Protein 3KD4 (pdb70)

Solvent-accessible surface area: 44728 Å² total

Radius of gyration: 36.83 Å; Cα contacts (8 Å, |Δi|>4): 2291; chains: 2; bounding box: 53×108×72 Å

Organism: Parabacteroides distasonis (strain ATCC 8503 / DSM 20701 / CIP 104284 / JCM 5825 / NCTC 11152) (NCBI:txid435591)

B-factor: mean 25.49, std 9.38, range [11.35, 75.58]

Structure (mmCIF, N/CA/C/O backbone):
data_3KD4
#
_entry.id   3KD4
#
_cell.length_a   153.167
_cell.length_b   159.397
_cell.length_c   78.230
_cell.angle_alpha   90.000
_cell.angle_beta   91.640
_cell.angle_gamma   90.000
#
_symmetry.space_group_name_H-M   'C 1 2 1'
#
loop_
_entity.id
_entity.type
_entity.pdbx_description
1 polymer 'Putative protease'
2 non-polymer 'PHOSPHATE ION'
3 non-polymer GLYCEROL
4 water water
#
loop_
_atom_site.group_PDB
_atom_site.id
_atom_site.type_symbol
_atom_site.label_atom_id
_atom_site.label_alt_id
_atom_site.label_comp_id
_atom_site.label_asym_id
_atom_site.label_entity_id
_atom_site.label_seq_id
_atom_site.pdbx_PDB_ins_code
_atom_site.Cartn_x
_atom_site.Cartn_y
_atom_site.Cartn_z
_atom_site.occupancy
_atom_site.B_iso_or_equiv
_atom_site.auth_seq_id
_atom_site.auth_comp_id
_atom_site.auth_asym_id
_atom_site.auth_atom_id
_atom_site.pdbx_PDB_model_num
ATOM 1 N N . ALA A 1 2 ? 35.062 8.411 8.972 1.00 49.08 23 ALA A N 1
ATOM 2 C CA . ALA A 1 2 ? 35.888 7.958 10.148 1.00 48.70 23 ALA A CA 1
ATOM 3 C C . ALA A 1 2 ? 37.375 8.383 10.024 1.00 48.45 23 ALA A C 1
ATOM 4 O O . ALA A 1 2 ? 37.688 9.453 9.428 1.00 47.34 23 ALA A O 1
ATOM 6 N N . ALA A 1 3 ? 38.277 7.537 10.569 1.00 47.67 24 ALA A N 1
ATOM 7 C CA . ALA A 1 3 ? 39.712 7.874 10.695 1.00 46.61 24 ALA A CA 1
ATOM 8 C C . ALA A 1 3 ? 40.475 7.811 9.356 1.00 44.66 24 ALA A C 1
ATOM 9 O O . ALA A 1 3 ? 40.811 8.839 8.782 1.00 46.07 24 ALA A O 1
ATOM 11 N N . SER A 1 4 ? 40.739 6.623 8.823 1.00 42.62 25 SER A N 1
ATOM 12 C CA . SER A 1 4 ? 41.404 6.530 7.497 1.00 39.32 25 SER A CA 1
ATOM 13 C C . SER A 1 4 ? 40.342 6.537 6.388 1.00 35.47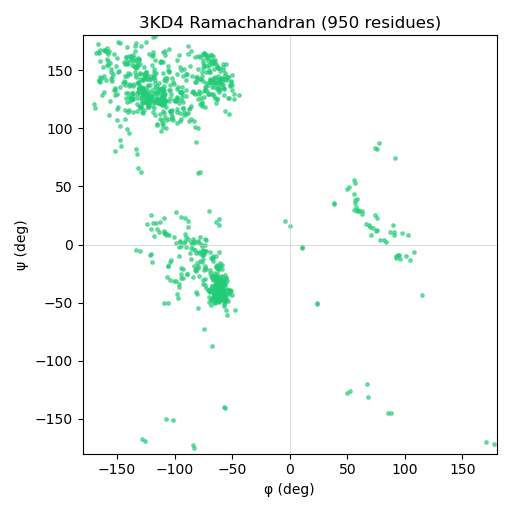 25 SER A C 1
ATOM 14 O O . SER A 1 4 ? 40.623 6.195 5.249 1.00 36.49 25 SER A O 1
ATOM 17 N N . GLU A 1 5 ? 39.120 6.925 6.730 1.00 30.34 26 GLU A N 1
ATOM 18 C CA . GLU A 1 5 ? 38.060 7.110 5.751 1.00 27.90 26 GLU A CA 1
ATOM 19 C C . GLU A 1 5 ? 38.104 8.510 5.090 1.00 23.93 26 GLU A C 1
ATOM 20 O O . GLU A 1 5 ? 37.617 8.697 3.972 1.00 20.07 26 GLU A O 1
ATOM 26 N N . ALA A 1 6 ? 38.628 9.477 5.845 1.00 20.43 27 ALA A N 1
ATOM 27 C CA . ALA A 1 6 ? 38.691 10.876 5.419 1.00 19.57 27 ALA A CA 1
ATOM 28 C C . ALA A 1 6 ? 39.776 11.558 6.191 1.00 18.41 27 ALA A C 1
ATOM 29 O O . ALA A 1 6 ? 40.134 11.092 7.281 1.00 17.04 27 ALA A O 1
ATOM 31 N N . GLU A 1 7 ? 40.286 12.662 5.635 1.00 17.75 28 GLU A N 1
ATOM 32 C CA . GLU A 1 7 ? 41.267 13.490 6.293 1.00 18.40 28 GLU A CA 1
ATOM 33 C C . GLU A 1 7 ? 41.071 14.943 5.899 1.00 17.39 28 GLU A C 1
ATOM 34 O O . GLU A 1 7 ? 40.884 15.249 4.708 1.00 17.33 28 GLU A O 1
ATOM 40 N N . TYR A 1 8 ? 41.131 15.835 6.870 1.00 16.87 29 TYR A N 1
ATOM 41 C CA . TYR A 1 8 ? 41.176 17.268 6.579 1.00 17.82 29 TYR A CA 1
ATOM 42 C C . TYR A 1 8 ? 42.621 17.637 6.335 1.00 18.05 29 TYR A C 1
ATOM 43 O O . TYR A 1 8 ? 43.423 17.694 7.272 1.00 18.94 29 TYR A O 1
ATOM 52 N N . GLY A 1 9 ? 42.956 17.905 5.083 1.00 18.35 30 GLY A N 1
ATOM 53 C CA . GLY A 1 9 ? 44.303 18.337 4.730 1.00 19.20 30 GLY A CA 1
ATOM 54 C C . GLY A 1 9 ? 44.584 19.697 5.350 1.00 20.74 30 GLY A C 1
ATOM 55 O O . GLY A 1 9 ? 45.656 19.937 5.915 1.00 21.33 30 GLY A O 1
ATOM 56 N N . LYS A 1 10 ? 43.598 20.582 5.289 1.00 22.18 31 LYS A N 1
ATOM 57 C CA . LYS A 1 10 ? 43.740 21.904 5.887 1.00 23.62 31 LYS A CA 1
ATOM 58 C C . LYS A 1 10 ? 42.446 22.389 6.490 1.00 23.34 31 LYS A C 1
ATOM 59 O O . LYS A 1 10 ? 41.347 22.160 5.929 1.00 24.66 31 LYS A O 1
ATOM 65 N N . VAL A 1 11 ? 42.583 23.037 7.640 1.00 21.48 32 VAL A N 1
ATOM 66 C CA . VAL A 1 11 ? 41.540 23.825 8.251 1.00 20.48 32 VAL A CA 1
ATOM 67 C C . VAL A 1 11 ? 42.150 25.210 8.583 1.00 20.16 32 VAL A C 1
ATOM 68 O O . VAL A 1 11 ? 43.305 25.318 9.102 1.00 19.18 32 VAL A O 1
ATOM 72 N N . SER A 1 12 ? 41.407 26.264 8.278 1.00 18.60 33 SER A N 1
ATOM 73 C CA . SER A 1 12 ? 41.815 27.608 8.702 1.00 18.77 33 SER A CA 1
ATOM 74 C C . SER A 1 12 ? 40.594 28.340 9.203 1.00 18.64 33 SER A C 1
ATOM 75 O O . SER A 1 12 ? 39.567 28.363 8.519 1.00 19.15 33 SER A O 1
ATOM 78 N N . LYS A 1 13 ? 40.663 28.863 10.433 1.00 17.04 34 LYS A N 1
ATOM 79 C CA . LYS A 1 13 ? 39.553 29.642 10.993 1.00 17.59 34 LYS A CA 1
ATOM 80 C C . LYS A 1 13 ? 40.111 30.963 11.468 1.00 16.67 34 LYS A C 1
ATOM 81 O O . LYS A 1 13 ? 41.189 30.996 12.102 1.00 18.00 34 LYS A O 1
ATOM 87 N N . ALA A 1 14 ? 39.414 32.051 11.147 1.00 15.68 35 ALA A N 1
ATOM 88 C CA . ALA A 1 14 ? 39.887 33.379 11.493 1.00 15.07 35 ALA A CA 1
ATOM 89 C C . ALA A 1 14 ? 38.727 34.185 12.040 1.00 15.29 35 ALA A C 1
ATOM 90 O O . ALA A 1 14 ? 37.671 34.261 11.389 1.00 14.27 35 ALA A O 1
ATOM 92 N N . TRP A 1 15 ? 38.911 34.786 13.224 1.00 14.43 36 TRP A N 1
ATOM 93 C CA . TRP A 1 15 ? 37.900 35.645 13.803 1.00 14.55 36 TRP A CA 1
ATOM 94 C C . TRP A 1 15 ? 38.470 37.059 13.832 1.00 14.59 36 TRP A C 1
ATOM 95 O O . TRP A 1 15 ? 39.656 37.255 14.136 1.00 15.87 36 TRP A O 1
ATOM 106 N N . THR A 1 16 ? 37.636 38.022 13.499 1.00 14.54 37 THR A N 1
ATOM 107 C CA . THR A 1 16 ? 37.982 39.412 13.519 1.00 15.11 37 THR A CA 1
ATOM 108 C C . THR A 1 16 ? 36.906 40.211 14.244 1.00 15.22 37 THR A C 1
ATOM 109 O O . THR A 1 16 ? 35.717 40.096 13.934 1.00 15.85 37 THR A O 1
ATOM 113 N N . LEU A 1 17 ? 37.336 41.063 15.164 1.00 15.11 38 LEU A N 1
ATOM 114 C CA . LEU A 1 17 ? 36.457 42.069 15.772 1.00 15.03 38 LEU A CA 1
ATOM 115 C C . LEU A 1 17 ? 36.873 43.432 15.232 1.00 15.87 38 LEU A C 1
ATOM 116 O O . LEU A 1 17 ? 38.024 43.773 15.324 1.00 16.01 38 LEU A O 1
ATOM 121 N N . HIS A 1 18 ? 35.922 44.209 14.732 1.00 17.07 39 HIS A N 1
ATOM 122 C CA . HIS A 1 18 ? 36.182 45.559 14.240 1.00 18.48 39 HIS A CA 1
ATOM 123 C C . HIS A 1 18 ? 35.824 46.580 15.322 1.00 18.96 39 HIS A C 1
ATOM 124 O O . HIS A 1 18 ? 35.041 46.274 16.216 1.00 17.62 39 HIS A O 1
ATOM 131 N N . ALA A 1 19 ? 36.393 47.787 15.206 1.00 19.78 40 ALA A N 1
ATOM 132 C CA . ALA A 1 19 ? 36.165 48.868 16.180 1.00 20.81 40 ALA A CA 1
ATOM 133 C C . ALA A 1 19 ? 34.701 49.178 16.386 1.00 21.26 40 ALA A C 1
ATOM 134 O O . ALA A 1 19 ? 34.316 49.530 17.476 1.00 21.69 40 ALA A O 1
ATOM 136 N N . ASP A 1 20 ? 33.857 49.006 15.370 1.00 21.90 41 ASP A N 1
ATOM 137 C CA . ASP A 1 20 ? 32.426 49.305 15.560 1.00 21.27 41 ASP A CA 1
ATOM 138 C C . ASP A 1 20 ? 31.634 48.185 16.200 1.00 21.17 41 ASP A C 1
ATOM 139 O O . ASP A 1 20 ? 30.413 48.321 16.419 1.00 21.22 41 ASP A O 1
ATOM 144 N N . GLY A 1 21 ? 32.293 47.075 16.538 1.00 19.67 42 GLY A N 1
ATOM 145 C CA . GLY A 1 21 ? 31.585 45.975 17.151 1.00 18.43 42 GLY A CA 1
ATOM 146 C C . GLY A 1 21 ? 31.096 44.915 16.168 1.00 17.79 42 GLY A C 1
ATOM 147 O O . GLY A 1 21 ? 30.661 43.855 16.586 1.00 17.97 42 GLY A O 1
ATOM 148 N N . SER A 1 22 ? 31.199 45.177 14.879 1.00 17.07 43 SER A N 1
ATOM 149 C CA . SER A 1 22 ? 30.986 44.157 13.877 1.00 16.84 43 SER A CA 1
ATOM 150 C C . SER A 1 22 ? 32.099 43.067 13.951 1.00 16.66 43 SER A C 1
ATOM 151 O O . SER A 1 22 ? 33.191 43.286 14.500 1.00 15.84 43 SER A O 1
ATOM 154 N N . GLN A 1 23 ? 31.778 41.892 13.434 1.00 15.99 44 GLN A N 1
ATOM 155 C CA . GLN A 1 23 ? 32.682 40.742 13.454 1.00 15.61 44 GLN A CA 1
ATOM 156 C C . GLN A 1 23 ? 32.686 40.040 12.125 1.00 15.42 44 GLN A C 1
ATOM 157 O O . GLN A 1 23 ? 31.763 40.172 11.301 1.00 15.57 44 GLN A O 1
ATOM 163 N N . GLU A 1 24 ? 33.764 39.298 11.892 1.00 15.66 45 GLU A N 1
ATOM 164 C CA . GLU A 1 24 ? 33.790 38.351 10.811 1.00 15.16 45 GLU A CA 1
ATOM 165 C C . GLU A 1 24 ? 34.315 37.062 11.368 1.00 15.51 45 GLU A C 1
ATOM 166 O O . GLU A 1 24 ? 35.264 37.048 12.202 1.00 16.07 45 GLU A O 1
ATOM 172 N N . TYR A 1 25 ? 33.693 35.973 10.942 1.00 15.18 46 TYR A N 1
ATOM 173 C CA . TYR A 1 25 ? 34.235 34.632 11.115 1.00 15.21 46 TYR A CA 1
ATOM 174 C C . TYR A 1 25 ? 34.440 34.001 9.721 1.00 15.66 46 TYR A C 1
ATOM 175 O O . TYR A 1 25 ? 33.519 33.956 8.907 1.00 15.83 46 TYR A O 1
ATOM 184 N N . ARG A 1 26 ? 35.648 33.584 9.420 1.00 15.13 47 ARG A N 1
ATOM 185 C CA . ARG A 1 26 ? 35.963 32.997 8.122 1.00 16.05 47 ARG A CA 1
ATOM 186 C C . ARG A 1 26 ? 36.513 31.598 8.333 1.00 15.67 47 ARG A C 1
ATOM 187 O O . ARG A 1 26 ? 37.420 31.392 9.156 1.00 14.57 47 ARG A O 1
ATOM 195 N N . SER A 1 27 ? 35.915 30.639 7.636 1.00 14.54 48 SER A N 1
ATOM 196 C CA . SER A 1 27 ? 36.254 29.224 7.812 1.00 15.11 48 SER A CA 1
ATOM 197 C C . SER A 1 27 ? 36.580 28.633 6.479 1.00 15.52 48 SER A C 1
ATOM 198 O O . SER A 1 27 ? 35.745 28.722 5.583 1.00 14.88 48 SER A O 1
ATOM 201 N N . SER A 1 28 ? 37.795 28.085 6.319 1.00 15.65 49 SER A N 1
ATOM 202 C CA . SER A 1 28 ? 38.093 27.304 5.097 1.00 17.59 49 SER A CA 1
ATOM 203 C C . SER A 1 28 ? 38.577 25.945 5.451 1.00 16.30 49 SER A C 1
ATOM 204 O O . SER A 1 28 ? 39.190 25.718 6.528 1.00 17.81 49 SER A O 1
ATOM 220 N N . GLU A 1 30 ? 39.764 21.898 3.563 1.00 14.97 51 GLU A N 1
ATOM 221 C CA . GLU A 1 30 ? 40.051 20.926 2.542 1.00 15.53 51 GLU A CA 1
ATOM 222 C C . GLU A 1 30 ? 39.823 19.574 3.216 1.00 15.54 51 GLU A C 1
ATOM 223 O O . GLU A 1 30 ? 40.472 19.248 4.251 1.00 16.42 51 GLU A O 1
ATOM 229 N N . LEU A 1 31 ? 38.937 18.782 2.623 1.00 14.58 52 LEU A N 1
ATOM 230 C CA . LEU A 1 31 ? 38.556 17.493 3.178 1.00 14.07 52 LEU A CA 1
ATOM 231 C C . LEU A 1 31 ? 38.594 16.440 2.099 1.00 14.09 52 LEU A C 1
ATOM 232 O O . LEU A 1 31 ? 37.809 16.479 1.143 1.00 14.23 52 LEU A O 1
ATOM 237 N N . THR A 1 32 ? 39.495 15.479 2.248 1.00 13.43 53 THR A N 1
ATOM 238 C CA . THR A 1 32 ? 39.569 14.368 1.322 1.00 13.91 53 THR A CA 1
ATOM 239 C C . THR A 1 32 ? 38.790 13.152 1.838 1.00 15.07 53 THR A C 1
ATOM 240 O O . THR A 1 32 ? 38.933 12.780 2.994 1.00 15.94 53 THR A O 1
ATOM 244 N N . LEU A 1 33 ? 37.956 12.580 0.970 1.00 15.93 54 LEU A N 1
ATOM 245 C CA . LEU A 1 33 ? 37.123 11.415 1.260 1.00 16.65 54 LEU A CA 1
ATOM 246 C C . LEU A 1 33 ? 37.678 10.215 0.517 1.00 16.93 54 LEU A C 1
ATOM 247 O O . LEU A 1 33 ? 37.853 10.263 -0.683 1.00 17.19 54 LEU A O 1
ATOM 252 N N . PHE A 1 34 ? 37.992 9.136 1.218 1.00 17.46 55 PHE A N 1
ATOM 253 C CA . PHE A 1 34 ? 38.671 8.013 0.580 1.00 18.31 55 PHE A CA 1
ATOM 254 C C . PHE A 1 34 ? 37.766 6.830 0.278 1.00 18.57 55 PHE A C 1
ATOM 255 O O . PHE A 1 34 ? 38.176 5.957 -0.449 1.00 19.39 55 PHE A O 1
ATOM 263 N N . THR A 1 35 ? 36.565 6.793 0.842 1.00 18.41 56 THR A N 1
ATOM 264 C CA . THR A 1 35 ? 35.660 5.667 0.670 1.00 19.10 56 THR A CA 1
ATOM 265 C C . THR A 1 35 ? 34.254 6.153 0.278 1.00 19.66 56 THR A C 1
ATOM 266 O O . THR A 1 35 ? 33.858 7.299 0.572 1.00 19.52 56 THR A O 1
ATOM 270 N N . HIS A 1 36 ? 33.476 5.266 -0.312 1.00 18.93 57 HIS A N 1
ATOM 271 C CA . HIS A 1 36 ? 32.038 5.516 -0.435 1.00 20.66 57 HIS A CA 1
ATOM 272 C C . HIS A 1 36 ? 31.310 5.715 0.871 1.00 20.84 57 HIS A C 1
ATOM 273 O O . HIS A 1 36 ? 30.365 6.485 0.904 1.00 22.39 57 HIS A O 1
ATOM 280 N N . THR A 1 37 ? 31.749 5.046 1.930 1.00 21.43 58 THR A N 1
ATOM 281 C CA . THR A 1 37 ? 31.181 5.208 3.294 1.00 22.46 58 THR A CA 1
ATOM 282 C C . THR A 1 37 ? 31.289 6.684 3.697 1.00 21.90 58 THR A C 1
ATOM 283 O O . THR A 1 37 ? 30.307 7.284 4.160 1.00 22.26 58 THR A O 1
ATOM 287 N N . ALA A 1 38 ? 32.480 7.246 3.514 1.00 21.06 59 ALA A N 1
ATOM 288 C CA . ALA A 1 38 ? 32.709 8.673 3.769 1.00 20.54 59 ALA A CA 1
ATOM 289 C C . ALA A 1 38 ? 31.814 9.555 2.851 1.00 19.99 59 ALA A C 1
ATOM 290 O O . ALA A 1 38 ? 31.077 10.405 3.344 1.00 19.66 59 ALA A O 1
ATOM 300 N N . ASN A 1 40 ? 29.056 8.990 1.267 1.00 20.73 61 ASN A N 1
ATOM 301 C CA . ASN A 1 40 ? 27.596 8.806 1.401 1.00 20.12 61 ASN A CA 1
ATOM 302 C C . ASN A 1 40 ? 27.130 9.184 2.801 1.00 20.58 61 ASN A C 1
ATOM 303 O O . ASN A 1 40 ? 25.954 9.148 3.085 1.00 20.60 61 ASN A O 1
ATOM 308 N N . SER A 1 41 ? 28.062 9.560 3.680 1.00 20.82 62 SER A N 1
ATOM 309 C CA . SER A 1 41 ? 27.718 10.033 5.015 1.00 20.98 62 SER A CA 1
ATOM 310 C C . SER A 1 41 ? 27.377 11.550 4.954 1.00 20.51 62 SER A C 1
ATOM 311 O O . SER A 1 41 ? 27.349 12.139 3.885 1.00 19.05 62 SER A O 1
ATOM 314 N N . THR A 1 42 ? 27.192 12.181 6.099 1.00 20.35 63 THR A N 1
ATOM 315 C CA . THR A 1 42 ? 26.964 13.615 6.117 1.00 20.64 63 THR A CA 1
ATOM 316 C C . THR A 1 42 ? 28.225 14.400 5.708 1.00 20.31 63 THR A C 1
ATOM 317 O O . THR A 1 42 ? 28.149 15.608 5.523 1.00 19.44 63 THR A O 1
ATOM 321 N N . TYR A 1 43 ? 29.373 13.727 5.518 1.00 20.18 64 TYR A N 1
ATOM 322 C CA . TYR A 1 43 ? 30.528 14.395 4.856 1.00 20.81 64 TYR A CA 1
ATOM 323 C C . TYR A 1 43 ? 30.197 14.848 3.429 1.00 20.59 64 TYR A C 1
ATOM 324 O O . TYR A 1 43 ? 30.856 15.713 2.872 1.00 19.60 64 TYR A O 1
ATOM 333 N N . GLY A 1 44 ? 29.127 14.295 2.861 1.00 20.74 65 GLY A N 1
ATOM 334 C CA . GLY A 1 44 ? 28.635 14.750 1.564 1.00 20.60 65 GLY A CA 1
ATOM 335 C C . GLY A 1 44 ? 28.066 16.170 1.572 1.00 20.47 65 GLY A C 1
ATOM 336 O O . GLY A 1 44 ? 27.779 16.720 0.503 1.00 19.51 65 GLY A O 1
ATOM 337 N N . GLU A 1 45 ? 27.855 16.726 2.769 1.00 20.25 66 GLU A N 1
ATOM 338 C CA . GLU A 1 45 ? 27.324 18.078 2.922 1.00 20.86 66 GLU A CA 1
ATOM 339 C C . GLU A 1 45 ? 28.097 18.888 3.932 1.00 19.42 66 GLU A C 1
ATOM 340 O O . GLU A 1 45 ? 28.757 18.348 4.781 1.00 17.99 66 GLU A O 1
ATOM 346 N N . SER A 1 46 ? 27.972 20.203 3.814 1.00 18.66 67 SER A N 1
ATOM 347 C CA . SER A 1 46 ? 28.369 21.117 4.848 1.00 17.94 67 SER A CA 1
ATOM 348 C C . SER A 1 46 ? 27.121 21.864 5.350 1.00 17.66 67 SER A C 1
ATOM 349 O O . SER A 1 46 ? 26.171 22.123 4.576 1.00 17.24 67 SER A O 1
ATOM 352 N N . PHE A 1 47 ? 27.128 22.209 6.634 1.00 18.11 68 PHE A N 1
ATOM 353 C CA . PHE A 1 47 ? 25.987 22.857 7.300 1.00 19.41 68 PHE A CA 1
ATOM 354 C C . PHE A 1 47 ? 26.449 24.118 7.957 1.00 19.39 68 PHE A C 1
ATOM 355 O O . PHE A 1 47 ? 27.349 24.069 8.764 1.00 19.89 68 PHE A O 1
ATOM 363 N N . ILE A 1 48 ? 25.857 25.252 7.599 1.00 19.56 69 ILE A N 1
ATOM 364 C CA . ILE A 1 48 ? 26.292 26.542 8.158 1.00 19.04 69 ILE A CA 1
ATOM 365 C C . ILE A 1 48 ? 25.118 27.307 8.746 1.00 18.45 69 ILE A C 1
ATOM 366 O O . ILE A 1 48 ? 24.263 27.758 8.013 1.00 16.76 69 ILE A O 1
ATOM 371 N N . VAL A 1 49 ? 25.121 27.478 10.061 1.00 19.22 70 VAL A N 1
ATOM 372 C CA . VAL A 1 49 ? 24.005 28.110 10.761 1.00 19.26 70 VAL A CA 1
ATOM 373 C C . VAL A 1 49 ? 24.270 29.597 11.011 1.00 19.57 70 VAL A C 1
ATOM 374 O O . VAL A 1 49 ? 25.363 29.969 11.392 1.00 19.27 70 VAL A O 1
ATOM 378 N N . TYR A 1 50 ? 23.288 30.465 10.779 1.00 19.42 71 TYR A N 1
ATOM 379 C CA . TYR A 1 50 ? 23.468 31.873 11.087 1.00 18.77 71 TYR A CA 1
ATOM 380 C C . TYR A 1 50 ? 22.150 32.564 11.296 1.00 19.58 71 TYR A C 1
ATOM 381 O O . TYR A 1 50 ? 21.080 32.024 10.971 1.00 18.01 71 TYR A O 1
ATOM 390 N N . ASN A 1 51 ? 22.235 33.777 11.849 1.00 19.51 72 ASN A N 1
ATOM 391 C CA . ASN A 1 51 ? 21.042 34.566 12.125 1.00 18.65 72 ASN A CA 1
ATOM 392 C C . ASN A 1 51 ? 20.975 35.764 11.188 1.00 18.48 72 ASN A C 1
ATOM 393 O O . ASN A 1 51 ? 21.678 36.759 11.393 1.00 17.96 72 ASN A O 1
ATOM 398 N N . PRO A 1 52 ? 20.117 35.702 10.173 1.00 19.67 73 PRO A N 1
ATOM 399 C CA . PRO A 1 52 ? 20.088 36.749 9.181 1.00 20.58 73 PRO A CA 1
ATOM 400 C C . PRO A 1 52 ? 19.584 38.094 9.669 1.00 21.46 73 PRO A C 1
ATOM 401 O O . PRO A 1 52 ? 19.743 39.065 8.954 1.00 22.04 73 PRO A O 1
ATOM 405 N N . ASP A 1 53 ? 19.003 38.183 10.854 1.00 21.47 74 ASP A N 1
ATOM 406 C CA . ASP A 1 53 ? 18.692 39.508 11.384 1.00 22.52 74 ASP A CA 1
ATOM 407 C C . ASP A 1 53 ? 19.965 40.347 11.612 1.00 22.48 74 ASP A C 1
ATOM 408 O O . ASP A 1 53 ? 19.897 41.563 11.571 1.00 23.03 74 ASP A O 1
ATOM 413 N N . PHE A 1 54 ? 21.105 39.706 11.869 1.00 21.91 75 PHE A N 1
ATOM 414 C CA . PHE A 1 54 ? 22.353 40.440 12.082 1.00 21.51 75 PHE A CA 1
ATOM 415 C C . PHE A 1 54 ? 23.537 39.889 11.326 1.00 21.35 75 PHE A C 1
ATOM 416 O O . PHE A 1 54 ? 24.638 40.487 11.372 1.00 21.53 75 PHE A O 1
ATOM 424 N N . GLN A 1 55 ? 23.360 38.760 10.635 1.00 19.75 76 GLN A N 1
ATOM 425 C CA . GLN A 1 55 ? 24.497 38.131 9.981 1.00 18.64 76 GLN A CA 1
ATOM 426 C C . GLN A 1 55 ? 24.263 37.904 8.512 1.00 18.54 76 GLN A C 1
ATOM 427 O O . GLN A 1 55 ? 23.139 37.621 8.080 1.00 18.39 76 GLN A O 1
ATOM 433 N N . THR A 1 56 ? 25.335 37.967 7.743 1.00 18.24 77 THR A N 1
ATOM 434 C CA A THR A 1 56 ? 25.240 37.497 6.365 0.50 18.14 77 THR A CA 1
ATOM 435 C CA B THR A 1 56 ? 25.330 37.621 6.322 0.50 17.62 77 THR A CA 1
ATOM 436 C C . THR A 1 56 ? 26.317 36.464 6.082 1.00 18.01 77 THR A C 1
ATOM 437 O O . THR A 1 56 ? 27.435 36.498 6.629 1.00 17.31 77 THR A O 1
ATOM 444 N N . LEU A 1 57 ? 25.933 35.502 5.261 1.00 17.27 78 LEU A N 1
ATOM 445 C CA . LEU A 1 57 ? 26.794 34.406 4.848 1.00 18.15 78 LEU A CA 1
ATOM 446 C C . LEU A 1 57 ? 27.369 34.723 3.499 1.00 18.57 78 LEU A C 1
ATOM 447 O O . LEU A 1 57 ? 26.641 35.039 2.581 1.00 19.81 78 LEU A O 1
ATOM 452 N N . LYS A 1 58 ? 28.677 34.658 3.373 1.00 18.43 79 LYS A N 1
ATOM 453 C CA . LYS A 1 58 ? 29.314 34.871 2.094 1.00 19.39 79 LYS A CA 1
ATOM 454 C C . LYS A 1 58 ? 30.148 33.657 1.742 1.00 18.50 79 LYS A C 1
ATOM 455 O O . LYS A 1 58 ? 31.083 33.293 2.470 1.00 18.49 79 LYS A O 1
ATOM 461 N N . ILE A 1 59 ? 29.857 33.036 0.613 1.00 17.97 80 ILE A N 1
ATOM 462 C CA . ILE A 1 59 ? 30.610 31.849 0.212 1.00 18.14 80 ILE A CA 1
ATOM 463 C C . ILE A 1 59 ? 31.730 32.335 -0.666 1.00 18.38 80 ILE A C 1
ATOM 464 O O . ILE A 1 59 ? 31.473 32.900 -1.704 1.00 19.88 80 ILE A O 1
ATOM 469 N N . HIS A 1 60 ? 32.972 32.144 -0.271 1.00 17.18 81 HIS A N 1
ATOM 470 C CA . HIS A 1 60 ? 34.079 32.602 -1.068 1.00 16.97 81 HIS A CA 1
ATOM 471 C C . HIS A 1 60 ? 34.387 31.628 -2.179 1.00 16.88 81 HIS A C 1
ATOM 472 O O . HIS A 1 60 ? 34.726 32.039 -3.277 1.00 16.51 81 HIS A O 1
ATOM 479 N N . SER A 1 61 ? 34.338 30.340 -1.869 1.00 14.59 82 SER A N 1
ATOM 480 C CA . SER A 1 61 ? 34.502 29.343 -2.850 1.00 14.84 82 SER A CA 1
ATOM 481 C C . SER A 1 61 ? 33.955 28.004 -2.313 1.00 14.22 82 SER A C 1
ATOM 482 O O . SER A 1 61 ? 33.897 27.758 -1.101 1.00 13.94 82 SER A O 1
ATOM 485 N N . SER A 1 62 ? 33.533 27.181 -3.255 1.00 14.56 83 SER A N 1
ATOM 486 C CA . SER A 1 62 ? 32.994 25.854 -2.991 1.00 14.68 83 SER A CA 1
ATOM 487 C C . SER A 1 62 ? 33.161 25.007 -4.261 1.00 15.18 83 SER A C 1
ATOM 488 O O . SER A 1 62 ? 32.535 25.274 -5.319 1.00 15.16 83 SER A O 1
ATOM 491 N N . TYR A 1 63 ? 34.036 24.019 -4.153 1.00 14.68 84 TYR A N 1
ATOM 492 C CA . TYR A 1 63 ? 34.314 23.092 -5.241 1.00 15.57 84 TYR A CA 1
ATOM 493 C C . TYR A 1 63 ? 34.906 21.790 -4.734 1.00 15.32 84 TYR A C 1
ATOM 494 O O . TYR A 1 63 ? 35.377 21.696 -3.599 1.00 15.01 84 TYR A O 1
ATOM 503 N N . THR A 1 64 ? 34.878 20.793 -5.602 1.00 15.28 85 THR A N 1
ATOM 504 C CA . THR A 1 64 ? 35.524 19.514 -5.348 1.00 15.73 85 THR A CA 1
ATOM 505 C C . THR A 1 64 ? 36.661 19.326 -6.325 1.00 16.77 85 THR A C 1
ATOM 506 O O . THR A 1 64 ? 36.487 19.546 -7.542 1.00 16.60 85 THR A O 1
ATOM 510 N N . ARG A 1 65 ? 37.820 18.952 -5.798 1.00 17.07 86 ARG A N 1
ATOM 511 C CA . ARG A 1 65 ? 38.966 18.623 -6.635 1.00 18.55 86 ARG A CA 1
ATOM 512 C C . ARG A 1 65 ? 39.144 17.128 -6.690 1.00 18.47 86 ARG A C 1
ATOM 513 O O . ARG A 1 65 ? 39.422 16.486 -5.670 1.00 17.04 86 ARG A O 1
ATOM 521 N N . GLN A 1 66 ? 38.966 16.561 -7.880 1.00 19.36 87 GLN A N 1
ATOM 522 C CA . GLN A 1 66 ? 39.150 15.104 -8.069 1.00 20.49 87 GLN A CA 1
ATOM 523 C C . GLN A 1 66 ? 40.620 14.787 -8.179 1.00 21.83 87 GLN A C 1
ATOM 524 O O . GLN A 1 66 ? 41.423 15.673 -8.447 1.00 21.95 87 GLN A O 1
ATOM 530 N N . LYS A 1 67 ? 40.973 13.524 -7.989 1.00 23.91 88 LYS A N 1
ATOM 531 C CA . LYS A 1 67 ? 42.383 13.123 -7.914 1.00 25.97 88 LYS A CA 1
ATOM 532 C C . LYS A 1 67 ? 43.146 13.481 -9.145 1.00 25.96 88 LYS A C 1
ATOM 533 O O . LYS A 1 67 ? 44.317 13.828 -9.052 1.00 27.68 88 LYS A O 1
ATOM 539 N N . ASP A 1 68 ? 42.508 13.406 -10.301 1.00 25.96 89 ASP A N 1
ATOM 540 C CA . ASP A 1 68 ? 43.185 13.767 -11.547 1.00 25.50 89 ASP A CA 1
ATOM 541 C C . ASP A 1 68 ? 43.299 15.268 -11.801 1.00 25.37 89 ASP A C 1
ATOM 542 O O . ASP A 1 68 ? 43.732 15.667 -12.880 1.00 26.44 89 ASP A O 1
ATOM 547 N N . GLY A 1 69 ? 42.905 16.111 -10.853 1.00 24.22 90 GLY A N 1
ATOM 548 C CA . GLY A 1 69 ? 42.945 17.544 -11.076 1.00 22.89 90 GLY A CA 1
ATOM 549 C C . GLY A 1 69 ? 41.644 18.184 -11.560 1.00 22.06 90 GLY A C 1
ATOM 550 O O . GLY A 1 69 ? 41.538 19.393 -11.571 1.00 22.77 90 GLY A O 1
ATOM 551 N N . THR A 1 70 ? 40.632 17.409 -11.924 1.00 20.89 91 THR A N 1
ATOM 552 C CA . THR A 1 70 ? 39.347 18.004 -12.362 1.00 19.97 91 THR A CA 1
ATOM 553 C C . THR A 1 70 ? 38.729 18.793 -11.231 1.00 19.15 91 THR A C 1
ATOM 554 O O . THR A 1 70 ? 38.708 18.337 -10.093 1.00 18.19 91 THR A O 1
ATOM 558 N N . ILE A 1 71 ? 38.257 19.985 -11.537 1.00 18.24 92 ILE A N 1
ATOM 559 C CA . ILE A 1 71 ? 37.615 20.850 -10.540 1.00 18.13 92 ILE A CA 1
ATOM 560 C C . ILE A 1 71 ? 36.124 20.892 -10.851 1.00 18.00 92 ILE A C 1
ATOM 561 O O . ILE A 1 71 ? 35.711 21.242 -11.977 1.00 19.42 92 ILE A O 1
ATOM 566 N N . VAL A 1 72 ? 35.309 20.531 -9.863 1.00 16.66 93 VAL A N 1
ATOM 567 C CA . VAL A 1 72 ? 33.860 20.539 -9.994 1.00 15.53 93 VAL A CA 1
ATOM 568 C C . VAL A 1 72 ? 33.300 21.578 -9.028 1.00 15.98 93 VAL A C 1
ATOM 569 O O . VAL A 1 72 ? 33.234 21.370 -7.796 1.00 15.36 93 VAL A O 1
ATOM 573 N N . LYS A 1 73 ? 32.912 22.718 -9.598 1.00 16.24 94 LYS A N 1
ATOM 574 C CA . LYS A 1 73 ? 32.393 23.842 -8.842 1.00 16.24 94 LYS A CA 1
ATOM 575 C C . LYS A 1 73 ? 30.972 23.513 -8.365 1.00 16.00 94 LYS A C 1
ATOM 576 O O . LYS A 1 73 ? 30.185 23.032 -9.111 1.00 15.97 94 LYS A O 1
ATOM 582 N N . THR A 1 74 ? 30.651 23.801 -7.121 1.00 16.56 95 THR A N 1
ATOM 583 C CA . THR A 1 74 ? 29.339 23.560 -6.601 1.00 17.07 95 THR A CA 1
ATOM 584 C C . THR A 1 74 ? 28.312 24.423 -7.336 1.00 18.31 95 THR A C 1
ATOM 585 O O . THR A 1 74 ? 28.454 25.658 -7.354 1.00 18.86 95 THR A O 1
ATOM 589 N N . PRO A 1 75 ? 27.297 23.791 -7.974 1.00 18.97 96 PRO A N 1
ATOM 590 C CA . PRO A 1 75 ? 26.316 24.585 -8.712 1.00 19.58 96 PRO A CA 1
ATOM 591 C C . PRO A 1 75 ? 25.365 25.257 -7.748 1.00 20.19 96 PRO A C 1
ATOM 592 O O . PRO A 1 75 ? 25.259 24.836 -6.585 1.00 19.42 96 PRO A O 1
ATOM 596 N N . ASP A 1 76 ? 24.721 26.325 -8.214 1.00 20.29 97 ASP A N 1
ATOM 597 C CA . ASP A 1 76 ? 23.773 27.080 -7.387 1.00 21.14 97 ASP A CA 1
ATOM 598 C C . ASP A 1 76 ? 22.698 26.204 -6.756 1.00 20.43 97 ASP A C 1
ATOM 599 O O . ASP A 1 76 ? 22.358 26.380 -5.595 1.00 19.78 97 ASP A O 1
ATOM 604 N N . ASN A 1 77 ? 22.180 25.243 -7.507 1.00 20.55 98 ASN A N 1
ATOM 605 C CA . ASN A 1 77 ? 21.099 24.402 -6.992 1.00 21.62 98 ASN A CA 1
ATOM 606 C C . ASN A 1 77 ? 21.549 23.365 -5.947 1.00 21.03 98 ASN A C 1
ATOM 607 O O . ASN A 1 77 ? 20.732 22.654 -5.418 1.00 21.21 98 ASN A O 1
ATOM 612 N N . ALA A 1 78 ? 22.847 23.329 -5.628 1.00 20.70 99 ALA A N 1
ATOM 613 C CA . ALA A 1 78 ? 23.373 22.489 -4.555 1.00 19.96 99 ALA A CA 1
ATOM 614 C C . ALA A 1 78 ? 23.492 23.279 -3.232 1.00 19.99 99 ALA A C 1
ATOM 615 O O . ALA A 1 78 ? 23.954 22.736 -2.239 1.00 19.17 99 ALA A O 1
ATOM 617 N N . PHE A 1 79 ? 23.074 24.551 -3.224 1.00 19.44 100 PHE A N 1
ATOM 618 C CA . PHE A 1 79 ? 22.987 25.337 -1.989 1.00 20.34 100 PHE A CA 1
ATOM 619 C C . PHE A 1 79 ? 21.529 25.434 -1.548 1.00 20.91 100 PHE A C 1
ATOM 620 O O . PHE A 1 79 ? 20.718 26.046 -2.261 1.00 21.45 100 PHE A O 1
ATOM 628 N N . VAL A 1 80 ? 21.170 24.816 -0.419 1.00 20.42 101 VAL A N 1
ATOM 629 C CA . VAL A 1 80 ? 19.790 24.820 0.017 1.00 21.40 101 VAL A CA 1
ATOM 630 C C . VAL A 1 80 ? 19.704 25.390 1.409 1.00 22.52 101 VAL A C 1
ATOM 631 O O . VAL A 1 80 ? 20.351 24.894 2.312 1.00 22.35 101 VAL A O 1
ATOM 635 N N . GLU A 1 81 ? 18.864 26.410 1.587 1.00 23.32 102 GLU A N 1
ATOM 636 C CA . GLU A 1 81 ? 18.680 27.030 2.890 1.00 24.60 102 GLU A CA 1
ATOM 637 C C . GLU A 1 81 ? 17.451 26.484 3.576 1.00 23.99 102 GLU A C 1
ATOM 638 O O . GLU A 1 81 ? 16.422 26.311 2.942 1.00 24.98 102 GLU A O 1
ATOM 644 N N . VAL A 1 82 ? 17.581 26.139 4.853 1.00 24.15 103 VAL A N 1
ATOM 645 C CA . VAL A 1 82 ? 16.528 25.487 5.635 1.00 23.92 103 VAL A CA 1
ATOM 646 C C . VAL A 1 82 ? 16.533 26.065 7.036 1.00 24.85 103 VAL A C 1
ATOM 647 O O . VAL A 1 82 ? 17.469 26.794 7.388 1.00 24.97 103 VAL A O 1
ATOM 651 N N . LEU A 1 83 ? 15.505 25.744 7.835 1.00 25.32 104 LEU A N 1
ATOM 652 C CA . LEU A 1 83 ? 15.480 26.085 9.261 1.00 25.09 104 LEU A CA 1
ATOM 653 C C . LEU A 1 83 ? 16.331 25.090 10.021 1.00 25.91 104 LEU A C 1
ATOM 654 O O . LEU A 1 83 ? 16.195 23.917 9.804 1.00 26.86 104 LEU A O 1
ATOM 659 N N . PRO A 1 84 ? 17.227 25.548 10.917 1.00 25.51 105 PRO A N 1
ATOM 660 C CA . PRO A 1 84 ? 17.948 24.586 11.729 1.00 25.54 105 PRO A CA 1
ATOM 661 C C . PRO A 1 84 ? 16.971 23.749 12.562 1.00 26.38 105 PRO A C 1
ATOM 662 O O . PRO A 1 84 ? 15.960 24.279 13.032 1.00 24.75 105 PRO A O 1
ATOM 666 N N . ARG A 1 85 ? 17.278 22.466 12.740 1.00 26.94 106 ARG A N 1
ATOM 667 C CA . ARG A 1 85 ? 16.392 21.535 13.460 1.00 27.56 106 ARG A CA 1
ATOM 668 C C . ARG A 1 85 ? 16.148 22.016 14.890 1.00 27.39 106 ARG A C 1
ATOM 669 O O . ARG A 1 85 ? 15.031 21.906 15.384 1.00 28.34 106 ARG A O 1
ATOM 671 N N . PHE A 1 86 ? 17.154 22.604 15.525 1.00 26.97 107 PHE A N 1
ATOM 672 C CA . PHE A 1 86 ? 17.000 23.098 16.890 1.00 27.13 107 PHE A CA 1
ATOM 673 C C . PHE A 1 86 ? 15.933 24.195 17.055 1.00 27.27 107 PHE A C 1
ATOM 674 O O . PHE A 1 86 ? 15.464 24.442 18.177 1.00 26.79 107 PHE A O 1
ATOM 682 N N . ALA A 1 87 ? 15.568 24.850 15.951 1.00 27.03 108 ALA A N 1
ATOM 683 C CA . ALA A 1 87 ? 14.611 25.953 15.982 1.00 27.47 108 ALA A CA 1
ATOM 684 C C . ALA A 1 87 ? 13.189 25.538 15.598 1.00 27.94 108 ALA A C 1
ATOM 685 O O . ALA A 1 87 ? 12.280 26.380 15.579 1.00 27.36 108 ALA A O 1
ATOM 687 N N . ALA A 1 88 ? 12.992 24.254 15.312 1.00 29.09 109 ALA A N 1
ATOM 688 C CA . ALA A 1 88 ? 11.693 23.758 14.823 1.00 29.87 109 ALA A CA 1
ATOM 689 C C . ALA A 1 88 ? 10.586 24.021 15.860 1.00 30.82 109 ALA A C 1
ATOM 690 O O . ALA A 1 88 ? 10.823 23.949 17.064 1.00 30.29 109 ALA A O 1
ATOM 692 N N . ASP A 1 89 ? 9.403 24.362 15.360 1.00 32.35 110 ASP A N 1
ATOM 693 C CA . ASP A 1 89 ? 8.213 24.665 16.192 1.00 34.33 110 ASP A CA 1
ATOM 694 C C . ASP A 1 89 ? 8.415 25.805 17.175 1.00 33.83 110 ASP A C 1
ATOM 695 O O . ASP A 1 89 ? 7.776 25.804 18.217 1.00 35.12 110 ASP A O 1
ATOM 700 N N . ALA A 1 90 ? 9.288 26.771 16.858 1.00 33.24 111 ALA A N 1
ATOM 701 C CA . ALA A 1 90 ? 9.672 27.855 17.795 1.00 31.70 111 ALA A CA 1
ATOM 702 C C . ALA A 1 90 ? 9.627 29.189 17.047 1.00 30.69 111 ALA A C 1
ATOM 703 O O . ALA A 1 90 ? 10.664 29.695 16.578 1.00 30.35 111 ALA A O 1
ATOM 705 N N . PRO A 1 91 ? 8.410 29.759 16.946 1.00 29.22 112 PRO A N 1
ATOM 706 C CA . PRO A 1 91 ? 8.074 30.876 16.090 1.00 27.88 112 PRO A CA 1
ATOM 707 C C . PRO A 1 91 ? 8.950 32.062 16.230 1.00 26.19 112 PRO A C 1
ATOM 708 O O . PRO A 1 91 ? 9.257 32.707 15.228 1.00 25.00 112 PRO A O 1
ATOM 712 N N . ALA A 1 92 ? 9.344 32.370 17.459 1.00 24.76 113 ALA A N 1
ATOM 713 C CA . ALA A 1 92 ? 10.204 33.517 17.700 1.00 24.62 113 ALA A CA 1
ATOM 714 C C . ALA A 1 92 ? 11.563 33.397 17.003 1.00 24.52 113 ALA A C 1
ATOM 715 O O . ALA A 1 92 ? 12.223 34.416 16.793 1.00 24.67 113 ALA A O 1
ATOM 717 N N . TYR A 1 93 ? 11.974 32.171 16.663 1.00 24.16 114 TYR A N 1
ATOM 718 C CA . TYR A 1 93 ? 13.280 31.911 16.033 1.00 24.34 114 TYR A CA 1
ATOM 719 C C . TYR A 1 93 ? 13.193 31.420 14.614 1.00 24.27 114 TYR A C 1
ATOM 720 O O . TYR A 1 93 ? 14.146 30.843 14.075 1.00 23.95 114 TYR A O 1
ATOM 729 N N . ASN A 1 94 ? 12.050 31.655 13.990 1.00 23.97 115 ASN A N 1
ATOM 730 C CA . ASN A 1 94 ? 11.816 31.111 12.671 1.00 23.85 115 ASN A CA 1
ATOM 731 C C . ASN A 1 94 ? 12.580 31.861 11.583 1.00 23.12 115 ASN A C 1
ATOM 732 O O . ASN A 1 94 ? 12.536 31.447 10.446 1.00 21.91 115 ASN A O 1
ATOM 737 N N . GLN A 1 95 ? 13.282 32.947 11.921 1.00 22.29 116 GLN A N 1
ATOM 738 C CA . GLN A 1 95 ? 14.165 33.596 10.944 1.00 22.33 116 GLN A CA 1
ATOM 739 C C . GLN A 1 95 ? 15.541 32.883 10.806 1.00 22.27 116 GLN A C 1
ATOM 740 O O . GLN A 1 95 ? 16.249 33.101 9.825 1.00 20.56 116 GLN A O 1
ATOM 746 N N . LEU A 1 96 ? 15.904 32.022 11.765 1.00 22.53 117 LEU A N 1
ATOM 747 C CA . LEU A 1 96 ? 17.227 31.405 11.761 1.00 22.15 117 LEU A CA 1
ATOM 748 C C . LEU A 1 96 ? 17.427 30.559 10.523 1.00 22.09 117 LEU A C 1
ATOM 749 O O . LEU A 1 96 ? 16.466 30.006 10.011 1.00 21.58 117 LEU A O 1
ATOM 754 N N . LYS A 1 97 ? 18.660 30.542 10.008 1.00 21.69 118 LYS A N 1
ATOM 755 C CA . LYS A 1 97 ? 19.005 29.821 8.784 1.00 22.09 118 LYS A CA 1
ATOM 756 C C . LYS A 1 97 ? 20.137 28.850 8.934 1.00 21.95 118 LYS A C 1
ATOM 757 O O . LYS A 1 97 ? 21.107 29.075 9.696 1.00 22.50 118 LYS A O 1
ATOM 763 N N . GLU A 1 98 ? 20.008 27.757 8.187 1.00 21.85 119 GLU A N 1
ATOM 764 C CA . GLU A 1 98 ? 21.073 26.790 8.006 1.00 21.65 119 GLU A CA 1
ATOM 765 C C . GLU A 1 98 ? 21.237 26.570 6.522 1.00 21.51 119 GLU A C 1
ATOM 766 O O . GLU A 1 98 ? 20.317 26.080 5.869 1.00 21.31 119 GLU A O 1
ATOM 780 N N . VAL A 1 100 ? 22.765 24.457 3.674 1.00 18.18 121 VAL A N 1
ATOM 781 C CA . VAL A 1 100 ? 23.282 23.111 3.408 1.00 18.00 121 VAL A CA 1
ATOM 782 C C . VAL A 1 100 ? 23.960 23.165 2.041 1.00 18.06 121 VAL A C 1
ATOM 783 O O . VAL A 1 100 ? 23.337 23.505 1.029 1.00 18.85 121 VAL A O 1
ATOM 787 N N . VAL A 1 101 ? 25.261 22.905 2.024 1.00 17.21 122 VAL A N 1
ATOM 788 C CA . VAL A 1 101 ? 26.043 22.834 0.797 1.00 16.50 122 VAL A CA 1
ATOM 789 C C . VAL A 1 101 ? 26.170 21.350 0.431 1.00 17.05 122 VAL A C 1
ATOM 790 O O . VAL A 1 101 ? 26.772 20.586 1.183 1.00 17.53 122 VAL A O 1
ATOM 794 N N . VAL A 1 102 ? 25.618 20.948 -0.706 1.00 17.09 123 VAL A N 1
ATOM 795 C CA . VAL A 1 102 ? 25.727 19.549 -1.154 1.00 17.94 123 VAL A CA 1
ATOM 796 C C . VAL A 1 102 ? 26.954 19.450 -2.044 1.00 18.24 123 VAL A C 1
ATOM 797 O O . VAL A 1 102 ? 27.026 20.081 -3.095 1.00 18.87 123 VAL A O 1
ATOM 801 N N . HIS A 1 103 ? 27.946 18.704 -1.589 1.00 17.69 124 HIS A N 1
ATOM 802 C CA . HIS A 1 103 ? 29.197 18.615 -2.313 1.00 18.25 124 HIS A CA 1
ATOM 803 C C . HIS A 1 103 ? 29.038 17.717 -3.512 1.00 19.32 124 HIS A C 1
ATOM 804 O O . HIS A 1 103 ? 28.637 16.546 -3.376 1.00 20.24 124 HIS A O 1
ATOM 811 N N . THR A 1 104 ? 29.325 18.252 -4.688 1.00 19.28 125 THR A N 1
ATOM 812 C CA . THR A 1 104 ? 29.116 17.520 -5.912 1.00 19.53 125 THR A CA 1
ATOM 813 C C . THR A 1 104 ? 30.469 17.122 -6.470 1.00 19.45 125 THR A C 1
ATOM 814 O O . THR A 1 104 ? 31.529 17.586 -6.020 1.00 20.33 125 THR A O 1
ATOM 818 N N . GLY A 1 105 ? 30.421 16.215 -7.431 1.00 18.74 126 GLY A N 1
ATOM 819 C CA . GLY A 1 105 ? 31.609 15.676 -8.058 1.00 18.63 126 GLY A CA 1
ATOM 820 C C . GLY A 1 105 ? 32.463 14.786 -7.181 1.00 18.51 126 GLY A C 1
ATOM 821 O O . GLY A 1 105 ? 33.639 14.564 -7.490 1.00 18.06 126 GLY A O 1
ATOM 822 N N . LEU A 1 106 ? 31.908 14.307 -6.068 1.00 18.59 127 LEU A N 1
ATOM 823 C CA . LEU A 1 106 ? 32.668 13.429 -5.195 1.00 19.15 127 LEU A CA 1
ATOM 824 C C . LEU A 1 106 ? 33.005 12.105 -5.921 1.00 19.75 127 LEU A C 1
ATOM 825 O O . LEU A 1 106 ? 32.192 11.565 -6.662 1.00 19.84 127 LEU A O 1
ATOM 830 N N . GLU A 1 107 ? 34.235 11.650 -5.712 1.00 19.87 128 GLU A N 1
ATOM 831 C CA . GLU A 1 107 ? 34.748 10.361 -6.197 1.00 20.26 128 GLU A CA 1
ATOM 832 C C . GLU A 1 107 ? 35.769 9.945 -5.178 1.00 18.61 128 GLU A C 1
ATOM 833 O O . GLU A 1 107 ? 36.318 10.792 -4.480 1.00 17.86 128 GLU A O 1
ATOM 839 N N . LEU A 1 108 ? 36.095 8.669 -5.144 1.00 18.02 129 LEU A N 1
ATOM 840 C CA . LEU A 1 108 ? 37.141 8.187 -4.234 1.00 17.99 129 LEU A CA 1
ATOM 841 C C . LEU A 1 108 ? 38.408 9.066 -4.345 1.00 17.52 129 LEU A C 1
ATOM 842 O O . LEU A 1 108 ? 38.913 9.317 -5.442 1.00 18.03 129 LEU A O 1
ATOM 847 N N . GLY A 1 109 ? 38.868 9.592 -3.220 1.00 17.10 130 GLY A N 1
ATOM 848 C CA . GLY A 1 109 ? 40.099 10.371 -3.172 1.00 16.50 130 GLY A CA 1
ATOM 849 C C . GLY A 1 109 ? 39.962 11.826 -3.544 1.00 16.39 130 GLY A C 1
ATOM 850 O O . GLY A 1 109 ? 40.971 12.552 -3.626 1.00 17.25 130 GLY A O 1
ATOM 851 N N . ALA A 1 110 ? 38.738 12.249 -3.834 1.00 15.98 131 ALA A N 1
ATOM 852 C CA . ALA A 1 110 ? 38.428 13.655 -4.106 1.00 15.64 131 ALA A CA 1
ATOM 853 C C . ALA A 1 110 ? 38.497 14.502 -2.851 1.00 15.46 131 ALA A C 1
ATOM 854 O O . ALA A 1 110 ? 38.332 13.988 -1.725 1.00 16.02 131 ALA A O 1
ATOM 856 N N . THR A 1 111 ? 38.773 15.794 -3.042 1.00 15.25 132 THR A N 1
ATOM 857 C CA . THR A 1 111 ? 38.927 16.747 -1.952 1.00 14.32 132 THR A CA 1
ATOM 858 C C . THR A 1 111 ? 37.946 17.879 -2.066 1.00 14.50 132 THR A C 1
ATOM 859 O O . THR A 1 111 ? 37.873 18.561 -3.090 1.00 14.31 132 THR A O 1
ATOM 863 N N . ILE A 1 112 ? 37.170 18.052 -1.015 1.00 13.96 133 ILE A N 1
ATOM 864 C CA . ILE A 1 112 ? 36.200 19.139 -0.906 1.00 14.27 133 ILE A CA 1
ATOM 865 C C . ILE A 1 112 ? 36.899 20.388 -0.442 1.00 13.89 133 ILE A C 1
ATOM 866 O O . ILE A 1 112 ? 37.574 20.356 0.587 1.00 15.46 133 ILE A O 1
ATOM 871 N N . TYR A 1 113 ? 36.676 21.494 -1.150 1.00 13.44 134 TYR A N 1
ATOM 872 C CA . TYR A 1 113 ? 37.169 22.821 -0.742 1.00 13.92 134 TYR A CA 1
ATOM 873 C C . TYR A 1 113 ? 35.983 23.710 -0.437 1.00 13.35 134 TYR A C 1
ATOM 874 O O . TYR A 1 113 ? 35.092 23.889 -1.277 1.00 12.77 134 TYR A O 1
ATOM 883 N N . LEU A 1 114 ? 35.960 24.280 0.750 1.00 12.40 135 LEU A N 1
ATOM 884 C CA . LEU A 1 114 ? 34.915 25.234 1.118 1.00 13.26 135 LEU A CA 1
ATOM 885 C C . LEU A 1 114 ? 35.516 26.345 1.963 1.00 13.24 135 LEU A C 1
ATOM 886 O O . LEU A 1 114 ? 36.134 26.090 3.000 1.00 13.23 135 LEU A O 1
ATOM 891 N N . ASP A 1 115 ? 35.213 27.570 1.587 1.00 14.10 136 ASP A N 1
ATOM 892 C CA . ASP A 1 115 ? 35.748 28.772 2.220 1.00 13.41 136 ASP A CA 1
ATOM 893 C C . ASP A 1 115 ? 34.597 29.756 2.300 1.00 14.47 136 ASP A C 1
ATOM 894 O O . ASP A 1 115 ? 34.016 30.118 1.262 1.00 15.09 136 ASP A O 1
ATOM 899 N N . TYR A 1 116 ? 34.185 30.103 3.520 1.00 13.45 137 TYR A N 1
ATOM 900 C CA . TYR A 1 116 ? 33.080 31.037 3.713 1.00 14.30 137 TYR A CA 1
ATOM 901 C C . TYR A 1 116 ? 33.316 31.958 4.885 1.00 13.77 137 TYR A C 1
ATOM 902 O O . TYR A 1 116 ? 34.117 31.642 5.794 1.00 13.12 137 TYR A O 1
ATOM 911 N N . SER A 1 117 ? 32.570 33.059 4.894 1.00 13.79 138 SER A N 1
ATOM 912 C CA . SER A 1 117 ? 32.527 33.960 6.034 1.00 14.67 138 SER A CA 1
ATOM 913 C C . SER A 1 117 ? 31.115 34.175 6.514 1.00 15.84 138 SER A C 1
ATOM 914 O O . SER A 1 117 ? 30.157 34.217 5.716 1.00 16.24 138 SER A O 1
ATOM 917 N N . ILE A 1 118 ? 31.009 34.394 7.811 1.00 15.76 139 ILE A N 1
ATOM 918 C CA . ILE A 1 118 ? 29.816 34.922 8.438 1.00 16.36 139 ILE A CA 1
ATOM 919 C C . ILE A 1 118 ? 30.195 36.327 8.939 1.00 16.65 139 ILE A C 1
ATOM 920 O O . ILE A 1 118 ? 31.130 36.484 9.728 1.00 16.32 139 ILE A O 1
ATOM 925 N N . ILE A 1 119 ? 29.481 37.336 8.447 1.00 16.79 140 ILE A N 1
ATOM 926 C CA . ILE A 1 119 ? 29.736 38.722 8.783 1.00 16.93 140 ILE A CA 1
ATOM 927 C C . ILE A 1 119 ? 28.613 39.197 9.693 1.00 16.62 140 ILE A C 1
ATOM 928 O O . ILE A 1 119 ? 27.444 39.123 9.329 1.00 16.60 140 ILE A O 1
ATOM 933 N N . THR A 1 120 ? 28.984 39.678 10.867 1.00 16.15 141 THR A N 1
ATOM 934 C CA . THR A 1 120 ? 28.007 40.100 11.894 1.00 17.04 141 THR A CA 1
ATOM 935 C C . THR A 1 120 ? 28.060 41.609 12.025 1.00 17.80 141 THR A C 1
ATOM 936 O O . THR A 1 120 ? 29.127 42.195 12.245 1.00 18.04 141 THR A O 1
ATOM 940 N N . LYS A 1 121 ? 26.910 42.236 11.885 1.00 18.64 142 LYS A N 1
ATOM 941 C CA . LYS A 1 121 ? 26.810 43.684 12.002 1.00 20.51 142 LYS A CA 1
ATOM 942 C C . LYS A 1 121 ? 26.953 44.167 13.452 1.00 20.14 142 LYS A C 1
ATOM 943 O O . LYS A 1 121 ? 26.820 43.381 14.376 1.00 19.22 142 LYS A O 1
ATOM 949 N N . PRO A 1 122 ? 27.244 45.468 13.645 1.00 20.84 143 PRO A N 1
ATOM 950 C CA . PRO A 1 122 ? 27.373 45.967 15.004 1.00 21.88 143 PRO A CA 1
ATOM 951 C C . PRO A 1 122 ? 26.109 45.743 15.796 1.00 21.80 143 PRO A C 1
ATOM 952 O O . PRO A 1 122 ? 25.056 45.668 15.227 1.00 23.39 143 PRO A O 1
ATOM 956 N N . GLY A 1 123 ? 26.219 45.611 17.096 1.00 22.48 144 GLY A N 1
ATOM 957 C CA . GLY A 1 123 ? 25.060 45.570 17.964 1.00 23.10 144 GLY A CA 1
ATOM 958 C C . GLY A 1 123 ? 24.466 44.198 18.244 1.00 23.80 144 GLY A C 1
ATOM 959 O O . GLY A 1 123 ? 23.356 44.106 18.767 1.00 27.00 144 GLY A O 1
ATOM 960 N N . TYR A 1 124 ? 25.118 43.129 17.833 1.00 22.59 145 TYR A N 1
ATOM 961 C CA . TYR A 1 124 ? 24.574 41.789 18.021 1.00 21.63 145 TYR A CA 1
ATOM 962 C C . TYR A 1 124 ? 25.407 41.074 19.087 1.00 21.04 145 TYR A C 1
ATOM 963 O O . TYR A 1 124 ? 24.868 40.529 20.021 1.00 22.32 145 TYR A O 1
ATOM 972 N N . TYR A 1 125 ? 26.722 41.066 18.956 1.00 20.74 146 TYR A N 1
ATOM 973 C CA . TYR A 1 125 ? 27.547 40.415 19.974 1.00 20.13 146 TYR A CA 1
ATOM 974 C C . TYR A 1 125 ? 28.184 41.463 20.871 1.00 21.07 146 TYR A C 1
ATOM 975 O O . TYR A 1 125 ? 28.808 42.373 20.364 1.00 21.15 146 TYR A O 1
ATOM 984 N N . PRO A 1 126 ? 28.064 41.319 22.201 1.00 21.14 147 PRO A N 1
ATOM 985 C CA . PRO A 1 126 ? 28.737 42.250 23.107 1.00 21.45 147 PRO A CA 1
ATOM 986 C C . PRO A 1 126 ? 30.255 42.220 23.017 1.00 20.07 147 PRO A C 1
ATOM 987 O O . PRO A 1 126 ? 30.893 43.216 23.324 1.00 20.41 147 PRO A O 1
ATOM 991 N N . ALA A 1 127 ? 30.822 41.106 22.564 1.00 17.79 148 ALA A N 1
ATOM 992 C CA . ALA A 1 127 ? 32.273 40.929 22.570 1.00 16.95 148 ALA A CA 1
ATOM 993 C C . ALA A 1 127 ? 32.655 39.825 21.590 1.00 16.30 148 ALA A C 1
ATOM 994 O O . ALA A 1 127 ? 31.797 39.109 21.116 1.00 15.53 148 ALA A O 1
ATOM 996 N N . LEU A 1 128 ? 33.943 39.701 21.267 1.00 16.72 149 LEU A N 1
ATOM 997 C CA . LEU A 1 128 ? 34.439 38.519 20.582 1.00 16.54 149 LEU A CA 1
ATOM 998 C C . LEU A 1 128 ? 34.547 37.421 21.649 1.00 16.67 149 LEU A C 1
ATOM 999 O O . LEU A 1 128 ? 35.182 37.608 22.683 1.00 17.45 149 LEU A O 1
ATOM 1004 N N . ASP A 1 129 ? 33.930 36.268 21.397 1.00 16.95 150 ASP A N 1
ATOM 1005 C CA . ASP A 1 129 ? 33.715 35.257 22.411 1.00 17.63 150 ASP A CA 1
ATOM 1006 C C . ASP A 1 129 ? 33.775 33.863 21.717 1.00 17.01 150 ASP A C 1
ATOM 1007 O O . ASP A 1 129 ? 32.838 33.487 21.040 1.00 16.72 150 ASP A O 1
ATOM 1012 N N . ILE A 1 130 ? 34.895 33.177 21.874 1.00 16.69 151 ILE A N 1
ATOM 1013 C CA . ILE A 1 130 ? 35.239 31.995 21.079 1.00 17.37 151 ILE A CA 1
ATOM 1014 C C . ILE A 1 130 ? 35.436 30.808 22.014 1.00 17.14 151 ILE A C 1
ATOM 1015 O O . ILE A 1 130 ? 36.029 30.951 23.077 1.00 15.76 151 ILE A O 1
ATOM 1020 N N . ASN A 1 131 ? 34.894 29.658 21.609 1.00 17.66 152 ASN A N 1
ATOM 1021 C CA . ASN A 1 131 ? 35.161 28.376 22.208 1.00 18.16 152 ASN A CA 1
ATOM 1022 C C . ASN A 1 131 ? 35.108 27.332 21.093 1.00 18.85 152 ASN A C 1
ATOM 1023 O O . ASN A 1 131 ? 34.067 26.712 20.860 1.00 20.96 152 ASN A O 1
ATOM 1028 N N . GLU A 1 132 ? 36.209 27.138 20.388 1.00 17.49 153 GLU A N 1
ATOM 1029 C CA . GLU A 1 132 ? 36.158 26.373 19.161 1.00 17.58 153 GLU A CA 1
ATOM 1030 C C . GLU A 1 132 ? 36.887 25.055 19.301 1.00 17.24 153 GLU A C 1
ATOM 1031 O O . GLU A 1 132 ? 38.062 25.017 19.626 1.00 15.76 153 GLU A O 1
ATOM 1037 N N . ARG A 1 133 ? 36.170 23.978 19.048 1.00 17.91 154 ARG A N 1
ATOM 1038 C CA . ARG A 1 133 ? 36.784 22.655 18.961 1.00 18.62 154 ARG A CA 1
ATOM 1039 C C . ARG A 1 133 ? 37.624 22.553 17.695 1.00 17.68 154 ARG A C 1
ATOM 1040 O O . ARG A 1 133 ? 37.103 22.839 16.624 1.00 17.58 154 ARG A O 1
ATOM 1048 N N . LEU A 1 134 ? 38.875 22.112 17.802 1.00 17.07 155 LEU A N 1
ATOM 1049 C CA . LEU A 1 134 ? 39.769 21.987 16.656 1.00 18.18 155 LEU A CA 1
ATOM 1050 C C . LEU A 1 134 ? 40.002 20.523 16.206 1.00 18.65 155 LEU A C 1
ATOM 1051 O O . LEU A 1 134 ? 40.385 20.264 15.056 1.00 17.92 155 LEU A O 1
ATOM 1056 N N . GLN A 1 135 ? 39.710 19.570 17.090 1.00 18.50 156 GLN A N 1
ATOM 1057 C CA . GLN A 1 135 ? 39.744 18.165 16.739 1.00 19.27 156 GLN A CA 1
ATOM 1058 C C . GLN A 1 135 ? 38.480 17.772 16.041 1.00 20.11 156 GLN A C 1
ATOM 1059 O O . GLN A 1 135 ? 37.394 18.199 16.436 1.00 21.48 156 GLN A O 1
ATOM 1065 N N . GLU A 1 136 ? 38.606 16.938 15.008 1.00 20.59 157 GLU A N 1
ATOM 1066 C CA . GLU A 1 136 ? 37.447 16.405 14.286 1.00 20.17 157 GLU A CA 1
ATOM 1067 C C . GLU A 1 136 ? 37.392 14.872 14.377 1.00 19.60 157 GLU A C 1
ATOM 1068 O O . GLU A 1 136 ? 38.254 14.236 14.974 1.00 17.98 157 GLU A O 1
ATOM 1074 N N . THR A 1 137 ? 36.362 14.285 13.782 1.00 19.62 158 THR A N 1
ATOM 1075 C CA . THR A 1 137 ? 36.206 12.830 13.756 1.00 20.36 158 THR A CA 1
ATOM 1076 C C . THR A 1 137 ? 37.154 12.196 12.734 1.00 20.12 158 THR A C 1
ATOM 1077 O O . THR A 1 137 ? 37.363 10.999 12.731 1.00 19.56 158 THR A O 1
ATOM 1081 N N . SER A 1 138 ? 37.707 13.013 11.848 1.00 19.70 159 SER A N 1
ATOM 1082 C CA . SER A 1 138 ? 38.825 12.617 10.998 1.00 19.12 159 SER A CA 1
ATOM 1083 C C . SER A 1 138 ? 40.076 13.406 11.411 1.00 18.17 159 SER A C 1
ATOM 1084 O O . SER A 1 138 ? 39.966 14.523 11.972 1.00 17.50 159 SER A O 1
ATOM 1087 N N . PRO A 1 139 ? 41.256 12.880 11.094 1.00 17.08 160 PRO A N 1
ATOM 1088 C CA . PRO A 1 139 ? 42.483 13.649 11.339 1.00 17.10 160 PRO A CA 1
ATOM 1089 C C . PRO A 1 139 ? 42.542 14.991 10.583 1.00 17.14 160 PRO A C 1
ATOM 1090 O O . PRO A 1 139 ? 41.984 15.135 9.470 1.00 17.51 160 PRO A O 1
ATOM 1094 N N . VAL A 1 140 ? 43.227 15.946 11.198 1.00 17.27 161 VAL A N 1
ATOM 1095 C CA . VAL A 1 140 ? 43.458 17.274 10.621 1.00 16.70 161 VAL A CA 1
ATOM 1096 C C . VAL A 1 140 ? 44.968 17.432 10.475 1.00 17.23 161 VAL A C 1
ATOM 1097 O O . VAL A 1 140 ? 45.703 17.473 11.477 1.00 17.82 161 VAL A O 1
ATOM 1101 N N . LYS A 1 141 ? 45.428 17.506 9.235 1.00 17.16 162 LYS A N 1
ATOM 1102 C CA A LYS A 1 141 ? 46.858 17.578 8.948 0.50 18.20 162 LYS A CA 1
ATOM 1103 C CA B LYS A 1 141 ? 46.863 17.566 8.969 0.50 18.06 162 LYS A CA 1
ATOM 1104 C C . LYS A 1 141 ? 47.436 18.914 9.379 1.00 17.67 162 LYS A C 1
ATOM 1105 O O . LYS A 1 141 ? 48.535 18.971 9.905 1.00 17.42 162 LYS A O 1
ATOM 1116 N N . GLU A 1 142 ? 46.682 19.985 9.149 1.00 18.33 163 GLU A N 1
ATOM 1117 C CA . GLU A 1 142 ? 47.083 21.340 9.520 1.00 18.47 163 GLU A CA 1
ATOM 1118 C C . GLU A 1 142 ? 45.870 22.194 9.828 1.00 18.10 163 GLU A C 1
ATOM 1119 O O . GLU A 1 142 ? 44.950 22.322 8.999 1.00 16.92 163 GLU A O 1
ATOM 1125 N N . CYS A 1 143 ? 45.937 22.849 10.980 1.00 16.62 164 CYS A N 1
ATOM 1126 C CA . CYS A 1 143 ? 44.884 23.681 11.475 1.00 17.59 164 CYS A CA 1
ATOM 1127 C C . CYS A 1 143 ? 45.507 25.033 11.877 1.00 17.32 164 CYS A C 1
ATOM 1128 O O . CYS A 1 143 ? 46.379 25.075 12.758 1.00 18.37 164 CYS A O 1
ATOM 1131 N N . LYS A 1 144 ? 45.080 26.096 11.196 1.00 16.58 165 LYS A N 1
ATOM 1132 C CA . LYS A 1 144 ? 45.501 27.474 11.485 1.00 17.40 165 LYS A CA 1
ATOM 1133 C C . LYS A 1 144 ? 44.345 28.239 12.037 1.00 16.55 165 LYS A C 1
ATOM 1134 O O . LYS A 1 144 ? 43.240 28.167 11.488 1.00 18.03 165 LYS A O 1
ATOM 1140 N N . VAL A 1 145 ? 44.562 28.890 13.170 1.00 15.61 166 VAL A N 1
ATOM 1141 C CA . VAL A 1 145 ? 43.520 29.702 13.812 1.00 15.46 166 VAL A CA 1
ATOM 1142 C C . VAL A 1 145 ? 44.102 31.051 14.127 1.00 15.08 166 VAL A C 1
ATOM 1143 O O . VAL A 1 145 ? 45.301 31.173 14.501 1.00 16.02 166 VAL A O 1
ATOM 1147 N N . SER A 1 146 ? 43.265 32.073 13.956 1.00 14.13 167 SER A N 1
ATOM 1148 C CA . SER A 1 146 ? 43.705 33.454 14.018 1.00 14.75 167 SER A CA 1
ATOM 1149 C C . SER A 1 146 ? 42.640 34.307 14.672 1.00 14.35 167 SER A C 1
ATOM 1150 O O . SER A 1 146 ? 41.455 34.142 14.381 1.00 13.83 167 SER A O 1
ATOM 1153 N N . ILE A 1 147 ? 43.041 35.213 15.553 1.00 14.34 168 ILE A N 1
ATOM 1154 C CA . ILE A 1 147 ? 42.089 36.177 16.165 1.00 14.29 168 ILE A CA 1
ATOM 1155 C C . ILE A 1 147 ? 42.634 37.579 15.959 1.00 14.21 168 ILE A C 1
ATOM 1156 O O . ILE A 1 147 ? 43.811 37.789 16.205 1.00 15.13 168 ILE A O 1
ATOM 1161 N N . SER A 1 148 ? 41.824 38.504 15.440 1.00 14.33 169 SER A N 1
ATOM 1162 C CA . SER A 1 148 ? 42.244 39.899 15.233 1.00 14.60 169 SER A CA 1
ATOM 1163 C C . SER A 1 148 ? 41.264 40.803 15.903 1.00 14.13 169 SER A C 1
ATOM 1164 O O . SER A 1 148 ? 40.060 40.631 15.713 1.00 15.55 169 SER A O 1
ATOM 1167 N N . VAL A 1 149 ? 41.780 41.752 16.679 1.00 13.85 170 VAL A N 1
ATOM 1168 C CA . VAL A 1 149 ? 40.973 42.744 17.392 1.00 13.21 170 VAL A CA 1
ATOM 1169 C C . VAL A 1 149 ? 41.701 44.102 17.294 1.00 14.30 170 VAL A C 1
ATOM 1170 O O . VAL A 1 149 ? 42.909 44.151 16.998 1.00 13.11 170 VAL A O 1
ATOM 1174 N N . PRO A 1 150 ? 40.978 45.199 17.546 1.00 14.89 171 PRO A N 1
ATOM 1175 C CA . PRO A 1 150 ? 41.624 46.511 17.536 1.00 16.56 171 PRO A CA 1
ATOM 1176 C C . PRO A 1 150 ? 42.651 46.647 18.655 1.00 17.11 171 PRO A C 1
ATOM 1177 O O . PRO A 1 150 ? 42.438 46.158 19.739 1.00 16.11 171 PRO A O 1
ATOM 1181 N N . GLU A 1 151 ? 43.778 47.277 18.349 1.00 19.34 172 GLU A N 1
ATOM 1182 C CA . GLU A 1 151 ? 44.726 47.612 19.391 1.00 22.03 172 GLU A CA 1
ATOM 1183 C C . GLU A 1 151 ? 43.990 48.344 20.480 1.00 21.88 172 GLU A C 1
ATOM 1184 O O . GLU A 1 151 ? 43.124 49.183 20.217 1.00 21.06 172 GLU A O 1
ATOM 1190 N N . GLY A 1 152 ? 44.297 47.967 21.696 1.00 22.68 173 GLY A N 1
ATOM 1191 C CA . GLY A 1 152 ? 43.651 48.572 22.838 1.00 23.48 173 GLY A CA 1
ATOM 1192 C C . GLY A 1 152 ? 42.457 47.808 23.367 1.00 23.38 173 GLY A C 1
ATOM 1193 O O . GLY A 1 152 ? 41.956 48.146 24.462 1.00 24.72 173 GLY A O 1
ATOM 1194 N N . THR A 1 153 ? 41.971 46.823 22.609 1.00 21.17 174 THR A N 1
ATOM 1195 C CA . THR A 1 153 ? 40.897 45.958 23.049 1.00 21.02 174 THR A CA 1
ATOM 1196 C C . THR A 1 153 ? 41.520 44.848 23.917 1.00 20.48 174 THR A C 1
ATOM 1197 O O . THR A 1 153 ? 42.525 44.235 23.532 1.00 20.83 174 THR A O 1
ATOM 1201 N N . PRO A 1 154 ? 40.959 44.605 25.103 1.00 19.21 175 PRO A N 1
ATOM 1202 C CA . PRO A 1 154 ? 41.518 43.489 25.881 1.00 19.81 175 PRO A CA 1
ATOM 1203 C C . PRO A 1 154 ? 41.265 42.157 25.182 1.00 18.82 175 PRO A C 1
ATOM 1204 O O . PRO A 1 154 ? 40.234 41.981 24.584 1.00 19.55 175 PRO A O 1
ATOM 1208 N N . LEU A 1 155 ? 42.215 41.238 25.247 1.00 18.68 176 LEU A N 1
ATOM 1209 C CA . LEU A 1 155 ? 42.049 39.943 24.653 1.00 18.18 176 LEU A CA 1
ATOM 1210 C C . LEU A 1 155 ? 42.677 38.905 25.586 1.00 18.72 176 LEU A C 1
ATOM 1211 O O . LEU A 1 155 ? 43.824 39.027 25.986 1.00 18.87 176 LEU A O 1
ATOM 1216 N N . ALA A 1 156 ? 41.884 37.938 26.007 1.00 18.18 177 ALA A N 1
ATOM 1217 C CA . ALA A 1 156 ? 42.440 36.766 26.684 1.00 18.74 177 ALA A CA 1
ATOM 1218 C C . ALA A 1 156 ? 42.198 35.600 25.739 1.00 19.16 177 ALA A C 1
ATOM 1219 O O . ALA A 1 156 ? 41.124 35.477 25.155 1.00 17.93 177 ALA A O 1
ATOM 1221 N N . CYS A 1 157 ? 43.231 34.792 25.535 1.00 20.97 178 CYS A N 1
ATOM 1222 C CA A CYS A 1 157 ? 43.094 33.645 24.659 0.70 21.35 178 CYS A CA 1
ATOM 1223 C CA B CYS A 1 157 ? 43.203 33.664 24.595 0.30 21.78 178 CYS A CA 1
ATOM 1224 C C . CYS A 1 157 ? 43.994 32.517 25.116 1.00 22.76 178 CYS A C 1
ATOM 1225 O O . CYS A 1 157 ? 45.071 32.727 25.722 1.00 22.91 178 CYS A O 1
ATOM 1230 N N . GLY A 1 158 ? 43.530 31.314 24.832 1.00 23.84 179 GLY A N 1
ATOM 1231 C CA . GLY A 1 158 ? 44.281 30.137 25.159 1.00 24.29 179 GLY A CA 1
ATOM 1232 C C . GLY A 1 158 ? 43.905 28.996 24.244 1.00 23.88 179 GLY A C 1
ATOM 1233 O O . GLY A 1 158 ? 42.743 28.829 23.887 1.00 21.94 179 GLY A O 1
ATOM 1234 N N . LEU A 1 159 ? 44.913 28.206 23.914 1.00 23.43 180 LEU A N 1
ATOM 1235 C CA . LEU A 1 159 ? 44.713 26.976 23.195 1.00 24.15 180 LEU A CA 1
ATOM 1236 C C . LEU A 1 159 ? 44.816 25.859 24.231 1.00 24.13 180 LEU A C 1
ATOM 1237 O O . LEU A 1 159 ? 45.870 25.624 24.783 1.00 26.07 180 LEU A O 1
ATOM 1242 N N . TYR A 1 160 ? 43.711 25.209 24.533 1.00 23.40 181 TYR A N 1
ATOM 1243 C CA . TYR A 1 160 ? 43.672 24.089 25.466 1.00 23.33 181 TYR A CA 1
ATOM 1244 C C . TYR A 1 160 ? 43.825 22.786 24.724 1.00 23.44 181 TYR A C 1
ATOM 1245 O O . TYR A 1 160 ? 43.292 22.625 23.617 1.00 22.14 181 TYR A O 1
ATOM 1254 N N . GLY A 1 161 ? 44.503 21.837 25.371 1.00 22.88 182 GLY A N 1
ATOM 1255 C CA . GLY A 1 161 ? 44.738 20.523 24.801 1.00 22.72 182 GLY A CA 1
ATOM 1256 C C . GLY A 1 161 ? 45.798 20.465 23.725 1.00 21.74 182 GLY A C 1
ATOM 1257 O O . GLY A 1 161 ? 45.834 19.539 22.941 1.00 21.60 182 GLY A O 1
ATOM 1258 N N . SER A 1 162 ? 46.706 21.421 23.718 1.00 21.95 183 SER A N 1
ATOM 1259 C CA . SER A 1 162 ? 47.783 21.436 22.740 1.00 22.12 183 SER A CA 1
ATOM 1260 C C . SER A 1 162 ? 48.878 22.306 23.310 1.00 22.88 183 SER A C 1
ATOM 1261 O O . SER A 1 162 ? 48.581 23.311 23.896 1.00 23.55 183 SER A O 1
ATOM 1264 N N . PRO A 1 163 ? 50.138 21.937 23.119 1.00 23.39 184 PRO A N 1
ATOM 1265 C CA . PRO A 1 163 ? 51.229 22.790 23.595 1.00 23.72 184 PRO A CA 1
ATOM 1266 C C . PRO A 1 163 ? 51.651 23.895 22.629 1.00 23.67 184 PRO A C 1
ATOM 1267 O O . PRO A 1 163 ? 52.563 24.645 22.933 1.00 24.53 184 PRO A O 1
ATOM 1271 N N . VAL A 1 164 ? 50.990 24.030 21.482 1.00 23.35 185 VAL A N 1
ATOM 1272 C CA . VAL A 1 164 ? 51.403 24.986 20.474 1.00 23.09 185 VAL A CA 1
ATOM 1273 C C . VAL A 1 164 ? 51.297 26.404 21.018 1.00 23.27 185 VAL A C 1
ATOM 1274 O O . VAL A 1 164 ? 50.332 26.759 21.671 1.00 22.55 185 VAL A O 1
ATOM 1278 N N . LYS A 1 165 ? 52.337 27.189 20.781 1.00 24.42 186 LYS A N 1
ATOM 1279 C CA . LYS A 1 165 ? 52.428 28.562 21.298 1.00 25.21 186 LYS A CA 1
ATOM 1280 C C . LYS A 1 165 ? 51.839 29.597 20.331 1.00 24.19 186 LYS A C 1
ATOM 1281 O O . LYS A 1 165 ? 51.985 29.461 19.125 1.00 24.16 186 LYS A O 1
ATOM 1287 N N . ALA A 1 166 ? 51.157 30.599 20.886 1.00 23.86 187 ALA A N 1
ATOM 1288 C CA . ALA A 1 166 ? 50.631 31.742 20.158 1.00 23.90 187 ALA A CA 1
ATOM 1289 C C . ALA A 1 166 ? 51.744 32.512 19.464 1.00 24.76 187 ALA A C 1
ATOM 1290 O O . ALA A 1 166 ? 52.779 32.721 20.051 1.00 26.00 187 ALA A O 1
ATOM 1292 N N . VAL A 1 167 ? 51.531 32.955 18.233 1.00 24.91 188 VAL A N 1
ATOM 1293 C CA . VAL A 1 167 ? 52.400 33.927 17.590 1.00 25.31 188 VAL A CA 1
ATOM 1294 C C . VAL A 1 167 ? 51.620 35.255 17.498 1.00 26.08 188 VAL A C 1
ATOM 1295 O O . VAL A 1 167 ? 50.499 35.292 17.000 1.00 24.59 188 VAL A O 1
ATOM 1299 N N . GLU A 1 168 ? 52.196 36.331 18.021 1.00 26.77 189 GLU A N 1
ATOM 1300 C CA . GLU A 1 168 ? 51.504 37.619 18.102 1.00 27.59 189 GLU A CA 1
ATOM 1301 C C . GLU A 1 168 ? 52.007 38.495 16.991 1.00 27.19 189 GLU A C 1
ATOM 1302 O O . GLU A 1 168 ? 53.174 38.490 16.722 1.00 26.93 189 GLU A O 1
ATOM 1308 N N . GLU A 1 169 ? 51.127 39.254 16.350 1.00 26.11 190 GLU A N 1
ATOM 1309 C CA . GLU A 1 169 ? 51.509 40.054 15.219 1.00 26.59 190 GLU A CA 1
ATOM 1310 C C . GLU A 1 169 ? 50.602 41.280 15.218 1.00 26.19 190 GLU A C 1
ATOM 1311 O O . GLU A 1 169 ? 49.379 41.146 15.158 1.00 28.62 190 GLU A O 1
ATOM 1317 N N . SER A 1 170 ? 51.167 42.462 15.353 1.00 24.28 191 SER A N 1
ATOM 1318 C CA . SER A 1 170 ? 50.379 43.646 15.192 1.00 24.06 191 SER A CA 1
ATOM 1319 C C . SER A 1 170 ? 50.663 44.320 13.867 1.00 22.47 191 SER A C 1
ATOM 1320 O O . SER A 1 170 ? 51.787 44.253 13.318 1.00 22.13 191 SER A O 1
ATOM 1323 N N . HIS A 1 171 ? 49.626 44.962 13.348 1.00 20.51 192 HIS A N 1
ATOM 1324 C CA . HIS A 1 171 ? 49.713 45.668 12.076 1.00 18.81 192 HIS A CA 1
ATOM 1325 C C . HIS A 1 171 ? 48.500 46.569 11.944 1.00 17.96 192 HIS A C 1
ATOM 1326 O O . HIS A 1 171 ? 47.402 46.197 12.346 1.00 15.32 192 HIS A O 1
ATOM 1333 N N . ASP A 1 172 ? 48.718 47.765 11.411 1.00 16.89 193 ASP A N 1
ATOM 1334 C CA . ASP A 1 172 ? 47.632 48.628 10.964 1.00 17.46 193 ASP A CA 1
ATOM 1335 C C . ASP A 1 172 ? 46.605 48.942 12.057 1.00 16.58 193 ASP A C 1
ATOM 1336 O O . ASP A 1 172 ? 45.431 49.082 11.761 1.00 16.35 193 ASP A O 1
ATOM 1341 N N . GLY A 1 173 ? 47.063 49.084 13.297 1.00 15.99 194 GLY A N 1
ATOM 1342 C CA . GLY A 1 173 ? 46.188 49.346 14.459 1.00 15.59 194 GLY A CA 1
ATOM 1343 C C . GLY A 1 173 ? 45.414 48.110 14.934 1.00 15.97 194 GLY A C 1
ATOM 1344 O O . GLY A 1 173 ? 44.469 48.225 15.696 1.00 16.12 194 GLY A O 1
ATOM 1345 N N . ILE A 1 174 ? 45.790 46.928 14.439 1.00 16.33 195 ILE A N 1
ATOM 1346 C CA . ILE A 1 174 ? 45.128 45.668 14.768 1.00 15.80 195 ILE A CA 1
ATOM 1347 C C . ILE A 1 174 ? 46.117 44.759 15.487 1.00 16.04 195 ILE A C 1
ATOM 1348 O O . ILE A 1 174 ? 47.291 44.661 15.139 1.00 16.77 195 ILE A O 1
ATOM 1353 N N . LYS A 1 175 ? 45.612 44.083 16.501 1.00 16.33 196 LYS A N 1
ATOM 1354 C CA . LYS A 1 175 ? 46.372 43.132 17.261 1.00 17.90 196 LYS A CA 1
ATOM 1355 C C . LYS A 1 175 ? 45.885 41.734 16.802 1.00 17.81 196 LYS A C 1
ATOM 1356 O O . LYS A 1 175 ? 44.682 41.448 16.819 1.00 16.78 196 LYS A O 1
ATOM 1362 N N . GLU A 1 176 ? 46.814 40.904 16.344 1.00 18.44 197 GLU A N 1
ATOM 1363 C CA A GLU A 1 176 ? 46.481 39.582 15.855 0.50 19.02 197 GLU A CA 1
ATOM 1364 C CA B GLU A 1 176 ? 46.504 39.575 15.810 0.50 18.25 197 GLU A CA 1
ATOM 1365 C C . GLU A 1 176 ? 47.293 38.510 16.567 1.00 19.06 197 GLU A C 1
ATOM 1366 O O . GLU A 1 176 ? 48.473 38.703 16.869 1.00 18.79 197 GLU A O 1
ATOM 1377 N N . VAL A 1 177 ? 46.650 37.376 16.852 1.00 18.28 198 VAL A N 1
ATOM 1378 C CA . VAL A 1 177 ? 47.344 36.251 17.410 1.00 19.07 198 VAL A CA 1
ATOM 1379 C C . VAL A 1 177 ? 46.938 35.020 16.601 1.00 18.45 198 VAL A C 1
ATOM 1380 O O . VAL A 1 177 ? 45.766 34.878 16.204 1.00 17.15 198 VAL A O 1
ATOM 1384 N N . HIS A 1 178 ? 47.905 34.166 16.324 1.00 16.64 199 HIS A N 1
ATOM 1385 C CA . HIS A 1 178 ? 47.631 32.984 15.561 1.00 17.34 199 HIS A CA 1
ATOM 1386 C C . HIS A 1 178 ? 48.373 31.779 16.081 1.00 16.49 199 HIS A C 1
ATOM 1387 O O . HIS A 1 178 ? 49.402 31.918 16.751 1.00 15.52 199 HIS A O 1
ATOM 1394 N N . TRP A 1 179 ? 47.820 30.602 15.782 1.00 16.35 200 TRP A N 1
ATOM 1395 C CA . TRP A 1 179 ? 48.456 29.351 16.123 1.00 17.17 200 TRP A CA 1
ATOM 1396 C C . TRP A 1 179 ? 48.402 28.412 14.906 1.00 17.44 200 TRP A C 1
ATOM 1397 O O . TRP A 1 179 ? 47.441 28.469 14.134 1.00 16.14 200 TRP A O 1
ATOM 1408 N N . THR A 1 180 ? 49.377 27.491 14.809 1.00 16.58 201 THR A N 1
ATOM 1409 C CA . THR A 1 180 ? 49.362 26.458 13.787 1.00 16.98 201 THR A CA 1
ATOM 1410 C C . THR A 1 180 ? 49.513 25.090 14.430 1.00 17.13 201 THR A C 1
ATOM 1411 O O . THR A 1 180 ? 50.492 24.820 15.125 1.00 16.58 201 THR A O 1
ATOM 1415 N N . LEU A 1 181 ? 48.487 24.247 14.309 1.00 17.64 202 LEU A N 1
ATOM 1416 C CA . LEU A 1 181 ? 48.561 22.893 14.868 1.00 17.79 202 LEU A CA 1
ATOM 1417 C C . LEU A 1 181 ? 48.728 21.927 13.695 1.00 18.53 202 LEU A C 1
ATOM 1418 O O . LEU A 1 181 ? 48.197 22.166 12.604 1.00 17.78 202 LEU A O 1
ATOM 1423 N N . ARG A 1 182 ? 49.516 20.870 13.886 1.00 19.13 203 ARG A N 1
ATOM 1424 C CA . ARG A 1 182 ? 49.739 19.886 12.853 1.00 19.53 203 ARG A CA 1
ATOM 1425 C C . ARG A 1 182 ? 49.444 18.503 13.349 1.00 19.27 203 ARG A C 1
ATOM 1426 O O . ARG A 1 182 ? 49.678 18.174 14.506 1.00 18.40 203 ARG A O 1
ATOM 1434 N N . ASN A 1 183 ? 48.885 17.706 12.459 1.00 18.69 204 ASN A N 1
ATOM 1435 C CA . ASN A 1 183 ? 48.604 16.294 12.713 1.00 19.12 204 ASN A CA 1
ATOM 1436 C C . ASN A 1 183 ? 47.753 16.081 13.942 1.00 18.40 204 ASN A C 1
ATOM 1437 O O . ASN A 1 183 ? 48.124 15.353 14.825 1.00 19.09 204 ASN A O 1
ATOM 1442 N N . ILE A 1 184 ? 46.591 16.712 13.990 1.00 17.96 205 ILE A N 1
ATOM 1443 C CA . ILE A 1 184 ? 45.652 16.480 15.074 1.00 17.80 205 ILE A CA 1
ATOM 1444 C C . ILE A 1 184 ? 44.990 15.112 14.799 1.00 18.33 205 ILE A C 1
ATOM 1445 O O . ILE A 1 184 ? 44.353 14.918 13.755 1.00 17.53 205 ILE A O 1
ATOM 1450 N N . PRO A 1 185 ? 45.128 14.166 15.740 1.00 19.43 206 PRO A N 1
ATOM 1451 C CA . PRO A 1 185 ? 44.512 12.870 15.526 1.00 18.91 206 PRO A CA 1
ATOM 1452 C C . PRO A 1 185 ? 42.989 12.994 15.446 1.00 18.44 206 PRO A C 1
ATOM 1453 O O . PRO A 1 185 ? 42.432 13.964 15.929 1.00 19.43 206 PRO A O 1
ATOM 1457 N N . ALA A 1 186 ? 42.344 12.075 14.751 1.00 18.74 207 ALA A N 1
ATOM 1458 C CA . ALA A 1 186 ? 40.890 11.933 14.802 1.00 19.60 207 ALA A CA 1
ATOM 1459 C C . ALA A 1 186 ? 40.476 11.730 16.271 1.00 20.48 207 ALA A C 1
ATOM 1460 O O . ALA A 1 186 ? 41.201 11.101 17.021 1.00 18.04 207 ALA A O 1
ATOM 1462 N N . SER A 1 187 ? 39.299 12.204 16.668 1.00 21.22 208 SER A N 1
ATOM 1463 C CA . SER A 1 187 ? 38.817 11.842 17.978 1.00 22.72 208 SER A CA 1
ATOM 1464 C C . SER A 1 187 ? 38.529 10.333 18.016 1.00 23.37 208 SER A C 1
ATOM 1465 O O . SER A 1 187 ? 38.327 9.702 16.990 1.00 22.80 208 SER A O 1
ATOM 1468 N N . SER A 1 188 ? 38.563 9.756 19.207 1.00 24.96 209 SER A N 1
ATOM 1469 C CA . SER A 1 188 ? 38.308 8.325 19.383 1.00 25.63 209 SER A CA 1
ATOM 1470 C C . SER A 1 188 ? 36.835 8.079 19.281 1.00 25.97 209 SER A C 1
ATOM 1471 O O . SER A 1 188 ? 36.018 8.896 19.711 1.00 26.31 209 SER A O 1
ATOM 1474 N N . ARG A 1 189 ? 36.484 6.932 18.713 1.00 26.96 210 ARG A N 1
ATOM 1475 C CA . ARG A 1 189 ? 35.085 6.527 18.618 1.00 27.20 210 ARG A CA 1
ATOM 1476 C C . ARG A 1 189 ? 34.639 5.846 19.942 1.00 26.71 210 ARG A C 1
ATOM 1477 O O . ARG A 1 189 ? 33.499 5.494 20.065 1.00 26.74 210 ARG A O 1
ATOM 1481 N N . GLU A 1 190 ? 35.532 5.646 20.912 1.00 26.34 211 GLU A N 1
ATOM 1482 C CA . GLU A 1 190 ? 35.133 5.033 22.188 1.00 25.93 211 GLU A CA 1
ATOM 1483 C C . GLU A 1 190 ? 33.941 5.697 22.832 1.00 25.05 211 GLU A C 1
ATOM 1484 O O . GLU A 1 190 ? 33.862 6.920 22.907 1.00 26.05 211 GLU A O 1
ATOM 1490 N N . ALA A 1 191 ? 33.029 4.889 23.350 1.00 23.78 212 ALA A N 1
ATOM 1491 C CA . ALA A 1 191 ? 31.901 5.421 24.106 1.00 22.96 212 ALA A CA 1
ATOM 1492 C C . ALA A 1 191 ? 32.379 5.835 25.491 1.00 21.44 212 ALA A C 1
ATOM 1493 O O . ALA A 1 191 ? 33.447 5.432 25.926 1.00 21.65 212 ALA A O 1
ATOM 1495 N N . PHE A 1 192 ? 31.587 6.644 26.181 1.00 21.04 213 PHE A N 1
ATOM 1496 C CA . PHE A 1 192 ? 31.826 6.981 27.596 1.00 21.15 213 PHE A CA 1
ATOM 1497 C C . PHE A 1 192 ? 33.167 7.654 27.897 1.00 21.28 213 PHE A C 1
ATOM 1498 O O . PHE A 1 192 ? 33.708 7.542 28.997 1.00 20.51 213 PHE A O 1
ATOM 1506 N N . GLN A 1 193 ? 33.677 8.398 26.922 1.00 21.50 214 GLN A N 1
ATOM 1507 C CA . GLN A 1 193 ? 34.782 9.295 27.174 1.00 21.98 214 GLN A CA 1
ATOM 1508 C C . GLN A 1 193 ? 34.265 10.478 28.010 1.00 21.27 214 GLN A C 1
ATOM 1509 O O . GLN A 1 193 ? 33.062 10.749 28.030 1.00 19.94 214 GLN A O 1
ATOM 1515 N N . PRO A 1 194 ? 35.170 11.187 28.672 1.00 21.23 215 PRO A N 1
ATOM 1516 C CA . PRO A 1 194 ? 34.734 12.318 29.464 1.00 22.79 215 PRO A CA 1
ATOM 1517 C C . PRO 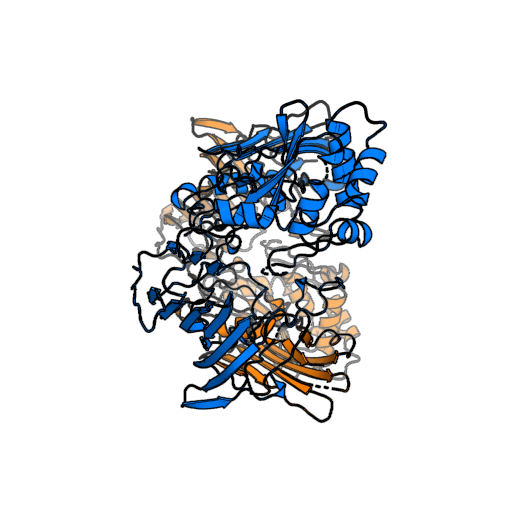A 1 194 ? 33.989 13.351 28.626 1.00 24.23 215 PRO A C 1
ATOM 1518 O O . PRO A 1 194 ? 34.324 13.584 27.460 1.00 24.40 215 PRO A O 1
ATOM 1522 N N . LYS A 1 195 ? 32.956 13.923 29.219 1.00 25.00 216 LYS A N 1
ATOM 1523 C CA . LYS A 1 195 ? 32.192 14.954 28.574 1.00 26.52 216 LYS A CA 1
ATOM 1524 C C . LYS A 1 195 ? 33.112 16.069 28.071 1.00 27.77 216 LYS A C 1
ATOM 1525 O O . LYS A 1 195 ? 32.951 16.556 26.947 1.00 27.50 216 LYS A O 1
ATOM 1531 N N . ASN A 1 196 ? 34.084 16.447 28.879 1.00 29.01 217 ASN A N 1
ATOM 1532 C CA . ASN A 1 196 ? 35.100 17.399 28.439 1.00 31.41 217 ASN A CA 1
ATOM 1533 C C . ASN A 1 196 ? 36.467 16.722 28.332 1.00 32.85 217 ASN A C 1
ATOM 1534 O O . ASN A 1 196 ? 37.079 16.336 29.332 1.00 31.81 217 ASN A O 1
ATOM 1539 N N . ARG A 1 197 ? 36.914 16.516 27.101 1.00 34.88 218 ARG A N 1
ATOM 1540 C CA . ARG A 1 197 ? 38.176 15.819 26.866 1.00 37.27 218 ARG A CA 1
ATOM 1541 C C . ARG A 1 197 ? 39.320 16.831 26.912 1.00 38.33 218 ARG A C 1
ATOM 1542 O O . ARG A 1 197 ? 39.374 17.732 26.082 1.00 39.38 218 ARG A O 1
ATOM 1550 N N . GLU A 1 198 ? 40.241 16.670 27.857 1.00 39.27 219 GLU A N 1
ATOM 1551 C CA . GLU A 1 198 ? 41.235 17.726 28.137 1.00 40.16 219 GLU A CA 1
ATOM 1552 C C . GLU A 1 198 ? 42.316 17.779 27.065 1.00 40.03 219 GLU A C 1
ATOM 1553 O O . GLU A 1 198 ? 42.827 18.876 26.779 1.00 41.40 219 GLU A O 1
ATOM 1555 N N . ALA A 1 199 ? 42.627 16.623 26.455 1.00 38.77 220 ALA A N 1
ATOM 1556 C CA . ALA A 1 199 ? 43.606 16.542 25.377 1.00 37.41 220 ALA A CA 1
ATOM 1557 C C . ALA A 1 199 ? 42.996 16.772 24.004 1.00 35.49 220 ALA A C 1
ATOM 1558 O O . ALA A 1 199 ? 43.575 16.379 23.009 1.00 37.84 220 ALA A O 1
ATOM 1560 N N . SER A 1 200 ? 41.835 17.398 23.920 1.00 32.35 221 SER A N 1
ATOM 1561 C CA . SER A 1 200 ? 41.213 17.638 22.637 1.00 29.56 221 SER A CA 1
ATOM 1562 C C . SER A 1 200 ? 41.301 19.142 22.335 1.00 27.39 221 SER A C 1
ATOM 1563 O O . SER A 1 200 ? 40.667 19.946 23.012 1.00 25.83 221 SER A O 1
ATOM 1566 N N . PRO A 1 201 ? 42.085 19.526 21.315 1.00 25.47 222 PRO A N 1
ATOM 1567 C CA . PRO A 1 201 ? 42.441 20.955 21.203 1.00 23.88 222 PRO A CA 1
ATOM 1568 C C . PRO A 1 201 ? 41.233 21.860 21.018 1.00 22.17 222 PRO A C 1
ATOM 1569 O O . PRO A 1 201 ? 40.347 21.563 20.214 1.00 21.26 222 PRO A O 1
ATOM 1573 N N . HIS A 1 202 ? 41.171 22.919 21.819 1.00 20.79 223 HIS A N 1
ATOM 1574 C CA . HIS A 1 202 ? 40.115 23.891 21.758 1.00 21.57 223 HIS A CA 1
ATOM 1575 C C . HIS A 1 202 ? 40.741 25.272 21.898 1.00 20.69 223 HIS A C 1
ATOM 1576 O O . HIS A 1 202 ? 41.586 25.487 22.788 1.00 20.57 223 HIS A O 1
ATOM 1583 N N . LEU A 1 203 ? 40.269 26.216 21.088 1.00 19.00 224 LEU A N 1
ATOM 1584 C CA . LEU A 1 203 ? 40.669 27.619 21.221 1.00 18.32 224 LEU A CA 1
ATOM 1585 C C . LEU A 1 203 ? 39.563 28.321 22.006 1.00 17.33 224 LEU A C 1
ATOM 1586 O O . LEU A 1 203 ? 38.381 28.269 21.615 1.00 17.39 224 LEU A O 1
ATOM 1591 N N . VAL A 1 204 ? 39.939 28.974 23.103 1.00 16.93 225 VAL A N 1
ATOM 1592 C CA . VAL A 1 204 ? 39.012 29.749 23.930 1.00 17.21 225 VAL A CA 1
ATOM 1593 C C . VAL A 1 204 ? 39.574 31.150 24.056 1.00 17.68 225 VAL A C 1
ATOM 1594 O O . VAL A 1 204 ? 40.758 31.334 24.344 1.00 18.25 225 VAL A O 1
ATOM 1598 N N . ALA A 1 205 ? 38.718 32.136 23.811 1.00 16.43 226 ALA A N 1
ATOM 1599 C CA . ALA A 1 205 ? 39.156 33.524 23.772 1.00 15.76 226 ALA A CA 1
ATOM 1600 C C . ALA A 1 205 ? 37.989 34.452 23.990 1.00 15.67 226 ALA A C 1
ATOM 1601 O O . ALA A 1 205 ? 36.814 34.133 23.663 1.00 15.21 226 ALA A O 1
ATOM 1603 N N . SER A 1 206 ? 38.319 35.636 24.502 1.00 15.44 227 SER A N 1
ATOM 1604 C CA . SER A 1 206 ? 37.324 36.628 24.867 1.00 14.72 227 SER A CA 1
ATOM 1605 C C . SER A 1 206 ? 37.893 38.027 24.840 1.00 14.03 227 SER A C 1
ATOM 1606 O O . SER A 1 206 ? 39.031 38.238 25.263 1.00 14.98 227 SER A O 1
ATOM 1609 N N . THR A 1 207 ? 37.076 38.984 24.394 1.00 14.01 228 THR A N 1
ATOM 1610 C CA . THR A 1 207 ? 37.394 40.392 24.517 1.00 13.44 228 THR A CA 1
ATOM 1611 C C . THR A 1 207 ? 36.592 41.087 25.603 1.00 14.99 228 THR A C 1
ATOM 1612 O O . THR A 1 207 ? 36.672 42.308 25.728 1.00 14.64 228 THR A O 1
ATOM 1616 N N . TYR A 1 208 ? 35.831 40.345 26.419 1.00 14.88 229 TYR A N 1
ATOM 1617 C CA . TYR A 1 208 ? 35.290 40.974 27.613 1.00 14.73 229 TYR A CA 1
ATOM 1618 C C . TYR A 1 208 ? 36.482 41.355 28.547 1.00 15.89 229 TYR A C 1
ATOM 1619 O O . TYR A 1 208 ? 37.543 40.779 28.459 1.00 15.36 229 TYR A O 1
ATOM 1628 N N . PRO A 1 209 ? 36.285 42.298 29.470 1.00 15.33 230 PRO A N 1
ATOM 1629 C CA . PRO A 1 209 ? 37.361 42.710 30.352 1.00 16.48 230 PRO A CA 1
ATOM 1630 C C . PRO A 1 209 ? 37.841 41.578 31.258 1.00 16.32 230 PRO A C 1
ATOM 1631 O O . PRO A 1 209 ? 39.014 41.566 31.673 1.00 17.39 230 PRO A O 1
ATOM 1635 N N . SER A 1 210 ? 36.924 40.675 31.573 1.00 15.59 231 SER A N 1
ATOM 1636 C CA . SER A 1 210 ? 37.186 39.509 32.410 1.00 14.60 231 SER A CA 1
ATOM 1637 C C . SER A 1 210 ? 36.019 38.541 32.294 1.00 14.19 231 SER A C 1
ATOM 1638 O O . SER A 1 210 ? 34.921 38.910 31.865 1.00 13.78 231 SER A O 1
ATOM 1641 N N . GLY A 1 211 ? 36.229 37.316 32.753 1.00 15.55 232 GLY A N 1
ATOM 1642 C CA . GLY A 1 211 ? 35.146 36.305 32.826 1.00 15.85 232 GLY A CA 1
ATOM 1643 C C . GLY A 1 211 ? 33.996 36.794 33.673 1.00 16.43 232 GLY A C 1
ATOM 1644 O O . GLY A 1 211 ? 32.840 36.645 33.333 1.00 16.34 232 GLY A O 1
ATOM 1645 N N . LYS A 1 212 ? 34.334 37.414 34.788 1.00 17.46 233 LYS A N 1
ATOM 1646 C CA . LYS A 1 212 ? 33.336 37.990 35.678 1.00 17.30 233 LYS A CA 1
ATOM 1647 C C . LYS A 1 212 ? 32.513 39.071 34.975 1.00 16.69 233 LYS A C 1
ATOM 1648 O O . LYS A 1 212 ? 31.288 39.137 35.160 1.00 16.93 233 LYS A O 1
ATOM 1654 N N . ALA A 1 213 ? 33.183 39.952 34.231 1.00 16.68 234 ALA A N 1
ATOM 1655 C CA . ALA A 1 213 ? 32.510 41.000 33.460 1.00 16.27 234 ALA A CA 1
ATOM 1656 C C . ALA A 1 213 ? 31.580 40.409 32.377 1.00 15.48 234 ALA A C 1
ATOM 1657 O O . ALA A 1 213 ? 30.492 40.923 32.156 1.00 15.08 234 ALA A O 1
ATOM 1659 N N . ALA A 1 214 ? 32.005 39.333 31.736 1.00 14.86 235 ALA A N 1
ATOM 1660 C CA . ALA A 1 214 ? 31.166 38.616 30.787 1.00 15.14 235 ALA A CA 1
ATOM 1661 C C . ALA A 1 214 ? 29.850 38.175 31.457 1.00 15.59 235 ALA A C 1
ATOM 1662 O O . ALA A 1 214 ? 28.739 38.409 30.943 1.00 15.26 235 ALA A O 1
ATOM 1664 N N . LEU A 1 215 ? 29.972 37.546 32.619 1.00 16.52 236 LEU A N 1
ATOM 1665 C CA . LEU A 1 215 ? 28.801 37.090 33.390 1.00 16.48 236 LEU A CA 1
ATOM 1666 C C . LEU A 1 215 ? 27.927 38.256 33.870 1.00 16.79 236 LEU A C 1
ATOM 1667 O O . LEU A 1 215 ? 26.695 38.182 33.803 1.00 16.47 236 LEU A O 1
ATOM 1672 N N . ALA A 1 216 ? 28.559 39.348 34.283 1.00 16.60 237 ALA A N 1
ATOM 1673 C CA . ALA A 1 216 ? 27.819 40.560 34.751 1.00 17.31 237 ALA A CA 1
ATOM 1674 C C . ALA A 1 216 ? 27.084 41.190 33.584 1.00 18.25 237 ALA A C 1
ATOM 1675 O O . ALA A 1 216 ? 25.943 41.636 33.720 1.00 18.83 237 ALA A O 1
ATOM 1677 N N . THR A 1 217 ? 27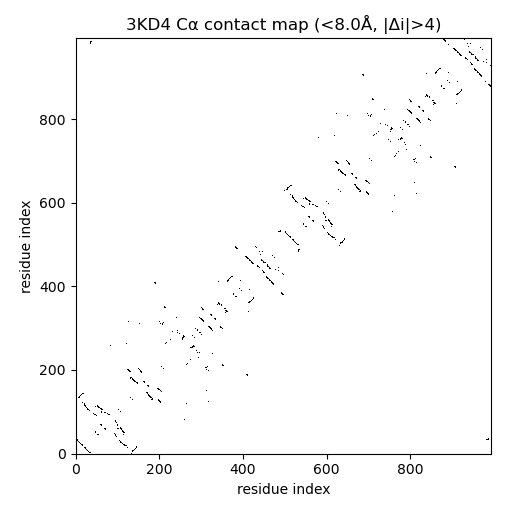.725 41.216 32.426 1.00 18.61 238 THR A N 1
ATOM 1678 C CA . THR A 1 217 ? 27.019 41.677 31.247 1.00 19.99 238 THR A CA 1
ATOM 1679 C C . THR A 1 217 ? 25.785 40.825 30.924 1.00 19.04 238 THR A C 1
ATOM 1680 O O . THR A 1 217 ? 24.717 41.358 30.621 1.00 17.34 238 THR A O 1
ATOM 1684 N N . LEU A 1 218 ? 25.930 39.514 30.985 1.00 18.53 239 LEU A N 1
ATOM 1685 C CA . LEU A 1 218 ? 24.794 38.631 30.758 1.00 18.12 239 LEU A CA 1
ATOM 1686 C C . LEU A 1 218 ? 23.666 38.929 31.750 1.00 18.80 239 LEU A C 1
ATOM 1687 O O . LEU A 1 218 ? 22.496 39.082 31.378 1.00 17.41 239 LEU A O 1
ATOM 1692 N N . ASP A 1 219 ? 24.029 39.048 33.006 1.00 19.90 240 ASP A N 1
ATOM 1693 C CA . ASP A 1 219 ? 23.059 39.331 34.036 1.00 21.95 240 ASP A CA 1
ATOM 1694 C C . ASP A 1 219 ? 22.303 40.632 33.770 1.00 22.80 240 ASP A C 1
ATOM 1695 O O . ASP A 1 219 ? 21.087 40.677 33.910 1.00 21.66 240 ASP A O 1
ATOM 1700 N N . LYS A 1 220 ? 23.028 41.684 33.376 1.00 23.67 241 LYS A N 1
ATOM 1701 C CA . LYS A 1 220 ? 22.391 42.991 33.124 1.00 25.57 241 LYS A CA 1
ATOM 1702 C C . LYS A 1 220 ? 21.370 42.861 32.014 1.00 25.43 241 LYS A C 1
ATOM 1703 O O . LYS A 1 220 ? 20.299 43.400 32.108 1.00 25.52 241 LYS A O 1
ATOM 1709 N N . ARG A 1 221 ? 21.736 42.142 30.969 1.00 25.66 242 ARG A N 1
ATOM 1710 C CA A ARG A 1 221 ? 20.870 41.940 29.822 0.50 26.22 242 ARG A CA 1
ATOM 1711 C CA B ARG A 1 221 ? 20.836 41.951 29.845 0.50 26.52 242 ARG A CA 1
ATOM 1712 C C . ARG A 1 221 ? 19.663 41.095 30.234 1.00 26.92 242 ARG A C 1
ATOM 1713 O O . ARG A 1 221 ? 18.535 41.361 29.794 1.00 27.75 242 ARG A O 1
ATOM 1728 N N . LEU A 1 222 ? 19.897 40.093 31.083 1.00 26.43 243 LEU A N 1
ATOM 1729 C CA . LEU A 1 222 ? 18.786 39.258 31.552 1.00 26.87 243 LEU A CA 1
ATOM 1730 C C . LEU A 1 222 ? 17.773 40.116 32.294 1.00 28.55 243 LEU A C 1
ATOM 1731 O O . LEU A 1 222 ? 16.564 39.919 32.134 1.00 28.97 243 LEU A O 1
ATOM 1736 N N . LYS A 1 223 ? 18.280 41.079 33.072 1.00 29.68 244 LYS A N 1
ATOM 1737 C CA . LYS A 1 223 ? 17.462 41.921 33.949 1.00 30.85 244 LYS A CA 1
ATOM 1738 C C . LYS A 1 223 ? 16.813 43.098 33.232 1.00 31.87 244 LYS A C 1
ATOM 1739 O O . LYS A 1 223 ? 16.013 43.789 33.820 1.00 32.08 244 LYS A O 1
ATOM 1745 N N . GLU A 1 224 ? 17.119 43.296 31.963 1.00 34.04 245 GLU A N 1
ATOM 1746 C CA . GLU A 1 224 ? 16.555 44.393 31.195 1.00 35.81 245 GLU A CA 1
ATOM 1747 C C . GLU A 1 224 ? 15.029 44.363 31.065 1.00 36.18 245 GLU A C 1
ATOM 1748 O O . GLU A 1 224 ? 14.455 45.417 30.988 1.00 36.56 245 GLU A O 1
ATOM 1754 N N . SER A 1 225 ? 14.371 43.208 30.990 1.00 36.45 246 SER A N 1
ATOM 1755 C CA . SER A 1 225 ? 12.874 43.235 31.018 1.00 37.60 246 SER A CA 1
ATOM 1756 C C . SER A 1 225 ? 12.342 43.369 32.455 1.00 37.12 246 SER A C 1
ATOM 1757 O O . SER A 1 225 ? 12.921 42.830 33.365 1.00 37.60 246 SER A O 1
ATOM 1760 N N . GLN A 1 226 ? 11.247 44.103 32.641 1.00 37.01 247 GLN A N 1
ATOM 1761 C CA . GLN A 1 226 ? 10.647 44.298 33.978 1.00 36.16 247 GLN A CA 1
ATOM 1762 C C . GLN A 1 226 ? 10.131 42.995 34.602 1.00 35.41 247 GLN A C 1
ATOM 1763 O O . GLN A 1 226 ? 10.124 42.893 35.842 1.00 36.74 247 GLN A O 1
ATOM 1765 N N . GLY A 1 227 ? 9.674 42.018 33.788 1.00 32.71 248 GLY A N 1
ATOM 1766 C CA . GLY A 1 227 ? 9.172 40.752 34.344 1.00 31.21 248 GLY A CA 1
ATOM 1767 C C . GLY A 1 227 ? 8.041 40.945 35.359 1.00 30.24 248 GLY A C 1
ATOM 1768 O O . GLY A 1 227 ? 7.859 40.149 36.270 1.00 28.73 248 GLY A O 1
ATOM 1769 N N . TYR A 1 228 ? 7.273 42.008 35.185 1.00 29.43 249 TYR A N 1
ATOM 1770 C CA . TYR A 1 228 ? 6.224 42.375 36.146 1.00 29.50 249 TYR A CA 1
ATOM 1771 C C . TYR A 1 228 ? 5.204 41.259 36.357 1.00 27.51 249 TYR A C 1
ATOM 1772 O O . TYR A 1 228 ? 4.925 40.881 37.483 1.00 26.85 249 TYR A O 1
ATOM 1781 N N . GLU A 1 229 ? 4.660 40.739 35.268 1.00 25.84 250 GLU A N 1
ATOM 1782 C CA . GLU A 1 229 ? 3.699 39.665 35.353 1.00 25.56 250 GLU A CA 1
ATOM 1783 C C . GLU A 1 229 ? 4.281 38.400 35.999 1.00 23.93 250 GLU A C 1
ATOM 1784 O O . GLU A 1 229 ? 3.621 37.755 36.818 1.00 23.29 250 GLU A O 1
ATOM 1790 N N . SER A 1 230 ? 5.506 38.055 35.621 1.00 22.31 251 SER A N 1
ATOM 1791 C CA . SER A 1 230 ? 6.156 36.864 36.117 1.00 21.04 251 SER A CA 1
ATOM 1792 C C . SER A 1 230 ? 6.331 36.959 37.638 1.00 20.77 251 SER A C 1
ATOM 1793 O O . SER A 1 230 ? 6.073 36.002 38.366 1.00 19.34 251 SER A O 1
ATOM 1796 N N . LYS A 1 231 ? 6.754 38.127 38.118 1.00 21.25 252 LYS A N 1
ATOM 1797 C CA . LYS A 1 231 ? 6.895 38.342 39.546 1.00 21.17 252 LYS A CA 1
ATOM 1798 C C . LYS A 1 231 ? 5.539 38.292 40.264 1.00 20.90 252 LYS A C 1
ATOM 1799 O O . LYS A 1 231 ? 5.417 37.697 41.310 1.00 20.74 252 LYS A O 1
ATOM 1805 N N . THR A 1 232 ? 4.539 38.953 39.705 1.00 21.50 253 THR A N 1
ATOM 1806 C CA . THR A 1 232 ? 3.219 39.027 40.341 1.00 20.86 253 THR A CA 1
ATOM 1807 C C . THR A 1 232 ? 2.635 37.645 40.365 1.00 20.59 253 THR A C 1
ATOM 1808 O O . THR A 1 232 ? 2.160 37.205 41.408 1.00 21.19 253 THR A O 1
ATOM 1812 N N . PHE A 1 233 ? 2.722 36.939 39.240 1.00 20.54 254 PHE A N 1
ATOM 1813 C CA . PHE A 1 233 ? 2.224 35.549 39.150 1.00 20.18 254 PHE A CA 1
ATOM 1814 C C . PHE A 1 233 ? 2.889 34.625 40.170 1.00 20.56 254 PHE A C 1
ATOM 1815 O O . PHE A 1 233 ? 2.214 33.785 40.780 1.00 20.35 254 PHE A O 1
ATOM 1823 N N . ALA A 1 234 ? 4.203 34.778 40.345 1.00 21.12 255 ALA A N 1
ATOM 1824 C CA . ALA A 1 234 ? 4.982 33.969 41.303 1.00 21.64 255 ALA A CA 1
ATOM 1825 C C . ALA A 1 234 ? 4.437 34.163 42.713 1.00 21.94 255 ALA A C 1
ATOM 1826 O O . ALA A 1 234 ? 4.242 33.198 43.451 1.00 21.16 255 ALA A O 1
ATOM 1828 N N . GLN A 1 235 ? 4.162 35.418 43.050 1.00 22.29 256 GLN A N 1
ATOM 1829 C CA . GLN A 1 235 ? 3.584 35.753 44.345 1.00 24.04 256 GLN A CA 1
ATOM 1830 C C . GLN A 1 235 ? 2.166 35.194 44.527 1.00 22.55 256 GLN A C 1
ATOM 1831 O O . GLN A 1 235 ? 1.890 34.545 45.529 1.00 22.47 256 GLN A O 1
ATOM 1837 N N . PHE A 1 236 ? 1.301 35.388 43.543 1.00 21.80 257 PHE A N 1
ATOM 1838 C CA . PHE A 1 236 ? -0.025 34.788 43.595 1.00 21.95 257 PHE A CA 1
ATOM 1839 C C . PHE A 1 236 ? 0.043 33.281 43.759 1.00 21.26 257 PHE A C 1
ATOM 1840 O O . PHE A 1 236 ? -0.731 32.710 44.513 1.00 19.79 257 PHE A O 1
ATOM 1848 N N . LEU A 1 237 ? 0.965 32.636 43.050 1.00 21.07 258 LEU A N 1
ATOM 1849 C CA . LEU A 1 237 ? 1.056 31.184 43.055 1.00 21.19 258 LEU A CA 1
ATOM 1850 C C . LEU A 1 237 ? 1.495 30.632 44.397 1.00 22.19 258 LEU A C 1
ATOM 1851 O O . LEU A 1 237 ? 1.190 29.489 44.708 1.00 21.86 258 LEU A O 1
ATOM 1856 N N . THR A 1 238 ? 2.233 31.421 45.168 1.00 23.53 259 THR A N 1
ATOM 1857 C CA . THR A 1 238 ? 2.863 30.917 46.375 1.00 25.45 259 THR A CA 1
ATOM 1858 C C . THR A 1 238 ? 2.356 31.619 47.639 1.00 28.83 259 THR A C 1
ATOM 1859 O O . THR A 1 238 ? 2.897 31.397 48.710 1.00 28.65 259 THR A O 1
ATOM 1863 N N . ASP A 1 239 ? 1.336 32.465 47.500 1.00 32.21 260 ASP A N 1
ATOM 1864 C CA A ASP A 1 239 ? 0.840 33.213 48.654 0.50 34.01 260 ASP A CA 1
ATOM 1865 C CA B ASP A 1 239 ? 0.718 33.208 48.613 0.50 33.93 260 ASP A CA 1
ATOM 1866 C C . ASP A 1 239 ? 0.241 32.317 49.753 1.00 35.23 260 ASP A C 1
ATOM 1867 O O . ASP A 1 239 ? 0.407 32.627 50.920 1.00 36.45 260 ASP A O 1
ATOM 1876 N N . LYS A 1 240 ? -0.405 31.213 49.397 1.00 37.01 261 LYS A N 1
ATOM 1877 C CA . LYS A 1 240 ? -0.972 30.308 50.402 1.00 38.80 261 LYS A CA 1
ATOM 1878 C C . LYS A 1 240 ? 0.113 29.534 51.172 1.00 40.13 261 LYS A C 1
ATOM 1879 O O . LYS A 1 240 ? 0.005 29.375 52.392 1.00 40.94 261 LYS A O 1
ATOM 1881 N N . SER A 1 241 ? 1.169 29.102 50.469 1.00 41.45 262 SER A N 1
ATOM 1882 C CA . SER A 1 241 ? 2.109 28.079 50.985 1.00 42.01 262 SER A CA 1
ATOM 1883 C C . SER A 1 241 ? 2.689 28.325 52.374 1.00 41.93 262 SER A C 1
ATOM 1884 O O . SER A 1 241 ? 3.030 29.465 52.747 1.00 42.89 262 SER A O 1
ATOM 1887 N N . GLY A 1 242 ? 2.795 27.235 53.131 1.00 40.76 263 GLY A N 1
ATOM 1888 C CA . GLY A 1 242 ? 3.481 27.263 54.394 1.00 39.84 263 GLY A CA 1
ATOM 1889 C C . GLY A 1 242 ? 4.946 27.485 54.081 1.00 38.48 263 GLY A C 1
ATOM 1890 O O . GLY A 1 242 ? 5.409 28.628 53.980 1.00 39.83 263 GLY A O 1
ATOM 1891 N N . ASN A 1 243 ? 5.667 26.401 53.836 1.00 35.74 264 ASN A N 1
ATOM 1892 C CA . ASN A 1 243 ? 7.112 26.486 53.894 1.00 33.22 264 ASN A CA 1
ATOM 1893 C C . ASN A 1 243 ? 7.783 26.900 52.575 1.00 31.29 264 ASN A C 1
ATOM 1894 O O . ASN A 1 243 ? 7.188 26.854 51.482 1.00 29.48 264 ASN A O 1
ATOM 1899 N N . GLU A 1 244 ? 9.034 27.301 52.702 1.00 28.80 265 GLU A N 1
ATOM 1900 C CA . GLU A 1 244 ? 9.800 27.750 51.548 1.00 27.59 265 GLU A CA 1
ATOM 1901 C C . GLU A 1 244 ? 9.977 26.670 50.493 1.00 26.16 265 GLU A C 1
ATOM 1902 O O . GLU A 1 244 ? 9.977 26.967 49.308 1.00 24.91 265 GLU A O 1
ATOM 1908 N N . GLN A 1 245 ? 10.093 25.412 50.919 1.00 24.85 266 GLN A N 1
ATOM 1909 C CA . GLN A 1 245 ? 10.287 24.351 49.970 1.00 24.52 266 GLN A CA 1
ATOM 1910 C C . GLN A 1 245 ? 9.059 24.211 49.056 1.00 24.61 266 GLN A C 1
ATOM 1911 O O . GLN A 1 245 ? 9.184 23.934 47.854 1.00 24.06 266 GLN A O 1
ATOM 1917 N N . GLU A 1 246 ? 7.876 24.393 49.638 1.00 24.57 267 GLU A N 1
ATOM 1918 C CA . GLU A 1 246 ? 6.641 24.243 48.889 1.00 24.81 267 GLU A CA 1
ATOM 1919 C C . GLU A 1 246 ? 6.628 25.319 47.800 1.00 23.70 267 GLU A C 1
ATOM 1920 O O . GLU A 1 246 ? 6.243 25.061 46.685 1.00 23.21 267 GLU A O 1
ATOM 1926 N N . LYS A 1 247 ? 7.068 26.522 48.147 1.00 23.48 268 LYS A N 1
ATOM 1927 C CA . LYS A 1 247 ? 7.111 27.609 47.186 1.00 23.43 268 LYS A CA 1
ATOM 1928 C C . LYS A 1 247 ? 8.017 27.298 46.004 1.00 22.31 268 LYS A C 1
ATOM 1929 O O . LYS A 1 247 ? 7.646 27.555 44.849 1.00 21.24 268 LYS A O 1
ATOM 1935 N N . VAL A 1 248 ? 9.200 26.754 46.280 1.00 21.90 269 VAL A N 1
ATOM 1936 C CA . VAL A 1 248 ? 10.116 26.347 45.205 1.00 21.15 269 VAL A CA 1
ATOM 1937 C C . VAL A 1 248 ? 9.420 25.298 44.327 1.00 21.29 269 VAL A C 1
ATOM 1938 O O . VAL A 1 248 ? 9.426 25.385 43.094 1.00 21.21 269 VAL A O 1
ATOM 1942 N N . ASN A 1 249 ? 8.792 24.318 44.956 1.00 20.96 270 ASN A N 1
ATOM 1943 C CA . ASN A 1 249 ? 8.136 23.249 44.191 1.00 20.84 270 ASN A CA 1
ATOM 1944 C C . ASN A 1 249 ? 7.034 23.763 43.289 1.00 20.04 270 ASN A C 1
ATOM 1945 O O . ASN A 1 249 ? 6.922 23.342 42.150 1.00 19.76 270 ASN A O 1
ATOM 1950 N N . ILE A 1 250 ? 6.232 24.681 43.805 1.00 19.94 271 ILE A N 1
ATOM 1951 C CA . ILE A 1 250 ? 5.144 25.264 43.030 1.00 20.13 271 ILE A CA 1
ATOM 1952 C C . ILE A 1 250 ? 5.707 25.974 41.784 1.00 20.28 271 ILE A C 1
ATOM 1953 O O . ILE A 1 250 ? 5.257 25.726 40.655 1.00 19.90 271 ILE A O 1
ATOM 1958 N N . ILE A 1 251 ? 6.749 26.782 41.975 1.00 20.47 272 ILE A N 1
ATOM 1959 C CA . ILE A 1 251 ? 7.312 27.567 40.882 1.00 20.51 272 ILE A CA 1
ATOM 1960 C C . ILE A 1 251 ? 7.991 26.645 39.854 1.00 21.64 272 ILE A C 1
ATOM 1961 O O . ILE A 1 251 ? 7.698 26.700 38.657 1.00 21.80 272 ILE A O 1
ATOM 1966 N N . ARG A 1 252 ? 8.883 25.788 40.326 1.00 22.69 273 ARG A N 1
ATOM 1967 C CA . ARG A 1 252 ? 9.561 24.817 39.471 1.00 23.39 273 ARG A CA 1
ATOM 1968 C C . ARG A 1 252 ? 8.573 23.970 38.667 1.00 23.76 273 ARG A C 1
ATOM 1969 O O . ARG A 1 252 ? 8.736 23.791 37.475 1.00 23.22 273 ARG A O 1
ATOM 1977 N N . ASP A 1 253 ? 7.558 23.429 39.329 1.00 24.58 274 ASP A N 1
ATOM 1978 C CA . ASP A 1 253 ? 6.591 22.564 38.656 1.00 25.08 274 ASP A CA 1
ATOM 1979 C C . ASP A 1 253 ? 5.767 23.348 37.666 1.00 25.00 274 ASP A C 1
ATOM 1980 O O . ASP A 1 253 ? 5.487 22.857 36.579 1.00 24.90 274 ASP A O 1
ATOM 1985 N N . HIS A 1 254 ? 5.366 24.567 38.023 1.00 25.28 275 HIS A N 1
ATOM 1986 C CA . HIS A 1 254 ? 4.655 25.379 37.045 1.00 25.66 275 HIS A CA 1
ATOM 1987 C C . HIS A 1 254 ? 5.456 25.556 35.758 1.00 25.51 275 HIS A C 1
ATOM 1988 O O . HIS A 1 254 ? 4.907 25.421 34.666 1.00 24.64 275 HIS A O 1
ATOM 1995 N N . ILE A 1 255 ? 6.754 25.848 35.898 1.00 25.30 276 ILE A N 1
ATOM 1996 C CA . ILE A 1 255 ? 7.593 26.046 34.745 1.00 25.44 276 ILE A CA 1
ATOM 1997 C C . ILE A 1 255 ? 7.812 24.758 33.976 1.00 26.02 276 ILE A C 1
ATOM 1998 O O . ILE A 1 255 ? 7.640 24.731 32.760 1.00 26.08 276 ILE A O 1
ATOM 2003 N N . LEU A 1 256 ? 8.152 23.692 34.678 1.00 27.17 277 LEU A N 1
ATOM 2004 C CA . LEU A 1 256 ? 8.340 22.382 34.047 1.00 28.67 277 LEU A CA 1
ATOM 2005 C C . LEU A 1 256 ? 7.088 21.930 33.309 1.00 28.53 277 LEU A C 1
ATOM 2006 O O . LEU A 1 256 ? 7.184 21.365 32.234 1.00 29.16 277 LEU A O 1
ATOM 2011 N N . ASN A 1 257 ? 5.919 22.167 33.888 1.00 28.10 278 ASN A N 1
ATOM 2012 C CA . ASN A 1 257 ? 4.676 21.687 33.288 1.00 28.51 278 ASN A CA 1
ATOM 2013 C C . ASN A 1 257 ? 4.169 22.536 32.154 1.00 27.93 278 ASN A C 1
ATOM 2014 O O . ASN A 1 257 ? 3.356 22.081 31.394 1.00 28.17 278 ASN A O 1
ATOM 2019 N N . ASN A 1 258 ? 4.632 23.771 32.041 1.00 27.17 279 ASN A N 1
ATOM 2020 C CA . ASN A 1 258 ? 4.032 24.699 31.104 1.00 26.88 279 ASN A CA 1
ATOM 2021 C C . ASN A 1 258 ? 4.955 25.276 30.047 1.00 26.57 279 ASN A C 1
ATOM 2022 O O . ASN A 1 258 ? 4.485 25.928 29.139 1.00 26.87 279 ASN A O 1
ATOM 2027 N N . LEU A 1 259 ? 6.254 25.044 30.145 1.00 27.04 280 LEU A N 1
ATOM 2028 C CA . LEU A 1 259 ? 7.196 25.568 29.156 1.00 27.77 280 LEU A CA 1
ATOM 2029 C C . LEU A 1 259 ? 7.970 24.417 28.578 1.00 27.95 280 LEU A C 1
ATOM 2030 O O . LEU A 1 259 ? 8.459 23.558 29.309 1.00 27.46 280 LEU A O 1
ATOM 2035 N N . SER A 1 260 ? 8.072 24.377 27.260 1.00 28.16 281 SER A N 1
ATOM 2036 C CA . SER A 1 260 ? 8.949 23.412 26.644 1.00 28.54 281 SER A CA 1
ATOM 2037 C C . SER A 1 260 ? 10.293 24.105 26.366 1.00 27.93 281 SER A C 1
ATOM 2038 O O . SER A 1 260 ? 10.348 25.337 26.219 1.00 26.83 281 SER A O 1
ATOM 2041 N N . THR A 1 261 ? 11.371 23.323 26.339 1.00 27.07 282 THR A N 1
ATOM 2042 C CA . THR A 1 261 ? 12.695 23.886 26.142 1.00 27.09 282 THR A CA 1
ATOM 2043 C C . THR A 1 261 ? 13.064 23.868 24.680 1.00 26.70 282 THR A C 1
ATOM 2044 O O . THR A 1 261 ? 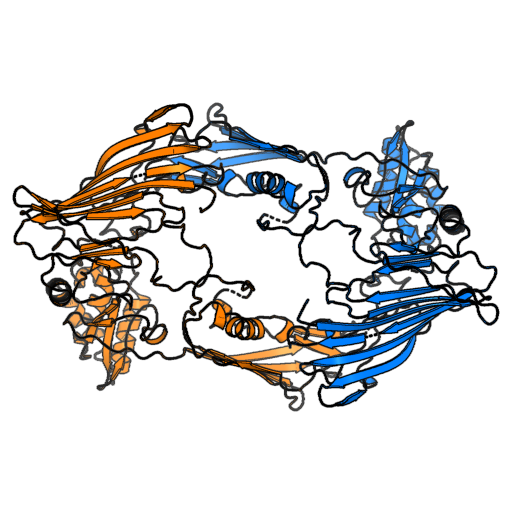13.016 22.845 24.051 1.00 27.12 282 THR A O 1
ATOM 2048 N N . CYS A 1 262 ? 13.449 25.026 24.180 1.00 26.28 283 CYS A N 1
ATOM 2049 C CA A CYS A 1 262 ? 13.848 25.225 22.807 0.60 26.18 283 CYS A CA 1
ATOM 2050 C CA B CYS A 1 262 ? 13.871 25.194 22.790 0.40 26.07 283 CYS A CA 1
ATOM 2051 C C . CYS A 1 262 ? 15.371 25.328 22.775 1.00 25.41 283 CYS A C 1
ATOM 2052 O O . CYS A 1 262 ? 15.919 26.321 23.236 1.00 24.70 283 CYS A O 1
ATOM 2057 N N . PRO A 1 263 ? 16.062 24.313 22.249 1.00 25.16 284 PRO A N 1
ATOM 2058 C CA . PRO A 1 263 ? 17.529 24.344 22.341 1.00 24.76 284 PRO A CA 1
ATOM 2059 C C . PRO A 1 263 ? 18.262 25.270 21.334 1.00 23.96 284 PRO A C 1
ATOM 2060 O O . PRO A 1 263 ? 19.101 24.831 20.554 1.00 25.74 284 PRO A O 1
ATOM 2064 N N . ILE A 1 264 ? 18.006 26.559 21.417 1.00 23.04 285 ILE A N 1
ATOM 2065 C CA A ILE A 1 264 ? 18.673 27.523 20.550 0.50 22.69 285 ILE A CA 1
ATOM 2066 C CA B ILE A 1 264 ? 18.648 27.556 20.555 0.50 22.35 285 ILE A CA 1
ATOM 2067 C C . ILE A 1 264 ? 19.951 27.994 21.225 1.00 22.64 285 ILE A C 1
ATOM 2068 O O . ILE A 1 264 ? 19.911 28.526 22.341 1.00 22.08 285 ILE A O 1
ATOM 2077 N N . PRO A 1 265 ? 21.105 27.770 20.557 1.00 22.40 286 PRO A N 1
ATOM 2078 C CA . PRO A 1 265 ? 22.374 28.185 21.134 1.00 22.94 286 PRO A CA 1
ATOM 2079 C C . PRO A 1 265 ? 22.322 29.674 21.423 1.00 22.42 286 PRO A C 1
ATOM 2080 O O . PRO A 1 265 ? 21.669 30.438 20.679 1.00 21.32 286 PRO A O 1
ATOM 2092 N N . ALA A 1 267 ? 24.533 31.936 21.054 1.00 21.35 288 ALA A N 1
ATOM 2093 C CA . ALA A 1 267 ? 25.113 32.713 19.960 1.00 21.28 288 ALA A CA 1
ATOM 2094 C C . ALA A 1 267 ? 24.055 33.100 18.937 1.00 21.05 288 ALA A C 1
ATOM 2095 O O . ALA A 1 267 ? 24.136 34.166 18.331 1.00 20.98 288 ALA A O 1
ATOM 2105 N N . THR A 1 269 ? 21.099 33.831 19.548 1.00 22.46 290 THR A N 1
ATOM 2106 C CA . THR A 1 269 ? 20.215 34.872 20.070 1.00 24.01 290 THR A CA 1
ATOM 2107 C C . THR A 1 269 ? 21.030 36.115 20.485 1.00 24.21 290 THR A C 1
ATOM 2108 O O . THR A 1 269 ? 20.551 36.965 21.205 1.00 27.22 290 THR A O 1
ATOM 2112 N N . GLY A 1 270 ? 22.268 36.223 20.051 1.00 23.20 291 GLY A N 1
ATOM 2113 C CA . GLY A 1 270 ? 23.108 37.336 20.520 1.00 22.60 291 GLY A CA 1
ATOM 2114 C C . GLY A 1 270 ? 23.325 37.359 22.033 1.00 20.88 291 GLY A C 1
ATOM 2115 O O . GLY A 1 270 ? 23.535 38.434 22.619 1.00 20.47 291 GLY A O 1
ATOM 2116 N N . TYR A 1 271 ? 23.293 36.183 22.657 1.00 19.04 292 TYR A N 1
ATOM 2117 C CA . TYR A 1 271 ? 23.419 36.070 24.105 1.00 19.39 292 TYR A CA 1
ATOM 2118 C C . TYR A 1 271 ? 22.364 36.898 24.873 1.00 20.55 292 TYR A C 1
ATOM 2119 O O . TYR A 1 271 ? 22.668 37.523 25.888 1.00 21.91 292 TYR A O 1
ATOM 2128 N N . THR A 1 272 ? 21.112 36.852 24.425 1.00 20.78 293 THR A N 1
ATOM 2129 C CA A THR A 1 272 ? 20.096 37.423 25.320 0.50 20.59 293 THR A CA 1
ATOM 2130 C CA B THR A 1 272 ? 19.965 37.599 24.927 0.50 20.45 293 THR A CA 1
ATOM 2131 C C . THR A 1 272 ? 18.805 36.635 25.217 1.00 20.19 293 THR A C 1
ATOM 2132 O O . THR A 1 272 ? 18.817 35.453 24.785 1.00 18.56 293 THR A O 1
ATOM 2139 N N . VAL A 1 273 ? 17.761 37.215 25.786 1.00 19.76 294 VAL A N 1
ATOM 2140 C CA . VAL A 1 273 ? 16.509 36.542 26.056 1.00 18.98 294 VAL A CA 1
ATOM 2141 C C . VAL A 1 273 ? 15.411 37.393 25.515 1.00 19.22 294 VAL A C 1
ATOM 2142 O O . VAL A 1 273 ? 15.596 38.596 25.353 1.00 18.91 294 VAL A O 1
ATOM 2146 N N . ARG A 1 274 ? 14.269 36.780 25.199 1.00 19.25 295 ARG A N 1
ATOM 2147 C CA . ARG A 1 274 ? 13.077 37.562 24.971 1.00 19.83 295 ARG A CA 1
ATOM 2148 C C . ARG A 1 274 ? 12.683 38.191 26.287 1.00 19.92 295 ARG A C 1
ATOM 2149 O O . ARG A 1 274 ? 13.109 37.779 27.368 1.00 17.75 295 ARG A O 1
ATOM 2157 N N . ASP A 1 275 ? 11.853 39.209 26.187 1.00 20.80 296 ASP A N 1
ATOM 2158 C CA . ASP A 1 275 ? 11.242 39.772 27.347 1.00 22.19 296 ASP A CA 1
ATOM 2159 C C . ASP A 1 275 ? 10.648 38.653 28.216 1.00 21.57 296 ASP A C 1
ATOM 2160 O O . ASP A 1 275 ? 9.912 37.820 27.712 1.00 20.90 296 ASP A O 1
ATOM 2165 N N . ILE A 1 276 ? 10.956 38.638 29.514 1.00 20.78 297 ILE A N 1
ATOM 2166 C CA . ILE A 1 276 ? 10.662 37.463 30.328 1.00 21.39 297 ILE A CA 1
ATOM 2167 C C . ILE A 1 276 ? 9.146 37.156 30.468 1.00 20.71 297 ILE A C 1
ATOM 2168 O O . ILE A 1 276 ? 8.751 35.988 30.507 1.00 18.69 297 ILE A O 1
ATOM 2173 N N . ASP A 1 277 ? 8.316 38.197 30.526 1.00 20.68 298 ASP A N 1
ATOM 2174 C CA . ASP A 1 277 ? 6.854 38.001 30.511 1.00 21.35 298 ASP A CA 1
ATOM 2175 C C . ASP A 1 277 ? 6.364 37.368 29.199 1.00 21.73 298 ASP A C 1
ATOM 2176 O O . ASP A 1 277 ? 5.399 36.636 29.187 1.00 23.04 298 ASP A O 1
ATOM 2181 N N . THR A 1 278 ? 7.031 37.660 28.096 1.00 22.84 299 THR A N 1
ATOM 2182 C CA . THR A 1 278 ? 6.702 37.075 26.806 1.00 23.50 299 THR A CA 1
ATOM 2183 C C . THR A 1 278 ? 7.080 35.592 26.783 1.00 23.67 299 THR A C 1
ATOM 2184 O O . THR A 1 278 ? 6.357 34.780 26.227 1.00 22.60 299 THR A O 1
ATOM 2188 N N . VAL A 1 279 ? 8.232 35.256 27.379 1.00 23.94 300 VAL A N 1
ATOM 2189 C CA . VAL A 1 279 ? 8.641 33.859 27.529 1.00 23.25 300 VAL A CA 1
ATOM 2190 C C . VAL A 1 279 ? 7.537 33.121 28.244 1.00 24.38 300 VAL A C 1
ATOM 2191 O O . VAL A 1 279 ? 7.005 32.140 27.730 1.00 24.27 300 VAL A O 1
ATOM 2195 N N . LEU A 1 280 ? 7.194 33.635 29.416 1.00 25.91 301 LEU A N 1
ATOM 2196 C CA . LEU A 1 280 ? 6.144 33.075 30.273 1.00 27.25 301 LEU A CA 1
ATOM 2197 C C . LEU A 1 280 ? 4.875 32.797 29.435 1.00 27.81 301 LEU A C 1
ATOM 2198 O O . LEU A 1 280 ? 4.456 31.653 29.327 1.00 28.71 301 LEU A O 1
ATOM 2203 N N . ARG A 1 281 ? 4.342 33.806 28.755 1.00 28.12 302 ARG A N 1
ATOM 2204 C CA . ARG A 1 281 ? 3.137 33.606 27.925 1.00 29.07 302 ARG A CA 1
ATOM 2205 C C . ARG A 1 281 ? 3.280 32.653 26.732 1.00 29.01 302 ARG A C 1
ATOM 2206 O O . ARG A 1 281 ? 2.301 32.032 26.341 1.00 28.17 302 ARG A O 1
ATOM 2214 N N . SER A 1 282 ? 4.477 32.534 26.141 1.00 28.87 303 SER A N 1
ATOM 2215 C CA . SER A 1 282 ? 4.628 31.745 24.914 1.00 28.50 303 SER A CA 1
ATOM 2216 C C . SER A 1 282 ? 4.701 30.249 25.130 1.00 28.53 303 SER A C 1
ATOM 2217 O O . SER A 1 282 ? 4.487 29.491 24.187 1.00 29.12 303 SER A O 1
ATOM 2220 N N . ALA A 1 283 ? 5.037 29.798 26.334 1.00 28.17 304 ALA A N 1
ATOM 2221 C CA . ALA A 1 283 ? 5.119 28.356 26.584 1.00 28.28 304 ALA A CA 1
ATOM 2222 C C . ALA A 1 283 ? 6.279 27.593 25.899 1.00 27.82 304 ALA A C 1
ATOM 2223 O O . ALA A 1 283 ? 6.257 26.352 25.804 1.00 28.17 304 ALA A O 1
ATOM 2225 N N . TYR A 1 284 ? 7.273 28.308 25.396 1.00 25.81 305 TYR A N 1
ATOM 2226 C CA . TYR A 1 284 ? 8.552 27.681 25.076 1.00 25.20 305 TYR A CA 1
ATOM 2227 C C . TYR A 1 284 ? 9.622 28.686 25.476 1.00 23.35 305 TYR A C 1
ATOM 2228 O O . TYR A 1 284 ? 9.361 29.870 25.552 1.00 23.45 305 TYR A O 1
ATOM 2237 N N . GLY A 1 285 ? 10.817 28.204 25.763 1.00 22.91 306 GLY A N 1
ATOM 2238 C CA . GLY A 1 285 ? 11.936 29.065 26.063 1.00 21.58 306 GLY A CA 1
ATOM 2239 C C . GLY A 1 285 ? 13.259 28.350 25.835 1.00 20.94 306 GLY A C 1
ATOM 2240 O O . GLY A 1 285 ? 13.352 27.124 25.917 1.00 20.11 306 GLY A O 1
ATOM 2241 N N . THR A 1 286 ? 14.286 29.134 25.561 1.00 19.72 307 THR A N 1
ATOM 2242 C CA . THR A 1 286 ? 15.655 28.626 25.508 1.00 18.96 307 THR A CA 1
ATOM 2243 C C . THR A 1 286 ? 16.064 28.313 26.929 1.00 18.60 307 THR A C 1
ATOM 2244 O O . THR A 1 286 ? 15.430 28.790 27.852 1.00 17.90 307 THR A O 1
ATOM 2248 N N . PRO A 1 287 ? 17.120 27.493 27.120 1.00 18.59 308 PRO A N 1
ATOM 2249 C CA . PRO A 1 287 ? 17.619 27.245 28.468 1.00 17.93 308 PRO A CA 1
ATOM 2250 C C . PRO A 1 287 ? 17.880 28.525 29.258 1.00 17.59 308 PRO A C 1
ATOM 2251 O O . PRO A 1 287 ? 17.556 28.596 30.436 1.00 16.61 308 PRO A O 1
ATOM 2255 N N . LEU A 1 288 ? 18.422 29.535 28.582 1.00 17.55 309 LEU A N 1
ATOM 2256 C CA . LEU A 1 288 ? 18.758 30.795 29.204 1.00 17.35 309 LEU A CA 1
ATOM 2257 C C . LEU A 1 288 ? 17.479 31.524 29.652 1.00 17.23 309 LEU A C 1
ATOM 2258 O O . LEU A 1 288 ? 17.418 32.058 30.751 1.00 16.16 309 LEU A O 1
ATOM 2263 N N . GLU A 1 289 ? 16.482 31.549 28.783 1.00 17.68 310 GLU A N 1
ATOM 2264 C CA . GLU A 1 289 ? 15.178 32.147 29.107 1.00 17.60 310 GLU A CA 1
ATOM 2265 C C . GLU A 1 289 ? 14.510 31.441 30.279 1.00 17.70 310 GLU A C 1
ATOM 2266 O O . GLU A 1 289 ? 13.966 32.084 31.174 1.00 17.95 310 GLU A O 1
ATOM 2272 N N . ILE A 1 290 ? 14.531 30.114 30.269 1.00 17.81 311 ILE A N 1
ATOM 2273 C CA . ILE A 1 290 ? 13.907 29.354 31.341 1.00 18.17 311 ILE A CA 1
ATOM 2274 C C . ILE A 1 290 ? 14.624 29.563 32.673 1.00 17.76 311 ILE A C 1
ATOM 2275 O O . ILE A 1 290 ? 13.987 29.788 33.717 1.00 17.64 311 ILE A O 1
ATOM 2280 N N . ALA A 1 291 ? 15.943 29.554 32.635 1.00 17.69 312 ALA A N 1
ATOM 2281 C CA . ALA A 1 291 ? 16.724 29.815 33.830 1.00 17.54 312 ALA A CA 1
ATOM 2282 C C . ALA A 1 291 ? 16.375 31.176 34.443 1.00 16.56 312 ALA A C 1
ATOM 2283 O O . ALA A 1 291 ? 16.245 31.283 35.650 1.00 15.62 312 ALA A O 1
ATOM 2285 N N . GLN A 1 292 ? 16.244 32.209 33.618 1.00 17.11 313 GLN A N 1
ATOM 2286 C CA . GLN A 1 292 ? 15.955 33.566 34.125 1.00 16.59 313 GLN A CA 1
ATOM 2287 C C . GLN A 1 292 ? 14.532 33.682 34.599 1.00 16.79 313 GLN A C 1
ATOM 2288 O O . GLN A 1 292 ? 14.276 34.330 35.605 1.00 17.46 313 GLN A O 1
ATOM 2294 N N . LEU A 1 293 ? 13.601 33.037 33.895 1.00 16.89 314 LEU A N 1
ATOM 2295 C CA . LEU A 1 293 ? 12.199 33.035 34.327 1.00 16.35 314 LEU A CA 1
ATOM 2296 C C . LEU A 1 293 ? 12.038 32.421 35.740 1.00 16.13 314 LEU A C 1
ATOM 2297 O O . LEU A 1 293 ? 11.387 32.982 36.645 1.00 15.85 314 LEU A O 1
ATOM 2302 N N . LEU A 1 294 ? 12.655 31.270 35.928 1.00 16.09 315 LEU A N 1
ATOM 2303 C CA . LEU A 1 294 ? 12.628 30.577 37.208 1.00 16.34 315 LEU A CA 1
ATOM 2304 C C . LEU A 1 294 ? 13.279 31.463 38.295 1.00 16.81 315 LEU A C 1
ATOM 2305 O O . LEU A 1 294 ? 12.733 31.660 39.364 1.00 16.21 315 LEU A O 1
ATOM 2310 N N . ASN A 1 295 ? 14.461 32.004 37.998 1.00 17.75 316 ASN A N 1
ATOM 2311 C CA . ASN A 1 295 ? 15.134 32.927 38.915 1.00 18.32 316 ASN A CA 1
ATOM 2312 C C . ASN A 1 295 ? 14.256 34.139 39.307 1.00 18.33 316 ASN A C 1
ATOM 2313 O O . ASN A 1 295 ? 14.126 34.463 40.501 1.00 19.44 316 ASN A O 1
ATOM 2318 N N . VAL A 1 296 ? 13.644 34.785 38.324 1.00 17.38 317 VAL A N 1
ATOM 2319 C CA . VAL A 1 296 ? 12.774 35.944 38.586 1.00 18.28 317 VAL A CA 1
ATOM 2320 C C . VAL A 1 296 ? 11.590 35.537 39.475 1.00 18.02 317 VAL A C 1
ATOM 2321 O O . VAL A 1 296 ? 11.251 36.216 40.436 1.00 17.33 317 VAL A O 1
ATOM 2333 N N . LEU A 1 298 ? 11.231 32.708 41.446 1.00 18.94 319 LEU A N 1
ATOM 2334 C CA . LEU A 1 298 ? 11.700 32.327 42.796 1.00 19.77 319 LEU A CA 1
ATOM 2335 C C . LEU A 1 298 ? 11.986 33.547 43.672 1.00 19.98 319 LEU A C 1
ATOM 2336 O O . LEU A 1 298 ? 11.480 33.643 44.790 1.00 19.97 319 LEU A O 1
ATOM 2341 N N . ASN A 1 299 ? 12.767 34.498 43.159 1.00 20.68 320 ASN A N 1
ATOM 2342 C CA . ASN A 1 299 ? 13.049 35.713 43.929 1.00 21.65 320 ASN A CA 1
ATOM 2343 C C . ASN A 1 299 ? 11.789 36.482 44.293 1.00 22.13 320 ASN A C 1
ATOM 2344 O O . ASN A 1 299 ? 11.673 36.961 45.422 1.00 22.83 320 ASN A O 1
ATOM 2349 N N . ALA A 1 300 ? 10.846 36.577 43.359 1.00 21.97 321 ALA A N 1
ATOM 2350 C CA . ALA A 1 300 ? 9.618 37.327 43.612 1.00 22.29 321 ALA A CA 1
ATOM 2351 C C . ALA A 1 300 ? 8.825 36.641 44.704 1.00 22.75 321 ALA A C 1
ATOM 2352 O O . ALA A 1 300 ? 8.100 37.304 45.445 1.00 24.32 321 ALA A O 1
ATOM 2354 N N . ALA A 1 301 ? 8.971 35.318 44.806 1.00 23.06 322 ALA A N 1
ATOM 2355 C CA . ALA A 1 301 ? 8.304 34.518 45.814 1.00 23.00 322 ALA A CA 1
ATOM 2356 C C . ALA A 1 301 ? 8.992 34.477 47.179 1.00 23.96 322 ALA A C 1
ATOM 2357 O O . ALA A 1 301 ? 8.508 33.785 48.068 1.00 25.13 322 ALA A O 1
ATOM 2359 N N . GLY A 1 302 ? 10.087 35.214 47.366 1.00 24.16 323 GLY A N 1
ATOM 2360 C CA . GLY A 1 302 ? 10.786 35.246 48.643 1.00 23.52 323 GLY A CA 1
ATOM 2361 C C . GLY A 1 302 ? 11.861 34.181 48.783 1.00 23.82 323 GLY A C 1
ATOM 2362 O O . GLY A 1 302 ? 12.281 33.893 49.897 1.00 23.69 323 GLY A O 1
ATOM 2363 N N . ILE A 1 303 ? 12.305 33.575 47.669 1.00 22.72 324 ILE A N 1
ATOM 2364 C CA . ILE A 1 303 ? 13.377 32.551 47.714 1.00 21.91 324 ILE A CA 1
ATOM 2365 C C . ILE A 1 303 ? 14.609 33.153 47.044 1.00 21.46 324 ILE A C 1
ATOM 2366 O O . ILE A 1 303 ? 14.643 33.344 45.809 1.00 20.66 324 ILE A O 1
ATOM 2371 N N . PRO A 1 304 ? 15.623 33.496 47.849 1.00 21.50 325 PRO A N 1
ATOM 2372 C CA . PRO A 1 304 ? 16.763 34.127 47.218 1.00 21.24 325 PRO A CA 1
ATOM 2373 C C . PRO A 1 304 ? 17.402 33.158 46.228 1.00 20.94 325 PRO A C 1
ATOM 2374 O O . PRO A 1 304 ? 17.721 32.020 46.602 1.00 22.31 325 PRO A O 1
ATOM 2378 N N . SER A 1 305 ? 17.546 33.610 44.984 1.00 19.99 326 SER A N 1
ATOM 2379 C CA . SER A 1 305 ? 17.961 32.764 43.878 1.00 20.13 326 SER A CA 1
ATOM 2380 C C . SER A 1 305 ? 18.878 33.501 42.906 1.00 18.90 326 SER A C 1
ATOM 2381 O O . SER A 1 305 ? 18.848 34.740 42.771 1.00 18.71 326 SER A O 1
ATOM 2384 N N . GLU A 1 306 ? 19.687 32.726 42.208 1.00 18.07 327 GLU A N 1
ATOM 2385 C CA . GLU A 1 306 ? 20.600 33.262 41.194 1.00 18.53 327 GLU A CA 1
ATOM 2386 C C . GLU A 1 306 ? 20.821 32.259 40.062 1.00 17.95 327 GLU A C 1
ATOM 2387 O O . GLU A 1 306 ? 20.852 31.047 40.300 1.00 17.68 327 GLU A O 1
ATOM 2393 N N . VAL A 1 307 ? 21.060 32.764 38.858 1.00 17.40 328 VAL A N 1
ATOM 2394 C CA . VAL A 1 307 ? 21.439 31.930 37.722 1.00 16.96 328 VAL A CA 1
ATOM 2395 C C . VAL A 1 307 ? 22.918 31.548 37.873 1.00 17.82 328 VAL A C 1
ATOM 2396 O O . VAL A 1 307 ? 23.748 32.341 38.355 1.00 18.19 328 VAL A O 1
ATOM 2400 N N . LEU A 1 308 ? 23.233 30.314 37.491 1.00 16.85 329 LEU A N 1
ATOM 2401 C CA . LEU A 1 308 ? 24.593 29.797 37.507 1.00 16.27 329 LEU A CA 1
ATOM 2402 C C . LEU A 1 308 ? 24.985 29.363 36.112 1.00 15.69 329 LEU A C 1
ATOM 2403 O O . LEU A 1 308 ? 24.180 28.790 35.375 1.00 16.11 329 LEU A O 1
ATOM 2408 N N . ALA A 1 309 ? 26.232 29.614 35.779 1.00 15.64 330 ALA A N 1
ATOM 2409 C CA . ALA A 1 309 ? 26.849 29.127 34.565 1.00 16.19 330 ALA A CA 1
ATOM 2410 C C . ALA A 1 309 ? 27.773 27.951 34.912 1.00 16.39 330 ALA A C 1
ATOM 2411 O O . ALA A 1 309 ? 28.506 28.000 35.905 1.00 16.96 330 ALA A O 1
ATOM 2413 N N . VAL A 1 310 ? 27.732 26.905 34.088 1.00 15.42 331 VAL A N 1
ATOM 2414 C CA . VAL A 1 310 ? 28.576 25.729 34.262 1.00 16.18 331 VAL A CA 1
ATOM 2415 C C . VAL A 1 310 ? 29.570 25.653 33.117 1.00 16.95 331 VAL A C 1
ATOM 2416 O O . VAL A 1 310 ? 29.174 25.637 31.928 1.00 16.78 331 VAL A O 1
ATOM 2420 N N . TYR A 1 311 ? 30.849 25.649 33.474 1.00 17.10 332 TYR A N 1
ATOM 2421 C CA . TYR A 1 311 ? 31.954 25.551 32.546 1.00 17.90 332 TYR A CA 1
ATOM 2422 C C . TYR A 1 311 ? 32.665 24.221 32.717 1.00 19.13 332 TYR A C 1
ATOM 2423 O O . TYR A 1 311 ? 32.638 23.627 33.805 1.00 17.91 332 TYR A O 1
ATOM 2432 N N . PRO A 1 312 ? 33.381 23.786 31.671 1.00 20.48 333 PRO A N 1
ATOM 2433 C CA . PRO A 1 312 ? 34.296 22.666 31.834 1.00 20.75 333 PRO A CA 1
ATOM 2434 C C . PRO A 1 312 ? 35.285 22.939 32.928 1.00 22.09 333 PRO A C 1
ATOM 2435 O O . PRO A 1 312 ? 35.711 24.090 33.149 1.00 22.83 333 PRO A O 1
ATOM 2439 N N . GLY A 1 313 ? 35.665 21.884 33.625 1.00 21.88 334 GLY A N 1
ATOM 2440 C CA . GLY A 1 313 ? 36.446 22.030 34.804 1.00 23.44 334 GLY A CA 1
ATOM 2441 C C . GLY A 1 313 ? 37.893 22.402 34.583 1.00 25.09 334 GLY A C 1
ATOM 2442 O O . GLY A 1 313 ? 38.533 22.899 35.495 1.00 26.33 334 GLY A O 1
ATOM 2443 N N . HIS A 1 314 ? 38.444 22.212 33.410 1.00 25.80 335 HIS A N 1
ATOM 2444 C CA A HIS A 1 314 ? 39.856 22.474 33.141 0.50 27.31 335 HIS A CA 1
ATOM 2445 C CA B HIS A 1 314 ? 39.873 22.561 33.347 0.50 27.06 335 HIS A CA 1
ATOM 2446 C C . HIS A 1 314 ? 40.115 23.924 32.661 1.00 27.05 335 HIS A C 1
ATOM 2447 O O . HIS A 1 314 ? 41.225 24.284 32.386 1.00 27.80 335 HIS A O 1
ATOM 2460 N N . LEU A 1 315 ? 39.068 24.734 32.527 1.00 26.10 336 LEU A N 1
ATOM 2461 C CA . LEU A 1 315 ? 39.211 26.054 31.914 1.00 25.25 336 LEU A CA 1
ATOM 2462 C C . LEU A 1 315 ? 39.540 27.143 32.920 1.00 23.05 336 LEU A C 1
ATOM 2463 O O . LEU A 1 315 ? 39.042 27.145 34.053 1.00 21.40 336 LEU A O 1
ATOM 2468 N N . ASP A 1 316 ? 40.323 28.109 32.474 1.00 21.19 337 ASP A N 1
ATOM 2469 C CA . ASP A 1 316 ? 40.538 29.303 33.263 1.00 20.90 337 ASP A CA 1
ATOM 2470 C C . ASP A 1 316 ? 39.368 30.213 33.010 1.00 19.85 337 ASP A C 1
ATOM 2471 O O . ASP A 1 316 ? 39.302 30.863 31.977 1.00 20.10 337 ASP A O 1
ATOM 2476 N N . THR A 1 317 ? 38.432 30.248 33.945 1.00 19.09 338 THR A N 1
ATOM 2477 C CA . THR A 1 317 ? 37.194 30.988 33.741 1.00 19.69 338 THR A CA 1
ATOM 2478 C C . THR A 1 317 ? 37.385 32.514 33.898 1.00 20.04 338 THR A C 1
ATOM 2479 O O . THR A 1 317 ? 36.507 33.264 33.530 1.00 19.02 338 THR A O 1
ATOM 2483 N N . ASP A 1 318 ? 38.539 32.965 34.371 1.00 19.09 339 ASP A N 1
ATOM 2484 C CA . ASP A 1 318 ? 38.857 34.404 34.307 1.00 19.56 339 ASP A CA 1
ATOM 2485 C C . ASP A 1 318 ? 39.073 34.839 32.864 1.00 19.51 339 ASP A C 1
ATOM 2486 O O . ASP A 1 318 ? 38.871 36.009 32.504 1.00 19.60 339 ASP A O 1
ATOM 2491 N N . ALA A 1 319 ? 39.495 33.897 32.028 1.00 19.44 340 ALA A N 1
ATOM 2492 C CA . ALA A 1 319 ? 39.907 34.197 30.637 1.00 20.22 340 ALA A CA 1
ATOM 2493 C C . ALA A 1 319 ? 38.914 33.704 29.605 1.00 21.49 340 ALA A C 1
ATOM 2494 O O . ALA A 1 319 ? 39.238 33.650 28.413 1.00 24.53 340 ALA A O 1
ATOM 2496 N N . CYS A 1 320 ? 37.736 33.261 29.998 1.00 21.51 341 CYS A N 1
ATOM 2497 C CA . CYS A 1 320 ? 36.790 32.949 28.958 1.00 22.65 341 CYS A CA 1
ATOM 2498 C C . CYS A 1 320 ? 35.522 33.779 29.019 1.00 20.70 341 CYS A C 1
ATOM 2499 O O . CYS A 1 320 ? 35.280 34.492 29.979 1.00 20.17 341 CYS A O 1
ATOM 2502 N N . GLY A 1 321 ? 34.770 33.731 27.928 1.00 18.93 342 GLY A N 1
ATOM 2503 C CA . GLY A 1 321 ? 33.491 34.436 27.813 1.00 18.23 342 GLY A CA 1
ATOM 2504 C C . GLY A 1 321 ? 32.338 33.460 28.009 1.00 18.17 342 GLY A C 1
ATOM 2505 O O . GLY A 1 321 ? 32.438 32.438 28.719 1.00 19.12 342 GLY A O 1
ATOM 2506 N N . LEU A 1 322 ? 31.234 33.777 27.382 1.00 17.81 343 LEU A N 1
ATOM 2507 C CA . LEU A 1 322 ? 30.010 32.995 27.515 1.00 17.12 343 LEU A CA 1
ATOM 2508 C C . LEU A 1 322 ? 29.997 31.754 26.613 1.00 16.80 343 LEU A C 1
ATOM 2509 O O . LEU A 1 322 ? 29.270 30.798 26.888 1.00 16.72 343 LEU A O 1
ATOM 2514 N N . ALA A 1 323 ? 30.813 31.750 25.566 1.00 15.99 344 ALA A N 1
ATOM 2515 C CA . ALA A 1 323 ? 30.844 30.647 24.599 1.00 16.84 344 ALA A CA 1
ATOM 2516 C C . ALA A 1 323 ? 31.321 29.352 25.231 1.00 17.73 344 ALA A C 1
ATOM 2517 O O . ALA A 1 323 ? 30.908 28.298 24.811 1.00 18.28 344 ALA A O 1
ATOM 2519 N N . ALA A 1 324 ? 32.133 29.435 26.277 1.00 18.25 345 ALA A N 1
ATOM 2520 C CA . ALA A 1 324 ? 32.598 28.265 26.994 1.00 18.15 345 ALA A CA 1
ATOM 2521 C C . ALA A 1 324 ? 31.532 27.689 27.989 1.00 18.87 345 ALA A C 1
ATOM 2522 O O . ALA A 1 324 ? 31.763 26.628 28.553 1.00 19.19 345 ALA A O 1
ATOM 2524 N N . ILE A 1 325 ? 30.392 28.365 28.199 1.00 18.85 346 ILE A N 1
ATOM 2525 C CA . ILE A 1 325 ? 29.364 27.860 29.121 1.00 18.31 346 ILE A CA 1
ATOM 2526 C C . ILE A 1 325 ? 28.702 26.620 28.489 1.00 20.95 346 ILE A C 1
ATOM 2527 O O . ILE A 1 325 ? 28.294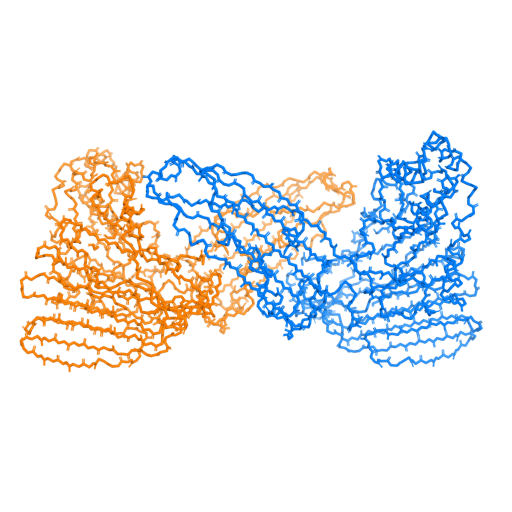 26.676 27.333 1.00 21.09 346 ILE A O 1
ATOM 2532 N N . GLN A 1 326 ? 28.613 25.520 29.244 1.00 21.25 347 GLN A N 1
ATOM 2533 C CA . GLN A 1 326 ? 27.997 24.282 28.771 1.00 22.90 347 GLN A CA 1
ATOM 2534 C C . GLN A 1 326 ? 26.605 24.069 29.263 1.00 22.95 347 GLN A C 1
ATOM 2535 O O . GLN A 1 326 ? 25.829 23.457 28.561 1.00 23.56 347 GLN A O 1
ATOM 2541 N N . THR A 1 327 ? 26.255 24.534 30.463 1.00 22.17 348 THR A N 1
ATOM 2542 C CA A THR A 1 327 ? 24.926 24.350 31.029 0.50 22.18 348 THR A CA 1
ATOM 2543 C CA B THR A 1 327 ? 24.860 24.478 30.889 0.50 21.93 348 THR A CA 1
ATOM 2544 C C . THR A 1 327 ? 24.574 25.550 31.917 1.00 21.59 348 THR A C 1
ATOM 2545 O O . THR A 1 327 ? 25.477 26.204 32.415 1.00 19.89 348 THR A O 1
ATOM 2552 N N . LEU A 1 328 ? 23.276 25.761 32.141 1.00 20.14 349 LEU A N 1
ATOM 2553 C CA . LEU A 1 328 ? 22.778 26.732 33.083 1.00 19.82 349 LEU A CA 1
ATOM 2554 C C . LEU A 1 328 ? 21.983 26.038 34.184 1.00 18.83 349 LEU A C 1
ATOM 2555 O O . LEU A 1 328 ? 21.434 24.964 33.989 1.00 19.05 349 LEU A O 1
ATOM 2560 N N . ALA A 1 329 ? 21.979 26.645 35.361 1.00 17.18 350 ALA A N 1
ATOM 2561 C CA . ALA A 1 329 ? 21.209 26.168 36.482 1.00 16.36 350 ALA A CA 1
ATOM 2562 C C . ALA A 1 329 ? 20.772 27.377 37.291 1.00 16.20 350 ALA A C 1
ATOM 2563 O O . ALA A 1 329 ? 21.170 28.527 37.020 1.00 15.70 350 ALA A O 1
ATOM 2565 N N . VAL A 1 330 ? 19.942 27.120 38.282 1.00 16.82 351 VAL A N 1
ATOM 2566 C CA . VAL A 1 330 ? 19.505 28.130 39.203 1.00 16.66 351 VAL A CA 1
ATOM 2567 C C . VAL A 1 330 ? 19.786 27.610 40.608 1.00 17.79 351 VAL A C 1
ATOM 2568 O O . VAL A 1 330 ? 19.509 26.450 40.926 1.00 17.32 351 VAL A O 1
ATOM 2572 N N . LYS A 1 331 ? 20.360 28.476 41.431 1.00 17.54 352 LYS A N 1
ATOM 2573 C CA . LYS A 1 331 ? 20.571 28.223 42.843 1.00 18.92 352 LYS A CA 1
ATOM 2574 C C . LYS A 1 331 ? 19.395 28.856 43.602 1.00 19.25 352 LYS A C 1
ATOM 2575 O O . LYS A 1 331 ? 19.074 30.019 43.358 1.00 20.36 352 LYS A O 1
ATOM 2581 N N . ALA A 1 332 ? 18.768 28.100 44.512 1.00 18.69 353 ALA A N 1
ATOM 2582 C CA . ALA A 1 332 ? 17.689 28.615 45.379 1.00 18.01 353 ALA A CA 1
ATOM 2583 C C . ALA A 1 332 ? 18.051 28.368 46.839 1.00 17.09 353 ALA A C 1
ATOM 2584 O O . ALA A 1 332 ? 18.393 27.257 47.220 1.00 15.15 353 ALA A O 1
ATOM 2586 N N . THR A 1 333 ? 17.989 29.411 47.652 1.00 17.89 354 THR A N 1
ATOM 2587 C CA . THR A 1 333 ? 18.301 29.270 49.078 1.00 19.54 354 THR A CA 1
ATOM 2588 C C . THR A 1 333 ? 17.001 29.056 49.843 1.00 20.03 354 THR A C 1
ATOM 2589 O O . THR A 1 333 ? 16.162 29.947 49.872 1.00 20.58 354 THR A O 1
ATOM 2593 N N . VAL A 1 334 ? 16.838 27.865 50.409 1.00 20.64 355 VAL A N 1
ATOM 2594 C CA . VAL A 1 334 ? 15.603 27.446 51.059 1.00 22.00 355 VAL A CA 1
ATOM 2595 C C . VAL A 1 334 ? 15.918 27.211 52.544 1.00 22.88 355 VAL A C 1
ATOM 2596 O O . VAL A 1 334 ? 16.684 26.294 52.879 1.00 23.38 355 VAL A O 1
ATOM 2600 N N . ASP A 1 335 ? 15.380 28.058 53.424 1.00 23.27 356 ASP A N 1
ATOM 2601 C CA . ASP A 1 335 ? 15.701 27.965 54.868 1.00 24.05 356 ASP A CA 1
ATOM 2602 C C . ASP A 1 335 ? 17.231 27.902 55.090 1.00 23.77 356 ASP A C 1
ATOM 2603 O O . ASP A 1 335 ? 17.744 27.031 55.789 1.00 24.14 356 ASP A O 1
ATOM 2608 N N . GLY A 1 336 ? 17.964 28.796 54.447 1.00 23.17 357 GLY A N 1
ATOM 2609 C CA . GLY A 1 336 ? 19.403 28.902 54.708 1.00 23.83 357 GLY A CA 1
ATOM 2610 C C . GLY A 1 336 ? 20.277 27.842 54.041 1.00 23.56 357 GLY A C 1
ATOM 2611 O O . GLY A 1 336 ? 21.495 27.811 54.284 1.00 24.98 357 GLY A O 1
ATOM 2612 N N . LYS A 1 337 ? 19.672 26.978 53.221 1.00 23.06 358 LYS A N 1
ATOM 2613 C CA . LYS A 1 337 ? 20.402 25.894 52.528 1.00 23.24 358 LYS A CA 1
ATOM 2614 C C . LYS A 1 337 ? 20.118 25.927 51.024 1.00 21.80 358 LYS A C 1
ATOM 2615 O O . LYS A 1 337 ? 18.948 25.895 50.595 1.00 20.65 358 LYS A O 1
ATOM 2621 N N . ASP A 1 338 ? 21.183 25.923 50.239 1.00 19.88 359 ASP A N 1
ATOM 2622 C CA . ASP A 1 338 ? 21.051 26.008 48.814 1.00 19.25 359 ASP A CA 1
ATOM 2623 C C . ASP A 1 338 ? 20.655 24.696 48.166 1.00 18.09 359 ASP A C 1
ATOM 2624 O O . ASP A 1 338 ? 21.111 23.652 48.555 1.00 16.92 359 ASP A O 1
ATOM 2629 N N . GLN A 1 339 ? 19.815 24.776 47.131 1.00 17.43 360 GLN A N 1
ATOM 2630 C CA . GLN A 1 339 ? 19.571 23.643 46.263 1.00 16.92 360 GLN A CA 1
ATOM 2631 C C . GLN A 1 339 ? 19.655 24.144 44.844 1.00 16.43 360 GLN A C 1
ATOM 2632 O O . GLN A 1 339 ? 19.443 25.344 44.580 1.00 16.94 360 GLN A O 1
ATOM 2638 N N . TYR A 1 340 ? 20.003 23.241 43.944 1.00 15.98 361 TYR A N 1
ATOM 2639 C CA . TYR A 1 340 ? 20.238 23.582 42.547 1.00 16.93 361 TYR A CA 1
ATOM 2640 C C . TYR A 1 340 ? 19.151 23.012 41.642 1.00 18.14 361 TYR A C 1
ATOM 2641 O O . TYR A 1 340 ? 18.776 21.862 41.793 1.00 17.95 361 TYR A O 1
ATOM 2650 N N . LEU A 1 341 ? 18.645 23.850 40.737 1.00 18.43 362 LEU A N 1
ATOM 2651 C CA A LEU A 1 341 ? 17.626 23.439 39.782 0.50 19.00 362 LEU A CA 1
ATOM 2652 C CA B LEU A 1 341 ? 17.627 23.444 39.775 0.50 18.75 362 LEU A CA 1
ATOM 2653 C C . LEU A 1 341 ? 18.240 23.455 38.385 1.00 19.24 362 LEU A C 1
ATOM 2654 O O . LEU A 1 341 ? 18.752 24.486 37.929 1.00 18.55 362 LEU A O 1
ATOM 2663 N N . SER A 1 342 ? 18.192 22.300 37.719 1.00 19.73 363 SER A N 1
ATOM 2664 C CA . SER A 1 342 ? 18.755 22.074 36.384 1.00 20.79 363 SER A CA 1
ATOM 2665 C C . SER A 1 342 ? 18.161 20.771 35.817 1.00 21.66 363 SER A C 1
ATOM 2666 O O . SER A 1 342 ? 17.542 19.973 36.544 1.00 20.41 363 SER A O 1
ATOM 2669 N N . ALA A 1 343 ? 18.370 20.557 34.526 1.00 23.10 364 ALA A N 1
ATOM 2670 C CA . ALA A 1 343 ? 17.762 19.418 33.840 1.00 24.43 364 ALA A CA 1
ATOM 2671 C C . ALA A 1 343 ? 18.360 18.156 34.448 1.00 24.94 364 ALA A C 1
ATOM 2672 O O . ALA A 1 343 ? 17.639 17.231 34.782 1.00 26.30 364 ALA A O 1
ATOM 2674 N N . SER A 1 344 ? 19.670 18.168 34.668 1.00 24.39 365 SER A N 1
ATOM 2675 C CA . SER A 1 344 ? 20.352 17.104 35.362 1.00 25.13 365 SER A CA 1
ATOM 2676 C C . SER A 1 344 ? 21.026 17.640 36.633 1.00 23.93 365 SER A C 1
ATOM 2677 O O . SER A 1 344 ? 21.550 18.749 36.634 1.00 24.11 365 SER A O 1
ATOM 2680 N N . PRO A 1 345 ? 21.044 16.853 37.715 1.00 23.22 366 PRO A N 1
ATOM 2681 C CA . PRO A 1 345 ? 21.560 17.434 38.976 1.00 22.25 366 PRO A CA 1
ATOM 2682 C C . PRO A 1 345 ? 23.012 17.863 38.880 1.00 20.73 366 PRO A C 1
ATOM 2683 O O . PRO A 1 345 ? 23.848 17.080 38.401 1.00 19.06 366 PRO A O 1
ATOM 2687 N N . LEU A 1 346 ? 23.317 19.079 39.348 1.00 19.17 367 LEU A N 1
ATOM 2688 C CA . LEU A 1 346 ? 24.712 19.538 39.335 1.00 18.94 367 LEU A CA 1
ATOM 2689 C C . LEU A 1 346 ? 25.609 18.634 40.150 1.00 17.79 367 LEU A C 1
ATOM 2690 O O . LEU A 1 346 ? 26.778 18.478 39.823 1.00 18.36 367 LEU A O 1
ATOM 2695 N N . THR A 1 347 ? 25.054 18.005 41.178 1.00 17.01 368 THR A N 1
ATOM 2696 C CA . THR A 1 347 ? 25.821 17.109 42.043 1.00 17.13 368 THR A CA 1
ATOM 2697 C C . THR A 1 347 ? 26.160 15.747 41.385 1.00 17.65 368 THR A C 1
ATOM 2698 O O . THR A 1 347 ? 26.912 14.949 41.959 1.00 18.24 368 THR A O 1
ATOM 2702 N N . ASN A 1 348 ? 25.646 15.481 40.180 1.00 17.61 369 ASN A N 1
ATOM 2703 C CA . ASN A 1 348 ? 26.070 14.280 39.448 1.00 18.14 369 ASN A CA 1
ATOM 2704 C C . ASN A 1 348 ? 27.513 14.381 39.012 1.00 18.93 369 ASN A C 1
ATOM 2705 O O . ASN A 1 348 ? 28.297 13.459 39.192 1.00 18.91 369 ASN A O 1
ATOM 2710 N N . ARG A 1 349 ? 27.883 15.509 38.424 1.00 20.71 370 ARG A N 1
ATOM 2711 C CA . ARG A 1 349 ? 29.262 15.694 37.984 1.00 21.00 370 ARG A CA 1
ATOM 2712 C C . ARG A 1 349 ? 30.096 16.424 39.031 1.00 22.04 370 ARG A C 1
ATOM 2713 O O . ARG A 1 349 ? 31.323 16.374 39.017 1.00 23.19 370 ARG A O 1
ATOM 2721 N N . GLY A 1 350 ? 29.441 17.138 39.938 1.00 22.80 371 GLY A N 1
ATOM 2722 C CA . GLY A 1 350 ? 30.129 17.811 41.017 1.00 22.71 371 GLY A CA 1
ATOM 2723 C C . GLY A 1 350 ? 31.293 18.649 40.553 1.00 23.20 371 GLY A C 1
ATOM 2724 O O . GLY A 1 350 ? 31.166 19.479 39.638 1.00 24.49 371 GLY A O 1
ATOM 2725 N N . GLY A 1 351 ? 32.443 18.400 41.183 1.00 23.63 372 GLY A N 1
ATOM 2726 C CA . GLY A 1 351 ? 33.674 19.094 40.897 1.00 22.38 372 GLY A CA 1
ATOM 2727 C C . GLY A 1 351 ? 34.375 18.755 39.579 1.00 22.00 372 GLY A C 1
ATOM 2728 O O . GLY A 1 351 ? 35.427 19.310 39.309 1.00 22.16 372 GLY A O 1
ATOM 2729 N N . LEU A 1 352 ? 33.797 17.903 38.731 1.00 21.11 373 LEU A N 1
ATOM 2730 C CA . LEU A 1 352 ? 34.305 17.759 37.361 1.00 20.02 373 LEU A CA 1
ATOM 2731 C C . LEU A 1 352 ? 34.176 19.086 36.580 1.00 20.15 373 LEU A C 1
ATOM 2732 O O . LEU A 1 352 ? 34.924 19.351 35.668 1.00 19.91 373 LEU A O 1
ATOM 2737 N N . ASP A 1 353 ? 33.209 19.910 36.959 1.00 19.77 374 ASP A N 1
ATOM 2738 C CA . ASP A 1 353 ? 32.913 21.155 36.272 1.00 19.89 374 ASP A CA 1
ATOM 2739 C C . ASP A 1 353 ? 33.101 22.339 37.216 1.00 19.31 374 ASP A C 1
ATOM 2740 O O . ASP A 1 353 ? 33.148 22.173 38.413 1.00 18.89 374 ASP A O 1
ATOM 2745 N N . LYS A 1 354 ? 33.198 23.518 36.633 1.00 19.22 375 LYS A N 1
ATOM 2746 C CA A LYS A 1 354 ? 33.338 24.763 37.375 0.50 18.80 375 LYS A CA 1
ATOM 2747 C CA B LYS A 1 354 ? 33.341 24.764 37.372 0.50 18.81 375 LYS A CA 1
ATOM 2748 C C . LYS A 1 354 ? 32.010 25.486 37.278 1.00 18.42 375 LYS A C 1
ATOM 2749 O O . LYS A 1 354 ? 31.497 25.716 36.181 1.00 19.11 375 LYS A O 1
ATOM 2760 N N . VAL A 1 355 ? 31.447 25.825 38.419 1.00 16.75 376 VAL A N 1
ATOM 2761 C CA . VAL A 1 355 ? 30.132 26.448 38.480 1.00 16.17 376 VAL A CA 1
ATOM 2762 C C . VAL A 1 355 ? 30.313 27.847 39.032 1.00 15.55 376 VAL A C 1
ATOM 2763 O O . VAL A 1 355 ? 30.952 28.029 40.074 1.00 16.46 376 VAL A O 1
ATOM 2767 N N . VAL A 1 356 ? 29.806 28.838 38.308 1.00 15.73 377 VAL A N 1
ATOM 2768 C CA . VAL A 1 356 ? 29.958 30.239 38.729 1.00 15.50 377 VAL A CA 1
ATOM 2769 C C . VAL A 1 356 ? 28.638 30.959 38.636 1.00 16.48 377 VAL A C 1
ATOM 2770 O O . VAL A 1 356 ? 27.967 30.889 37.577 1.00 17.58 377 VAL A O 1
ATOM 2774 N N . SER A 1 357 ? 28.224 31.648 39.705 1.00 15.64 378 SER A N 1
ATOM 2775 C CA . SER A 1 357 ? 27.024 32.474 39.646 1.00 15.93 378 SER A CA 1
ATOM 2776 C C . SER A 1 357 ? 27.235 33.680 38.685 1.00 16.32 378 SER A C 1
ATOM 2777 O O . SER A 1 357 ? 28.365 34.073 38.423 1.00 16.13 378 SER A O 1
ATOM 2780 N N . LEU A 1 358 ? 26.160 34.245 38.159 1.00 16.12 379 LEU A N 1
ATOM 2781 C CA . LEU A 1 358 ? 26.252 35.444 37.296 1.00 16.97 379 LEU A CA 1
ATOM 2782 C C . LEU A 1 358 ? 26.787 36.695 37.994 1.00 17.34 379 LEU A C 1
ATOM 2783 O O . LEU A 1 358 ? 27.296 37.608 37.334 1.00 18.10 379 LEU A O 1
ATOM 2788 N N . SER A 1 359 ? 26.740 36.705 39.317 1.00 18.72 380 SER A N 1
ATOM 2789 C CA . SER A 1 359 ? 27.391 37.740 40.097 1.00 18.83 380 SER A CA 1
ATOM 2790 C C . SER A 1 359 ? 28.858 37.385 40.310 1.00 19.52 380 SER A C 1
ATOM 2791 O O . SER A 1 359 ? 29.543 38.125 40.956 1.00 20.17 380 SER A O 1
ATOM 2794 N N . GLY A 1 360 ? 29.344 36.256 39.787 1.00 18.95 381 GLY A N 1
ATOM 2795 C CA . GLY A 1 360 ? 30.785 35.977 39.751 1.00 18.45 381 GLY A CA 1
ATOM 2796 C C . GLY A 1 360 ? 31.449 35.109 40.799 1.00 18.90 381 GLY A C 1
ATOM 2797 O O . GLY A 1 360 ? 32.684 35.030 40.849 1.00 19.48 381 GLY A O 1
ATOM 2798 N N . THR A 1 361 ? 30.666 34.447 41.637 1.00 18.95 382 THR A N 1
ATOM 2799 C CA . THR A 1 361 ? 31.183 33.597 42.700 1.00 18.44 382 THR A CA 1
ATOM 2800 C C . THR A 1 361 ? 31.263 32.146 42.235 1.00 18.29 382 THR A C 1
ATOM 2801 O O . THR A 1 361 ? 30.275 31.570 41.777 1.00 16.22 382 THR A O 1
ATOM 2805 N N . SER A 1 362 ? 32.460 31.574 42.338 1.00 18.08 383 SER A N 1
ATOM 2806 C CA . SER A 1 362 ? 32.665 30.161 42.089 1.00 19.19 383 SER A CA 1
ATOM 2807 C C . SER A 1 362 ? 31.990 29.351 43.212 1.00 19.09 383 SER A C 1
ATOM 2808 O O . SER A 1 362 ? 31.959 29.765 44.366 1.00 18.37 383 SER A O 1
ATOM 2811 N N . ILE A 1 363 ? 31.414 28.224 42.845 1.00 18.81 384 ILE A N 1
ATOM 2812 C CA . ILE A 1 363 ? 30.726 27.353 43.811 1.00 19.07 384 ILE A CA 1
ATOM 2813 C C . ILE A 1 363 ? 31.329 25.954 43.767 1.00 18.57 384 ILE A C 1
ATOM 2814 O O . ILE A 1 363 ? 31.359 25.313 42.728 1.00 18.76 384 ILE A O 1
ATOM 2819 N N . GLU A 1 364 ? 31.813 25.490 44.901 1.00 19.94 385 GLU A N 1
ATOM 2820 C CA A GLU A 1 364 ? 32.392 24.156 45.008 0.50 20.72 385 GLU A CA 1
ATOM 2821 C CA B GLU A 1 364 ? 32.400 24.143 44.968 0.50 20.63 385 GLU A CA 1
ATOM 2822 C C . GLU A 1 364 ? 31.256 23.132 45.161 1.00 20.26 385 GLU A C 1
ATOM 2823 O O . GLU A 1 364 ? 30.875 22.793 46.287 1.00 20.81 385 GLU A O 1
ATOM 2834 N N . ILE A 1 365 ? 30.700 22.671 44.044 1.00 19.95 386 ILE A N 1
ATOM 2835 C CA . ILE A 1 365 ? 29.535 21.781 44.058 1.00 19.67 386 ILE A CA 1
ATOM 2836 C C . ILE A 1 365 ? 30.021 20.416 44.547 1.00 19.65 386 ILE A C 1
ATOM 2837 O O . ILE A 1 365 ? 31.040 19.921 44.084 1.00 18.57 386 ILE A O 1
ATOM 2842 N N . GLU A 1 366 ? 29.302 19.836 45.495 1.00 19.54 387 GLU A N 1
ATOM 2843 C CA . GLU A 1 366 ? 29.638 18.487 45.982 1.00 21.24 387 GLU A CA 1
ATOM 2844 C C . GLU A 1 366 ? 29.206 17.434 44.958 1.00 21.03 387 GLU A C 1
ATOM 2845 O O . GLU A 1 366 ? 28.343 17.696 44.095 1.00 21.23 387 GLU A O 1
ATOM 2851 N N . THR A 1 367 ? 29.858 16.281 45.029 1.00 21.07 388 THR A N 1
ATOM 2852 C CA . THR A 1 367 ? 29.577 15.160 44.155 1.00 21.75 388 THR A CA 1
ATOM 2853 C C . THR A 1 367 ? 28.747 14.191 44.984 1.00 22.22 388 THR A C 1
ATOM 2854 O O . THR A 1 367 ? 29.216 13.729 46.008 1.00 23.22 388 THR A O 1
ATOM 2858 N N . THR A 1 368 ? 27.498 13.958 44.593 1.00 21.82 389 THR A N 1
ATOM 2859 C CA . THR A 1 368 ? 26.538 13.179 45.386 1.00 21.84 389 THR A CA 1
ATOM 2860 C C . THR A 1 368 ? 26.087 11.975 44.558 1.00 21.52 389 THR A C 1
ATOM 2861 O O . THR A 1 368 ? 25.658 12.148 43.427 1.00 20.91 389 THR A O 1
ATOM 2865 N N . PRO A 1 369 ? 26.195 10.748 45.108 1.00 22.34 390 PRO A N 1
ATOM 2866 C CA . PRO A 1 369 ? 25.642 9.589 44.409 1.00 21.72 390 PRO A CA 1
ATOM 2867 C C . PRO A 1 369 ? 24.143 9.648 44.201 1.00 21.02 390 PRO A C 1
ATOM 2868 O O . PRO A 1 369 ? 23.411 10.079 45.080 1.00 20.85 390 PRO A O 1
ATOM 2872 N N . ILE A 1 370 ? 23.686 9.197 43.043 1.00 21.10 391 ILE A N 1
ATOM 2873 C CA . ILE A 1 370 ? 22.272 8.938 42.839 1.00 21.59 391 ILE A CA 1
ATOM 2874 C C . ILE A 1 370 ? 21.968 7.679 43.634 1.00 22.68 391 ILE A C 1
ATOM 2875 O O . ILE A 1 370 ? 22.775 6.722 43.664 1.00 21.65 391 ILE A O 1
ATOM 2880 N N . GLN A 1 371 ? 20.819 7.682 44.290 1.00 23.40 392 GLN A N 1
ATOM 2881 C CA . GLN A 1 371 ? 20.417 6.572 45.144 1.00 24.85 392 GLN A CA 1
ATOM 2882 C C . GLN A 1 371 ? 19.232 5.917 44.514 1.00 25.03 392 GLN A C 1
ATOM 2883 O O . GLN A 1 371 ? 18.231 6.592 44.311 1.00 24.72 392 GLN A O 1
ATOM 2889 N N . ILE A 1 372 ? 19.330 4.619 44.206 1.00 24.87 393 ILE A N 1
ATOM 2890 C CA . ILE A 1 372 ? 18.202 3.855 43.670 1.00 25.18 393 ILE A CA 1
ATOM 2891 C C . ILE A 1 372 ? 17.824 2.696 44.616 1.00 25.85 393 ILE A C 1
ATOM 2892 O O . ILE A 1 372 ? 18.669 1.950 45.115 1.00 23.98 393 ILE A O 1
ATOM 2897 N N . LYS A 1 373 ? 16.537 2.608 44.914 1.00 27.09 394 LYS A N 1
ATOM 2898 C CA . LYS A 1 373 ? 16.041 1.547 45.786 1.00 28.73 394 LYS A CA 1
ATOM 2899 C C . LYS A 1 373 ? 14.726 1.092 45.216 1.00 28.62 394 LYS A C 1
ATOM 2900 O O . LYS A 1 373 ? 13.791 1.871 45.145 1.00 27.75 394 LYS A O 1
ATOM 2906 N N . GLU A 1 374 ? 14.686 -0.154 44.744 1.00 28.79 395 GLU A N 1
ATOM 2907 C CA . GLU A 1 374 ? 13.492 -0.704 44.144 1.00 29.05 395 GLU A CA 1
ATOM 2908 C C . GLU A 1 374 ? 13.200 -2.118 44.616 1.00 29.49 395 GLU A C 1
ATOM 2909 O O . GLU A 1 374 ? 14.069 -2.811 45.161 1.00 28.46 395 GLU A O 1
ATOM 2915 N N . SER A 1 375 ? 11.954 -2.512 44.376 1.00 29.95 396 SER A N 1
ATOM 2916 C CA . SER A 1 375 ? 11.410 -3.809 44.757 1.00 30.48 396 SER A CA 1
ATOM 2917 C C . SER A 1 375 ? 10.653 -4.406 43.592 1.00 29.95 396 SER A C 1
ATOM 2918 O O . SER A 1 375 ? 10.018 -3.690 42.841 1.00 28.69 396 SER A O 1
ATOM 2921 N N . ARG A 1 376 ? 10.739 -5.719 43.449 1.00 29.68 397 ARG A N 1
ATOM 2922 C CA . ARG A 1 376 ? 9.955 -6.452 42.474 1.00 29.71 397 ARG A CA 1
ATOM 2923 C C . ARG A 1 376 ? 9.445 -7.752 43.095 1.00 29.74 397 ARG A C 1
ATOM 2924 O O . ARG A 1 376 ? 10.113 -8.357 43.943 1.00 28.61 397 ARG A O 1
ATOM 2932 N N . SER A 1 377 ? 8.257 -8.173 42.669 1.00 30.45 398 SER A N 1
ATOM 2933 C CA . SER A 1 377 ? 7.710 -9.459 43.067 1.00 31.15 398 SER A CA 1
ATOM 2934 C C . SER A 1 377 ? 7.735 -10.388 41.873 1.00 31.61 398 SER A C 1
ATOM 2935 O O . SER A 1 377 ? 7.461 -9.965 40.740 1.00 31.61 398 SER A O 1
ATOM 2938 N N . VAL A 1 378 ? 8.055 -11.652 42.129 1.00 31.70 399 VAL A N 1
ATOM 2939 C CA . VAL A 1 378 ? 8.115 -12.645 41.091 1.00 32.50 399 VAL A CA 1
ATOM 2940 C C . VAL A 1 378 ? 7.474 -13.955 41.551 1.00 33.08 399 VAL A C 1
ATOM 2941 O O . VAL A 1 378 ? 7.850 -14.522 42.573 1.00 32.33 399 VAL A O 1
ATOM 2945 N N . ALA A 1 379 ? 6.511 -14.425 40.770 1.00 34.65 400 ALA A N 1
ATOM 2946 C CA . ALA A 1 379 ? 5.884 -15.728 40.984 1.00 36.24 400 ALA A CA 1
ATOM 2947 C C . ALA A 1 379 ? 6.463 -16.725 39.983 1.00 37.76 400 ALA A C 1
ATOM 2948 O O . ALA A 1 379 ? 6.769 -16.369 38.851 1.00 38.13 400 ALA A O 1
ATOM 2950 N N . ILE A 1 380 ? 6.652 -17.965 40.396 1.00 39.84 401 ILE A N 1
ATOM 2951 C CA . ILE A 1 380 ? 7.031 -19.004 39.446 1.00 41.87 401 ILE A CA 1
ATOM 2952 C C . ILE A 1 380 ? 6.081 -20.174 39.597 1.00 43.81 401 ILE A C 1
ATOM 2953 O O . ILE A 1 380 ? 5.934 -20.717 40.698 1.00 43.70 401 ILE A O 1
ATOM 2958 N N . SER A 1 381 ? 5.472 -20.565 38.479 1.00 46.37 402 SER A N 1
ATOM 2959 C CA . SER A 1 381 ? 4.527 -21.689 38.438 1.00 48.23 402 SER A CA 1
ATOM 2960 C C . SER A 1 381 ? 5.222 -23.032 38.242 1.00 49.46 402 SER A C 1
ATOM 2961 O O . SER A 1 381 ? 6.297 -23.100 37.632 1.00 49.74 402 SER A O 1
ATOM 2964 N N . ALA A 1 382 ? 4.576 -24.099 38.726 1.00 50.75 403 ALA A N 1
ATOM 2965 C CA . ALA A 1 382 ? 4.963 -25.475 38.395 1.00 51.40 403 ALA A CA 1
ATOM 2966 C C . ALA A 1 382 ? 4.699 -25.716 36.900 1.00 51.96 403 ALA A C 1
ATOM 2967 O O . ALA A 1 382 ? 5.177 -26.704 36.338 1.00 52.47 403 ALA A O 1
ATOM 2969 N N . ASP A 1 383 ? 3.927 -24.818 36.270 1.00 52.42 404 ASP A N 1
ATOM 2970 C CA . ASP A 1 383 ? 3.783 -24.795 34.813 1.00 52.58 404 ASP A CA 1
ATOM 2971 C C . ASP A 1 383 ? 5.172 -24.711 34.196 1.00 52.63 404 ASP A C 1
ATOM 2972 O O . ASP A 1 383 ? 5.618 -25.634 33.509 1.00 52.94 404 ASP A O 1
ATOM 2974 N N . GLN A 1 384 ? 5.883 -23.637 34.521 1.00 52.70 405 GLN A N 1
ATOM 2975 C CA . GLN A 1 384 ? 7.202 -23.353 33.940 1.00 52.27 405 GLN A CA 1
ATOM 2976 C C . GLN A 1 384 ? 8.303 -24.399 34.200 1.00 51.28 405 GLN A C 1
ATOM 2977 O O . GLN A 1 384 ? 9.393 -24.255 33.648 1.00 51.82 405 GLN A O 1
ATOM 2983 N N . ALA A 1 385 ? 8.050 -25.420 35.027 1.00 50.15 406 ALA A N 1
ATOM 2984 C CA . ALA A 1 385 ? 9.078 -26.433 35.363 1.00 49.22 406 ALA A CA 1
ATOM 2985 C C . ALA A 1 385 ? 8.705 -27.892 35.092 1.00 48.27 406 ALA A C 1
ATOM 2986 O O . ALA A 1 385 ? 9.351 -28.797 35.645 1.00 47.93 406 ALA A O 1
ATOM 2988 N N . LYS A 1 386 ? 7.684 -28.127 34.260 1.00 46.95 407 LYS A N 1
ATOM 2989 C CA . LYS A 1 386 ? 7.233 -29.506 33.941 1.00 45.74 407 LYS A CA 1
ATOM 2990 C C . LYS A 1 386 ? 8.337 -30.401 33.322 1.00 44.47 407 LYS A C 1
ATOM 2991 O O . LYS A 1 386 ? 8.338 -31.615 33.543 1.00 44.66 407 LYS A O 1
ATOM 2993 N N . ASP A 1 387 ? 9.279 -29.795 32.588 1.00 42.82 408 ASP A N 1
ATOM 2994 C CA . ASP A 1 387 ? 10.341 -30.529 31.863 1.00 41.42 408 ASP A CA 1
ATOM 2995 C C . ASP A 1 387 ? 11.660 -30.668 32.646 1.00 39.39 408 ASP A C 1
ATOM 2996 O O . ASP A 1 387 ? 12.740 -30.853 32.066 1.00 39.15 408 ASP A O 1
ATOM 3001 N N . GLY A 1 388 ? 11.544 -30.581 33.971 1.00 36.40 409 GLY A N 1
ATOM 3002 C CA . GLY A 1 388 ? 12.639 -30.837 34.870 1.00 34.37 409 GLY A CA 1
ATOM 3003 C C . GLY A 1 388 ? 13.043 -29.604 35.618 1.00 32.20 409 GLY A C 1
ATOM 3004 O O . GLY A 1 388 ? 13.278 -29.668 36.807 1.00 31.19 409 GLY A O 1
ATOM 3005 N N . PHE A 1 389 ? 13.120 -28.480 34.917 1.00 30.54 410 PHE A N 1
ATOM 3006 C CA . PHE A 1 389 ? 13.662 -27.260 35.507 1.00 29.96 410 PHE A CA 1
ATOM 3007 C C . PHE A 1 389 ? 12.844 -26.034 35.167 1.00 29.95 410 PHE A C 1
ATOM 3008 O O . PHE A 1 389 ? 12.169 -25.998 34.139 1.00 30.16 410 PHE A O 1
ATOM 3016 N N . ALA A 1 390 ? 12.924 -25.034 36.035 1.00 29.51 411 ALA A N 1
ATOM 3017 C CA . ALA A 1 390 ? 12.346 -23.726 35.766 1.00 29.84 411 ALA A CA 1
ATOM 3018 C C . ALA A 1 390 ? 13.488 -22.741 35.893 1.00 30.02 411 ALA A C 1
ATOM 3019 O O . ALA A 1 390 ? 14.165 -22.734 36.925 1.00 30.15 411 ALA A O 1
ATOM 3021 N N . ILE A 1 391 ? 13.738 -21.971 34.830 1.00 30.54 412 ILE A N 1
ATOM 3022 C CA . ILE A 1 391 ? 14.759 -20.916 34.814 1.00 31.14 412 ILE A CA 1
ATOM 3023 C C . ILE A 1 391 ? 14.072 -19.588 35.068 1.00 31.40 412 ILE A C 1
ATOM 3024 O O . ILE A 1 391 ? 13.401 -19.051 34.192 1.00 31.96 412 ILE A O 1
ATOM 3029 N N . CYS A 1 392 ? 14.230 -19.068 36.278 1.00 31.05 413 CYS A N 1
ATOM 3030 C CA . CYS A 1 392 ? 13.587 -17.826 36.691 1.00 30.33 413 CYS A CA 1
ATOM 3031 C C . CYS A 1 392 ? 14.543 -16.644 36.480 1.00 29.22 413 CYS A C 1
ATOM 3032 O O . CYS A 1 392 ? 15.517 -16.521 37.200 1.00 27.84 413 CYS A O 1
ATOM 3035 N N . VAL A 1 393 ? 14.273 -15.805 35.485 1.00 28.54 414 VAL A N 1
ATOM 3036 C CA . VAL A 1 393 ? 15.081 -14.613 35.255 1.00 28.33 414 VAL A CA 1
ATOM 3037 C C . VAL A 1 393 ? 14.456 -13.474 36.059 1.00 27.97 414 VAL A C 1
ATOM 3038 O O . VAL A 1 393 ? 13.339 -13.082 35.793 1.00 28.58 414 VAL A O 1
ATOM 3042 N N . LEU A 1 394 ? 15.151 -12.992 37.088 1.00 27.06 415 LEU A N 1
ATOM 3043 C CA . LEU A 1 394 ? 14.644 -11.868 37.866 1.00 26.24 415 LEU A CA 1
ATOM 3044 C C . LEU A 1 394 ? 14.694 -10.627 36.947 1.00 26.36 415 LEU A C 1
ATOM 3045 O O . LEU A 1 394 ? 15.719 -10.363 36.322 1.00 26.99 415 LEU A O 1
ATOM 3050 N N . PRO A 1 395 ? 13.586 -9.880 36.829 1.00 26.08 416 PRO A N 1
ATOM 3051 C CA . PRO A 1 395 ? 13.621 -8.796 35.830 1.00 25.66 416 PRO A CA 1
ATOM 3052 C C . PRO A 1 395 ? 14.584 -7.660 36.175 1.00 25.31 416 PRO A C 1
ATOM 3053 O O . PRO A 1 395 ? 14.708 -7.287 37.329 1.00 25.26 416 PRO A O 1
ATOM 3057 N N . ALA A 1 396 ? 15.266 -7.121 35.175 1.00 25.34 417 ALA A N 1
ATOM 3058 C CA . ALA A 1 396 ? 16.112 -5.945 35.372 1.00 25.34 417 ALA A CA 1
ATOM 3059 C C . ALA A 1 396 ? 15.237 -4.738 35.622 1.00 25.45 417 ALA A C 1
ATOM 3060 O O . ALA A 1 396 ? 14.123 -4.670 35.110 1.00 25.52 417 ALA A O 1
ATOM 3062 N N . ILE A 1 397 ? 15.723 -3.794 36.412 1.00 25.71 418 ILE A N 1
ATOM 3063 C CA . ILE A 1 397 ? 15.039 -2.511 36.549 1.00 26.23 418 ILE A CA 1
ATOM 3064 C C . ILE A 1 397 ? 15.557 -1.581 35.452 1.00 26.98 418 ILE A C 1
ATOM 3065 O O . ILE A 1 397 ? 16.537 -1.913 34.795 1.00 26.15 418 ILE A O 1
ATOM 3070 N N . SER A 1 398 ? 14.908 -0.418 35.290 1.00 28.27 419 SER A N 1
ATOM 3071 C CA . SER A 1 398 ? 15.223 0.561 34.226 1.00 29.36 419 SER A CA 1
ATOM 3072 C C . SER A 1 398 ? 16.126 1.700 34.643 1.00 29.30 419 SER A C 1
ATOM 3073 O O . SER A 1 398 ? 17.044 2.090 33.912 1.00 30.88 419 SER A O 1
ATOM 3076 N N . ALA A 1 399 ? 15.809 2.275 35.796 1.00 28.92 420 ALA A N 1
ATOM 3077 C CA . ALA A 1 399 ? 16.502 3.444 36.305 1.00 27.93 420 ALA A CA 1
ATOM 3078 C C . ALA A 1 399 ? 17.920 3.082 36.732 1.00 27.63 420 ALA A C 1
ATOM 3079 O O . ALA A 1 399 ? 18.191 1.959 37.152 1.00 27.71 420 ALA A O 1
ATOM 3081 N N . GLY A 1 400 ? 18.832 4.043 36.623 1.00 26.93 421 GLY A N 1
ATOM 3082 C CA . GLY A 1 400 ? 20.184 3.855 37.103 1.00 26.13 421 GLY A CA 1
ATOM 3083 C C . GLY A 1 400 ? 21.103 3.238 36.066 1.00 25.88 421 GLY A C 1
ATOM 3084 O O . GLY A 1 400 ? 20.977 3.524 34.868 1.00 24.65 421 GLY A O 1
ATOM 3085 N N . ILE A 1 401 ? 22.039 2.403 36.537 1.00 24.29 422 ILE A N 1
ATOM 3086 C CA . ILE A 1 401 ? 23.101 1.897 35.696 1.00 24.59 422 ILE A CA 1
ATOM 3087 C C . ILE A 1 401 ? 22.521 1.136 34.521 1.00 23.42 422 ILE A C 1
ATOM 3088 O O . ILE A 1 401 ? 23.102 1.137 33.448 1.00 22.68 422 ILE A O 1
ATOM 3093 N N . ASP A 1 402 ? 21.377 0.490 34.723 1.00 23.74 423 ASP A N 1
ATOM 3094 C CA . ASP A 1 402 ? 20.749 -0.285 33.640 1.00 24.27 423 ASP A CA 1
ATOM 3095 C C . ASP A 1 402 ? 20.314 0.566 32.458 1.00 24.70 423 ASP A C 1
ATOM 3096 O O . ASP A 1 402 ? 20.118 0.020 31.388 1.00 25.25 423 ASP A O 1
ATOM 3101 N N . SER A 1 403 ? 20.186 1.885 32.640 1.00 24.64 424 SER A N 1
ATOM 3102 C CA . SER A 1 403 ? 19.876 2.779 31.544 1.00 25.76 424 SER A CA 1
ATOM 3103 C C . SER A 1 403 ? 21.146 3.419 30.902 1.00 25.89 424 SER A C 1
ATOM 3104 O O . SER A 1 403 ? 21.036 4.161 29.927 1.00 25.57 424 SER A O 1
ATOM 3107 N N . TRP A 1 404 ? 22.336 3.119 31.427 1.00 25.10 425 TRP A N 1
ATOM 3108 C CA . TRP A 1 404 ? 23.557 3.784 30.970 1.00 24.78 425 TRP A CA 1
ATOM 3109 C C . TRP A 1 404 ? 24.121 3.257 29.650 1.00 24.88 425 TRP A C 1
ATOM 3110 O O . TRP A 1 404 ? 25.082 3.815 29.115 1.00 25.39 425 TRP A O 1
ATOM 3121 N N . GLY A 1 405 ? 23.565 2.174 29.132 1.00 24.77 426 GLY A N 1
ATOM 3122 C CA . GLY A 1 405 ? 24.005 1.657 27.851 1.00 24.35 426 GLY A CA 1
ATOM 3123 C C . GLY A 1 405 ? 25.329 0.933 27.920 1.00 24.22 426 GLY A C 1
ATOM 3124 O O . GLY A 1 405 ? 26.045 0.875 26.929 1.00 23.25 426 GLY A O 1
ATOM 3133 N N . SER A 1 407 ? 25.924 -2.414 28.910 1.00 26.63 428 SER A N 1
ATOM 3134 C CA . SER A 1 407 ? 25.805 -3.858 29.085 1.00 27.92 428 SER A CA 1
ATOM 3135 C C . SER A 1 407 ? 26.813 -4.606 28.224 1.00 28.03 428 SER A C 1
ATOM 3136 O O . SER A 1 407 ? 27.059 -5.769 28.480 1.00 28.48 428 SER A O 1
ATOM 3139 N N . ALA A 1 408 ? 27.445 -3.934 27.260 1.00 28.29 429 ALA A N 1
ATOM 3140 C CA . ALA A 1 408 ? 28.449 -4.557 26.427 1.00 28.40 429 ALA A CA 1
ATOM 3141 C C . ALA A 1 408 ? 29.756 -3.757 26.357 1.00 29.27 429 ALA A C 1
ATOM 3142 O O . ALA A 1 408 ? 30.172 -3.369 25.271 1.00 29.42 429 ALA A O 1
ATOM 3144 N N . LEU A 1 409 ? 30.433 -3.584 27.494 1.00 29.05 430 LEU A N 1
ATOM 3145 C CA . LEU A 1 409 ? 31.684 -2.836 27.550 1.00 29.59 430 LEU A CA 1
ATOM 3146 C C . LEU A 1 409 ? 32.842 -3.619 26.942 1.00 30.61 430 LEU A C 1
ATOM 3147 O O . LEU A 1 409 ? 33.013 -4.781 27.244 1.00 30.81 430 LEU A O 1
ATOM 3152 N N . ASN A 1 410 ? 33.631 -2.975 26.089 1.00 31.56 431 ASN A N 1
ATOM 3153 C CA . ASN A 1 410 ? 34.861 -3.582 25.555 1.00 32.77 431 ASN A CA 1
ATOM 3154 C C . ASN A 1 410 ? 35.862 -3.881 26.670 1.00 33.08 431 ASN A C 1
ATOM 3155 O O . ASN A 1 410 ? 35.882 -3.199 27.694 1.00 32.35 431 ASN A O 1
ATOM 3160 N N . SER A 1 411 ? 36.703 -4.893 26.468 1.00 32.75 432 SER A N 1
ATOM 3161 C CA . SER A 1 411 ? 37.695 -5.239 27.477 1.00 32.99 432 SER A CA 1
ATOM 3162 C C . SER A 1 411 ? 38.909 -4.327 27.384 1.00 32.23 432 SER A C 1
ATOM 3163 O O . SER A 1 411 ? 39.655 -4.170 28.340 1.00 32.91 432 SER A O 1
ATOM 3166 N N . LYS A 1 412 ? 39.115 -3.736 26.224 1.00 31.43 433 LYS A N 1
ATOM 3167 C CA . LYS A 1 412 ? 40.260 -2.872 26.004 1.00 30.74 433 LYS A CA 1
ATOM 3168 C C . LYS A 1 412 ? 39.775 -1.422 25.999 1.00 29.88 433 LYS A C 1
ATOM 3169 O O . LYS A 1 412 ? 38.646 -1.120 25.604 1.00 29.31 433 LYS A O 1
ATOM 3171 N N . ARG A 1 413 ? 40.636 -0.525 26.439 1.00 28.60 434 ARG A N 1
ATOM 3172 C CA . ARG A 1 413 ? 40.272 0.862 26.528 1.00 28.08 434 ARG A CA 1
ATOM 3173 C C . ARG A 1 413 ? 41.511 1.713 26.388 1.00 26.91 434 ARG A C 1
ATOM 3174 O O . ARG A 1 413 ? 42.542 1.423 26.996 1.00 26.29 434 ARG A O 1
ATOM 3182 N N . SER A 1 414 ? 41.428 2.737 25.545 1.00 26.86 435 SER A N 1
ATOM 3183 C CA . SER A 1 414 ? 42.544 3.634 25.340 1.00 26.12 435 SER A CA 1
ATOM 3184 C C . SER A 1 414 ? 42.330 4.992 25.986 1.00 25.27 435 SER A C 1
ATOM 3185 O O . SER A 1 414 ? 43.291 5.647 26.341 1.00 25.69 435 SER A O 1
ATOM 3188 N N . ASN A 1 415 ? 41.079 5.424 26.140 1.00 23.71 436 ASN A N 1
ATOM 3189 C CA . ASN A 1 415 ? 40.791 6.749 26.702 1.00 22.55 436 ASN A CA 1
ATOM 3190 C C . ASN A 1 415 ? 40.180 6.660 28.081 1.00 21.42 436 ASN A C 1
ATOM 3191 O O . ASN A 1 415 ? 39.753 5.589 28.505 1.00 20.97 436 ASN A O 1
ATOM 3196 N N . LEU A 1 416 ? 40.154 7.784 28.783 1.00 20.58 437 LEU A N 1
ATOM 3197 C CA . LEU A 1 416 ? 39.454 7.864 30.048 1.00 20.29 437 LEU A CA 1
ATOM 3198 C C . LEU A 1 416 ? 38.047 7.414 29.886 1.00 18.86 437 LEU A C 1
ATOM 3199 O O . LEU A 1 416 ? 37.420 7.675 28.859 1.00 17.59 437 LEU A O 1
ATOM 3204 N N . PHE A 1 417 ? 37.572 6.745 30.933 1.00 18.40 438 PHE A N 1
ATOM 3205 C CA . PHE A 1 417 ? 36.230 6.228 31.037 1.00 18.58 438 PHE A CA 1
ATOM 3206 C C . PHE A 1 417 ? 35.477 7.039 32.090 1.00 17.87 438 PHE A C 1
ATOM 3207 O O . PHE A 1 417 ? 35.982 7.201 33.194 1.00 19.55 438 PHE A O 1
ATOM 3215 N N . GLU A 1 418 ? 34.298 7.547 31.765 1.00 16.68 439 GLU A N 1
ATOM 3216 C CA . GLU A 1 418 ? 33.549 8.421 32.691 1.00 17.33 439 GLU A CA 1
ATOM 3217 C C . GLU A 1 418 ? 32.137 7.974 32.873 1.00 17.13 439 GLU A C 1
ATOM 3218 O O . GLU A 1 418 ? 31.446 7.702 31.901 1.00 17.27 439 GLU A O 1
ATOM 3224 N N . LEU A 1 419 ? 31.690 7.924 34.124 1.00 18.19 440 LEU A N 1
ATOM 3225 C CA . LEU A 1 419 ? 30.323 7.565 34.449 1.00 18.25 440 LEU A CA 1
ATOM 3226 C C . LEU A 1 419 ? 29.460 8.822 34.523 1.00 19.17 440 LEU A C 1
ATOM 3227 O O . LEU A 1 419 ? 29.959 9.891 34.868 1.00 17.74 440 LEU A O 1
ATOM 3232 N N . PRO A 1 420 ? 28.154 8.703 34.229 1.00 19.39 441 PRO A N 1
ATOM 3233 C CA . PRO A 1 420 ? 27.282 9.874 34.315 1.00 19.67 441 PRO A CA 1
ATOM 3234 C C . PRO A 1 420 ? 27.208 10.449 35.737 1.00 19.52 441 PRO A C 1
ATOM 3235 O O . PRO A 1 420 ? 27.107 11.661 35.904 1.00 18.76 441 PRO A O 1
ATOM 3239 N N . SER A 1 421 ? 27.303 9.577 36.744 1.00 18.70 442 SER A N 1
ATOM 3240 C CA . SER A 1 421 ? 27.257 9.985 38.157 1.00 19.16 442 SER A CA 1
ATOM 3241 C C . SER A 1 421 ? 27.827 8.885 39.021 1.00 18.92 442 SER A C 1
ATOM 3242 O O . SER A 1 421 ? 27.996 7.759 38.566 1.00 19.92 442 SER A O 1
ATOM 3245 N N . LEU A 1 422 ? 28.098 9.196 40.273 1.00 19.10 443 LEU A N 1
ATOM 3246 C CA . LEU A 1 422 ? 28.273 8.141 41.262 1.00 19.34 443 LEU A CA 1
ATOM 3247 C C . LEU A 1 422 ? 26.881 7.554 41.495 1.00 19.95 443 LEU A C 1
ATOM 3248 O O . LEU A 1 422 ? 25.858 8.215 41.217 1.00 19.13 443 LEU A O 1
ATOM 3253 N N . ILE A 1 423 ? 26.824 6.315 41.988 1.00 19.69 444 ILE A N 1
ATOM 3254 C CA . ILE A 1 423 ? 25.541 5.688 42.144 1.00 20.75 444 ILE A CA 1
ATOM 3255 C C . ILE A 1 423 ? 25.595 4.618 43.226 1.00 21.89 444 ILE A C 1
ATOM 3256 O O . ILE A 1 423 ? 26.669 4.005 43.501 1.00 21.02 444 ILE A O 1
ATOM 3261 N N . ARG A 1 424 ? 24.432 4.431 43.842 1.00 22.53 445 ARG A N 1
ATOM 3262 C CA A ARG A 1 424 ? 24.204 3.355 44.790 0.50 23.00 445 ARG A CA 1
ATOM 3263 C CA B ARG A 1 424 ? 24.199 3.361 44.790 0.50 22.89 445 ARG A CA 1
ATOM 3264 C C . ARG A 1 424 ? 22.828 2.800 44.519 1.00 22.77 445 ARG A C 1
ATOM 3265 O O . ARG A 1 424 ? 21.824 3.550 44.557 1.00 22.65 445 ARG A O 1
ATOM 3280 N N . GLU A 1 425 ? 22.757 1.498 44.242 1.00 21.82 446 GLU A N 1
ATOM 3281 C CA . GLU A 1 425 ? 21.466 0.872 43.951 1.00 22.47 446 GLU A CA 1
ATOM 3282 C C . GLU A 1 425 ? 21.224 -0.365 44.798 1.00 22.33 446 GLU A C 1
ATOM 3283 O O . GLU A 1 425 ? 22.145 -1.142 45.054 1.00 21.03 446 GLU A O 1
ATOM 3289 N N . GLU A 1 426 ? 19.978 -0.532 45.223 1.00 22.62 447 GLU A N 1
ATOM 3290 C CA . GLU A 1 426 ? 19.547 -1.750 45.878 1.00 23.88 447 GLU A CA 1
ATOM 3291 C C . GLU A 1 426 ? 18.246 -2.212 45.257 1.00 24.06 447 GLU A C 1
ATOM 3292 O O . GLU A 1 426 ? 17.285 -1.431 45.180 1.00 23.88 447 GLU A O 1
ATOM 3298 N N . VAL A 1 427 ? 18.215 -3.470 44.804 1.00 23.09 448 VAL A N 1
ATOM 3299 C CA . VAL A 1 427 ? 17.003 -4.038 44.237 1.00 23.17 448 VAL A CA 1
ATOM 3300 C C . VAL A 1 427 ? 16.666 -5.307 45.026 1.00 23.26 448 VAL A C 1
ATOM 3301 O O . VAL A 1 427 ? 17.503 -6.215 45.130 1.00 22.48 448 VAL A O 1
ATOM 3305 N N . THR A 1 428 ? 15.451 -5.353 45.573 1.00 23.36 449 THR A N 1
ATOM 3306 C CA . THR A 1 428 ? 14.986 -6.480 46.369 1.00 23.96 449 THR A CA 1
ATOM 3307 C C . THR A 1 428 ? 13.902 -7.240 45.633 1.00 24.07 449 THR A C 1
ATOM 3308 O O . THR A 1 428 ? 12.856 -6.680 45.322 1.00 24.39 449 THR A O 1
ATOM 3312 N N . TYR A 1 429 ? 14.149 -8.522 45.357 1.00 23.91 450 TYR A N 1
ATOM 3313 C CA . TYR A 1 429 ? 13.170 -9.350 44.660 1.00 23.29 450 TYR A CA 1
ATOM 3314 C C . TYR A 1 429 ? 12.517 -10.267 45.687 1.00 23.94 450 TYR A C 1
ATOM 3315 O O . TYR A 1 429 ? 13.204 -10.854 46.506 1.00 24.26 450 TYR A O 1
ATOM 3324 N N . THR A 1 430 ? 11.193 -10.364 45.673 1.00 24.11 451 THR A N 1
ATOM 3325 C CA . THR A 1 430 ? 10.530 -11.358 46.493 1.00 24.69 451 THR A CA 1
ATOM 3326 C C . THR A 1 430 ? 9.967 -12.393 45.525 1.00 25.11 451 THR A C 1
ATOM 3327 O O . THR A 1 430 ? 9.125 -12.083 44.666 1.00 24.97 451 THR A O 1
ATOM 3331 N N . VAL A 1 431 ? 10.509 -13.596 45.627 1.00 24.90 452 VAL A N 1
ATOM 3332 C CA . VAL A 1 431 ? 10.205 -14.643 44.694 1.00 25.67 452 VAL A CA 1
ATOM 3333 C C . VAL A 1 431 ? 9.339 -15.691 45.395 1.00 26.03 452 VAL A C 1
ATOM 3334 O O . VAL A 1 431 ? 9.731 -16.218 46.438 1.00 25.76 452 VAL A O 1
ATOM 3338 N N . THR A 1 432 ? 8.167 -15.966 44.828 1.00 26.27 453 THR A N 1
ATOM 3339 C CA . THR A 1 432 ? 7.310 -17.035 45.340 1.00 26.75 453 THR A CA 1
ATOM 3340 C C . THR A 1 432 ? 7.240 -18.184 44.323 1.00 27.75 453 THR A C 1
ATOM 3341 O O . THR A 1 432 ? 6.491 -18.125 43.349 1.00 28.59 453 THR A O 1
ATOM 3345 N N . PRO A 1 433 ? 8.050 -19.226 44.532 1.00 28.35 454 PRO A N 1
ATOM 3346 C CA . PRO A 1 433 ? 7.957 -20.396 43.646 1.00 29.34 454 PRO A CA 1
ATOM 3347 C C . PRO A 1 433 ? 6.716 -21.263 43.923 1.00 30.21 454 PRO A C 1
ATOM 3348 O O . PRO A 1 433 ? 6.216 -21.285 45.057 1.00 29.26 454 PRO A O 1
ATOM 3352 N N . ALA A 1 434 ? 6.268 -21.994 42.900 1.00 31.58 455 ALA A N 1
ATOM 3353 C CA . ALA A 1 434 ? 5.188 -22.995 43.040 1.00 32.65 455 ALA A CA 1
ATOM 3354 C C . ALA A 1 434 ? 5.533 -24.058 44.077 1.00 33.39 455 ALA A C 1
ATOM 3355 O O . ALA A 1 434 ? 6.712 -24.326 44.340 1.00 33.92 455 ALA A O 1
ATOM 3357 N N . GLU A 1 435 ? 4.500 -24.674 44.644 1.00 33.97 456 GLU A N 1
ATOM 3358 C CA . GLU A 1 435 ? 4.657 -25.694 45.703 1.00 34.19 456 GLU A CA 1
ATOM 3359 C C . GLU A 1 435 ? 5.536 -26.825 45.199 1.00 34.39 456 GLU A C 1
ATOM 3360 O O . GLU A 1 435 ? 5.385 -27.282 44.056 1.00 34.62 456 GLU A O 1
ATOM 3362 N N . GLY A 1 436 ? 6.495 -27.240 46.023 1.00 34.84 457 GLY A N 1
ATOM 3363 C CA . GLY A 1 436 ? 7.383 -28.349 45.648 1.00 34.85 457 GLY A CA 1
ATOM 3364 C C . GLY A 1 436 ? 8.513 -28.039 44.665 1.00 34.95 457 GLY A C 1
ATOM 3365 O O . GLY A 1 436 ? 9.259 -28.940 44.281 1.00 34.71 457 GLY A O 1
ATOM 3374 N N . LYS A 1 438 ? 12.171 -26.833 43.837 1.00 32.19 459 LYS A N 1
ATOM 3375 C CA . LYS A 1 438 ? 13.380 -26.896 44.642 1.00 30.92 459 LYS A CA 1
ATOM 3376 C C . LYS A 1 438 ? 14.434 -25.954 44.074 1.00 28.93 459 LYS A C 1
ATOM 3377 O O . LYS A 1 438 ? 14.747 -26.015 42.886 1.00 27.78 459 LYS A O 1
ATOM 3383 N N . LEU A 1 439 ? 14.984 -25.104 44.931 1.00 27.07 460 LEU A N 1
ATOM 3384 C CA . LEU A 1 439 ? 15.952 -24.101 44.499 1.00 26.57 460 LEU A CA 1
ATOM 3385 C C . LEU A 1 439 ? 17.280 -24.791 44.276 1.00 25.50 460 LEU A C 1
ATOM 3386 O O . LEU A 1 439 ? 17.844 -25.350 45.199 1.00 26.43 460 LEU A O 1
ATOM 3391 N N . GLN A 1 440 ? 17.778 -24.734 43.055 1.00 24.53 461 GLN A N 1
ATOM 3392 C CA . GLN A 1 440 ? 19.080 -25.347 42.724 1.00 23.98 461 GLN A CA 1
ATOM 3393 C C . GLN A 1 440 ? 20.245 -24.345 42.801 1.00 23.56 461 GLN A C 1
ATOM 3394 O O . GLN A 1 440 ? 21.356 -24.704 43.127 1.00 24.93 461 GLN A O 1
ATOM 3400 N N . THR A 1 441 ? 19.975 -23.076 42.555 1.00 23.32 462 THR A N 1
ATOM 3401 C CA . THR A 1 441 ? 20.960 -22.018 42.757 1.00 21.96 462 THR A CA 1
ATOM 3402 C C . THR A 1 441 ? 21.492 -21.970 44.180 1.00 22.09 462 THR A C 1
ATOM 3403 O O . THR A 1 441 ? 20.713 -22.038 45.114 1.00 22.72 462 THR A O 1
ATOM 3407 N N . SER A 1 442 ? 22.804 -21.841 44.355 1.00 21.43 463 SER A N 1
ATOM 3408 C CA . SER A 1 442 ? 23.392 -21.700 45.708 1.00 22.21 463 SER A CA 1
ATOM 3409 C C . SER A 1 442 ? 22.819 -20.482 46.447 1.00 22.20 463 SER A C 1
ATOM 3410 O O . SER A 1 442 ? 22.590 -19.452 45.842 1.00 21.91 463 SER A O 1
ATOM 3413 N N . THR A 1 443 ? 22.623 -20.590 47.758 1.00 22.25 464 THR A N 1
ATOM 3414 C CA . THR A 1 443 ? 22.241 -19.419 48.564 1.00 22.49 464 THR A CA 1
ATOM 3415 C C . THR A 1 443 ? 23.457 -18.673 49.134 1.00 22.53 464 THR A C 1
ATOM 3416 O O . THR A 1 443 ? 23.320 -17.776 49.956 1.00 21.29 464 THR A O 1
ATOM 3420 N N . GLN A 1 444 ? 24.662 -19.035 48.689 1.00 22.87 465 GLN A N 1
ATOM 3421 C CA . GLN A 1 444 ? 25.858 -18.367 49.150 1.00 23.68 465 GLN A CA 1
ATOM 3422 C C . GLN A 1 444 ? 25.898 -16.939 48.566 1.00 23.81 465 GLN A C 1
ATOM 3423 O O . GLN A 1 444 ? 25.540 -16.716 47.417 1.00 23.52 465 GLN A O 1
ATOM 3429 N N . GLU A 1 445 ? 26.323 -15.983 49.375 1.00 23.53 466 GLU A N 1
ATOM 3430 C CA . GLU A 1 445 ? 26.379 -14.609 48.932 1.00 23.95 466 GLU A CA 1
ATOM 3431 C C . GLU A 1 445 ? 27.453 -14.444 47.869 1.00 22.76 466 GLU A C 1
ATOM 3432 O O . GLU A 1 445 ? 28.527 -14.994 48.003 1.00 22.82 466 GLU A O 1
ATOM 3438 N N . GLN A 1 446 ? 27.156 -13.652 46.840 1.00 22.18 467 GLN A N 1
ATOM 3439 C CA . GLN A 1 446 ? 28.131 -13.305 45.777 1.00 22.44 467 GLN A CA 1
ATOM 3440 C C . GLN A 1 446 ? 28.533 -11.850 45.906 1.00 22.35 467 GLN A C 1
ATOM 3441 O O . GLN A 1 446 ? 27.681 -10.973 45.863 1.00 21.80 467 GLN A O 1
ATOM 3447 N N . VAL A 1 447 ? 29.829 -11.630 46.099 1.00 22.55 468 VAL A N 1
ATOM 3448 C CA . VAL A 1 447 ? 30.398 -10.315 46.304 1.00 23.70 468 VAL A CA 1
ATOM 3449 C C . VAL A 1 447 ? 31.611 -10.139 45.400 1.00 23.76 468 VAL A C 1
ATOM 3450 O O . VAL A 1 447 ? 32.455 -11.030 45.295 1.00 22.92 468 VAL A O 1
ATOM 3454 N N . ILE A 1 448 ? 31.639 -9.012 44.708 1.00 22.86 469 ILE A N 1
ATOM 3455 C CA . ILE A 1 448 ? 32.808 -8.572 43.977 1.00 23.62 469 ILE A CA 1
ATOM 3456 C C . ILE A 1 448 ? 33.168 -7.181 44.513 1.00 24.12 469 ILE A C 1
ATOM 3457 O O . ILE A 1 448 ? 32.352 -6.260 44.526 1.00 23.56 469 ILE A O 1
ATOM 3462 N N . SER A 1 449 ? 34.375 -7.061 45.024 1.00 25.62 470 SER A N 1
ATOM 3463 C CA . SER A 1 449 ? 34.802 -5.849 45.679 1.00 27.13 470 SER A CA 1
ATOM 3464 C C . SER A 1 449 ? 36.073 -5.319 45.030 1.00 27.31 470 SER A C 1
ATOM 3465 O O . SER A 1 449 ? 37.050 -6.053 44.854 1.00 27.62 470 SER A O 1
ATOM 3468 N N . LYS A 1 450 ? 36.063 -4.047 44.670 1.00 27.33 471 LYS A N 1
ATOM 3469 C CA . LYS A 1 450 ? 37.175 -3.446 43.959 1.00 28.13 471 LYS A CA 1
ATOM 3470 C C . LYS A 1 450 ? 37.468 -2.126 44.622 1.00 28.11 471 LYS A C 1
ATOM 3471 O O . LYS A 1 450 ? 36.703 -1.673 45.476 1.00 27.97 471 LYS A O 1
ATOM 3477 N N . PRO A 1 451 ? 38.579 -1.494 44.236 1.00 29.18 472 PRO A N 1
ATOM 3478 C CA . PRO A 1 451 ? 38.928 -0.255 44.928 1.00 29.30 472 PRO A CA 1
ATOM 3479 C C . PRO A 1 451 ? 37.863 0.852 44.852 1.00 28.60 472 PRO A C 1
ATOM 3480 O O . PRO A 1 451 ? 37.781 1.642 45.761 1.00 28.95 472 PRO A O 1
ATOM 3484 N N . PHE A 1 452 ? 37.037 0.888 43.817 1.00 27.81 473 PHE A N 1
ATOM 3485 C CA . PHE A 1 452 ? 36.129 2.028 43.656 1.00 27.18 473 PHE A CA 1
ATOM 3486 C C . PHE A 1 452 ? 34.666 1.609 43.649 1.00 26.26 473 PHE A C 1
ATOM 3487 O O . PHE A 1 452 ? 33.790 2.409 43.340 1.00 25.00 473 PHE A O 1
ATOM 3495 N N . GLY A 1 453 ? 34.384 0.366 44.048 1.00 24.77 474 GLY A N 1
ATOM 3496 C CA . GLY A 1 453 ? 32.988 -0.035 44.208 1.00 24.27 474 GLY A CA 1
ATOM 3497 C C . GLY A 1 453 ? 32.809 -1.482 44.599 1.00 23.38 474 GLY A C 1
ATOM 3498 O O . GLY A 1 453 ? 33.774 -2.172 44.887 1.00 22.49 474 GLY A O 1
ATOM 3499 N N . LYS A 1 454 ? 31.558 -1.934 44.588 1.00 22.69 475 LYS A N 1
ATOM 3500 C CA . LYS A 1 454 ? 31.235 -3.277 45.068 1.00 22.54 475 LYS A CA 1
ATOM 3501 C C . LYS A 1 454 ? 29.862 -3.647 44.552 1.00 21.75 475 LYS A C 1
ATOM 3502 O O . LYS A 1 454 ? 28.997 -2.795 44.445 1.00 20.98 475 LYS A O 1
ATOM 3508 N N . VAL A 1 455 ? 29.689 -4.916 44.213 1.00 21.47 476 VAL A N 1
ATOM 3509 C CA . VAL A 1 455 ? 28.398 -5.474 43.801 1.00 21.42 476 VAL A CA 1
ATOM 3510 C C . VAL A 1 455 ? 28.139 -6.706 44.684 1.00 21.76 476 VAL A C 1
ATOM 3511 O O . VAL A 1 455 ? 29.042 -7.510 44.908 1.00 22.74 476 VAL A O 1
ATOM 3515 N N . THR A 1 456 ? 26.929 -6.837 45.217 1.00 22.06 477 THR A N 1
ATOM 3516 C CA . THR A 1 456 ? 26.608 -8.008 45.988 1.00 22.31 477 THR A CA 1
ATOM 3517 C C . THR A 1 456 ? 25.282 -8.592 45.573 1.00 23.09 477 THR A C 1
ATOM 3518 O O . THR A 1 456 ? 24.395 -7.885 45.065 1.00 23.23 477 THR A O 1
ATOM 3522 N N . ARG A 1 457 ? 25.134 -9.882 45.867 1.00 22.60 478 ARG A N 1
ATOM 3523 C CA . ARG A 1 457 ? 23.870 -10.576 45.724 1.00 22.71 478 ARG A CA 1
ATOM 3524 C C . ARG A 1 457 ? 23.707 -11.510 46.920 1.00 23.29 478 ARG A C 1
ATOM 3525 O O . ARG A 1 457 ? 24.609 -12.305 47.231 1.00 21.76 478 ARG A O 1
ATOM 3533 N N . THR A 1 458 ? 22.576 -11.396 47.604 1.00 23.45 479 THR A N 1
ATOM 3534 C CA . THR A 1 458 ? 22.275 -12.333 48.673 1.00 24.06 479 THR A CA 1
ATOM 3535 C C . THR A 1 458 ? 20.974 -13.015 48.308 1.00 24.55 479 THR A C 1
ATOM 3536 O O . THR A 1 458 ? 20.094 -12.402 47.708 1.00 24.05 479 THR A O 1
ATOM 3540 N N . ILE A 1 459 ? 20.853 -14.291 48.664 1.00 25.23 480 ILE A N 1
ATOM 3541 C CA . ILE A 1 459 ? 19.659 -15.073 48.346 1.00 25.74 480 ILE A CA 1
ATOM 3542 C C . ILE A 1 459 ? 19.262 -15.739 49.663 1.00 28.14 480 ILE A C 1
ATOM 3543 O O . ILE A 1 459 ? 20.069 -16.487 50.258 1.00 27.78 480 ILE A O 1
ATOM 3548 N N . THR A 1 460 ? 18.054 -15.432 50.128 1.00 29.05 481 THR A N 1
ATOM 3549 C CA A THR A 1 460 ? 17.616 -15.879 51.439 0.50 30.29 481 THR A CA 1
ATOM 3550 C CA B THR A 1 460 ? 17.601 -15.846 51.448 0.50 29.57 481 THR A CA 1
ATOM 3551 C C . THR A 1 460 ? 16.192 -16.432 51.395 1.00 30.70 481 THR A C 1
ATOM 3552 O O . THR A 1 460 ? 15.221 -15.692 51.234 1.00 30.07 481 THR A O 1
ATOM 3559 N N . PRO A 1 461 ? 16.074 -17.762 51.513 1.00 32.26 482 PRO A N 1
ATOM 3560 C CA . PRO A 1 461 ? 14.732 -18.345 51.594 1.00 33.76 482 PRO A CA 1
ATOM 3561 C C . PRO A 1 461 ? 14.025 -17.838 52.847 1.00 34.50 482 PRO A C 1
ATOM 3562 O O . PRO A 1 461 ? 14.657 -17.734 53.895 1.00 34.13 482 PRO A O 1
ATOM 3566 N N . ARG A 1 462 ? 12.749 -17.481 52.708 1.00 36.09 483 ARG A N 1
ATOM 3567 C CA . ARG A 1 462 ? 11.925 -17.014 53.830 1.00 37.70 483 ARG A CA 1
ATOM 3568 C C . ARG A 1 462 ? 10.506 -17.562 53.712 1.00 38.17 483 ARG A C 1
ATOM 3569 O O . ARG A 1 462 ? 9.681 -16.993 52.987 1.00 39.30 483 ARG A O 1
ATOM 3577 N N . GLY A 1 463 ? 10.210 -18.634 54.444 1.00 38.15 484 GLY A N 1
ATOM 3578 C CA . GLY A 1 463 ? 8.921 -19.302 54.330 1.00 37.71 484 GLY A CA 1
ATOM 3579 C C . GLY A 1 463 ? 8.855 -19.949 52.965 1.00 37.12 484 GLY A C 1
ATOM 3580 O O . GLY A 1 463 ? 9.786 -20.620 52.557 1.00 37.69 484 GLY A O 1
ATOM 3581 N N . ASN A 1 464 ? 7.762 -19.736 52.251 1.00 36.31 485 ASN A N 1
ATOM 3582 C CA . ASN A 1 464 ? 7.687 -20.151 50.860 1.00 35.72 485 ASN A CA 1
ATOM 3583 C C . ASN A 1 464 ? 7.965 -18.997 49.889 1.00 34.28 485 ASN A C 1
ATOM 3584 O O . ASN A 1 464 ? 7.421 -18.972 48.781 1.00 34.09 485 ASN A O 1
ATOM 3589 N N . THR A 1 465 ? 8.762 -18.019 50.325 1.00 32.60 486 THR A N 1
ATOM 3590 C CA . THR A 1 465 ? 9.335 -17.041 49.401 1.00 31.34 486 THR A CA 1
ATOM 3591 C C . THR A 1 465 ? 10.854 -17.122 49.468 1.00 30.45 486 THR A C 1
ATOM 3592 O O . THR A 1 465 ? 11.445 -17.650 50.425 1.00 29.30 486 THR A O 1
ATOM 3596 N N . ILE A 1 466 ? 11.487 -16.575 48.445 1.00 29.64 487 ILE A N 1
ATOM 3597 C CA . ILE A 1 466 ? 12.925 -16.371 48.463 1.00 29.01 487 ILE A CA 1
ATOM 3598 C C . ILE A 1 466 ? 13.164 -14.893 48.180 1.00 28.40 487 ILE A C 1
ATOM 3599 O O . ILE A 1 466 ? 12.615 -14.337 47.219 1.00 27.34 487 ILE A O 1
ATOM 3604 N N . GLU A 1 467 ? 13.965 -14.273 49.042 1.00 27.85 488 GLU A N 1
ATOM 3605 C CA . GLU A 1 467 ? 14.333 -12.896 48.880 1.00 27.88 488 GLU A CA 1
ATOM 3606 C C . GLU A 1 467 ? 15.702 -12.783 48.256 1.00 26.41 488 GLU A C 1
ATOM 3607 O O . GLU A 1 467 ? 16.682 -13.275 48.813 1.00 25.91 488 GLU A O 1
ATOM 3613 N N . VAL A 1 468 ? 15.785 -12.078 47.135 1.00 25.52 489 VAL A N 1
ATOM 3614 C CA . VAL A 1 468 ? 17.068 -11.844 46.509 1.00 24.35 489 VAL A CA 1
ATOM 3615 C C . VAL A 1 468 ? 17.379 -10.364 46.589 1.00 23.91 489 VAL A C 1
ATOM 3616 O O . VAL A 1 468 ? 16.603 -9.569 46.073 1.00 24.53 489 VAL A O 1
ATOM 3620 N N . VAL A 1 469 ? 18.499 -9.982 47.211 1.00 23.14 490 VAL A N 1
ATOM 3621 C CA . VAL A 1 469 ? 18.895 -8.555 47.241 1.00 22.38 490 VAL A CA 1
ATOM 3622 C C . VAL A 1 469 ? 20.162 -8.334 46.397 1.00 22.01 490 VAL A C 1
ATOM 3623 O O . VAL A 1 469 ? 21.190 -8.959 46.632 1.00 22.30 490 VAL A O 1
ATOM 3627 N N . ARG A 1 470 ? 20.069 -7.463 45.402 1.00 21.22 491 ARG A N 1
ATOM 3628 C CA . ARG A 1 470 ? 21.237 -7.061 44.617 1.00 21.88 491 ARG A CA 1
ATOM 3629 C C . ARG A 1 470 ? 21.588 -5.621 44.947 1.00 22.06 491 ARG A C 1
ATOM 3630 O O . ARG A 1 470 ? 20.701 -4.776 44.953 1.00 22.39 491 ARG A O 1
ATOM 3638 N N . THR A 1 471 ? 22.869 -5.359 45.221 1.00 21.84 492 THR A N 1
ATOM 3639 C CA . THR A 1 471 ? 23.390 -4.017 45.439 1.00 21.68 492 THR A CA 1
ATOM 3640 C C . THR A 1 471 ? 24.598 -3.703 44.543 1.00 22.15 492 THR A C 1
ATOM 3641 O O . THR A 1 471 ? 25.395 -4.609 44.182 1.00 21.13 492 THR A O 1
ATOM 3645 N N . ILE A 1 472 ? 24.711 -2.428 44.143 1.00 22.05 493 ILE A N 1
ATOM 3646 C CA . ILE A 1 472 ? 25.918 -1.914 43.495 1.00 21.58 493 ILE A CA 1
ATOM 3647 C C . ILE A 1 472 ? 26.231 -0.530 44.019 1.00 22.22 493 ILE A C 1
ATOM 3648 O O . ILE A 1 472 ? 25.312 0.251 44.221 1.00 22.68 493 ILE A O 1
ATOM 3653 N N . GLU A 1 473 ? 27.509 -0.241 44.278 1.00 21.93 494 GLU A N 1
ATOM 3654 C CA . GLU A 1 473 ? 27.930 1.126 44.528 1.00 23.35 494 GLU A CA 1
ATOM 3655 C C . GLU A 1 473 ? 29.135 1.414 43.655 1.00 22.02 494 GLU A C 1
ATOM 3656 O O . GLU A 1 473 ? 30.032 0.569 43.524 1.00 22.28 494 GLU A O 1
ATOM 3662 N N . LEU A 1 474 ? 29.119 2.573 43.005 1.00 20.51 495 LEU A N 1
ATOM 3663 C CA . LEU A 1 474 ? 30.240 3.026 42.248 1.00 20.24 495 LEU A CA 1
ATOM 3664 C C . LEU A 1 474 ? 30.630 4.386 42.837 1.00 20.25 495 LEU A C 1
ATOM 3665 O O . LEU A 1 474 ? 29.811 5.318 42.894 1.00 19.57 495 LEU A O 1
ATOM 3670 N N . ASN A 1 475 ? 31.876 4.480 43.304 1.00 21.08 496 ASN A N 1
ATOM 3671 C CA . ASN A 1 475 ? 32.331 5.612 44.122 1.00 22.03 496 ASN A CA 1
ATOM 3672 C C . ASN A 1 475 ? 33.385 6.516 43.482 1.00 21.57 496 ASN A C 1
ATOM 3673 O O . ASN A 1 475 ? 33.948 7.341 44.141 1.00 21.72 496 ASN A O 1
ATOM 3678 N N . LYS A 1 476 ? 33.650 6.352 42.202 1.00 22.23 497 LYS A N 1
ATOM 3679 C CA . LYS A 1 476 ? 34.596 7.205 41.469 1.00 22.95 497 LYS A CA 1
ATOM 3680 C C . LYS A 1 476 ? 33.953 7.428 40.099 1.00 22.69 497 LYS A C 1
ATOM 3681 O O . LYS A 1 476 ? 33.243 6.571 39.607 1.00 22.07 497 LYS A O 1
ATOM 3687 N N . GLN A 1 477 ? 34.190 8.595 39.502 1.00 22.62 498 GLN A N 1
ATOM 3688 C CA . GLN A 1 477 ? 33.585 8.981 38.241 1.00 22.72 498 GLN A CA 1
ATOM 3689 C C . GLN A 1 477 ? 34.441 8.734 37.004 1.00 21.58 498 GLN A C 1
ATOM 3690 O O . GLN A 1 477 ? 33.903 8.464 35.947 1.00 20.43 498 GLN A O 1
ATOM 3696 N N . GLN A 1 478 ? 35.748 8.920 37.118 1.00 21.33 499 GLN A N 1
ATOM 3697 C CA . GLN A 1 478 ? 36.634 8.792 35.974 1.00 21.99 499 GLN A CA 1
ATOM 3698 C C . GLN A 1 478 ? 37.720 7.790 36.210 1.00 22.17 499 GLN A C 1
ATOM 3699 O O . GLN A 1 478 ? 38.305 7.732 37.291 1.00 23.23 499 GLN A O 1
ATOM 3705 N N . PHE A 1 479 ? 38.035 7.056 35.155 1.00 21.92 500 PHE A N 1
ATOM 3706 C CA . PHE A 1 479 ? 38.927 5.920 35.232 1.00 21.99 500 PHE A CA 1
ATOM 3707 C C . PHE A 1 479 ? 39.903 5.941 34.058 1.00 21.83 500 PHE A C 1
ATOM 3708 O O . PHE A 1 479 ? 39.512 6.133 32.898 1.00 21.48 500 PHE A O 1
ATOM 3716 N N . THR A 1 480 ? 41.178 5.784 34.384 1.00 21.42 501 THR A N 1
ATOM 3717 C CA . THR A 1 480 ? 42.210 5.618 33.395 1.00 21.81 501 THR A CA 1
ATOM 3718 C C . THR A 1 480 ? 42.092 4.200 32.851 1.00 21.23 501 THR A C 1
ATOM 3719 O O . THR A 1 480 ? 41.425 3.346 33.460 1.00 19.95 501 THR A O 1
ATOM 3723 N N . PRO A 1 481 ? 42.747 3.933 31.710 1.00 21.30 502 PRO A N 1
ATOM 3724 C CA . PRO A 1 481 ? 42.761 2.580 31.165 1.00 22.11 502 PRO A CA 1
ATOM 3725 C C . PRO A 1 481 ? 43.304 1.547 32.157 1.00 22.96 502 PRO A C 1
ATOM 3726 O O . PRO A 1 481 ? 42.806 0.433 32.182 1.00 23.61 502 PRO A O 1
ATOM 3730 N N . ALA A 1 482 ? 44.254 1.936 33.009 1.00 23.92 503 ALA A N 1
ATOM 3731 C CA . ALA A 1 482 ? 44.776 1.050 34.072 1.00 24.89 503 ALA A CA 1
ATOM 3732 C C . ALA A 1 482 ? 43.713 0.685 35.110 1.00 25.33 503 ALA A C 1
ATOM 3733 O O . ALA A 1 482 ? 43.767 -0.391 35.700 1.00 27.08 503 ALA A O 1
ATOM 3735 N N . GLU A 1 483 ? 42.737 1.565 35.315 1.00 25.57 504 GLU A N 1
ATOM 3736 C CA . GLU A 1 483 ? 41.696 1.371 36.313 1.00 25.17 504 GLU A CA 1
ATOM 3737 C C . GLU A 1 483 ? 40.443 0.774 35.703 1.00 24.92 504 GLU A C 1
ATOM 3738 O O . GLU A 1 483 ? 39.549 0.371 36.422 1.00 24.59 504 GLU A O 1
ATOM 3744 N N . TYR A 1 484 ? 40.385 0.712 34.375 1.00 24.55 505 TYR A N 1
ATOM 3745 C CA . TYR A 1 484 ? 39.156 0.393 33.678 1.00 23.86 505 TYR A CA 1
ATOM 3746 C C . TYR A 1 484 ? 38.689 -1.040 33.916 1.00 24.29 505 TYR A C 1
ATOM 3747 O O . TYR A 1 484 ? 37.497 -1.280 34.101 1.00 24.44 505 TYR A O 1
ATOM 3756 N N . SER A 1 485 ? 39.613 -1.992 33.962 1.00 24.40 506 SER A N 1
ATOM 3757 C CA A SER A 1 485 ? 39.200 -3.383 34.120 0.50 24.51 506 SER A CA 1
ATOM 3758 C CA B SER A 1 485 ? 39.252 -3.397 34.148 0.50 24.60 506 SER A CA 1
ATOM 3759 C C . SER A 1 485 ? 38.430 -3.625 35.429 1.00 24.39 506 SER A C 1
ATOM 3760 O O . SER A 1 485 ? 37.408 -4.321 35.432 1.00 24.35 506 SER A O 1
ATOM 3765 N N . ASP A 1 486 ? 38.888 -3.020 36.517 1.00 24.47 507 ASP A N 1
ATOM 3766 C CA . ASP A 1 486 ? 38.222 -3.135 37.793 1.00 25.28 507 ASP A CA 1
ATOM 3767 C C . ASP A 1 486 ? 36.798 -2.569 37.797 1.00 24.70 507 ASP A C 1
ATOM 3768 O O . ASP A 1 486 ? 35.909 -3.207 38.374 1.00 26.49 507 ASP A O 1
ATOM 3773 N N . VAL A 1 487 ? 36.552 -1.405 37.189 1.00 22.67 508 VAL A N 1
ATOM 3774 C CA . VAL A 1 487 ? 35.189 -0.880 37.187 1.00 21.40 508 VAL A CA 1
ATOM 3775 C C . VAL A 1 487 ? 34.310 -1.654 36.169 1.00 21.32 508 VAL A C 1
ATOM 3776 O O . VAL A 1 487 ? 33.120 -1.878 36.386 1.00 20.17 508 VAL A O 1
ATOM 3780 N N . ARG A 1 488 ? 34.917 -2.084 35.070 1.00 21.75 509 ARG A N 1
ATOM 3781 C CA . ARG A 1 488 ? 34.203 -2.869 34.095 1.00 22.16 509 ARG A CA 1
ATOM 3782 C C . ARG A 1 488 ? 33.724 -4.181 34.716 1.00 22.48 509 ARG A C 1
ATOM 3783 O O . ARG A 1 488 ? 32.615 -4.611 34.469 1.00 21.66 509 ARG A O 1
ATOM 3791 N N . SER A 1 489 ? 34.547 -4.808 35.533 1.00 23.22 510 SER A N 1
ATOM 3792 C CA . SER A 1 489 ? 34.111 -6.052 36.165 1.00 23.76 510 SER A CA 1
ATOM 3793 C C . SER A 1 489 ? 32.923 -5.812 37.123 1.00 22.91 510 SER A C 1
ATOM 3794 O O . SER A 1 489 ? 32.019 -6.614 37.161 1.00 21.96 510 SER A O 1
ATOM 3797 N N . LEU A 1 490 ? 32.868 -4.655 37.796 1.00 22.25 511 LEU A N 1
ATOM 3798 C CA . LEU A 1 490 ? 31.723 -4.314 38.632 1.00 21.34 511 LEU A CA 1
ATOM 3799 C C . LEU A 1 490 ? 30.478 -4.146 37.802 1.00 22.04 511 LEU A C 1
ATOM 3800 O O . LEU A 1 490 ? 29.406 -4.724 38.111 1.00 21.28 511 LEU A O 1
ATOM 3805 N N . ILE A 1 491 ? 30.604 -3.343 36.736 1.00 22.26 512 ILE A N 1
ATOM 3806 C CA . ILE A 1 491 ? 29.445 -2.992 35.916 1.00 22.58 512 ILE A CA 1
ATOM 3807 C C . ILE A 1 491 ? 28.917 -4.262 35.264 1.00 23.04 512 ILE A C 1
ATOM 3808 O O . ILE A 1 491 ? 27.712 -4.516 35.219 1.00 22.94 512 ILE A O 1
ATOM 3813 N N . HIS A 1 492 ? 29.836 -5.067 34.781 1.00 23.51 513 HIS A N 1
ATOM 3814 C CA . HIS A 1 492 ? 29.465 -6.336 34.182 1.00 24.90 513 HIS A CA 1
ATOM 3815 C C . HIS A 1 492 ? 28.789 -7.300 35.199 1.00 24.24 513 HIS A C 1
ATOM 3816 O O . HIS A 1 492 ? 27.842 -7.999 34.866 1.00 23.91 513 HIS A O 1
ATOM 3823 N N . GLU A 1 493 ? 29.272 -7.323 36.437 1.00 24.39 514 GLU A N 1
ATOM 3824 C CA . GLU A 1 493 ? 28.643 -8.180 37.457 1.00 24.48 514 GLU A CA 1
ATOM 3825 C C . GLU A 1 493 ? 27.192 -7.769 37.636 1.00 23.66 514 GLU A C 1
ATOM 3826 O O . GLU A 1 493 ? 26.305 -8.626 37.775 1.00 24.40 514 GLU A O 1
ATOM 3832 N N . TRP A 1 494 ? 26.937 -6.465 37.569 1.00 22.79 515 TRP A N 1
ATOM 3833 C CA . TRP A 1 494 ? 25.580 -5.952 37.682 1.00 22.13 515 TRP A CA 1
ATOM 3834 C C . TRP A 1 494 ? 24.693 -6.311 36.488 1.00 21.38 515 TRP A C 1
ATOM 3835 O O . TRP A 1 494 ? 23.558 -6.747 36.682 1.00 21.68 515 TRP A O 1
ATOM 3846 N N . THR A 1 495 ? 25.200 -6.120 35.273 1.00 21.02 516 THR A N 1
ATOM 3847 C CA . THR A 1 495 ? 24.354 -6.189 34.076 1.00 21.45 516 THR A CA 1
ATOM 3848 C C . THR A 1 495 ? 24.250 -7.600 33.488 1.00 21.68 516 THR A C 1
ATOM 3849 O O . THR A 1 495 ? 23.294 -7.888 32.798 1.00 22.02 516 THR A O 1
ATOM 3853 N N . ASN A 1 496 ? 25.236 -8.457 33.730 1.00 22.25 517 ASN A N 1
ATOM 3854 C CA . ASN A 1 496 ? 25.245 -9.825 33.133 1.00 22.78 517 ASN A CA 1
ATOM 3855 C C . ASN A 1 496 ? 23.961 -10.564 33.514 1.00 22.56 517 ASN A C 1
ATOM 3856 O O . ASN A 1 496 ? 23.721 -10.803 34.694 1.00 21.82 517 ASN A O 1
ATOM 3861 N N . PRO A 1 497 ? 23.111 -10.886 32.531 1.00 22.44 518 PRO A N 1
ATOM 3862 C CA . PRO A 1 497 ? 21.783 -11.479 32.804 1.00 22.39 518 PRO A CA 1
ATOM 3863 C C . PRO A 1 497 ? 21.831 -12.771 33.609 1.00 21.76 518 PRO A C 1
ATOM 3864 O O . PRO A 1 497 ? 20.932 -13.023 34.410 1.00 21.76 518 PRO A O 1
ATOM 3868 N N . ASP A 1 498 ? 22.870 -13.586 33.410 1.00 21.27 519 ASP A N 1
ATOM 3869 C CA . ASP A 1 498 ? 23.010 -14.820 34.196 1.00 21.24 519 ASP A CA 1
ATOM 3870 C C . ASP A 1 498 ? 22.993 -14.537 35.689 1.00 20.63 519 ASP A C 1
ATOM 3871 O O . ASP A 1 498 ? 22.582 -15.374 36.485 1.00 20.21 519 ASP A O 1
ATOM 3876 N N . ASN A 1 499 ? 23.434 -13.351 36.083 1.00 20.22 520 ASN A N 1
ATOM 3877 C CA . ASN A 1 499 ? 23.520 -13.046 37.510 1.00 19.95 520 ASN A CA 1
ATOM 3878 C C . ASN A 1 499 ? 22.171 -12.786 38.135 1.00 19.82 520 ASN A C 1
ATOM 3879 O O . ASN A 1 499 ? 22.068 -12.668 39.337 1.00 20.20 520 ASN A O 1
ATOM 3884 N N . ARG A 1 500 ? 21.130 -12.762 37.313 1.00 20.95 521 ARG A N 1
ATOM 3885 C CA . ARG A 1 500 ? 19.736 -12.614 37.781 1.00 22.04 521 ARG A CA 1
ATOM 3886 C C . ARG A 1 500 ? 18.913 -13.909 37.667 1.00 22.41 521 ARG A C 1
ATOM 3887 O O . ARG A 1 500 ? 17.669 -13.904 37.870 1.00 23.29 521 ARG A O 1
ATOM 3895 N N . VAL A 1 501 ? 19.576 -15.011 37.333 1.00 22.32 522 VAL A N 1
ATOM 3896 C CA . VAL A 1 501 ? 18.876 -16.268 37.169 1.00 22.51 522 VAL A CA 1
ATOM 3897 C C . VAL A 1 501 ? 18.821 -17.044 38.480 1.00 22.38 522 VAL A C 1
ATOM 3898 O O . VAL A 1 501 ? 19.845 -17.199 39.158 1.00 22.72 522 VAL A O 1
ATOM 3902 N N . LEU A 1 502 ? 17.634 -17.541 38.797 1.00 22.17 523 LEU A N 1
ATOM 3903 C CA . LEU A 1 502 ? 17.436 -18.586 39.808 1.00 22.16 523 LEU A CA 1
ATOM 3904 C C . LEU A 1 502 ? 16.953 -19.838 39.069 1.00 22.29 523 LEU A C 1
ATOM 3905 O O . LEU A 1 502 ? 16.089 -19.771 38.187 1.00 22.30 523 LEU A O 1
ATOM 3910 N N . LEU A 1 503 ? 17.549 -20.966 39.402 1.00 22.15 524 LEU A N 1
ATOM 3911 C CA . LEU A 1 503 ? 17.207 -22.246 38.790 1.00 23.02 524 LEU A CA 1
ATOM 3912 C C . LEU A 1 503 ? 16.483 -23.083 39.828 1.00 22.76 524 LEU A C 1
ATOM 3913 O O . LEU A 1 503 ? 16.912 -23.162 40.982 1.00 22.77 524 LEU A O 1
ATOM 3918 N N . PHE A 1 504 ? 15.373 -23.679 39.413 1.00 23.00 525 PHE A N 1
ATOM 3919 C CA . PHE A 1 504 ? 14.601 -24.591 40.256 1.00 23.15 525 PHE A CA 1
ATOM 3920 C C . PHE A 1 504 ? 14.414 -25.907 39.545 1.00 23.52 525 PHE A C 1
ATOM 3921 O O . PHE A 1 504 ? 14.255 -25.942 38.319 1.00 22.31 525 PHE A O 1
ATOM 3929 N N . SER A 1 505 ? 14.427 -26.989 40.315 1.00 24.98 526 SER A N 1
ATOM 3930 C CA . SER A 1 505 ? 14.027 -28.291 39.796 1.00 26.34 526 SER A CA 1
ATOM 3931 C C . SER A 1 505 ? 12.655 -28.597 40.375 1.00 28.92 526 SER A C 1
ATOM 3932 O O . SER A 1 505 ? 12.272 -28.080 41.443 1.00 29.16 526 SER A O 1
ATOM 3935 N N . LEU A 1 506 ? 11.906 -29.411 39.640 1.00 31.76 527 LEU A N 1
ATOM 3936 C CA . LEU A 1 506 ? 10.509 -29.657 39.939 1.00 33.80 527 LEU A CA 1
ATOM 3937 C C . LEU A 1 506 ? 10.430 -30.934 40.730 1.00 35.72 527 LEU A C 1
ATOM 3938 O O . LEU A 1 506 ? 11.031 -31.048 41.820 1.00 37.54 527 LEU A O 1
ATOM 3941 N N . ALA B 1 2 ? 34.037 -17.563 29.525 1.00 48.89 23 ALA B N 1
ATOM 3942 C CA . ALA B 1 2 ? 34.729 -18.598 28.711 1.00 47.79 23 ALA B CA 1
ATOM 3943 C C . ALA B 1 2 ? 36.256 -18.603 28.972 1.00 47.37 23 ALA B C 1
ATOM 3944 O O . ALA B 1 2 ? 36.736 -19.420 29.770 1.00 46.04 23 ALA B O 1
ATOM 3946 N N . ALA B 1 3 ? 37.006 -17.688 28.319 1.00 46.41 24 ALA B N 1
ATOM 3947 C CA . ALA B 1 3 ? 38.489 -17.789 28.263 1.00 45.40 24 ALA B CA 1
ATOM 3948 C C . ALA B 1 3 ? 39.253 -17.299 29.533 1.00 43.70 24 ALA B C 1
ATOM 3949 O O . ALA B 1 3 ? 40.048 -18.041 30.125 1.00 44.31 24 ALA B O 1
ATOM 3951 N N . SER B 1 4 ? 39.031 -16.066 29.981 1.00 41.70 25 SER B N 1
ATOM 3952 C CA . SER B 1 4 ? 39.720 -15.614 31.230 1.00 39.11 25 SER B CA 1
ATOM 3953 C C . SER B 1 4 ? 39.024 -16.188 32.482 1.00 35.62 25 SER B C 1
ATOM 3954 O O . SER B 1 4 ? 39.538 -16.166 33.586 1.00 36.41 25 SER B O 1
ATOM 3956 N N . GLU B 1 5 ? 37.832 -16.698 32.278 1.00 31.36 26 GLU B N 1
ATOM 3957 C CA . GLU B 1 5 ? 36.867 -16.856 33.327 1.00 28.48 26 GLU B CA 1
ATOM 3958 C C . GLU B 1 5 ? 36.905 -18.220 34.015 1.00 24.36 26 GLU B C 1
ATOM 3959 O O . GLU B 1 5 ? 36.383 -18.383 35.101 1.00 21.75 26 GLU B O 1
ATOM 3965 N N . ALA B 1 6 ? 37.469 -19.188 33.318 1.00 20.65 27 ALA B N 1
ATOM 3966 C CA . ALA B 1 6 ? 37.470 -20.590 33.733 1.00 19.94 27 ALA B CA 1
ATOM 3967 C C . ALA B 1 6 ? 38.605 -21.275 33.023 1.00 19.07 27 ALA B C 1
ATOM 3968 O O . ALA B 1 6 ? 39.098 -20.785 31.978 1.00 16.96 27 ALA B O 1
ATOM 3970 N N . GLU B 1 7 ? 39.008 -22.409 33.591 1.00 18.50 28 GLU B N 1
ATOM 3971 C CA . GLU B 1 7 ? 40.046 -23.247 33.017 1.00 19.33 28 GLU B CA 1
ATOM 3972 C C . GLU B 1 7 ? 39.850 -24.709 33.400 1.00 18.65 28 GLU B C 1
ATOM 3973 O O . GLU B 1 7 ? 39.619 -25.027 34.576 1.00 18.51 28 GLU B O 1
ATOM 3979 N N . TYR B 1 8 ? 39.987 -25.588 32.420 1.00 17.94 29 TYR B N 1
ATOM 3980 C CA . TYR B 1 8 ? 40.001 -27.016 32.700 1.00 18.41 29 TYR B CA 1
ATOM 3981 C C . TYR B 1 8 ? 41.427 -27.400 33.016 1.00 19.20 29 TYR B C 1
ATOM 3982 O O . TYR B 1 8 ? 42.291 -27.429 32.115 1.00 19.65 29 TYR B O 1
ATOM 3991 N N . GLY B 1 9 ? 41.699 -27.654 34.282 1.00 19.23 30 GLY B N 1
ATOM 3992 C CA . GLY B 1 9 ? 43.024 -28.108 34.685 1.00 20.48 30 GLY B CA 1
ATOM 3993 C C . GLY B 1 9 ? 43.329 -29.463 34.057 1.00 21.96 30 GLY B C 1
ATOM 3994 O O . GLY B 1 9 ? 44.416 -29.672 33.526 1.00 23.81 30 GLY B O 1
ATOM 3995 N N . LYS B 1 10 ? 42.340 -30.359 34.073 1.00 22.77 31 LYS B N 1
ATOM 3996 C CA . LYS B 1 10 ? 42.473 -31.680 33.501 1.00 23.19 31 LYS B CA 1
ATOM 3997 C C . LYS B 1 10 ? 41.204 -32.158 32.839 1.00 23.04 31 LYS B C 1
ATOM 3998 O O . LYS B 1 10 ? 40.067 -31.953 33.337 1.00 22.39 31 LYS B O 1
ATOM 4004 N N . VAL B 1 11 ? 41.413 -32.797 31.699 1.00 21.33 32 VAL B N 1
ATOM 4005 C CA . VAL B 1 11 ? 40.394 -33.567 31.045 1.00 20.43 32 VAL B CA 1
ATOM 4006 C C . VAL B 1 11 ? 41.037 -34.919 30.743 1.00 20.50 32 VAL B C 1
ATOM 4007 O O . VAL B 1 11 ? 42.174 -35.017 30.226 1.00 19.43 32 VAL B O 1
ATOM 4011 N N . SER B 1 12 ? 40.288 -35.962 31.012 1.00 19.46 33 SER B N 1
ATOM 4012 C CA . SER B 1 12 ? 40.721 -37.287 30.615 1.00 19.65 33 SER B CA 1
ATOM 4013 C C . SER B 1 12 ? 39.520 -38.036 30.044 1.00 19.01 33 SER B C 1
ATOM 4014 O O . SER B 1 12 ? 38.455 -38.060 30.683 1.00 19.27 33 SER B O 1
ATOM 4017 N N . LYS B 1 13 ? 39.679 -38.622 28.851 1.00 17.01 34 LYS B N 1
ATOM 4018 C CA . LYS B 1 13 ? 38.592 -39.355 28.190 1.00 16.47 34 LYS B CA 1
ATOM 4019 C C . LYS B 1 13 ? 39.124 -40.675 27.755 1.00 16.05 34 LYS B C 1
ATOM 4020 O O . LYS B 1 13 ? 40.227 -40.731 27.188 1.00 15.74 34 LYS B O 1
ATOM 4026 N N . ALA B 1 14 ? 38.378 -41.745 28.022 1.00 15.12 35 ALA B N 1
ATOM 4027 C CA . ALA B 1 14 ? 38.861 -43.094 27.731 1.00 15.22 35 ALA B CA 1
ATOM 4028 C C . ALA B 1 14 ? 37.722 -43.913 27.117 1.00 15.13 35 ALA B C 1
ATOM 4029 O O . ALA B 1 14 ? 36.670 -44.024 27.736 1.00 14.92 35 ALA B O 1
ATOM 4031 N N . TRP B 1 15 ? 37.967 -44.488 25.934 1.00 14.69 36 TRP B N 1
ATOM 4032 C CA . TRP B 1 15 ? 37.002 -45.337 25.257 1.00 14.94 36 TRP B CA 1
ATOM 4033 C C . TRP B 1 15 ? 37.530 -46.755 25.286 1.00 14.61 36 TRP B C 1
ATOM 4034 O O . TRP B 1 15 ? 38.714 -47.002 25.039 1.00 15.73 36 TRP B O 1
ATOM 4045 N N . THR B 1 16 ? 36.653 -47.681 25.610 1.00 15.62 37 THR B N 1
ATOM 4046 C CA . THR B 1 16 ? 36.983 -49.108 25.615 1.00 15.59 37 THR B CA 1
ATOM 4047 C C . THR B 1 16 ? 35.976 -49.913 24.821 1.00 15.90 37 THR B C 1
ATOM 4048 O O . THR B 1 16 ? 34.765 -49.755 25.025 1.00 16.63 37 THR B O 1
ATOM 4052 N N . LEU B 1 17 ? 36.470 -50.773 23.927 1.00 15.76 38 LEU B N 1
ATOM 4053 C CA . LEU B 1 17 ? 35.650 -51.769 23.242 1.00 15.48 38 LEU B CA 1
ATOM 4054 C C . LEU B 1 17 ? 36.025 -53.121 23.793 1.00 16.65 38 LEU B C 1
ATOM 4055 O O . LEU B 1 17 ? 37.205 -53.458 23.852 1.00 14.70 38 LEU B O 1
ATOM 4060 N N . HIS B 1 18 ? 35.020 -53.875 24.238 1.00 17.36 39 HIS B N 1
ATOM 4061 C CA . HIS B 1 18 ? 35.259 -55.223 24.742 1.00 18.35 39 HIS B CA 1
ATOM 4062 C C . HIS B 1 18 ? 35.016 -56.247 23.647 1.00 18.46 39 HIS B C 1
ATOM 4063 O O . HIS B 1 18 ? 34.376 -55.962 22.635 1.00 18.07 39 HIS B O 1
ATOM 4070 N N . ALA B 1 19 ? 35.523 -57.442 23.877 1.00 20.09 40 ALA B N 1
ATOM 4071 C CA . ALA B 1 19 ? 35.428 -58.522 22.901 1.00 21.43 40 ALA B CA 1
ATOM 4072 C C . ALA B 1 19 ? 33.994 -58.854 22.595 1.00 21.94 40 ALA B C 1
ATOM 4073 O O . ALA B 1 19 ? 33.694 -59.179 21.471 1.00 22.64 40 ALA B O 1
ATOM 4075 N N . ASP B 1 20 ? 33.097 -58.726 23.562 1.00 22.54 41 ASP B N 1
ATOM 4076 C CA . ASP B 1 20 ? 31.678 -58.996 23.299 1.00 22.87 41 ASP B CA 1
ATOM 4077 C C . ASP B 1 20 ? 30.890 -57.866 22.593 1.00 23.09 41 ASP B C 1
ATOM 4078 O O . ASP B 1 20 ? 29.692 -58.013 22.300 1.00 23.78 41 ASP B O 1
ATOM 4083 N N . GLY B 1 21 ? 31.553 -56.769 22.230 1.00 20.83 42 GLY B N 1
ATOM 4084 C CA . GLY B 1 21 ? 30.861 -55.691 21.595 1.00 19.35 42 GLY B CA 1
ATOM 4085 C C . GLY B 1 21 ? 30.355 -54.631 22.573 1.00 18.07 42 GLY B C 1
ATOM 4086 O O . GLY B 1 21 ? 29.969 -53.579 22.128 1.00 16.92 42 GLY B O 1
ATOM 4087 N N . SER B 1 22 ? 30.408 -54.886 23.884 1.00 17.71 43 SER B N 1
ATOM 4088 C CA . SER B 1 22 ? 30.099 -53.865 24.873 1.00 18.15 43 SER B CA 1
ATOM 4089 C C . SER B 1 22 ? 31.196 -52.788 24.845 1.00 18.11 43 SER B C 1
ATOM 4090 O O . SER B 1 22 ? 32.295 -53.006 24.335 1.00 17.39 43 SER B O 1
ATOM 4093 N N . GLN B 1 23 ? 30.859 -51.610 25.344 1.00 17.97 44 GLN B N 1
ATOM 4094 C CA . GLN B 1 23 ? 31.807 -50.483 25.347 1.00 16.95 44 GLN B CA 1
ATOM 4095 C C . GLN B 1 23 ? 31.721 -49.753 26.672 1.00 16.87 44 GLN B C 1
ATOM 4096 O O . GLN B 1 23 ? 30.736 -49.892 27.407 1.00 17.26 44 GLN B O 1
ATOM 4102 N N . GLU B 1 24 ? 32.750 -48.969 26.957 1.00 15.83 45 GLU B N 1
ATOM 4103 C CA . GLU B 1 24 ? 32.739 -48.033 28.045 1.00 16.75 45 GLU B CA 1
ATOM 4104 C C . GLU B 1 24 ? 33.319 -46.721 27.521 1.00 16.09 45 GLU B C 1
ATOM 4105 O O . GLU B 1 24 ? 34.293 -46.701 26.750 1.00 16.70 45 GLU B O 1
ATOM 4111 N N . TYR B 1 25 ? 32.695 -45.633 27.914 1.00 15.05 46 TYR B N 1
ATOM 4112 C CA . TYR B 1 25 ? 33.287 -44.317 27.758 1.00 15.26 46 TYR B CA 1
ATOM 4113 C C . TYR B 1 25 ? 33.416 -43.701 29.139 1.00 15.27 46 TYR B C 1
ATOM 4114 O O . TYR B 1 25 ? 32.437 -43.685 29.896 1.00 15.87 46 TYR B O 1
ATOM 4123 N N . ARG B 1 26 ? 34.608 -43.240 29.479 1.00 14.48 47 ARG B N 1
ATOM 4124 C CA . ARG B 1 26 ? 34.848 -42.660 30.796 1.00 15.18 47 ARG B CA 1
ATOM 4125 C C . ARG B 1 26 ? 35.423 -41.286 30.640 1.00 15.33 47 ARG B C 1
ATOM 4126 O O . ARG B 1 26 ? 36.396 -41.115 29.918 1.00 14.72 47 ARG B O 1
ATOM 4134 N N . SER B 1 27 ? 34.779 -40.322 31.300 1.00 15.28 48 SER B N 1
ATOM 4135 C CA . SER B 1 27 ? 35.133 -38.908 31.168 1.00 16.05 48 SER B CA 1
ATOM 4136 C C . SER B 1 27 ? 35.339 -38.322 32.532 1.00 16.35 48 SER B C 1
ATOM 4137 O O . SER B 1 27 ? 34.425 -38.371 33.366 1.00 15.90 48 SER B O 1
ATOM 4140 N N . SER B 1 28 ? 36.515 -37.763 32.761 1.00 16.74 49 SER B N 1
ATOM 4141 C CA . SER B 1 28 ? 36.743 -37.048 33.986 1.00 18.14 49 SER B CA 1
ATOM 4142 C C . SER B 1 28 ? 37.313 -35.691 33.666 1.00 17.06 49 SER B C 1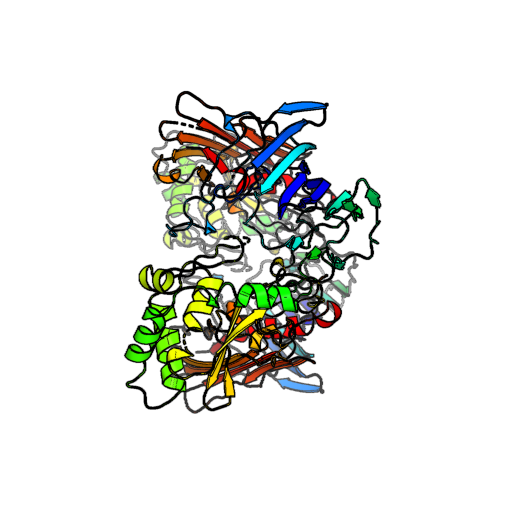
ATOM 4143 O O . SER B 1 28 ? 38.007 -35.468 32.635 1.00 16.27 49 SER B O 1
ATOM 4159 N N . GLU B 1 30 ? 38.385 -31.651 35.641 1.00 15.59 51 GLU B N 1
ATOM 4160 C CA . GLU B 1 30 ? 38.551 -30.678 36.678 1.00 15.17 51 GLU B CA 1
ATOM 4161 C C . GLU B 1 30 ? 38.383 -29.350 35.975 1.00 15.15 51 GLU B C 1
ATOM 4162 O O . GLU B 1 30 ? 39.070 -29.062 34.964 1.00 16.90 51 GLU B O 1
ATOM 4168 N N . LEU B 1 31 ? 37.524 -28.511 36.518 1.00 14.69 52 LEU B N 1
ATOM 4169 C CA . LEU B 1 31 ? 37.181 -27.237 35.909 1.00 14.58 52 LEU B CA 1
ATOM 4170 C C . LEU B 1 31 ? 37.164 -26.164 37.003 1.00 14.37 52 LEU B C 1
ATOM 4171 O O . LEU B 1 31 ? 36.355 -26.241 37.932 1.00 13.50 52 LEU B O 1
ATOM 4176 N N . THR B 1 32 ? 38.088 -25.208 36.916 1.00 14.02 53 THR B N 1
ATOM 4177 C CA . THR B 1 32 ? 38.174 -24.089 37.861 1.00 15.06 53 THR B CA 1
ATOM 4178 C C . THR B 1 32 ? 37.425 -22.875 37.318 1.00 16.22 53 THR B C 1
ATOM 4179 O O . THR B 1 32 ? 37.591 -22.528 36.149 1.00 16.51 53 THR B O 1
ATOM 4183 N N . LEU B 1 33 ? 36.578 -22.273 38.154 1.00 16.75 54 LEU B N 1
ATOM 4184 C CA . LEU B 1 33 ? 35.778 -21.107 37.792 1.00 17.70 54 LEU B CA 1
ATOM 4185 C C . LEU B 1 33 ? 36.254 -19.898 38.572 1.00 17.93 54 LEU B C 1
ATOM 4186 O O . LEU B 1 33 ? 36.361 -19.932 39.792 1.00 17.62 54 LEU B O 1
ATOM 4191 N N . PHE B 1 34 ? 36.575 -18.819 37.878 1.00 18.17 55 PHE B N 1
ATOM 4192 C CA . PHE B 1 34 ? 37.234 -17.687 38.523 1.00 18.92 55 PHE B CA 1
ATOM 4193 C C . PHE B 1 34 ? 36.331 -16.495 38.796 1.00 18.51 55 PHE B C 1
ATOM 4194 O O . PHE B 1 34 ? 36.719 -15.594 39.544 1.00 18.88 55 PHE B O 1
ATOM 4202 N N . THR B 1 35 ? 35.160 -16.458 38.184 1.00 18.17 56 THR B N 1
ATOM 4203 C CA . THR B 1 35 ? 34.270 -15.322 38.320 1.00 18.65 56 THR B CA 1
ATOM 4204 C C . THR B 1 35 ? 32.842 -15.803 38.563 1.00 19.46 56 THR B C 1
ATOM 4205 O O . THR B 1 35 ? 32.484 -16.943 38.236 1.00 16.72 56 THR B O 1
ATOM 4209 N N . HIS B 1 36 ? 32.021 -14.903 39.099 1.00 19.98 57 HIS B N 1
ATOM 4210 C CA . HIS B 1 36 ? 30.603 -15.134 39.212 1.00 20.87 57 HIS B CA 1
ATOM 4211 C C . HIS B 1 36 ? 29.944 -15.264 37.862 1.00 22.86 57 HIS B C 1
ATOM 4212 O O . HIS B 1 36 ? 28.984 -16.034 37.728 1.00 23.88 57 HIS B O 1
ATOM 4219 N N . THR B 1 37 ? 30.492 -14.602 36.845 1.00 23.77 58 THR B N 1
ATOM 4220 C CA . THR B 1 37 ? 30.048 -14.824 35.460 1.00 25.11 58 THR B CA 1
ATOM 4221 C C . THR B 1 37 ? 30.131 -16.309 35.070 1.00 23.90 58 THR B C 1
ATOM 4222 O O . THR B 1 37 ? 29.198 -16.857 34.488 1.00 24.55 58 THR B O 1
ATOM 4226 N N . ALA B 1 38 ? 31.251 -16.941 35.358 1.00 22.85 59 ALA B N 1
ATOM 4227 C CA . ALA B 1 38 ? 31.430 -18.338 34.976 1.00 22.34 59 ALA B CA 1
ATOM 4228 C C . ALA B 1 38 ? 30.511 -19.217 35.849 1.00 21.13 59 ALA B C 1
ATOM 4229 O O . ALA B 1 38 ? 29.793 -20.062 35.336 1.00 21.33 59 ALA B O 1
ATOM 4239 N N . ASN B 1 40 ? 27.686 -18.611 37.267 1.00 20.33 61 ASN B N 1
ATOM 4240 C CA . ASN B 1 40 ? 26.261 -18.422 37.049 1.00 20.47 61 ASN B CA 1
ATOM 4241 C C . ASN B 1 40 ? 25.860 -18.800 35.617 1.00 20.52 61 ASN B C 1
ATOM 4242 O O . ASN B 1 40 ? 24.707 -18.720 35.269 1.00 21.34 61 ASN B O 1
ATOM 4247 N N . SER B 1 41 ? 26.825 -19.169 34.777 1.00 20.46 62 SER B N 1
ATOM 4248 C CA . SER B 1 41 ? 26.576 -19.663 33.451 1.00 20.34 62 SER B CA 1
ATOM 4249 C C . SER B 1 41 ? 26.248 -21.155 33.492 1.00 20.04 62 SER B C 1
ATOM 4250 O O . SER B 1 41 ? 26.195 -21.757 34.555 1.00 18.43 62 SER B O 1
ATOM 4253 N N . THR B 1 42 ? 26.092 -21.755 32.318 1.00 20.19 63 THR B N 1
ATOM 4254 C CA . THR B 1 42 ? 25.894 -23.182 32.233 1.00 20.86 63 THR B CA 1
ATOM 4255 C C . THR B 1 42 ? 27.111 -23.985 32.740 1.00 19.99 63 THR B C 1
ATOM 4256 O O . THR B 1 42 ? 26.979 -25.197 32.952 1.00 18.85 63 THR B O 1
ATOM 4260 N N . TYR B 1 43 ? 28.255 -23.336 33.006 1.00 19.33 64 TYR B N 1
ATOM 4261 C CA . TYR B 1 43 ? 29.325 -24.027 33.746 1.00 20.53 64 TYR B CA 1
ATOM 4262 C C . TYR B 1 43 ? 28.894 -24.533 35.152 1.00 20.53 64 TYR B C 1
ATOM 4263 O O . TYR B 1 43 ? 29.507 -25.444 35.718 1.00 20.91 64 TYR B O 1
ATOM 4272 N N . GLY B 1 44 ? 27.834 -23.949 35.707 1.00 20.51 65 GLY B N 1
ATOM 4273 C CA . GLY B 1 44 ? 27.268 -24.407 36.965 1.00 20.14 65 GLY B CA 1
ATOM 4274 C C . GLY B 1 44 ? 26.633 -25.814 36.896 1.00 19.41 65 GLY B C 1
ATOM 4275 O O . GLY B 1 44 ? 26.268 -26.384 37.936 1.00 19.68 65 GLY B O 1
ATOM 4276 N N . GLU B 1 45 ? 26.458 -26.348 35.685 1.00 18.87 66 GLU B N 1
ATOM 4277 C CA . GLU B 1 45 ? 25.936 -27.697 35.502 1.00 18.89 66 GLU B CA 1
ATOM 4278 C C . GLU B 1 45 ? 26.785 -28.525 34.536 1.00 17.98 66 GLU B C 1
ATOM 4279 O O . GLU B 1 45 ? 27.535 -27.993 33.723 1.00 18.05 66 GLU B O 1
ATOM 4285 N N . SER B 1 46 ? 26.646 -29.835 34.638 1.00 16.33 67 SER B N 1
ATOM 4286 C CA . SER B 1 46 ? 27.146 -30.748 33.636 1.00 16.72 67 SER B CA 1
ATOM 4287 C C . SER B 1 46 ? 25.949 -31.502 33.064 1.00 16.98 67 SER B C 1
ATOM 4288 O O . SER B 1 46 ? 24.976 -31.717 33.768 1.00 17.43 67 SER B O 1
ATOM 4291 N N . PHE B 1 47 ? 26.026 -31.870 31.788 1.00 17.18 68 PHE B N 1
ATOM 4292 C CA . PHE B 1 47 ? 24.905 -32.451 31.046 1.00 18.13 68 PHE B CA 1
ATOM 4293 C C . PHE B 1 47 ? 25.368 -33.720 30.411 1.00 18.35 68 PHE B C 1
ATOM 4294 O O . PHE B 1 47 ? 26.340 -33.709 29.677 1.00 18.88 68 PHE B O 1
ATOM 4302 N N . ILE B 1 48 ? 24.723 -34.830 30.728 1.00 18.51 69 ILE B N 1
ATOM 4303 C CA . ILE B 1 48 ? 25.202 -36.123 30.251 1.00 18.35 69 ILE B CA 1
ATOM 4304 C C . ILE B 1 48 ? 24.072 -36.879 29.575 1.00 18.26 69 ILE B C 1
ATOM 4305 O O . ILE B 1 48 ? 23.110 -37.267 30.243 1.00 17.57 69 ILE B O 1
ATOM 4310 N N . VAL B 1 49 ? 24.182 -37.093 28.267 1.00 18.64 70 VAL B N 1
ATOM 4311 C CA . VAL B 1 49 ? 23.064 -37.690 27.529 1.00 18.97 70 VAL B CA 1
ATOM 4312 C C . VAL B 1 49 ? 23.323 -39.187 27.307 1.00 19.67 70 VAL B C 1
ATOM 4313 O O . VAL B 1 49 ? 24.439 -39.576 27.018 1.00 17.31 70 VAL B O 1
ATOM 4317 N N . TYR B 1 50 ? 22.304 -40.042 27.462 1.00 19.58 71 TYR B N 1
ATOM 4318 C CA . TYR B 1 50 ? 22.477 -41.472 27.195 1.00 18.70 71 TYR B CA 1
ATOM 4319 C C . TYR B 1 50 ? 21.135 -42.186 26.917 1.00 19.20 71 TYR B C 1
ATOM 4320 O O . TYR B 1 50 ? 20.084 -41.639 27.172 1.00 17.22 71 TYR B O 1
ATOM 4329 N N . ASN B 1 51 ? 21.234 -43.401 26.371 1.00 18.62 72 ASN B N 1
ATOM 4330 C CA . ASN B 1 51 ? 20.096 -44.201 26.013 1.00 18.98 72 ASN B CA 1
ATOM 4331 C C . ASN B 1 51 ? 19.967 -45.392 26.940 1.00 18.33 72 ASN B C 1
ATOM 4332 O O . ASN B 1 51 ? 20.691 -46.394 26.784 1.00 18.07 72 ASN B O 1
ATOM 4337 N N . PRO B 1 52 ? 19.052 -45.298 27.921 1.00 18.72 73 PRO B N 1
ATOM 4338 C CA . PRO B 1 52 ? 18.960 -46.350 28.900 1.00 19.80 73 PRO B CA 1
ATOM 4339 C C . PRO B 1 52 ? 18.473 -47.693 28.347 1.00 20.44 73 PRO B C 1
ATOM 4340 O O . PRO B 1 52 ? 18.603 -48.675 29.034 1.00 20.87 73 PRO B O 1
ATOM 4344 N N . ASP B 1 53 ? 17.995 -47.775 27.116 1.00 20.99 74 ASP B N 1
ATOM 4345 C CA . ASP B 1 53 ? 17.712 -49.106 26.588 1.00 22.66 74 ASP B CA 1
ATOM 4346 C C . ASP B 1 53 ? 18.963 -49.954 26.460 1.00 22.52 74 ASP B C 1
ATOM 4347 O O . ASP B 1 53 ? 18.886 -51.172 26.525 1.00 23.30 74 ASP B O 1
ATOM 4352 N N . PHE B 1 54 ? 20.110 -49.321 26.236 1.00 21.82 75 PHE B N 1
ATOM 4353 C CA . PHE B 1 54 ? 21.356 -50.058 26.080 1.00 21.23 75 PHE B CA 1
ATOM 4354 C C . PHE B 1 54 ? 22.492 -49.545 26.942 1.00 20.82 75 PHE B C 1
ATOM 4355 O O . PHE B 1 54 ? 23.549 -50.180 26.971 1.00 21.41 75 PHE B O 1
ATOM 4363 N N . GLN B 1 55 ? 22.298 -48.436 27.656 1.00 19.20 76 GLN B N 1
ATOM 4364 C CA . GLN B 1 55 ? 23.422 -47.808 28.370 1.00 18.79 76 GLN B CA 1
ATOM 4365 C C . GLN B 1 55 ? 23.087 -47.519 29.820 1.00 18.94 76 GLN B C 1
ATOM 4366 O O . GLN B 1 55 ? 21.930 -47.199 30.160 1.00 17.16 76 GLN B O 1
ATOM 4372 N N . THR B 1 56 ? 24.115 -47.600 30.653 1.00 18.53 77 THR B N 1
ATOM 4373 C CA A THR B 1 56 ? 23.975 -47.173 32.035 0.50 19.18 77 THR B CA 1
ATOM 4374 C CA B THR B 1 56 ? 24.019 -47.239 32.051 0.50 18.67 77 THR B CA 1
ATOM 4375 C C . THR B 1 56 ? 25.016 -46.112 32.348 1.00 18.50 77 THR B C 1
ATOM 4376 O O . THR B 1 56 ? 26.139 -46.143 31.862 1.00 18.64 77 THR B O 1
ATOM 4383 N N . LEU B 1 57 ? 24.598 -45.146 33.143 1.00 18.69 78 LEU B N 1
ATOM 4384 C CA . LEU B 1 57 ? 25.455 -44.027 33.583 1.00 18.89 78 LEU B CA 1
ATOM 4385 C C . LEU B 1 57 ? 25.929 -44.358 34.976 1.00 18.89 78 LEU B C 1
ATOM 4386 O O . LEU B 1 57 ? 25.109 -44.636 35.839 1.00 19.86 78 LEU B O 1
ATOM 4391 N N . LYS B 1 58 ? 27.238 -44.383 35.177 1.00 17.68 79 LYS B N 1
ATOM 4392 C CA . LYS B 1 58 ? 27.821 -44.569 36.502 1.00 18.48 79 LYS B CA 1
ATOM 4393 C C . LYS B 1 58 ? 28.614 -43.313 36.873 1.00 17.63 79 LYS B C 1
ATOM 4394 O O . LYS B 1 58 ? 29.536 -42.913 36.162 1.00 17.39 79 LYS B O 1
ATOM 4397 N N . ILE B 1 59 ? 28.262 -42.681 37.986 1.00 16.86 80 ILE B N 1
ATOM 4398 C CA . ILE B 1 59 ? 28.998 -41.520 38.444 1.00 16.09 80 ILE B CA 1
ATOM 4399 C C . ILE B 1 59 ? 30.047 -42.016 39.402 1.00 16.24 80 ILE B C 1
ATOM 4400 O O . ILE B 1 59 ? 29.725 -42.578 40.464 1.00 16.00 80 ILE B O 1
ATOM 4405 N N . HIS B 1 60 ? 31.309 -41.817 39.074 1.00 15.04 81 HIS B N 1
ATOM 4406 C CA . HIS B 1 60 ? 32.365 -42.277 39.922 1.00 15.80 81 HIS B CA 1
ATOM 4407 C C . HIS B 1 60 ? 32.590 -41.322 41.065 1.00 16.43 81 HIS B C 1
ATOM 4408 O O . HIS B 1 60 ? 32.837 -41.767 42.182 1.00 17.43 81 HIS B O 1
ATOM 4415 N N . SER B 1 61 ? 32.577 -40.029 40.761 1.00 15.44 82 SER B N 1
ATOM 4416 C CA . SER B 1 61 ? 32.747 -38.988 41.758 1.00 15.74 82 SER B CA 1
ATOM 4417 C C . SER B 1 61 ? 32.234 -37.671 41.192 1.00 15.11 82 SER B C 1
ATOM 4418 O O . SER B 1 61 ? 32.314 -37.401 39.956 1.00 15.83 82 SER B O 1
ATOM 4421 N N . SER B 1 62 ? 31.656 -36.883 42.088 1.00 14.70 83 SER B N 1
ATOM 4422 C CA . SER B 1 62 ? 31.220 -35.533 41.775 1.00 14.37 83 SER B CA 1
ATOM 4423 C C . SER B 1 62 ? 31.306 -34.682 43.023 1.00 14.63 83 SER B C 1
ATOM 4424 O O . SER B 1 62 ? 30.617 -34.973 44.017 1.00 14.20 83 SER B O 1
ATOM 4427 N N . TYR B 1 63 ? 32.172 -33.665 42.972 1.00 13.75 84 TYR B N 1
ATOM 4428 C CA . TYR B 1 63 ? 32.365 -32.756 44.079 1.00 14.97 84 TYR B CA 1
ATOM 4429 C C . TYR B 1 63 ? 33.004 -31.464 43.617 1.00 15.30 84 TYR B C 1
ATOM 4430 O O . TYR B 1 63 ? 33.497 -31.380 42.509 1.00 14.98 84 TYR B O 1
ATOM 4439 N N . THR B 1 64 ? 32.969 -30.470 44.496 1.00 15.18 85 THR B N 1
ATOM 4440 C CA . THR B 1 64 ? 33.637 -29.218 44.291 1.00 15.57 85 THR B CA 1
ATOM 4441 C C . THR B 1 64 ? 34.709 -29.049 45.348 1.00 16.51 85 THR B C 1
ATOM 4442 O O . THR B 1 64 ? 34.444 -29.275 46.547 1.00 15.95 85 THR B O 1
ATOM 4446 N N . ARG B 1 65 ? 35.908 -28.701 44.899 1.00 16.46 86 ARG B N 1
ATOM 4447 C CA . ARG B 1 65 ? 37.019 -28.396 45.779 1.00 18.17 86 ARG B CA 1
ATOM 4448 C C . ARG B 1 65 ? 37.203 -26.900 45.841 1.00 18.04 86 ARG B C 1
ATOM 4449 O O . ARG B 1 65 ? 37.538 -26.267 44.833 1.00 17.78 86 ARG B O 1
ATOM 4457 N N . GLN B 1 66 ? 36.977 -26.326 47.020 1.00 18.36 87 GLN B N 1
ATOM 4458 C CA . GLN B 1 66 ? 37.177 -24.885 47.205 1.00 19.49 87 GLN B CA 1
ATOM 4459 C C . GLN B 1 66 ? 38.670 -24.574 47.365 1.00 20.72 87 GLN B C 1
ATOM 4460 O O . GLN B 1 66 ? 39.448 -25.473 47.633 1.00 20.37 87 GLN B O 1
ATOM 4466 N N . LYS B 1 67 ? 39.050 -23.310 47.165 1.00 23.05 88 LYS B N 1
ATOM 4467 C CA A LYS B 1 67 ? 40.455 -22.894 47.239 0.50 24.45 88 LYS B CA 1
ATOM 4468 C CA B LYS B 1 67 ? 40.453 -22.889 47.252 0.50 24.31 88 LYS B CA 1
ATOM 4469 C C . LYS B 1 67 ? 41.118 -23.310 48.546 1.00 24.82 88 LYS B C 1
ATOM 4470 O O . LYS B 1 67 ? 42.276 -23.677 48.543 1.00 26.42 88 LYS B O 1
ATOM 4481 N N . ASP B 1 68 ? 40.392 -23.251 49.663 1.00 25.41 89 ASP B N 1
ATOM 4482 C CA . ASP B 1 68 ? 41.005 -23.587 50.956 1.00 25.70 89 ASP B CA 1
ATOM 4483 C C . ASP B 1 68 ? 41.017 -25.078 51.237 1.00 25.59 89 ASP B C 1
ATOM 4484 O O . ASP B 1 68 ? 41.363 -25.494 52.334 1.00 25.70 89 ASP B O 1
ATOM 4489 N N . GLY B 1 69 ? 40.589 -25.883 50.276 1.00 24.48 90 GLY B N 1
ATOM 4490 C CA . GLY B 1 69 ? 40.674 -27.310 50.434 1.00 23.58 90 GLY B CA 1
ATOM 4491 C C . GLY B 1 69 ? 39.387 -27.994 50.816 1.00 22.62 90 GLY B C 1
ATOM 4492 O O . GLY B 1 69 ? 39.309 -29.218 50.763 1.00 21.99 90 GLY B O 1
ATOM 4493 N N . THR B 1 70 ? 38.365 -27.209 51.159 1.00 21.27 91 THR B N 1
ATOM 4494 C CA . THR B 1 70 ? 37.064 -27.743 51.481 1.00 19.96 91 THR B CA 1
ATOM 4495 C C . THR B 1 70 ? 36.499 -28.493 50.300 1.00 19.65 91 THR B C 1
ATOM 4496 O O . THR B 1 70 ? 36.540 -28.014 49.149 1.00 19.48 91 THR B O 1
ATOM 4500 N N . ILE B 1 71 ? 35.978 -29.677 50.588 1.00 17.99 92 ILE B N 1
ATOM 4501 C CA . ILE B 1 71 ? 35.382 -30.524 49.585 1.00 17.67 92 ILE B CA 1
ATOM 4502 C C . ILE B 1 71 ? 33.879 -30.545 49.827 1.00 17.31 92 ILE B C 1
ATOM 4503 O O . ILE B 1 71 ? 33.418 -30.887 50.926 1.00 17.47 92 ILE B O 1
ATOM 4508 N N . VAL B 1 72 ? 33.118 -30.208 48.787 1.00 16.85 93 VAL B N 1
ATOM 4509 C CA . VAL B 1 72 ? 31.662 -30.226 48.814 1.00 15.44 93 VAL B CA 1
ATOM 4510 C C . VAL B 1 72 ? 31.137 -31.259 47.839 1.00 15.09 93 VAL B C 1
ATOM 4511 O O . VAL B 1 72 ? 31.140 -31.075 46.598 1.00 14.79 93 VAL B O 1
ATOM 4515 N N . LYS B 1 73 ? 30.717 -32.385 48.383 1.00 14.72 94 LYS B N 1
ATOM 4516 C CA . LYS B 1 73 ? 30.258 -33.520 47.584 1.00 15.31 94 LYS B CA 1
ATOM 4517 C C . LYS B 1 73 ? 28.876 -33.186 46.993 1.00 15.69 94 LYS B C 1
ATOM 4518 O O . LYS B 1 73 ? 28.034 -32.674 47.684 1.00 16.12 94 LYS B O 1
ATOM 4524 N N . THR B 1 74 ? 28.651 -33.475 45.721 1.00 15.84 95 THR B N 1
ATOM 4525 C CA . THR B 1 74 ? 27.363 -33.208 45.101 1.00 16.36 95 THR B CA 1
ATOM 4526 C C . THR B 1 74 ? 26.306 -34.092 45.765 1.00 18.22 95 THR B C 1
ATOM 4527 O O . THR B 1 74 ? 26.503 -35.329 45.840 1.00 17.93 95 THR B O 1
ATOM 4531 N N . PRO B 1 75 ? 25.204 -33.474 46.276 1.00 18.36 96 PRO B N 1
ATOM 4532 C CA . PRO B 1 75 ? 24.186 -34.217 46.972 1.00 19.21 96 PRO B CA 1
ATOM 4533 C C . PRO B 1 75 ? 23.254 -34.845 45.988 1.00 19.79 96 PRO B C 1
ATOM 4534 O O . PRO B 1 75 ? 23.205 -34.440 44.823 1.00 18.02 96 PRO B O 1
ATOM 4538 N N . ASP B 1 76 ? 22.522 -35.847 46.459 1.00 20.29 97 ASP B N 1
ATOM 4539 C CA . ASP B 1 76 ? 21.615 -36.591 45.581 1.00 20.91 97 ASP B CA 1
ATOM 4540 C C . ASP B 1 76 ? 20.575 -35.710 44.927 1.00 20.40 97 ASP B C 1
ATOM 4541 O O . ASP B 1 76 ? 20.246 -35.930 43.771 1.00 20.59 97 ASP B O 1
ATOM 4546 N N . ASN B 1 77 ? 20.095 -34.676 45.607 1.00 19.62 98 ASN B N 1
ATOM 4547 C CA . ASN B 1 77 ? 19.082 -33.823 44.989 1.00 21.08 98 ASN B CA 1
ATOM 4548 C C . ASN B 1 77 ? 19.620 -32.839 43.929 1.00 20.83 98 ASN B C 1
ATOM 4549 O O . ASN B 1 77 ? 18.848 -32.150 43.303 1.00 20.13 98 ASN B O 1
ATOM 4554 N N . ALA B 1 78 ? 20.936 -32.837 43.691 1.00 20.08 99 ALA B N 1
ATOM 4555 C CA . ALA B 1 78 ? 21.562 -32.019 42.648 1.00 19.91 99 ALA B CA 1
ATOM 4556 C C . ALA B 1 78 ? 21.749 -32.811 41.338 1.00 19.30 99 ALA B C 1
ATOM 4557 O O . ALA B 1 78 ? 22.313 -32.302 40.389 1.00 19.21 99 ALA B O 1
ATOM 4559 N N . PHE B 1 79 ? 21.276 -34.050 41.303 1.00 19.18 100 PHE B N 1
ATOM 4560 C CA . PHE B 1 79 ? 21.245 -34.872 40.093 1.00 19.94 100 PHE B CA 1
ATOM 4561 C C . PHE B 1 79 ? 19.811 -34.978 39.618 1.00 21.08 100 PHE B C 1
ATOM 4562 O O . PHE B 1 79 ? 18.974 -35.493 40.323 1.00 21.38 100 PHE B O 1
ATOM 4570 N N . VAL B 1 80 ? 19.531 -34.485 38.423 1.00 21.78 101 VAL B N 1
ATOM 4571 C CA . VAL B 1 80 ? 18.163 -34.434 37.905 1.00 21.83 101 VAL B CA 1
ATOM 4572 C C . VAL B 1 80 ? 18.200 -34.969 36.505 1.00 22.41 101 VAL B C 1
ATOM 4573 O O . VAL B 1 80 ? 18.944 -34.458 35.676 1.00 23.19 101 VAL B O 1
ATOM 4577 N N . GLU B 1 81 ? 17.434 -36.028 36.260 1.00 23.00 102 GLU B N 1
ATOM 4578 C CA . GLU B 1 81 ? 17.331 -36.617 34.936 1.00 24.59 102 GLU B CA 1
ATOM 4579 C C . GLU B 1 81 ? 16.171 -36.040 34.210 1.00 23.78 102 GLU B C 1
ATOM 4580 O O . GLU B 1 81 ? 15.098 -35.997 34.757 1.00 24.41 102 GLU B O 1
ATOM 4586 N N . VAL B 1 82 ? 16.400 -35.618 32.979 1.00 23.34 103 VAL B N 1
ATOM 4587 C CA . VAL B 1 82 ? 15.400 -34.978 32.132 1.00 22.62 103 VAL B CA 1
ATOM 4588 C C . VAL B 1 82 ? 15.471 -35.593 30.739 1.00 22.91 103 VAL B C 1
ATOM 4589 O O . VAL B 1 82 ? 16.448 -36.308 30.407 1.00 21.65 103 VAL B O 1
ATOM 4593 N N . LEU B 1 83 ? 14.448 -35.327 29.929 1.00 22.12 104 LEU B N 1
ATOM 4594 C CA . LEU B 1 83 ? 14.437 -35.696 28.524 1.00 22.30 104 LEU B CA 1
ATOM 4595 C C . LEU B 1 83 ? 15.293 -34.685 27.790 1.00 22.29 104 LEU B C 1
ATOM 4596 O O . LEU B 1 83 ? 15.104 -33.506 27.988 1.00 22.59 104 LEU B O 1
ATOM 4601 N N 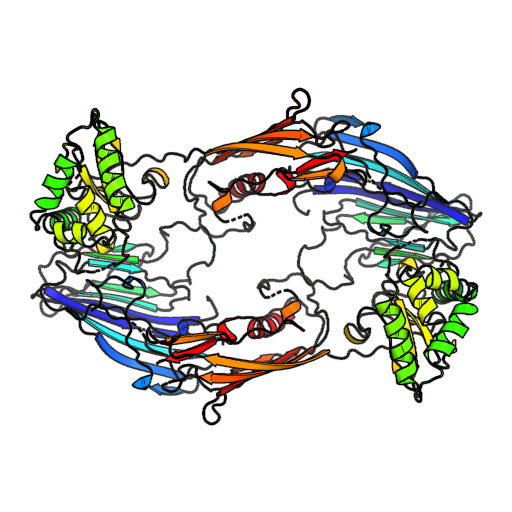. PRO B 1 84 ? 16.233 -35.121 26.950 1.00 21.92 105 PRO B N 1
ATOM 4602 C CA . PRO B 1 84 ? 16.975 -34.140 26.162 1.00 22.87 105 PRO B CA 1
ATOM 4603 C C . PRO B 1 84 ? 16.045 -33.324 25.252 1.00 23.84 105 PRO B C 1
ATOM 4604 O O . PRO B 1 84 ? 15.096 -33.870 24.697 1.00 23.31 105 PRO B O 1
ATOM 4608 N N . ARG B 1 85 ? 16.308 -32.026 25.134 1.00 24.87 106 ARG B N 1
ATOM 4609 C CA . ARG B 1 85 ? 15.499 -31.125 24.307 1.00 25.44 106 ARG B CA 1
ATOM 4610 C C . ARG B 1 85 ? 15.440 -31.628 22.877 1.00 25.89 106 ARG B C 1
ATOM 4611 O O . ARG B 1 85 ? 14.396 -31.582 22.268 1.00 25.72 106 ARG B O 1
ATOM 4613 N N . PHE B 1 86 ? 16.543 -32.146 22.343 1.00 25.96 107 PHE B N 1
ATOM 4614 C CA . PHE B 1 86 ? 16.510 -32.670 20.986 1.00 26.05 107 PHE B CA 1
ATOM 4615 C C . PHE B 1 86 ? 15.504 -33.793 20.745 1.00 26.28 107 PHE B C 1
ATOM 4616 O O . PHE B 1 86 ? 15.174 -34.068 19.587 1.00 26.80 107 PHE B O 1
ATOM 4624 N N . ALA B 1 87 ? 15.025 -34.439 21.805 1.00 26.55 108 ALA B N 1
ATOM 4625 C CA . ALA B 1 87 ? 14.054 -35.536 21.693 1.00 28.09 108 ALA B CA 1
ATOM 4626 C C . ALA B 1 87 ? 12.605 -35.117 21.981 1.00 29.34 108 ALA B C 1
ATOM 4627 O O . ALA B 1 87 ? 11.695 -35.959 22.043 1.00 29.93 108 ALA B O 1
ATOM 4629 N N . ALA B 1 88 ? 12.386 -33.825 22.165 1.00 30.92 109 ALA B N 1
ATOM 4630 C CA . ALA B 1 88 ? 11.041 -33.301 22.493 1.00 32.17 109 ALA B CA 1
ATOM 4631 C C . ALA B 1 88 ? 10.043 -33.627 21.371 1.00 32.98 109 ALA B C 1
ATOM 4632 O O . ALA B 1 88 ? 10.395 -33.553 20.206 1.00 32.76 109 ALA B O 1
ATOM 4634 N N . ASP B 1 89 ? 8.812 -34.010 21.707 1.00 35.14 110 ASP B N 1
ATOM 4635 C CA . ASP B 1 89 ? 7.790 -34.284 20.638 1.00 36.73 110 ASP B CA 1
ATOM 4636 C C . ASP B 1 89 ? 8.160 -35.446 19.705 1.00 36.72 110 ASP B C 1
ATOM 4637 O O . ASP B 1 89 ? 7.799 -35.426 18.519 1.00 38.82 110 ASP B O 1
ATOM 4642 N N . ALA B 1 90 ? 8.930 -36.418 20.201 1.00 35.29 111 ALA B N 1
ATOM 4643 C CA . ALA B 1 90 ? 9.405 -37.543 19.396 1.00 33.12 111 ALA B CA 1
ATOM 4644 C C . ALA B 1 90 ? 9.161 -38.807 20.195 1.00 31.51 111 ALA B C 1
ATOM 4645 O O . ALA B 1 90 ? 10.090 -39.342 20.815 1.00 30.72 111 ALA B O 1
ATOM 4647 N N . PRO B 1 91 ? 7.910 -39.266 20.220 1.00 29.13 112 PRO B N 1
ATOM 4648 C CA . PRO B 1 91 ? 7.500 -40.313 21.129 1.00 27.91 112 PRO B CA 1
ATOM 4649 C C . PRO B 1 91 ? 8.321 -41.578 21.057 1.00 26.17 112 PRO B C 1
ATOM 4650 O O . PRO B 1 91 ? 8.591 -42.172 22.090 1.00 25.38 112 PRO B O 1
ATOM 4654 N N . ALA B 1 92 ? 8.724 -41.989 19.864 1.00 24.80 113 ALA B N 1
ATOM 4655 C CA . ALA B 1 92 ? 9.603 -43.159 19.747 1.00 24.97 113 ALA B CA 1
ATOM 4656 C C . ALA B 1 92 ? 10.940 -42.989 20.472 1.00 23.79 113 ALA B C 1
ATOM 4657 O O . ALA B 1 92 ? 11.616 -43.945 20.713 1.00 24.45 113 ALA B O 1
ATOM 4659 N N . TYR B 1 93 ? 11.315 -41.787 20.837 1.00 23.57 114 TYR B N 1
ATOM 4660 C CA . TYR B 1 93 ? 12.640 -41.547 21.437 1.00 23.33 114 TYR B CA 1
ATOM 4661 C C . TYR B 1 93 ? 12.467 -41.035 22.881 1.00 23.05 114 TYR B C 1
ATOM 4662 O O . TYR B 1 93 ? 13.370 -40.482 23.484 1.00 22.11 114 TYR B O 1
ATOM 4671 N N . ASN B 1 94 ? 11.287 -41.246 23.458 1.00 22.58 115 ASN B N 1
ATOM 4672 C CA . ASN B 1 94 ? 10.996 -40.660 24.766 1.00 23.20 115 ASN B CA 1
ATOM 4673 C C . ASN B 1 94 ? 11.654 -41.396 25.950 1.00 22.22 115 ASN B C 1
ATOM 4674 O O . ASN B 1 94 ? 11.485 -40.995 27.074 1.00 21.76 115 ASN B O 1
ATOM 4679 N N . GLN B 1 95 ? 12.405 -42.461 25.697 1.00 22.32 116 GLN B N 1
ATOM 4680 C CA . GLN B 1 95 ? 13.189 -43.103 26.758 1.00 22.07 116 GLN B CA 1
ATOM 4681 C C . GLN B 1 95 ? 14.570 -42.459 26.966 1.00 22.29 116 GLN B C 1
ATOM 4682 O O . GLN B 1 95 ? 15.264 -42.795 27.925 1.00 22.57 116 GLN B O 1
ATOM 4688 N N . LEU B 1 96 ? 14.998 -41.597 26.043 1.00 22.22 117 LEU B N 1
ATOM 4689 C CA . LEU B 1 96 ? 16.321 -41.008 26.133 1.00 22.02 117 LEU B CA 1
ATOM 4690 C C . LEU B 1 96 ? 16.437 -40.120 27.364 1.00 22.27 117 LEU B C 1
ATOM 4691 O O . LEU B 1 96 ? 15.457 -39.453 27.747 1.00 21.38 117 LEU B O 1
ATOM 4696 N N . LYS B 1 97 ? 17.623 -40.126 27.967 1.00 22.01 118 LYS B N 1
ATOM 4697 C CA . LYS B 1 97 ? 17.884 -39.433 29.211 1.00 22.49 118 LYS B CA 1
ATOM 4698 C C . LYS B 1 97 ? 19.028 -38.445 29.147 1.00 22.15 118 LYS B C 1
ATOM 4699 O O . LYS B 1 97 ? 20.027 -38.670 28.474 1.00 21.47 118 LYS B O 1
ATOM 4705 N N . GLU B 1 98 ? 18.843 -37.325 29.844 1.00 21.81 119 GLU B N 1
ATOM 4706 C CA . GLU B 1 98 ? 19.887 -36.356 30.087 1.00 21.20 119 GLU B CA 1
ATOM 4707 C C . GLU B 1 98 ? 20.000 -36.119 31.594 1.00 21.28 119 GLU B C 1
ATOM 4708 O O . GLU B 1 98 ? 19.058 -35.620 32.212 1.00 21.53 119 GLU B O 1
ATOM 4722 N N . VAL B 1 100 ? 21.404 -34.062 34.520 1.00 19.25 121 VAL B N 1
ATOM 4723 C CA . VAL B 1 100 ? 21.903 -32.729 34.809 1.00 18.76 121 VAL B CA 1
ATOM 4724 C C . VAL B 1 100 ? 22.497 -32.793 36.195 1.00 18.04 121 VAL B C 1
ATOM 4725 O O . VAL B 1 100 ? 21.829 -33.171 37.173 1.00 18.54 121 VAL B O 1
ATOM 4729 N N . VAL B 1 101 ? 23.781 -32.470 36.285 1.00 17.73 122 VAL B N 1
ATOM 4730 C CA . VAL B 1 101 ? 24.464 -32.415 37.581 1.00 16.53 122 VAL B CA 1
ATOM 4731 C C . VAL B 1 101 ? 24.620 -30.937 37.920 1.00 16.54 122 VAL B C 1
ATOM 4732 O O . VAL B 1 101 ? 25.317 -30.204 37.204 1.00 16.68 122 VAL B O 1
ATOM 4736 N N . VAL B 1 102 ? 23.964 -30.491 38.981 1.00 16.73 123 VAL B N 1
ATOM 4737 C CA . VAL B 1 102 ? 24.084 -29.115 39.448 1.00 16.35 123 VAL B CA 1
ATOM 4738 C C . VAL B 1 102 ? 25.281 -29.064 40.392 1.00 17.23 123 VAL B C 1
ATOM 4739 O O . VAL B 1 102 ? 25.299 -29.722 41.418 1.00 18.88 123 VAL B O 1
ATOM 4743 N N . HIS B 1 103 ? 26.313 -28.314 40.031 1.00 17.55 124 HIS B N 1
ATOM 4744 C CA . HIS B 1 103 ? 27.509 -28.257 40.845 1.00 17.82 124 HIS B CA 1
ATOM 4745 C C . HIS B 1 103 ? 27.266 -27.341 42.037 1.00 18.44 124 HIS B C 1
ATOM 4746 O O . HIS B 1 103 ? 26.930 -26.169 41.852 1.00 19.97 124 HIS B O 1
ATOM 4753 N N . THR B 1 104 ? 27.408 -27.865 43.242 1.00 17.65 125 THR B N 1
ATOM 4754 C CA . THR B 1 104 ? 27.196 -27.104 44.458 1.00 17.63 125 THR B CA 1
ATOM 4755 C C . THR B 1 104 ? 28.536 -26.759 45.109 1.00 17.55 125 THR B C 1
ATOM 4756 O O . THR B 1 104 ? 29.594 -27.287 44.716 1.00 17.37 125 THR B O 1
ATOM 4760 N N . GLY B 1 105 ? 28.489 -25.856 46.090 1.00 16.47 126 GLY B N 1
ATOM 4761 C CA . GLY B 1 105 ? 29.697 -25.389 46.783 1.00 16.42 126 GLY B CA 1
ATOM 4762 C C . GLY B 1 105 ? 30.560 -24.474 45.931 1.00 16.47 126 GLY B C 1
ATOM 4763 O O . GLY B 1 105 ? 31.737 -24.268 46.244 1.00 16.20 126 GLY B O 1
ATOM 4764 N N . LEU B 1 106 ? 30.038 -23.966 44.817 1.00 16.62 127 LEU B N 1
ATOM 4765 C CA . LEU B 1 106 ? 30.865 -23.107 43.975 1.00 18.06 127 LEU B CA 1
ATOM 4766 C C . LEU B 1 106 ? 31.154 -21.777 44.683 1.00 19.05 127 LEU B C 1
ATOM 4767 O O . LEU B 1 106 ? 30.297 -21.248 45.389 1.00 19.25 127 LEU B O 1
ATOM 4772 N N . GLU B 1 107 ? 32.399 -21.305 44.507 1.00 20.46 128 GLU B N 1
ATOM 4773 C CA . GLU B 1 107 ? 32.932 -20.034 45.055 1.00 21.02 128 GLU B CA 1
ATOM 4774 C C . GLU B 1 107 ? 34.025 -19.600 44.108 1.00 20.05 128 GLU B C 1
ATOM 4775 O O . GLU B 1 107 ? 34.530 -20.423 43.340 1.00 18.13 128 GLU B O 1
ATOM 4781 N N . LEU B 1 108 ? 34.441 -18.341 44.181 1.00 18.76 129 LEU B N 1
ATOM 4782 C CA . LEU B 1 108 ? 35.531 -17.907 43.338 1.00 18.31 129 LEU B CA 1
ATOM 4783 C C . LEU B 1 108 ? 36.756 -18.823 43.505 1.00 18.03 129 LEU B C 1
ATOM 4784 O O . LEU B 1 108 ? 37.242 -19.082 44.614 1.00 18.15 129 LEU B O 1
ATOM 4789 N N . GLY B 1 109 ? 37.235 -19.329 42.387 1.00 17.49 130 GLY B N 1
ATOM 4790 C CA . GLY B 1 109 ? 38.431 -20.129 42.360 1.00 17.90 130 GLY B CA 1
ATOM 4791 C C . GLY B 1 109 ? 38.189 -21.581 42.732 1.00 17.72 130 GLY B C 1
ATOM 4792 O O . GLY B 1 109 ? 39.141 -22.348 42.865 1.00 18.90 130 GLY B O 1
ATOM 4793 N N . ALA B 1 110 ? 36.945 -21.965 42.947 1.00 16.94 131 ALA B N 1
ATOM 4794 C CA . ALA B 1 110 ? 36.638 -23.389 43.210 1.00 16.88 131 ALA B CA 1
ATOM 4795 C C . ALA B 1 110 ? 36.818 -24.254 41.955 1.00 16.25 131 ALA B C 1
ATOM 4796 O O . ALA B 1 110 ? 36.697 -23.757 40.823 1.00 17.09 131 ALA B O 1
ATOM 4798 N N . THR B 1 111 ? 37.096 -25.547 42.148 1.00 15.81 132 THR B N 1
ATOM 4799 C CA . THR B 1 111 ? 37.297 -26.473 41.049 1.00 14.38 132 THR B CA 1
ATOM 4800 C C . THR B 1 111 ? 36.278 -27.593 41.099 1.00 15.02 132 THR B C 1
ATOM 4801 O O . THR B 1 111 ? 36.138 -28.270 42.117 1.00 14.64 132 THR B O 1
ATOM 4805 N N . ILE B 1 112 ? 35.557 -27.771 40.001 1.00 14.71 133 ILE B N 1
ATOM 4806 C CA . ILE B 1 112 ? 34.587 -28.848 39.879 1.00 14.87 133 ILE B CA 1
ATOM 4807 C C . ILE B 1 112 ? 35.315 -30.104 39.456 1.00 14.69 133 ILE B C 1
ATOM 4808 O O . ILE B 1 112 ? 36.111 -30.057 38.505 1.00 13.62 133 ILE B O 1
ATOM 4813 N N . TYR B 1 113 ? 35.031 -31.205 40.160 1.00 14.12 134 TYR B N 1
ATOM 4814 C CA . TYR B 1 113 ? 35.533 -32.538 39.794 1.00 14.12 134 TYR B CA 1
ATOM 4815 C C . TYR B 1 113 ? 34.338 -33.403 39.421 1.00 14.29 134 TYR B C 1
ATOM 4816 O O . TYR B 1 113 ? 33.403 -33.587 40.227 1.00 14.33 134 TYR B O 1
ATOM 4825 N N . LEU B 1 114 ? 34.362 -33.945 38.212 1.00 13.48 135 LEU B N 1
ATOM 4826 C CA . LEU B 1 114 ? 33.339 -34.870 37.757 1.00 14.13 135 LEU B CA 1
ATOM 4827 C C . LEU B 1 114 ? 33.959 -35.991 36.932 1.00 14.67 135 LEU B C 1
ATOM 4828 O O . LEU B 1 114 ? 34.689 -35.730 35.974 1.00 14.64 135 LEU B O 1
ATOM 4833 N N . ASP B 1 115 ? 33.597 -37.225 37.270 1.00 14.47 136 ASP B N 1
ATOM 4834 C CA . ASP B 1 115 ? 34.175 -38.447 36.690 1.00 14.46 136 ASP B CA 1
ATOM 4835 C C . ASP B 1 115 ? 33.031 -39.422 36.582 1.00 14.60 136 ASP B C 1
ATOM 4836 O O . ASP B 1 115 ? 32.393 -39.780 37.597 1.00 14.63 136 ASP B O 1
ATOM 4841 N N . TYR B 1 116 ? 32.696 -39.782 35.341 1.00 13.85 137 TYR B N 1
ATOM 4842 C CA . TYR B 1 116 ? 31.587 -40.687 35.086 1.00 14.61 137 TYR B CA 1
ATOM 4843 C C . TYR B 1 116 ? 31.929 -41.635 33.936 1.00 15.00 137 TYR B C 1
ATOM 4844 O O . TYR B 1 116 ? 32.850 -41.355 33.131 1.00 15.81 137 TYR B O 1
ATOM 4853 N N . SER B 1 117 ? 31.183 -42.738 33.863 1.00 15.25 138 SER B N 1
ATOM 4854 C CA . SER B 1 117 ? 31.264 -43.670 32.744 1.00 15.67 138 SER B CA 1
ATOM 4855 C C . SER B 1 117 ? 29.889 -43.899 32.178 1.00 16.73 138 SER B C 1
ATOM 4856 O O . SER B 1 117 ? 28.916 -43.904 32.916 1.00 16.96 138 SER B O 1
ATOM 4859 N N . ILE B 1 118 ? 29.833 -44.104 30.865 1.00 16.71 139 ILE B N 1
ATOM 4860 C CA . ILE B 1 118 ? 28.660 -44.595 30.194 1.00 16.56 139 ILE B CA 1
ATOM 4861 C C . ILE B 1 118 ? 29.050 -45.977 29.689 1.00 17.09 139 ILE B C 1
ATOM 4862 O O . ILE B 1 118 ? 30.042 -46.135 28.963 1.00 16.96 139 ILE B O 1
ATOM 4867 N N . ILE B 1 119 ? 28.302 -46.985 30.121 1.00 17.68 140 ILE B N 1
ATOM 4868 C CA . ILE B 1 119 ? 28.601 -48.377 29.785 1.00 17.34 140 ILE B CA 1
ATOM 4869 C C . ILE B 1 119 ? 27.523 -48.866 28.853 1.00 18.10 140 ILE B C 1
ATOM 4870 O O . ILE B 1 119 ? 26.330 -48.777 29.160 1.00 16.67 140 ILE B O 1
ATOM 4875 N N . THR B 1 120 ? 27.946 -49.372 27.703 1.00 17.83 141 THR B N 1
ATOM 4876 C CA . THR B 1 120 ? 27.008 -49.774 26.653 1.00 18.53 141 THR B CA 1
ATOM 4877 C C . THR B 1 120 ? 27.069 -51.280 26.497 1.00 18.69 141 THR B C 1
ATOM 4878 O O . THR B 1 120 ? 28.136 -51.833 26.304 1.00 17.58 141 THR B O 1
ATOM 4882 N N . LYS B 1 121 ? 25.921 -51.926 26.597 1.00 19.73 142 LYS B N 1
ATOM 4883 C CA . LYS B 1 121 ? 25.831 -53.373 26.427 1.00 21.02 142 LYS B CA 1
ATOM 4884 C C . LYS B 1 121 ? 26.020 -53.817 24.969 1.00 20.32 142 LYS B C 1
ATOM 4885 O O . LYS B 1 121 ? 25.930 -52.991 24.048 1.00 19.35 142 LYS B O 1
ATOM 4891 N N . PRO B 1 122 ? 26.296 -55.127 24.755 1.00 20.42 143 PRO B N 1
ATOM 4892 C CA . PRO B 1 122 ? 26.553 -55.594 23.395 1.00 21.18 143 PRO B CA 1
ATOM 4893 C C . PRO B 1 122 ? 25.350 -55.372 22.512 1.00 21.93 143 PRO B C 1
ATOM 4894 O O . PRO B 1 122 ? 24.242 -55.302 23.006 1.00 21.88 143 PRO B O 1
ATOM 4898 N N . GLY B 1 123 ? 25.575 -55.203 21.228 1.00 22.39 144 GLY B N 1
ATOM 4899 C CA . GLY B 1 123 ? 24.475 -55.152 20.280 1.00 23.84 144 GLY B CA 1
ATOM 4900 C C . GLY B 1 123 ? 23.843 -53.795 20.053 1.00 23.90 144 GLY B C 1
ATOM 4901 O O . GLY B 1 123 ? 22.751 -53.711 19.472 1.00 26.84 144 GLY B O 1
ATOM 4902 N N . TYR B 1 124 ? 24.448 -52.730 20.549 1.00 22.29 145 TYR B N 1
ATOM 4903 C CA . TYR B 1 124 ? 23.921 -51.394 20.308 1.00 21.55 145 TYR B CA 1
ATOM 4904 C C . TYR B 1 124 ? 24.800 -50.696 19.281 1.00 21.50 145 TYR B C 1
ATOM 4905 O O . TYR B 1 124 ? 24.317 -50.140 18.320 1.00 22.39 145 TYR B O 1
ATOM 4914 N N . TYR B 1 125 ? 26.098 -50.705 19.501 1.00 20.96 146 TYR B N 1
ATOM 4915 C CA . TYR B 1 125 ? 27.029 -50.059 18.587 1.00 21.33 146 TYR B CA 1
ATOM 4916 C C . TYR B 1 125 ? 27.732 -51.108 17.741 1.00 21.17 146 TYR B C 1
ATOM 4917 O O . TYR B 1 125 ? 28.320 -52.039 18.291 1.00 20.83 146 TYR B O 1
ATOM 4926 N N . PRO B 1 126 ? 27.677 -50.954 16.411 1.00 20.99 147 PRO B N 1
ATOM 4927 C CA . PRO B 1 126 ? 28.347 -51.881 15.513 1.00 21.39 147 PRO B CA 1
ATOM 4928 C C . PRO B 1 126 ? 29.875 -51.846 15.641 1.00 20.55 147 PRO B C 1
ATOM 4929 O O . PRO B 1 126 ? 30.504 -52.838 15.348 1.00 20.48 147 PRO B O 1
ATOM 4933 N N . ALA B 1 127 ? 30.441 -50.733 16.107 1.00 19.39 148 ALA B N 1
ATOM 4934 C CA . ALA B 1 127 ? 31.873 -50.562 16.211 1.00 17.88 148 ALA B CA 1
ATOM 4935 C C . ALA B 1 127 ? 32.224 -49.460 17.232 1.00 17.81 148 ALA B C 1
ATOM 4936 O O . ALA B 1 127 ? 31.345 -48.724 17.707 1.00 17.19 148 ALA B O 1
ATOM 4938 N N . LEU B 1 128 ? 33.504 -49.353 17.587 1.00 17.00 149 LEU B N 1
ATOM 4939 C CA . LEU B 1 128 ? 33.995 -48.181 18.333 1.00 17.16 149 LEU B CA 1
ATOM 4940 C C . LEU B 1 128 ? 34.178 -47.088 17.289 1.00 16.16 149 LEU B C 1
ATOM 4941 O O . LEU B 1 128 ? 34.842 -47.319 16.270 1.00 16.47 149 LEU B O 1
ATOM 4946 N N . ASP B 1 129 ? 33.566 -45.933 17.493 1.00 15.51 150 ASP B N 1
ATOM 4947 C CA . ASP B 1 129 ? 33.436 -44.938 16.454 1.00 16.18 150 ASP B CA 1
ATOM 4948 C C . ASP B 1 129 ? 33.421 -43.590 17.171 1.00 16.47 150 ASP B C 1
ATOM 4949 O O . ASP B 1 129 ? 32.438 -43.239 17.796 1.00 16.08 150 ASP B O 1
ATOM 4954 N N . ILE B 1 130 ? 34.525 -42.859 17.043 1.00 16.36 151 ILE B N 1
ATOM 4955 C CA . ILE B 1 130 ? 34.834 -41.677 17.838 1.00 16.83 151 ILE B CA 1
ATOM 4956 C C . ILE B 1 130 ? 35.083 -40.488 16.923 1.00 16.65 151 ILE B C 1
ATOM 4957 O O . ILE B 1 130 ? 35.805 -40.593 15.910 1.00 16.11 151 ILE B O 1
ATOM 4962 N N . ASN B 1 131 ? 34.507 -39.363 17.301 1.00 17.32 152 ASN B N 1
ATOM 4963 C CA . ASN B 1 131 ? 34.843 -38.073 16.713 1.00 18.24 152 ASN B CA 1
ATOM 4964 C C . ASN B 1 131 ? 34.683 -37.017 17.840 1.00 18.35 152 ASN B C 1
ATOM 4965 O O . ASN B 1 131 ? 33.606 -36.467 18.011 1.00 19.18 152 ASN B O 1
ATOM 4970 N N . GLU B 1 132 ? 35.740 -36.753 18.580 1.00 17.88 153 GLU B N 1
ATOM 4971 C CA . GLU B 1 132 ? 35.601 -36.046 19.818 1.00 18.29 153 GLU B CA 1
ATOM 4972 C C . GLU B 1 132 ? 36.370 -34.749 19.743 1.00 18.67 153 GLU B C 1
ATOM 4973 O O . GLU B 1 132 ? 37.557 -34.753 19.465 1.00 15.44 153 GLU B O 1
ATOM 4979 N N . ARG B 1 133 ? 35.656 -33.647 19.964 1.00 18.74 154 ARG B N 1
ATOM 4980 C CA A ARG B 1 133 ? 36.281 -32.328 20.056 0.50 19.63 154 ARG B CA 1
ATOM 4981 C CA B ARG B 1 133 ? 36.292 -32.339 20.045 0.50 19.58 154 ARG B CA 1
ATOM 4982 C C . ARG B 1 133 ? 37.054 -32.251 21.372 1.00 19.25 154 ARG B C 1
ATOM 4983 O O . ARG B 1 133 ? 36.516 -32.583 22.421 1.00 19.05 154 ARG B O 1
ATOM 4998 N N . LEU B 1 134 ? 38.312 -31.833 21.321 1.00 19.27 155 LEU B N 1
ATOM 4999 C CA . LEU B 1 134 ? 39.122 -31.707 22.526 1.00 19.52 155 LEU B CA 1
ATOM 5000 C C . LEU B 1 134 ? 39.334 -30.253 22.956 1.00 19.82 155 LEU B C 1
ATOM 5001 O O . LEU B 1 134 ? 39.679 -30.000 24.100 1.00 20.45 155 LEU B O 1
ATOM 5006 N N . GLN B 1 135 ? 39.116 -29.290 22.064 1.00 19.03 156 GLN B N 1
ATOM 5007 C CA . GLN B 1 135 ? 39.209 -27.885 22.437 1.00 19.09 156 GLN B CA 1
ATOM 5008 C C . GLN B 1 135 ? 37.903 -27.486 23.071 1.00 20.00 156 GLN B C 1
ATOM 5009 O O . GLN B 1 135 ? 36.837 -27.884 22.590 1.00 20.69 156 GLN B O 1
ATOM 5015 N N . GLU B 1 136 ? 37.966 -26.677 24.128 1.00 19.79 157 GLU B N 1
ATOM 5016 C CA . GLU B 1 136 ? 36.764 -26.176 24.765 1.00 19.96 157 GLU B CA 1
ATOM 5017 C C . GLU B 1 136 ? 36.684 -24.643 24.658 1.00 20.17 157 GLU B C 1
ATOM 5018 O O . GLU B 1 136 ? 37.587 -23.994 24.132 1.00 19.98 157 GLU B O 1
ATOM 5024 N N . THR B 1 137 ? 35.613 -24.062 25.193 1.00 20.13 158 THR B N 1
ATOM 5025 C CA . THR B 1 137 ? 35.470 -22.601 25.254 1.00 20.35 158 THR B CA 1
ATOM 5026 C C . THR B 1 137 ? 36.361 -21.983 26.350 1.00 20.21 158 THR B C 1
ATOM 5027 O O . THR B 1 137 ? 36.580 -20.778 26.386 1.00 20.76 158 THR B O 1
ATOM 5031 N N . SER B 1 138 ? 36.901 -22.814 27.219 1.00 19.44 159 SER B N 1
ATOM 5032 C CA . SER B 1 138 ? 37.952 -22.381 28.129 1.00 19.85 159 SER B CA 1
ATOM 5033 C C . SER B 1 138 ? 39.202 -23.183 27.798 1.00 19.56 159 SER B C 1
ATOM 5034 O O . SER B 1 138 ? 39.117 -24.279 27.189 1.00 17.65 159 SER B O 1
ATOM 5037 N N . PRO B 1 139 ? 40.373 -22.653 28.188 1.00 19.18 160 PRO B N 1
ATOM 5038 C CA . PRO B 1 139 ? 41.602 -23.390 27.955 1.00 18.75 160 PRO B CA 1
ATOM 5039 C C . PRO B 1 139 ? 41.589 -24.719 28.710 1.00 17.86 160 PRO B C 1
ATOM 5040 O O . PRO B 1 139 ? 40.936 -24.834 29.760 1.00 16.35 160 PRO B O 1
ATOM 5044 N N . VAL B 1 140 ? 42.308 -25.699 28.163 1.00 17.48 161 VAL B N 1
ATOM 5045 C CA . VAL B 1 140 ? 42.509 -26.997 28.803 1.00 16.34 161 VAL B CA 1
ATOM 5046 C C . VAL B 1 140 ? 44.007 -27.173 29.051 1.00 17.47 161 VAL B C 1
ATOM 5047 O O . VAL B 1 140 ? 44.783 -27.239 28.104 1.00 18.80 161 VAL B O 1
ATOM 5051 N N . LYS B 1 141 ? 44.404 -27.275 30.309 1.00 16.90 162 LYS B N 1
ATOM 5052 C CA A LYS B 1 141 ? 45.815 -27.339 30.692 0.50 18.22 162 LYS B CA 1
ATOM 5053 C CA B LYS B 1 141 ? 45.812 -27.321 30.669 0.50 18.16 162 LYS B CA 1
ATOM 5054 C C . LYS B 1 141 ? 46.406 -28.692 30.281 1.00 17.81 162 LYS B C 1
ATOM 5055 O O . LYS B 1 141 ? 47.456 -28.748 29.730 1.00 16.98 162 LYS B O 1
ATOM 5066 N N . GLU B 1 142 ? 45.670 -29.775 30.534 1.00 17.76 163 GLU B N 1
ATOM 5067 C CA . GLU B 1 142 ? 46.082 -31.123 30.176 1.00 18.13 163 GLU B CA 1
ATOM 5068 C C . GLU B 1 142 ? 44.878 -31.941 29.713 1.00 18.34 163 GLU B C 1
ATOM 5069 O O . GLU B 1 142 ? 43.885 -32.068 30.444 1.00 17.29 163 GLU B O 1
ATOM 5075 N N . CYS B 1 143 ? 44.998 -32.515 28.519 1.00 17.40 164 CYS B N 1
ATOM 5076 C CA . CYS B 1 143 ? 43.996 -33.404 27.978 1.00 18.41 164 CYS B CA 1
ATOM 5077 C C . CYS B 1 143 ? 44.616 -34.779 27.630 1.00 18.05 164 CYS B C 1
ATOM 5078 O O . CYS B 1 143 ? 45.559 -34.890 26.801 1.00 17.58 164 CYS B O 1
ATOM 5081 N N . LYS B 1 144 ? 44.107 -35.808 28.304 1.00 18.06 165 LYS B N 1
ATOM 5082 C CA . LYS B 1 144 ? 44.498 -37.186 28.062 1.00 18.80 165 LYS B CA 1
ATOM 5083 C C . LYS B 1 144 ? 43.382 -37.952 27.416 1.00 18.64 165 LYS B C 1
ATOM 5084 O O . LYS B 1 144 ? 42.248 -37.930 27.893 1.00 18.16 165 LYS B O 1
ATOM 5090 N N . VAL B 1 145 ? 43.704 -38.620 26.299 1.00 17.25 166 VAL B N 1
ATOM 5091 C CA . VAL B 1 145 ? 42.723 -39.400 25.607 1.00 16.01 166 VAL B CA 1
ATOM 5092 C C . VAL B 1 145 ? 43.293 -40.765 25.304 1.00 16.13 166 VAL B C 1
ATOM 5093 O O . VAL B 1 145 ? 44.469 -40.902 24.887 1.00 15.25 166 VAL B O 1
ATOM 5097 N N . SER B 1 146 ? 42.431 -41.758 25.469 1.00 15.24 167 SER B N 1
ATOM 5098 C CA . SER B 1 146 ? 42.826 -43.155 25.388 1.00 16.03 167 SER B CA 1
ATOM 5099 C C . SER B 1 146 ? 41.815 -44.009 24.675 1.00 15.22 167 SER B C 1
ATOM 5100 O O . SER B 1 146 ? 40.596 -43.902 24.936 1.00 13.90 167 SER B O 1
ATOM 5103 N N . ILE B 1 147 ? 42.306 -44.888 23.805 1.00 15.79 168 ILE B N 1
ATOM 5104 C CA . ILE B 1 147 ? 41.434 -45.897 23.142 1.00 15.64 168 ILE B CA 1
ATOM 5105 C C . ILE B 1 147 ? 41.974 -47.299 23.395 1.00 15.88 168 ILE B C 1
ATOM 5106 O O . ILE B 1 147 ? 43.174 -47.544 23.182 1.00 15.10 168 ILE B O 1
ATOM 5111 N N . SER B 1 148 ? 41.105 -48.191 23.869 1.00 16.12 169 SER B N 1
ATOM 5112 C CA . SER B 1 148 ? 41.447 -49.599 24.116 1.00 15.76 169 SER B CA 1
ATOM 5113 C C . SER B 1 148 ? 40.502 -50.519 23.377 1.00 15.22 169 SER B C 1
ATOM 5114 O O . SER B 1 148 ? 39.276 -50.371 23.489 1.00 15.86 169 SER B O 1
ATOM 5117 N N . VAL B 1 149 ? 41.073 -51.468 22.635 1.00 15.36 170 VAL B N 1
ATOM 5118 C CA . VAL B 1 149 ? 40.308 -52.461 21.878 1.00 14.91 170 VAL B CA 1
ATOM 5119 C C . VAL B 1 149 ? 40.988 -53.839 22.043 1.00 15.08 170 VAL B C 1
ATOM 5120 O O . VAL B 1 149 ? 42.161 -53.907 22.382 1.00 14.85 170 VAL B O 1
ATOM 5124 N N . PRO B 1 150 ? 40.266 -54.922 21.781 1.00 15.50 171 PRO B N 1
ATOM 5125 C CA . PRO B 1 150 ? 40.917 -56.255 21.811 1.00 16.90 171 PRO B CA 1
ATOM 5126 C C . PRO B 1 150 ? 42.025 -56.363 20.775 1.00 17.60 171 PRO B C 1
ATOM 5127 O O . PRO B 1 150 ? 41.871 -55.842 19.676 1.00 17.60 171 PRO B O 1
ATOM 5131 N N . GLU B 1 151 ? 43.133 -56.995 21.131 1.00 18.62 172 GLU B N 1
ATOM 5132 C CA . GLU B 1 151 ? 44.108 -57.371 20.144 1.00 21.05 172 GLU B CA 1
ATOM 5133 C C . GLU B 1 151 ? 43.421 -58.128 19.003 1.00 21.22 172 GLU B C 1
ATOM 5134 O O . GLU B 1 151 ? 42.490 -58.893 19.231 1.00 21.64 172 GLU B O 1
ATOM 5140 N N . GLY B 1 152 ? 43.837 -57.845 17.783 1.00 21.92 173 GLY B N 1
ATOM 5141 C CA . GLY B 1 152 ? 43.221 -58.447 16.592 1.00 22.64 173 GLY B CA 1
ATOM 5142 C C . GLY B 1 152 ? 42.083 -57.627 15.991 1.00 23.05 173 GLY B C 1
ATOM 5143 O O . GLY B 1 152 ? 41.611 -57.947 14.870 1.00 23.82 173 GLY B O 1
ATOM 5144 N N . THR B 1 153 ? 41.613 -56.602 16.718 1.00 21.28 174 THR B N 1
ATOM 5145 C CA . THR B 1 153 ? 40.564 -55.696 16.220 1.00 21.48 174 THR B CA 1
ATOM 5146 C C . THR B 1 153 ? 41.232 -54.595 15.376 1.00 20.64 174 THR B C 1
ATOM 5147 O O . THR B 1 153 ? 42.230 -54.001 15.785 1.00 20.84 174 THR B O 1
ATOM 5151 N N . PRO B 1 154 ? 40.707 -54.354 14.178 1.00 19.06 175 PRO B N 1
ATOM 5152 C CA . PRO B 1 154 ? 41.284 -53.245 13.411 1.00 18.86 175 PRO B CA 1
ATOM 5153 C C . PRO B 1 154 ? 41.021 -51.922 14.123 1.00 17.74 175 PRO B C 1
ATOM 5154 O O . PRO B 1 154 ? 39.946 -51.747 14.663 1.00 16.82 175 PRO B O 1
ATOM 5158 N N . LEU B 1 155 ? 42.010 -51.035 14.156 1.00 17.29 176 LEU B N 1
ATOM 5159 C CA . LEU B 1 155 ? 41.842 -49.694 14.709 1.00 18.38 176 LEU B CA 1
ATOM 5160 C C . LEU B 1 155 ? 42.517 -48.675 13.802 1.00 18.56 176 LEU B C 1
ATOM 5161 O O . LEU B 1 155 ? 43.671 -48.860 13.409 1.00 19.39 176 LEU B O 1
ATOM 5166 N N . ALA B 1 156 ? 41.757 -47.671 13.371 1.00 18.25 177 ALA B N 1
ATOM 5167 C CA . ALA B 1 156 ? 42.328 -46.494 12.703 1.00 18.26 177 ALA B CA 1
ATOM 5168 C C . ALA B 1 156 ? 42.043 -45.323 13.632 1.00 18.63 177 ALA B C 1
ATOM 5169 O O . ALA B 1 156 ? 40.950 -45.219 14.148 1.00 18.48 177 ALA B O 1
ATOM 5171 N N . CYS B 1 157 ? 43.040 -44.485 13.868 1.00 19.67 178 CYS B N 1
ATOM 5172 C CA A CYS B 1 157 ? 42.869 -43.360 14.756 0.70 20.28 178 CYS B CA 1
ATOM 5173 C CA B CYS B 1 157 ? 42.946 -43.352 14.801 0.30 20.40 178 CYS B CA 1
ATOM 5174 C C . CYS B 1 157 ? 43.807 -42.235 14.334 1.00 21.16 178 CYS B C 1
ATOM 5175 O O . CYS B 1 157 ? 44.897 -42.475 13.808 1.00 21.66 178 CYS B O 1
ATOM 5180 N N . GLY B 1 158 ? 43.347 -41.019 14.556 1.00 21.45 179 GLY B N 1
ATOM 5181 C CA . GLY B 1 158 ? 44.153 -39.857 14.278 1.00 22.08 179 GLY B CA 1
ATOM 5182 C C . GLY B 1 158 ? 43.725 -38.717 15.172 1.00 21.67 179 GLY B C 1
ATOM 5183 O O . GLY B 1 158 ? 42.538 -38.541 15.463 1.00 19.55 179 GLY B O 1
ATOM 5184 N N . LEU B 1 159 ? 44.703 -37.914 15.528 1.00 22.08 180 LEU B N 1
ATOM 5185 C CA . LEU B 1 159 ? 44.472 -36.700 16.261 1.00 23.79 180 LEU B CA 1
ATOM 5186 C C . LEU B 1 159 ? 44.561 -35.586 15.234 1.00 23.98 180 LEU B C 1
ATOM 5187 O O . LEU B 1 159 ? 45.638 -35.309 14.723 1.00 24.80 180 LEU B O 1
ATOM 5192 N N . TYR B 1 160 ? 43.446 -34.985 14.868 1.00 23.20 181 TYR B N 1
ATOM 5193 C CA . TYR B 1 160 ? 43.484 -33.839 13.946 1.00 23.25 181 TYR B CA 1
ATOM 5194 C C . TYR B 1 160 ? 43.624 -32.552 14.731 1.00 23.32 181 TYR B C 1
ATOM 5195 O O . TYR B 1 160 ? 43.117 -32.464 15.863 1.00 22.23 181 TYR B O 1
ATOM 5204 N N . GLY B 1 161 ? 44.332 -31.589 14.143 1.00 22.97 182 GLY B N 1
ATOM 5205 C CA . GLY B 1 161 ? 44.589 -30.276 14.759 1.00 23.42 182 GLY B CA 1
ATOM 5206 C C . GLY B 1 161 ? 45.597 -30.204 15.889 1.00 23.46 182 GLY B C 1
ATOM 5207 O O . GLY B 1 161 ? 45.559 -29.298 16.720 1.00 23.62 182 GLY B O 1
ATOM 5208 N N . SER B 1 162 ? 46.525 -31.142 15.898 1.00 23.45 183 SER B N 1
ATOM 5209 C CA . SER B 1 162 ? 47.515 -31.235 16.927 1.00 23.50 183 SER B CA 1
ATOM 5210 C C . SER B 1 162 ? 48.589 -32.160 16.403 1.00 24.33 183 SER B C 1
ATOM 5211 O O . SER B 1 162 ? 48.273 -33.187 15.792 1.00 24.67 183 SER B O 1
ATOM 5214 N N . PRO B 1 163 ? 49.850 -31.829 16.660 1.00 24.29 184 PRO B N 1
ATOM 5215 C CA . PRO B 1 163 ? 50.955 -32.679 16.234 1.00 24.07 184 PRO B CA 1
ATOM 5216 C C . PRO B 1 163 ? 51.352 -33.718 17.277 1.00 24.01 184 PRO B C 1
ATOM 5217 O O . PRO B 1 163 ? 52.334 -34.411 17.091 1.00 24.68 184 PRO B O 1
ATOM 5221 N N . VAL B 1 164 ? 50.602 -33.835 18.374 1.00 23.17 185 VAL B N 1
ATOM 5222 C CA . VAL B 1 164 ? 50.969 -34.766 19.426 1.00 23.12 185 VAL B CA 1
ATOM 5223 C C . VAL B 1 164 ? 50.856 -36.171 18.857 1.00 22.91 185 VAL B C 1
ATOM 5224 O O . VAL B 1 164 ? 49.896 -36.499 18.157 1.00 23.05 185 VAL B O 1
ATOM 5228 N N . LYS B 1 165 ? 51.867 -36.960 19.155 1.00 23.15 186 LYS B N 1
ATOM 5229 C CA A LYS B 1 165 ? 52.023 -38.317 18.653 0.50 23.66 186 LYS B CA 1
ATOM 5230 C CA B LYS B 1 165 ? 51.982 -38.303 18.628 0.50 23.73 186 LYS B CA 1
ATOM 5231 C C . LYS B 1 165 ? 51.356 -39.329 19.579 1.00 23.39 186 LYS B C 1
ATOM 5232 O O . LYS B 1 165 ? 51.458 -39.220 20.811 1.00 22.11 186 LYS B O 1
ATOM 5243 N N . ALA B 1 166 ? 50.717 -40.325 18.980 1.00 23.50 187 ALA B N 1
ATOM 5244 C CA . ALA B 1 166 ? 50.153 -41.455 19.694 1.00 23.70 187 ALA B CA 1
ATOM 5245 C C . ALA B 1 166 ? 51.261 -42.226 20.423 1.00 24.32 187 ALA B C 1
ATOM 5246 O O . ALA B 1 166 ? 52.366 -42.394 19.897 1.00 24.34 187 ALA B O 1
ATOM 5248 N N . VAL B 1 167 ? 50.933 -42.711 21.615 1.00 23.68 188 VAL B N 1
ATOM 5249 C CA . VAL B 1 167 ? 51.735 -43.644 22.352 1.00 24.46 188 VAL B CA 1
ATOM 5250 C C . VAL B 1 167 ? 50.977 -44.976 22.439 1.00 25.20 188 VAL B C 1
ATOM 5251 O O . VAL B 1 167 ? 49.830 -45.017 22.918 1.00 23.85 188 VAL B O 1
ATOM 5255 N N . GLU B 1 168 ? 51.626 -46.047 21.985 1.00 26.32 189 GLU B N 1
ATOM 5256 C CA . GLU B 1 168 ? 51.044 -47.395 21.954 1.00 28.58 189 GLU B CA 1
ATOM 5257 C C . GLU B 1 168 ? 51.404 -48.183 23.196 1.00 28.99 189 GLU B C 1
ATOM 5258 O O . GLU B 1 168 ? 52.534 -48.171 23.624 1.00 30.07 189 GLU B O 1
ATOM 5264 N N . GLU B 1 169 ? 50.439 -48.877 23.777 1.00 28.74 190 GLU B N 1
ATOM 5265 C CA . GLU B 1 169 ? 50.643 -49.556 25.042 1.00 29.79 190 GLU B CA 1
ATOM 5266 C C . GLU B 1 169 ? 49.707 -50.753 25.108 1.00 29.59 190 GLU B C 1
ATOM 5267 O O . GLU B 1 169 ? 48.664 -50.683 25.805 1.00 31.91 190 GLU B O 1
ATOM 5273 N N . SER B 1 170 ? 50.097 -51.841 24.470 1.00 26.66 191 SER B N 1
ATOM 5274 C CA . SER B 1 170 ? 49.365 -53.071 24.628 1.00 25.93 191 SER B CA 1
ATOM 5275 C C . SER B 1 170 ? 49.618 -53.803 25.959 1.00 23.45 191 SER B C 1
ATOM 5276 O O . SER B 1 170 ? 50.727 -53.774 26.516 1.00 22.87 191 SER B O 1
ATOM 5279 N N . HIS B 1 171 ? 48.591 -54.501 26.427 1.00 20.77 192 HIS B N 1
ATOM 5280 C CA . HIS B 1 171 ? 48.666 -55.267 27.669 1.00 19.26 192 HIS B CA 1
ATOM 5281 C C . HIS B 1 171 ? 47.491 -56.218 27.752 1.00 18.02 192 HIS B C 1
ATOM 5282 O O . HIS B 1 171 ? 46.370 -55.859 27.363 1.00 16.88 192 HIS B O 1
ATOM 5289 N N . ASP B 1 172 ? 47.727 -57.414 28.264 1.00 17.37 193 ASP B N 1
ATOM 5290 C CA . ASP B 1 172 ? 46.647 -58.317 28.694 1.00 17.15 193 ASP B CA 1
ATOM 5291 C C . ASP B 1 172 ? 45.647 -58.631 27.576 1.00 16.57 193 ASP B C 1
ATOM 5292 O O . ASP B 1 172 ? 44.456 -58.682 27.823 1.00 16.91 193 ASP B O 1
ATOM 5297 N N . GLY B 1 173 ? 46.136 -58.790 26.349 1.00 16.99 194 GLY B N 1
ATOM 5298 C CA . GLY B 1 173 ? 45.278 -59.039 25.188 1.00 16.71 194 GLY B CA 1
ATOM 5299 C C . GLY B 1 173 ? 44.534 -57.802 24.699 1.00 16.97 194 GLY B C 1
ATOM 5300 O O . GLY B 1 173 ? 43.690 -57.914 23.832 1.00 15.72 194 GLY B O 1
ATOM 5301 N N . ILE B 1 174 ? 44.908 -56.619 25.203 1.00 16.86 195 ILE B N 1
ATOM 5302 C CA . ILE B 1 174 ? 44.289 -55.359 24.804 1.00 17.37 195 ILE B CA 1
ATOM 5303 C C . ILE B 1 174 ? 45.278 -54.454 24.100 1.00 17.37 195 ILE B C 1
ATOM 5304 O O . ILE B 1 174 ? 46.434 -54.323 24.509 1.00 18.49 195 ILE B O 1
ATOM 5309 N N . LYS B 1 175 ? 44.827 -53.835 23.017 1.00 16.81 196 LYS B N 1
ATOM 5310 C CA . LYS B 1 175 ? 45.634 -52.876 22.310 1.00 17.41 196 LYS B CA 1
ATOM 5311 C C . LYS B 1 175 ? 45.126 -51.491 22.751 1.00 17.54 196 LYS B C 1
ATOM 5312 O O . LYS B 1 175 ? 43.942 -51.197 22.674 1.00 16.82 196 LYS B O 1
ATOM 5318 N N . GLU B 1 176 ? 46.021 -50.667 23.267 1.00 18.40 197 GLU B N 1
ATOM 5319 C CA . GLU B 1 176 ? 45.658 -49.333 23.737 1.00 18.42 197 GLU B CA 1
ATOM 5320 C C . GLU B 1 176 ? 46.547 -48.317 23.078 1.00 18.28 197 GLU B C 1
ATOM 5321 O O . GLU B 1 176 ? 47.757 -48.562 22.892 1.00 17.32 197 GLU B O 1
ATOM 5327 N N . VAL B 1 177 ? 45.965 -47.169 22.758 1.00 17.31 198 VAL B N 1
ATOM 5328 C CA A VAL B 1 177 ? 46.747 -46.047 22.294 0.50 16.98 198 VAL B CA 1
ATOM 5329 C CA B VAL B 1 177 ? 46.708 -46.033 22.234 0.50 17.46 198 VAL B CA 1
ATOM 5330 C C . VAL B 1 177 ? 46.295 -44.803 23.036 1.00 17.20 198 VAL B C 1
ATOM 5331 O O . VAL B 1 177 ? 45.097 -44.616 23.323 1.00 15.93 198 VAL B O 1
ATOM 5338 N N . HIS B 1 178 ? 47.261 -43.949 23.383 1.00 17.20 199 HIS B N 1
ATOM 5339 C CA . HIS B 1 178 ? 46.919 -42.734 24.071 1.00 17.34 199 HIS B CA 1
ATOM 5340 C C . HIS B 1 178 ? 47.681 -41.522 23.583 1.00 17.35 199 HIS B C 1
ATOM 5341 O O . HIS B 1 178 ? 48.755 -41.633 22.979 1.00 17.15 199 HIS B O 1
ATOM 5348 N N . TRP B 1 179 ? 47.095 -40.364 23.865 1.00 17.07 200 TRP B N 1
ATOM 5349 C CA . TRP B 1 179 ? 47.714 -39.079 23.575 1.00 17.48 200 TRP B CA 1
ATOM 5350 C C . TRP B 1 179 ? 47.583 -38.160 24.794 1.00 17.16 200 TRP B C 1
ATOM 5351 O O . TRP B 1 179 ? 46.599 -38.239 25.564 1.00 16.20 200 TRP B O 1
ATOM 5362 N N . THR B 1 180 ? 48.530 -37.251 24.929 1.00 17.00 201 THR B N 1
ATOM 5363 C CA . THR B 1 180 ? 48.462 -36.201 25.957 1.00 18.05 201 THR B CA 1
ATOM 5364 C C . THR B 1 180 ? 48.691 -34.850 25.288 1.00 18.48 201 THR B C 1
ATOM 5365 O O . THR B 1 180 ? 49.737 -34.634 24.683 1.00 17.99 201 THR B O 1
ATOM 5369 N N . LEU B 1 181 ? 47.698 -33.972 25.358 1.00 18.31 202 LEU B N 1
ATOM 5370 C CA . LEU B 1 181 ? 47.782 -32.640 24.798 1.00 18.30 202 LEU B CA 1
ATOM 5371 C C . LEU B 1 181 ? 47.889 -31.699 25.976 1.00 18.58 202 LEU B C 1
ATOM 5372 O O . LEU B 1 181 ? 47.304 -31.955 27.039 1.00 18.13 202 LEU B O 1
ATOM 5377 N N . ARG B 1 182 ? 48.682 -30.645 25.810 1.00 18.31 203 ARG B N 1
ATOM 5378 C CA . ARG B 1 182 ? 48.899 -29.671 26.885 1.00 18.25 203 ARG B CA 1
ATOM 5379 C C . ARG B 1 182 ? 48.625 -28.288 26.383 1.00 18.03 203 ARG B C 1
ATOM 5380 O O . ARG B 1 182 ? 48.943 -27.954 25.251 1.00 16.92 203 ARG B O 1
ATOM 5388 N N . ASN B 1 183 ? 48.023 -27.485 27.238 1.00 17.95 204 ASN B N 1
ATOM 5389 C CA . ASN B 1 183 ? 47.775 -26.080 26.973 1.00 18.60 204 ASN B CA 1
ATOM 5390 C C . ASN B 1 183 ? 46.988 -25.822 25.718 1.00 18.19 204 ASN B C 1
ATOM 5391 O O . ASN B 1 183 ? 47.411 -25.084 24.875 1.00 17.58 204 ASN B O 1
ATOM 5396 N N . ILE B 1 184 ? 45.845 -26.465 25.584 1.00 18.16 205 ILE B N 1
ATOM 5397 C CA . ILE B 1 184 ? 44.993 -26.192 24.465 1.00 17.78 205 ILE B CA 1
ATOM 5398 C C . ILE B 1 184 ? 44.335 -24.822 24.725 1.00 19.28 205 ILE B C 1
ATOM 5399 O O . ILE B 1 184 ? 43.706 -24.609 25.773 1.00 18.45 205 ILE B O 1
ATOM 5404 N N . PRO B 1 185 ? 44.448 -23.896 23.770 1.00 20.16 206 PRO B N 1
ATOM 5405 C CA . PRO B 1 185 ? 43.792 -22.618 23.986 1.00 19.63 206 PRO B CA 1
ATOM 5406 C C . PRO B 1 185 ? 42.279 -22.744 23.971 1.00 18.84 206 PRO B C 1
ATOM 5407 O O . PRO B 1 185 ? 41.725 -23.690 23.393 1.00 19.67 206 PRO B O 1
ATOM 5411 N N . ALA B 1 186 ? 41.613 -21.819 24.636 1.00 18.70 207 ALA B N 1
ATOM 5412 C CA . ALA B 1 186 ? 40.169 -21.631 24.469 1.00 19.46 207 ALA B CA 1
ATOM 5413 C C . ALA B 1 186 ? 39.893 -21.427 22.993 1.00 19.30 207 ALA B C 1
ATOM 5414 O O . ALA B 1 186 ? 40.640 -20.748 22.333 1.00 18.12 207 ALA B O 1
ATOM 5416 N N . SER B 1 187 ? 38.810 -21.973 22.491 1.00 20.79 208 SER B N 1
ATOM 5417 C CA . SER B 1 187 ? 38.365 -21.576 21.160 1.00 23.28 208 SER B CA 1
ATOM 5418 C C . SER B 1 187 ? 38.111 -20.029 21.146 1.00 24.95 208 SER B C 1
ATOM 5419 O O . SER B 1 187 ? 37.830 -19.400 22.177 1.00 24.03 208 SER B O 1
ATOM 5422 N N . SER B 1 188 ? 38.303 -19.427 19.980 1.00 26.69 209 SER B N 1
ATOM 5423 C CA . SER B 1 188 ? 38.022 -18.012 19.789 1.00 27.76 209 SER B CA 1
ATOM 5424 C C . SER B 1 188 ? 36.526 -17.794 19.764 1.00 28.10 209 SER B C 1
ATOM 5425 O O . SER B 1 188 ? 35.782 -18.646 19.312 1.00 27.25 209 SER B O 1
ATOM 5428 N N . ARG B 1 189 ? 36.084 -16.629 20.232 1.00 29.50 210 ARG B N 1
ATOM 5429 C CA . ARG B 1 189 ? 34.651 -16.292 20.181 1.00 29.92 210 ARG B CA 1
ATOM 5430 C C . ARG B 1 189 ? 34.277 -15.538 18.884 1.00 28.81 210 ARG B C 1
ATOM 5431 O O . ARG B 1 189 ? 33.117 -15.201 18.685 1.00 28.79 210 ARG B O 1
ATOM 5436 N N . GLU B 1 190 ? 35.241 -15.322 17.997 1.00 28.20 211 GLU B N 1
ATOM 5437 C CA . GLU B 1 190 ? 34.957 -14.732 16.671 1.00 27.71 211 GLU B CA 1
ATOM 5438 C C . GLU B 1 190 ? 33.814 -15.427 15.946 1.00 26.92 211 GLU B C 1
ATOM 5439 O O . GLU B 1 190 ? 33.737 -16.664 15.893 1.00 27.37 211 GLU B O 1
ATOM 5445 N N . ALA B 1 191 ? 32.906 -14.627 15.404 1.00 25.48 212 ALA B N 1
ATOM 5446 C CA . ALA B 1 191 ? 31.809 -15.153 14.585 1.00 24.44 212 ALA B CA 1
ATOM 5447 C C . ALA B 1 191 ? 32.390 -15.559 13.229 1.00 22.83 212 ALA B C 1
ATOM 5448 O O . ALA B 1 191 ? 33.501 -15.173 12.884 1.00 21.56 212 ALA B O 1
ATOM 5450 N N . PHE B 1 192 ? 31.632 -16.344 12.482 1.00 22.41 213 PHE B N 1
ATOM 5451 C CA . PHE B 1 192 ? 31.968 -16.691 11.101 1.00 22.49 213 PHE B CA 1
ATOM 5452 C C . PHE B 1 192 ? 33.325 -17.371 10.906 1.00 21.93 213 PHE B C 1
ATOM 5453 O O . PHE B 1 192 ? 33.978 -17.204 9.863 1.00 21.75 213 PHE B O 1
ATOM 5461 N N . GLN B 1 193 ? 33.739 -18.152 11.898 1.00 21.48 214 GLN B N 1
ATOM 5462 C CA . GLN B 1 193 ? 34.881 -19.044 11.716 1.00 22.08 214 GLN B CA 1
ATOM 5463 C C . GLN B 1 193 ? 34.463 -20.222 10.837 1.00 21.10 214 GLN B C 1
ATOM 5464 O O . GLN B 1 193 ? 33.265 -20.501 10.696 1.00 19.61 214 GLN B O 1
ATOM 5470 N N . PRO B 1 194 ? 35.438 -20.954 10.296 1.00 21.28 215 PRO B N 1
ATOM 5471 C CA . PRO B 1 194 ? 35.060 -22.095 9.483 1.00 22.59 215 PRO B CA 1
ATOM 5472 C C . PRO B 1 194 ? 34.196 -23.094 10.248 1.00 23.73 215 PRO B C 1
ATOM 5473 O O . PRO B 1 194 ? 34.448 -23.369 11.439 1.00 23.78 215 PRO B O 1
ATOM 5477 N N . LYS B 1 195 ? 33.165 -23.606 9.597 1.00 25.21 216 LYS B N 1
ATOM 5478 C CA . LYS B 1 195 ? 32.347 -24.646 10.198 1.00 26.67 216 LYS B CA 1
ATOM 5479 C C . LYS B 1 195 ? 33.235 -25.769 10.730 1.00 28.45 216 LYS B C 1
ATOM 5480 O O . LYS B 1 195 ? 33.044 -26.222 11.861 1.00 29.48 216 LYS B O 1
ATOM 5486 N N . ASN B 1 196 ? 34.236 -26.175 9.966 1.00 28.99 217 ASN B N 1
ATOM 5487 C CA . ASN B 1 196 ? 35.171 -27.165 10.465 1.00 31.56 217 ASN B CA 1
ATOM 5488 C C . ASN B 1 196 ? 36.515 -26.513 10.680 1.00 33.41 217 ASN B C 1
ATOM 5489 O O . ASN B 1 196 ? 37.221 -26.186 9.724 1.00 32.44 217 ASN B O 1
ATOM 5494 N N . ARG B 1 197 ? 36.830 -26.262 11.944 1.00 35.24 218 ARG B N 1
ATOM 5495 C CA A ARG B 1 197 ? 38.065 -25.573 12.291 0.50 36.60 218 ARG B CA 1
ATOM 5496 C CA B ARG B 1 197 ? 38.055 -25.570 12.301 0.50 36.44 218 ARG B CA 1
ATOM 5497 C C . ARG B 1 197 ? 39.186 -26.598 12.327 1.00 37.51 218 ARG B C 1
ATOM 5498 O O . ARG B 1 197 ? 39.175 -27.518 13.132 1.00 38.27 218 ARG B O 1
ATOM 5513 N N . GLU B 1 198 ? 40.162 -26.435 11.445 1.00 39.30 219 GLU B N 1
ATOM 5514 C CA . GLU B 1 198 ? 41.229 -27.429 11.289 1.00 40.67 219 GLU B CA 1
ATOM 5515 C C . GLU B 1 198 ? 42.253 -27.448 12.405 1.00 40.15 219 GLU B C 1
ATOM 5516 O O . GLU B 1 198 ? 42.784 -28.525 12.668 1.00 41.90 219 GLU B O 1
ATOM 5522 N N . ALA B 1 199 ? 42.517 -26.311 13.069 1.00 38.61 220 ALA B N 1
ATOM 5523 C CA . ALA B 1 199 ? 43.460 -26.278 14.227 1.00 37.43 220 ALA B CA 1
ATOM 5524 C C . ALA B 1 199 ? 42.756 -26.514 15.559 1.00 35.41 220 ALA B C 1
ATOM 5525 O O . ALA B 1 199 ? 43.203 -26.063 16.615 1.00 36.34 220 ALA B O 1
ATOM 5527 N N . SER B 1 200 ? 41.601 -27.146 15.515 1.00 32.13 221 SER B N 1
ATOM 5528 C CA . SER B 1 200 ? 40.861 -27.399 16.718 1.00 29.78 221 SER B CA 1
ATOM 5529 C C . SER B 1 200 ? 41.005 -28.923 16.971 1.00 27.50 221 SER B C 1
ATOM 5530 O O . SER B 1 200 ? 40.409 -29.716 16.226 1.00 25.39 221 SER B O 1
ATOM 5533 N N . PRO B 1 201 ? 41.814 -29.315 17.980 1.00 24.75 222 PRO B N 1
ATOM 5534 C CA . PRO B 1 201 ? 42.119 -30.731 18.195 1.00 24.06 222 PRO B CA 1
ATOM 5535 C C . PRO B 1 201 ? 40.856 -31.595 18.303 1.00 22.70 222 PRO B C 1
ATOM 5536 O O . PRO B 1 201 ? 39.947 -31.264 19.055 1.00 21.43 222 PRO B O 1
ATOM 5540 N N . HIS B 1 202 ? 40.793 -32.636 17.484 1.00 22.02 223 HIS B N 1
ATOM 5541 C CA . HIS B 1 202 ? 39.700 -33.626 17.488 1.00 22.82 223 HIS B CA 1
ATOM 5542 C C . HIS B 1 202 ? 40.338 -35.015 17.369 1.00 21.58 223 HIS B C 1
ATOM 5543 O O . HIS B 1 202 ? 41.264 -35.201 16.593 1.00 21.78 223 HIS B O 1
ATOM 5550 N N . LEU B 1 203 ? 39.852 -35.966 18.152 1.00 20.14 224 LEU B N 1
ATOM 5551 C CA . LEU B 1 203 ? 40.258 -37.363 18.016 1.00 18.61 224 LEU B CA 1
ATOM 5552 C C . LEU B 1 203 ? 39.209 -38.092 17.189 1.00 17.89 224 LEU B C 1
ATOM 5553 O O . LEU B 1 203 ? 37.991 -38.064 17.510 1.00 18.22 224 LEU B O 1
ATOM 5558 N N . VAL B 1 204 ? 39.666 -38.740 16.122 1.00 17.10 225 VAL B N 1
ATOM 5559 C CA . VAL B 1 204 ? 38.787 -39.469 15.209 1.00 17.09 225 VAL B CA 1
ATOM 5560 C C . VAL B 1 204 ? 39.316 -40.893 15.139 1.00 17.29 225 VAL B C 1
ATOM 5561 O O . VAL B 1 204 ? 40.493 -41.108 14.888 1.00 18.71 225 VAL B O 1
ATOM 5565 N N . ALA B 1 205 ? 38.456 -41.860 15.417 1.00 15.68 226 ALA B N 1
ATOM 5566 C CA . ALA B 1 205 ? 38.871 -43.237 15.470 1.00 15.12 226 ALA B CA 1
ATOM 5567 C C . ALA B 1 205 ? 37.746 -44.176 15.104 1.00 14.94 226 ALA B C 1
ATOM 5568 O O . ALA B 1 205 ? 36.556 -43.873 15.314 1.00 15.99 226 ALA B O 1
ATOM 5570 N N . SER B 1 206 ? 38.130 -45.349 14.602 1.00 15.09 227 SER B N 1
ATOM 5571 C CA . SER B 1 206 ? 37.148 -46.342 14.144 1.00 15.40 227 SER B CA 1
ATOM 5572 C C . SER B 1 206 ? 37.696 -47.772 14.206 1.00 14.41 227 SER B C 1
ATOM 5573 O O . SER B 1 206 ? 38.847 -48.007 13.889 1.00 14.89 227 SER B O 1
ATOM 5576 N N . THR B 1 207 ? 36.858 -48.721 14.609 1.00 14.50 228 THR B N 1
ATOM 5577 C CA . THR B 1 207 ? 37.180 -50.138 14.519 1.00 14.31 228 THR B CA 1
ATOM 5578 C C . THR B 1 207 ? 36.408 -50.817 13.411 1.00 15.60 228 THR B C 1
ATOM 5579 O O . THR B 1 207 ? 36.432 -52.029 13.305 1.00 15.36 228 THR B O 1
ATOM 5583 N N . TYR B 1 208 ? 35.715 -50.053 12.571 1.00 15.17 229 TYR B N 1
ATOM 5584 C CA . TYR B 1 208 ? 35.249 -50.639 11.327 1.00 15.52 229 TYR B CA 1
ATOM 5585 C C . TYR B 1 208 ? 36.467 -51.020 10.494 1.00 16.52 229 TYR B C 1
ATOM 5586 O O . TYR B 1 208 ? 37.565 -50.460 10.669 1.00 16.72 229 TYR B O 1
ATOM 5595 N N . PRO B 1 209 ? 36.305 -52.000 9.596 1.00 16.89 230 PRO B N 1
ATOM 5596 C CA . PRO B 1 209 ? 37.429 -52.409 8.737 1.00 16.91 230 PRO B CA 1
ATOM 5597 C C . PRO B 1 209 ? 37.955 -51.264 7.856 1.00 16.49 230 PRO B C 1
ATOM 5598 O O . PRO B 1 209 ? 39.161 -51.228 7.515 1.00 16.50 230 PRO B O 1
ATOM 5602 N N . SER B 1 210 ? 37.052 -50.346 7.488 1.00 16.17 231 SER B N 1
ATOM 5603 C CA . SER B 1 210 ? 37.370 -49.176 6.664 1.00 15.05 231 SER B CA 1
ATOM 5604 C C . SER B 1 210 ? 36.190 -48.214 6.691 1.00 14.88 231 SER B C 1
ATOM 5605 O O . SER B 1 210 ? 35.089 -48.590 7.065 1.00 14.74 231 SER B O 1
ATOM 5608 N N . GLY B 1 211 ? 36.413 -46.978 6.257 1.00 15.45 232 GLY B N 1
ATOM 5609 C CA . GLY B 1 211 ? 35.337 -45.999 6.162 1.00 16.43 232 GLY B CA 1
ATOM 5610 C C . GLY B 1 211 ? 34.263 -46.484 5.214 1.00 16.30 232 GLY B C 1
ATOM 5611 O O . GLY B 1 211 ? 33.072 -46.308 5.459 1.00 16.08 232 GLY B O 1
ATOM 5612 N N . LYS B 1 212 ? 34.695 -47.126 4.134 1.00 17.13 233 LYS B N 1
ATOM 5613 C CA . LYS B 1 212 ? 33.781 -47.724 3.170 1.00 18.17 233 LYS B CA 1
ATOM 5614 C C . LYS B 1 212 ? 32.890 -48.795 3.821 1.00 17.07 233 LYS B C 1
ATOM 5615 O O . LYS B 1 212 ? 31.671 -48.804 3.587 1.00 15.93 233 LYS B O 1
ATOM 5621 N N . ALA B 1 213 ? 33.499 -49.679 4.619 1.00 16.70 234 ALA B N 1
ATOM 5622 C CA . ALA B 1 213 ? 32.735 -50.733 5.327 1.00 16.87 234 ALA B CA 1
ATOM 5623 C C . ALA B 1 213 ? 31.754 -50.134 6.345 1.00 16.29 234 ALA B C 1
ATOM 5624 O O . ALA B 1 213 ? 30.680 -50.677 6.544 1.00 15.64 234 ALA B O 1
ATOM 5626 N N . ALA B 1 214 ? 32.131 -49.011 6.960 1.00 16.59 235 ALA B N 1
ATOM 5627 C CA . ALA B 1 214 ? 31.261 -48.338 7.947 1.00 16.32 235 ALA B CA 1
ATOM 5628 C C . ALA B 1 214 ? 30.011 -47.881 7.211 1.00 16.51 235 ALA B C 1
ATOM 5629 O O . ALA B 1 214 ? 28.885 -48.144 7.635 1.00 16.67 235 ALA B O 1
ATOM 5631 N N . LEU B 1 215 ? 30.224 -47.210 6.089 1.00 16.87 236 LEU B N 1
ATOM 5632 C CA . LEU B 1 215 ? 29.112 -46.741 5.241 1.00 16.95 236 LEU B CA 1
ATOM 5633 C C . LEU B 1 215 ? 28.221 -47.892 4.698 1.00 17.17 236 LEU B C 1
ATOM 5634 O O . LEU B 1 215 ? 26.978 -47.780 4.652 1.00 16.57 236 LEU B O 1
ATOM 5639 N N . ALA B 1 216 ? 28.852 -48.977 4.293 1.00 16.45 237 ALA B N 1
ATOM 5640 C CA . ALA B 1 216 ? 28.137 -50.143 3.787 1.00 16.82 237 ALA B CA 1
ATOM 5641 C C . ALA B 1 216 ? 27.333 -50.807 4.912 1.00 17.18 237 ALA B C 1
ATOM 5642 O O . ALA B 1 216 ? 26.243 -51.277 4.673 1.00 16.11 237 ALA B O 1
ATOM 5644 N N . THR B 1 217 ? 27.864 -50.814 6.127 1.00 17.40 238 THR B N 1
ATOM 5645 C CA . THR B 1 217 ? 27.101 -51.304 7.267 1.00 19.52 238 THR B CA 1
ATOM 5646 C C . THR B 1 217 ? 25.837 -50.472 7.493 1.00 18.87 238 THR B C 1
ATOM 5647 O O . THR B 1 217 ? 24.768 -51.013 7.702 1.00 18.87 238 THR B O 1
ATOM 5651 N N . LEU B 1 218 ? 25.977 -49.162 7.405 1.00 19.09 239 LEU B N 1
ATOM 5652 C CA . LEU B 1 218 ? 24.846 -48.259 7.558 1.00 19.13 239 LEU B CA 1
ATOM 5653 C C . LEU B 1 218 ? 23.860 -48.540 6.432 1.00 19.93 239 LEU B C 1
ATOM 5654 O O . LEU B 1 218 ? 22.672 -48.690 6.681 1.00 17.63 239 LEU B O 1
ATOM 5659 N N . ASP B 1 219 ? 24.366 -48.666 5.211 1.00 20.39 240 ASP B N 1
ATOM 5660 C CA . ASP B 1 219 ? 23.488 -48.915 4.071 1.00 22.18 240 ASP B CA 1
ATOM 5661 C C . ASP B 1 219 ? 22.693 -50.218 4.246 1.00 22.41 240 ASP B C 1
ATOM 5662 O O . ASP B 1 219 ? 21.475 -50.242 4.027 1.00 20.66 240 ASP B O 1
ATOM 5667 N N . LYS B 1 220 ? 23.367 -51.273 4.690 1.00 21.69 241 LYS B N 1
ATOM 5668 C CA . LYS B 1 220 ? 22.696 -52.547 4.948 1.00 23.55 241 LYS B CA 1
ATOM 5669 C C . LYS B 1 220 ? 21.604 -52.397 5.986 1.00 23.39 241 LYS B C 1
ATOM 5670 O O . LYS B 1 220 ? 20.486 -52.875 5.807 1.00 22.36 241 LYS B O 1
ATOM 5676 N N . ARG B 1 221 ? 21.898 -51.703 7.065 1.00 24.31 242 ARG B N 1
ATOM 5677 C CA A ARG B 1 221 ? 20.907 -51.481 8.116 0.50 25.24 242 ARG B CA 1
ATOM 5678 C CA B ARG B 1 221 ? 20.876 -51.493 8.084 0.50 25.58 242 ARG B CA 1
ATOM 5679 C C . ARG B 1 221 ? 19.692 -50.678 7.578 1.00 25.96 242 ARG B C 1
ATOM 5680 O O . ARG B 1 221 ? 18.544 -50.993 7.891 1.00 27.05 242 ARG B O 1
ATOM 5695 N N . LEU B 1 222 ? 19.956 -49.660 6.774 1.00 26.44 243 LEU B N 1
ATOM 5696 C CA . LEU B 1 222 ? 18.916 -48.861 6.166 1.00 27.51 243 LEU B CA 1
ATOM 5697 C C . LEU B 1 222 ? 18.056 -49.740 5.249 1.00 29.47 243 LEU B C 1
ATOM 5698 O O . LEU B 1 222 ? 16.828 -49.615 5.232 1.00 30.57 243 LEU B O 1
ATOM 5703 N N . LYS B 1 223 ? 18.702 -50.602 4.459 1.00 30.79 244 LYS B N 1
ATOM 5704 C CA . LYS B 1 223 ? 17.999 -51.469 3.517 1.00 31.75 244 LYS B CA 1
ATOM 5705 C C . LYS B 1 223 ? 17.185 -52.542 4.205 1.00 32.90 244 LYS B C 1
ATOM 5706 O O . LYS B 1 223 ? 16.255 -53.053 3.625 1.00 34.25 244 LYS B O 1
ATOM 5712 N N . GLU B 1 224 ? 17.518 -52.879 5.432 1.00 34.11 245 GLU B N 1
ATOM 5713 C CA . GLU B 1 224 ? 16.728 -53.810 6.205 1.00 35.66 245 GLU B CA 1
ATOM 5714 C C . GLU B 1 224 ? 15.415 -53.213 6.667 1.00 36.63 245 GLU B C 1
ATOM 5715 O O . GLU B 1 224 ? 14.499 -53.950 6.983 1.00 35.94 245 GLU B O 1
ATOM 5721 N N . SER B 1 225 ? 15.314 -51.885 6.718 1.00 38.05 246 SER B N 1
ATOM 5722 C CA . SER B 1 225 ? 14.067 -51.264 7.174 1.00 39.48 246 SER B CA 1
ATOM 5723 C C . SER B 1 225 ? 12.964 -51.502 6.189 1.00 39.02 246 SER B C 1
ATOM 5724 O O . SER B 1 225 ? 13.158 -51.504 4.983 1.00 39.68 246 SER B O 1
ATOM 5727 N N . GLN B 1 226 ? 11.813 -51.783 6.744 1.00 39.36 247 GLN B N 1
ATOM 5728 C CA . GLN B 1 226 ? 10.655 -52.205 5.962 1.00 39.47 247 GLN B CA 1
ATOM 5729 C C . GLN B 1 226 ? 9.958 -50.966 5.404 1.00 37.01 247 GLN B C 1
ATOM 5730 O O . GLN B 1 226 ? 9.267 -50.248 6.173 1.00 36.14 247 GLN B O 1
ATOM 5736 N N . GLY B 1 227 ? 10.124 -50.763 4.087 1.00 33.75 248 GLY B N 1
ATOM 5737 C CA . GLY B 1 227 ? 9.566 -49.620 3.373 1.00 31.67 248 GLY B CA 1
ATOM 5738 C C . GLY B 1 227 ? 8.620 -49.986 2.254 1.00 30.40 248 GLY B C 1
ATOM 5739 O O . GLY B 1 227 ? 8.389 -49.176 1.341 1.00 27.29 248 GLY B O 1
ATOM 5740 N N . TYR B 1 228 ? 7.999 -51.165 2.356 1.00 28.92 249 TYR B N 1
ATOM 5741 C CA . TYR B 1 228 ? 7.231 -51.681 1.249 1.00 29.27 249 TYR B CA 1
ATOM 5742 C C . TYR B 1 228 ? 6.034 -50.791 0.963 1.00 26.90 249 TYR B C 1
ATOM 5743 O O . TYR B 1 228 ? 5.788 -50.453 -0.170 1.00 24.51 249 TYR B O 1
ATOM 5752 N N . GLU B 1 229 ? 5.326 -50.365 1.999 1.00 25.52 250 GLU B N 1
ATOM 5753 C CA . GLU B 1 229 ? 4.216 -49.457 1.805 1.00 24.69 250 GLU B CA 1
ATOM 5754 C C . GLU B 1 229 ? 4.642 -48.073 1.341 1.00 22.18 250 GLU B C 1
ATOM 5755 O O . GLU B 1 229 ? 3.929 -47.434 0.577 1.00 20.79 250 GLU B O 1
ATOM 5761 N N . SER B 1 230 ? 5.785 -47.592 1.827 1.00 19.87 251 SER B N 1
ATOM 5762 C CA . SER B 1 230 ? 6.306 -46.305 1.390 1.00 18.24 251 SER B CA 1
ATOM 5763 C C . SER B 1 230 ? 6.537 -46.292 -0.104 1.00 17.64 251 SER B C 1
ATOM 5764 O O . SER B 1 230 ? 6.290 -45.276 -0.753 1.00 16.92 251 SER B O 1
ATOM 5767 N N . LYS B 1 231 ? 6.985 -47.414 -0.666 1.00 17.34 252 LYS B N 1
ATOM 5768 C CA . LYS B 1 231 ? 7.234 -47.475 -2.093 1.00 17.99 252 LYS B CA 1
ATOM 5769 C C . LYS B 1 231 ? 5.914 -47.264 -2.856 1.00 17.96 252 LYS B C 1
ATOM 5770 O O . LYS B 1 231 ? 5.840 -46.429 -3.761 1.00 18.57 252 LYS B O 1
ATOM 5776 N N . THR B 1 232 ? 4.868 -47.988 -2.459 1.00 17.57 253 THR B N 1
ATOM 5777 C CA . THR B 1 232 ? 3.559 -47.892 -3.136 1.00 17.90 253 THR B CA 1
ATOM 5778 C C . THR B 1 232 ? 2.938 -46.499 -2.945 1.00 17.79 253 THR B C 1
ATOM 5779 O O . THR B 1 232 ? 2.332 -45.944 -3.864 1.00 17.69 253 THR B O 1
ATOM 5783 N N . PHE B 1 233 ? 3.088 -45.953 -1.746 1.00 16.90 254 PHE B N 1
ATOM 5784 C CA . PHE B 1 233 ? 2.656 -44.616 -1.457 1.00 16.95 254 PHE B CA 1
ATOM 5785 C C . PHE B 1 233 ? 3.334 -43.618 -2.424 1.00 17.38 254 PHE B C 1
ATOM 5786 O O . PHE B 1 233 ? 2.663 -42.798 -3.026 1.00 16.86 254 PHE B O 1
ATOM 5794 N N . ALA B 1 234 ? 4.648 -43.742 -2.603 1.00 17.08 255 ALA B N 1
ATOM 5795 C CA . ALA B 1 234 ? 5.390 -42.881 -3.526 1.00 17.81 255 ALA B CA 1
ATOM 5796 C C . ALA B 1 234 ? 4.883 -42.998 -4.976 1.00 18.26 255 ALA B C 1
ATOM 5797 O O . ALA B 1 234 ? 4.813 -42.005 -5.721 1.00 17.46 255 ALA B O 1
ATOM 5799 N N . GLN B 1 235 ? 4.567 -44.226 -5.368 1.00 18.99 256 GLN B N 1
ATOM 5800 C CA . GLN B 1 235 ? 4.029 -44.495 -6.698 1.00 20.37 256 GLN B CA 1
ATOM 5801 C C . GLN B 1 235 ? 2.670 -43.886 -6.898 1.00 19.98 256 GLN B C 1
ATOM 5802 O O . GLN B 1 235 ? 2.409 -43.280 -7.930 1.00 20.56 256 GLN B O 1
ATOM 5808 N N . PHE B 1 236 ? 1.806 -44.027 -5.913 1.00 20.80 257 PHE B N 1
ATOM 5809 C CA . PHE B 1 236 ? 0.522 -43.376 -5.984 1.00 21.94 257 PHE B CA 1
ATOM 5810 C C . PHE B 1 236 ? 0.610 -41.844 -5.988 1.00 21.65 257 PHE B C 1
ATOM 5811 O O . PHE B 1 236 ? -0.134 -41.224 -6.734 1.00 21.75 257 PHE B O 1
ATOM 5819 N N . LEU B 1 237 ? 1.562 -41.248 -5.257 1.00 20.47 258 LEU B N 1
ATOM 5820 C CA . LEU B 1 237 ? 1.791 -39.801 -5.329 1.00 20.21 258 LEU B CA 1
ATOM 5821 C C . LEU B 1 237 ? 2.237 -39.282 -6.691 1.00 19.68 258 LEU B C 1
ATOM 5822 O O . LEU B 1 237 ? 1.893 -38.152 -7.054 1.00 19.51 258 LEU B O 1
ATOM 5827 N N . THR B 1 238 ? 2.994 -40.091 -7.431 1.00 19.70 259 THR B N 1
ATOM 5828 C CA . THR B 1 238 ? 3.738 -39.598 -8.598 1.00 20.14 259 THR B CA 1
ATOM 5829 C C . THR B 1 238 ? 3.422 -40.241 -9.946 1.00 21.35 259 THR B C 1
ATOM 5830 O O . THR B 1 238 ? 3.903 -39.762 -10.982 1.00 20.39 259 THR B O 1
ATOM 5834 N N . ASP B 1 239 ? 2.629 -41.312 -9.956 1.00 22.53 260 ASP B N 1
ATOM 5835 C CA . ASP B 1 239 ? 2.256 -41.962 -11.224 1.00 23.63 260 ASP B CA 1
ATOM 5836 C C . ASP B 1 239 ? 1.563 -40.985 -12.201 1.00 23.86 260 ASP B C 1
ATOM 5837 O O . ASP B 1 239 ? 1.757 -41.102 -13.373 1.00 25.05 260 ASP B O 1
ATOM 5842 N N . LYS B 1 240 ? 0.818 -40.006 -11.716 1.00 24.38 261 LYS B N 1
ATOM 5843 C CA . LYS B 1 240 ? 0.202 -38.972 -12.573 1.00 24.51 261 LYS B CA 1
ATOM 5844 C C . LYS B 1 240 ? 1.191 -38.193 -13.453 1.00 26.58 261 LYS B C 1
ATOM 5845 O O . LYS B 1 240 ? 0.820 -37.635 -14.511 1.00 25.65 261 LYS B O 1
ATOM 5851 N N . SER B 1 241 ? 2.441 -38.119 -13.010 1.00 27.91 262 SER B N 1
ATOM 5852 C CA . SER B 1 241 ? 3.356 -37.145 -13.568 1.00 30.50 262 SER B CA 1
ATOM 5853 C C . SER B 1 241 ? 3.978 -37.536 -14.894 1.00 31.59 262 SER B C 1
ATOM 5854 O O . SER B 1 241 ? 4.371 -38.671 -15.125 1.00 32.38 262 SER B O 1
ATOM 5857 N N . GLY B 1 242 ? 4.120 -36.534 -15.741 1.00 32.91 263 GLY B N 1
ATOM 5858 C CA . GLY B 1 242 ? 4.628 -36.721 -17.083 1.00 33.47 263 GLY B CA 1
ATOM 5859 C C . GLY B 1 242 ? 6.142 -36.587 -17.148 1.00 33.55 263 GLY B C 1
ATOM 5860 O O . GLY B 1 242 ? 6.702 -36.729 -18.238 1.00 35.66 263 GLY B O 1
ATOM 5861 N N . ASN B 1 243 ? 6.803 -36.274 -16.027 1.00 31.13 264 ASN B N 1
ATOM 5862 C CA . ASN B 1 243 ? 8.230 -36.108 -16.052 1.00 30.24 264 ASN B CA 1
ATOM 5863 C C . ASN B 1 243 ? 8.938 -36.325 -14.711 1.00 27.79 264 ASN B C 1
ATOM 5864 O O . ASN B 1 243 ? 8.362 -36.168 -13.626 1.00 25.97 264 ASN B O 1
ATOM 5869 N N . GLU B 1 244 ? 10.211 -36.658 -14.822 1.00 25.45 265 GLU B N 1
ATOM 5870 C CA . GLU B 1 244 ? 10.978 -37.045 -13.655 1.00 24.36 265 GLU B CA 1
ATOM 5871 C C . GLU B 1 244 ? 11.150 -35.940 -12.664 1.00 23.08 265 GLU B C 1
ATOM 5872 O O . GLU B 1 244 ? 11.057 -36.179 -11.471 1.00 22.40 265 GLU B O 1
ATOM 5878 N N . GLN B 1 245 ? 11.368 -34.716 -13.132 1.00 21.32 266 GLN B N 1
ATOM 5879 C CA . GLN B 1 245 ? 11.577 -33.629 -12.198 1.00 20.81 266 GLN B CA 1
ATOM 5880 C C . GLN B 1 245 ? 10.344 -33.416 -11.331 1.00 20.95 266 GLN B C 1
ATOM 5881 O O . GLN B 1 245 ? 10.463 -33.138 -10.131 1.00 19.80 266 GLN B O 1
ATOM 5887 N N . GLU B 1 246 ? 9.162 -33.512 -11.954 1.00 21.31 267 GLU B N 1
ATOM 5888 C CA . GLU B 1 246 ? 7.894 -33.313 -11.227 1.00 21.57 267 GLU B CA 1
ATOM 5889 C C . GLU B 1 246 ? 7.742 -34.370 -10.127 1.00 20.42 267 GLU B C 1
ATOM 5890 O O . GLU B 1 246 ? 7.305 -34.073 -9.017 1.00 20.28 267 GLU B O 1
ATOM 5896 N N . LYS B 1 247 ? 8.115 -35.606 -10.441 1.00 20.14 268 LYS B N 1
ATOM 5897 C CA . LYS B 1 247 ? 8.021 -36.686 -9.481 1.00 19.55 268 LYS B CA 1
ATOM 5898 C C . LYS B 1 247 ? 8.900 -36.377 -8.265 1.00 18.73 268 LYS B C 1
ATOM 5899 O O . LYS B 1 247 ? 8.449 -36.530 -7.133 1.00 17.85 268 LYS B O 1
ATOM 5905 N N . VAL B 1 248 ? 10.122 -35.878 -8.494 1.00 17.84 269 VAL B N 1
ATOM 5906 C CA . VAL B 1 248 ? 11.022 -35.490 -7.379 1.00 16.83 269 VAL B CA 1
ATOM 5907 C C . VAL B 1 248 ? 10.370 -34.377 -6.558 1.00 17.21 269 VAL B C 1
ATOM 5908 O O . VAL B 1 248 ? 10.347 -34.431 -5.324 1.00 17.02 269 VAL B O 1
ATOM 5912 N N . ASN B 1 249 ? 9.849 -33.365 -7.246 1.00 16.54 270 ASN B N 1
ATOM 5913 C CA . ASN B 1 249 ? 9.217 -32.248 -6.557 1.00 17.29 270 ASN B CA 1
ATOM 5914 C C . ASN B 1 249 ? 8.018 -32.713 -5.709 1.00 16.96 270 ASN B C 1
ATOM 5915 O O . ASN B 1 249 ? 7.847 -32.273 -4.590 1.00 17.33 270 ASN B O 1
ATOM 5920 N N . ILE B 1 250 ? 7.201 -33.608 -6.258 1.00 17.09 271 ILE B N 1
ATOM 5921 C CA . ILE B 1 250 ? 6.029 -34.110 -5.529 1.00 17.56 271 ILE B CA 1
ATOM 5922 C C . ILE B 1 250 ? 6.455 -34.797 -4.235 1.00 17.96 271 ILE B C 1
ATOM 5923 O O . ILE B 1 250 ? 5.881 -34.525 -3.179 1.00 17.16 271 ILE B O 1
ATOM 5928 N N . ILE B 1 251 ? 7.491 -35.650 -4.326 1.00 17.80 272 ILE B N 1
ATOM 5929 C CA . ILE B 1 251 ? 7.970 -36.423 -3.182 1.00 17.38 272 ILE B CA 1
ATOM 5930 C C . ILE B 1 251 ? 8.661 -35.538 -2.136 1.00 18.16 272 ILE B C 1
ATOM 5931 O O . ILE B 1 251 ? 8.329 -35.582 -0.948 1.00 16.59 272 ILE B O 1
ATOM 5936 N N . ARG B 1 252 ? 9.587 -34.711 -2.596 1.00 19.29 273 ARG B N 1
ATOM 5937 C CA . ARG B 1 252 ? 10.285 -33.756 -1.744 1.00 20.80 273 ARG B CA 1
ATOM 5938 C C . ARG B 1 252 ? 9.288 -32.857 -1.020 1.00 20.11 273 ARG B C 1
ATOM 5939 O O . ARG B 1 252 ? 9.397 -32.647 0.186 1.00 20.10 273 ARG B O 1
ATOM 5947 N N . ASP B 1 253 ? 8.308 -32.332 -1.738 1.00 20.27 274 ASP B N 1
ATOM 5948 C CA . ASP B 1 253 ? 7.363 -31.405 -1.118 1.00 20.34 274 ASP B CA 1
ATOM 5949 C C . ASP B 1 253 ? 6.472 -32.133 -0.118 1.00 20.20 274 ASP B C 1
ATOM 5950 O O . ASP B 1 253 ? 6.125 -31.590 0.964 1.00 20.52 274 ASP B O 1
ATOM 5955 N N . HIS B 1 254 ? 6.086 -33.359 -0.461 1.00 19.32 275 HIS B N 1
ATOM 5956 C CA . HIS B 1 254 ? 5.239 -34.116 0.453 1.00 18.71 275 HIS B CA 1
ATOM 5957 C C . HIS B 1 254 ? 5.959 -34.297 1.790 1.00 19.00 275 HIS B C 1
ATOM 5958 O O . HIS B 1 254 ? 5.384 -34.074 2.865 1.00 19.00 275 HIS B O 1
ATOM 5965 N N . ILE B 1 255 ? 7.223 -34.682 1.721 1.00 18.69 276 ILE B N 1
ATOM 5966 C CA . ILE B 1 255 ? 8.040 -34.836 2.911 1.00 19.91 276 ILE B CA 1
ATOM 5967 C C . ILE B 1 255 ? 8.246 -33.511 3.639 1.00 20.83 276 ILE B C 1
ATOM 5968 O O . ILE B 1 255 ? 8.016 -33.423 4.845 1.00 22.07 276 ILE B O 1
ATOM 5973 N N . LEU B 1 256 ? 8.577 -32.455 2.919 1.00 22.10 277 LEU B N 1
ATOM 5974 C CA . LEU B 1 256 ? 8.654 -31.120 3.566 1.00 23.68 277 LEU B CA 1
ATOM 5975 C C . LEU B 1 256 ? 7.334 -30.694 4.213 1.00 23.29 277 LEU B C 1
ATOM 5976 O O . LEU B 1 256 ? 7.327 -30.120 5.272 1.00 23.60 277 LEU B O 1
ATOM 5981 N N . ASN B 1 257 ? 6.211 -30.945 3.568 1.00 23.69 278 ASN B N 1
ATOM 5982 C CA . ASN B 1 257 ? 4.956 -30.444 4.090 1.00 23.68 278 ASN B CA 1
ATOM 5983 C C . ASN B 1 257 ? 4.361 -31.304 5.182 1.00 23.29 278 ASN B C 1
ATOM 5984 O O . ASN B 1 257 ? 3.557 -30.818 5.948 1.00 23.77 278 ASN B O 1
ATOM 5989 N N . ASN B 1 258 ? 4.743 -32.572 5.258 1.00 22.69 279 ASN B N 1
ATOM 5990 C CA . ASN B 1 258 ? 4.075 -33.499 6.141 1.00 23.19 279 ASN B CA 1
ATOM 5991 C C . ASN B 1 258 ? 4.924 -34.162 7.220 1.00 23.48 279 ASN B C 1
ATOM 5992 O O . ASN B 1 258 ? 4.357 -34.697 8.154 1.00 24.17 279 ASN B O 1
ATOM 5997 N N . LEU B 1 259 ? 6.250 -34.121 7.136 1.00 24.05 280 LEU B N 1
ATOM 5998 C CA . LEU B 1 259 ? 7.078 -34.752 8.150 1.00 24.66 280 LEU B CA 1
ATOM 5999 C C . LEU B 1 259 ? 7.936 -33.748 8.889 1.00 24.33 280 LEU B C 1
ATOM 6000 O O . LEU B 1 259 ? 8.424 -32.818 8.283 1.00 24.83 280 LEU B O 1
ATOM 6005 N N . SER B 1 260 ? 8.104 -33.941 10.191 1.00 24.18 281 SER B N 1
ATOM 6006 C CA . SER B 1 260 ? 9.007 -33.126 11.020 1.00 25.37 281 SER B CA 1
ATOM 6007 C C . SER B 1 260 ? 10.310 -33.868 11.176 1.00 25.33 281 SER B C 1
ATOM 6008 O O . SER B 1 260 ? 10.291 -35.085 11.245 1.00 24.77 281 SER B O 1
ATOM 6011 N N . THR B 1 261 ? 11.419 -33.139 11.253 1.00 25.99 282 THR B N 1
ATOM 6012 C CA . THR B 1 261 ? 12.709 -33.739 11.499 1.00 27.20 282 THR B CA 1
ATOM 6013 C C . THR B 1 261 ? 13.005 -33.565 12.971 1.00 26.56 282 THR B C 1
ATOM 6014 O O . THR B 1 261 ? 12.902 -32.466 13.470 1.00 25.98 282 THR B O 1
ATOM 6018 N N . CYS B 1 262 ? 13.281 -34.662 13.670 1.00 26.67 283 CYS B N 1
ATOM 6019 C CA A CYS B 1 262 ? 13.736 -34.585 15.057 0.50 27.13 283 CYS B CA 1
ATOM 6020 C CA B CYS B 1 262 ? 13.735 -34.628 15.056 0.50 26.57 283 CYS B CA 1
ATOM 6021 C C . CYS B 1 262 ? 15.230 -34.868 15.108 1.00 26.03 283 CYS B C 1
ATOM 6022 O O . CYS B 1 262 ? 15.680 -35.929 14.711 1.00 24.71 283 CYS B O 1
ATOM 6027 N N . PRO B 1 263 ? 15.996 -33.883 15.601 1.00 25.00 284 PRO B N 1
ATOM 6028 C CA . PRO B 1 263 ? 17.452 -33.916 15.514 1.00 24.69 284 PRO B CA 1
ATOM 6029 C C . PRO B 1 263 ? 18.100 -34.805 16.572 1.00 23.92 284 PRO B C 1
ATOM 6030 O O . PRO B 1 263 ? 18.855 -34.345 17.384 1.00 25.34 284 PRO B O 1
ATOM 6034 N N . ILE B 1 264 ? 17.786 -36.088 16.551 1.00 24.04 285 ILE B N 1
ATOM 6035 C CA . ILE B 1 264 ? 18.364 -37.063 17.467 1.00 23.82 285 ILE B CA 1
ATOM 6036 C C . ILE B 1 264 ? 19.687 -37.550 16.873 1.00 23.94 285 ILE B C 1
ATOM 6037 O O . ILE B 1 264 ? 19.699 -38.140 15.790 1.00 22.45 285 ILE B O 1
ATOM 6042 N N . PRO B 1 265 ? 20.807 -37.323 17.595 1.00 23.79 286 PRO B N 1
ATOM 6043 C CA . PRO B 1 265 ? 22.100 -37.789 17.074 1.00 23.55 286 PRO B CA 1
ATOM 6044 C C . PRO B 1 265 ? 22.065 -39.283 16.792 1.00 23.00 286 PRO B C 1
ATOM 6045 O O . PRO B 1 265 ? 21.386 -40.041 17.509 1.00 20.90 286 PRO B O 1
ATOM 6057 N N . ALA B 1 267 ? 24.254 -41.569 17.230 1.00 20.63 288 ALA B N 1
ATOM 6058 C CA . ALA B 1 267 ? 24.735 -42.318 18.396 1.00 21.03 288 ALA B CA 1
ATOM 6059 C C . ALA B 1 267 ? 23.634 -42.674 19.365 1.00 21.21 288 ALA B C 1
ATOM 6060 O O . ALA B 1 267 ? 23.679 -43.726 19.979 1.00 21.38 288 ALA B O 1
ATOM 6070 N N . THR B 1 269 ? 20.644 -43.414 18.603 1.00 23.41 290 THR B N 1
ATOM 6071 C CA . THR B 1 269 ? 19.803 -44.489 18.089 1.00 24.81 290 THR B CA 1
ATOM 6072 C C . THR B 1 269 ? 20.631 -45.726 17.691 1.00 25.50 290 THR B C 1
ATOM 6073 O O . THR B 1 269 ? 20.180 -46.542 16.910 1.00 29.29 290 THR B O 1
ATOM 6077 N N . GLY B 1 270 ? 21.848 -45.871 18.189 1.00 23.90 291 GLY B N 1
ATOM 6078 C CA . GLY B 1 270 ? 22.651 -46.999 17.777 1.00 22.87 291 GLY B CA 1
ATOM 6079 C C . GLY B 1 270 ? 22.976 -47.017 16.292 1.00 21.20 291 GLY B C 1
ATOM 6080 O O . GLY B 1 270 ? 23.229 -48.072 15.741 1.00 22.09 291 GLY B O 1
ATOM 6081 N N . TYR B 1 271 ? 22.992 -45.851 15.665 1.00 20.10 292 TYR B N 1
ATOM 6082 C CA . TYR B 1 271 ? 23.234 -45.724 14.236 1.00 20.86 292 TYR B CA 1
ATOM 6083 C C . TYR B 1 271 ? 22.218 -46.513 13.388 1.00 22.12 292 TYR B C 1
ATOM 6084 O O . TYR B 1 271 ? 22.596 -47.110 12.389 1.00 23.10 292 TYR B O 1
ATOM 6093 N N . THR B 1 272 ? 20.940 -46.521 13.796 1.00 21.96 293 THR B N 1
ATOM 6094 C CA A THR B 1 272 ? 19.971 -47.181 12.905 0.50 21.39 293 THR B CA 1
ATOM 6095 C CA B THR B 1 272 ? 19.846 -47.312 13.228 0.50 21.39 293 THR B CA 1
ATOM 6096 C C . THR B 1 272 ? 18.677 -46.390 12.860 1.00 20.94 293 THR B C 1
ATOM 6097 O O . THR B 1 272 ? 18.642 -45.206 13.274 1.00 20.60 293 THR B O 1
ATOM 6104 N N . VAL B 1 273 ? 17.684 -46.972 12.203 1.00 20.17 294 VAL B N 1
ATOM 6105 C CA . VAL B 1 273 ? 16.462 -46.270 11.894 1.00 19.27 294 VAL B CA 1
ATOM 6106 C C . VAL B 1 273 ? 15.310 -47.148 12.293 1.00 19.70 294 VAL B C 1
ATOM 6107 O O . VAL B 1 273 ? 15.432 -48.382 12.349 1.00 19.01 294 VAL B O 1
ATOM 6111 N N . ARG B 1 274 ? 14.177 -46.533 12.591 1.00 19.91 295 ARG B N 1
ATOM 6112 C CA . ARG B 1 274 ? 12.950 -47.309 12.691 1.00 20.28 295 ARG B CA 1
ATOM 6113 C C . ARG B 1 274 ? 12.617 -47.792 11.298 1.00 20.85 295 ARG B C 1
ATOM 6114 O O . ARG B 1 274 ? 13.114 -47.322 10.299 1.00 19.05 295 ARG B O 1
ATOM 6122 N N . ASP B 1 275 ? 11.758 -48.773 11.258 1.00 21.71 296 ASP B N 1
ATOM 6123 C CA . ASP B 1 275 ? 11.118 -49.155 10.057 1.00 23.10 296 ASP B CA 1
ATOM 6124 C C . ASP B 1 275 ? 10.612 -47.958 9.225 1.00 21.19 296 ASP B C 1
ATOM 6125 O O . ASP B 1 275 ? 9.903 -47.128 9.728 1.00 19.85 296 ASP B O 1
ATOM 6130 N N . ILE B 1 276 ? 10.951 -47.913 7.953 1.00 20.25 297 ILE B N 1
ATOM 6131 C CA . ILE B 1 276 ? 10.683 -46.759 7.127 1.00 20.17 297 ILE B CA 1
ATOM 6132 C C . ILE B 1 276 ? 9.159 -46.458 6.991 1.00 19.18 297 ILE B C 1
ATOM 6133 O O . ILE B 1 276 ? 8.765 -45.303 6.999 1.00 17.80 297 ILE B O 1
ATOM 6138 N N . ASP B 1 277 ? 8.334 -47.492 6.919 1.00 18.32 298 ASP B N 1
ATOM 6139 C CA . ASP B 1 277 ? 6.890 -47.318 6.855 1.00 19.02 298 ASP B CA 1
ATOM 6140 C C . ASP B 1 277 ? 6.370 -46.692 8.156 1.00 18.97 298 ASP B C 1
ATOM 6141 O O . ASP B 1 277 ? 5.471 -45.845 8.123 1.00 19.32 298 ASP B O 1
ATOM 6146 N N . THR B 1 278 ? 6.970 -47.072 9.289 1.00 19.12 299 THR B N 1
ATOM 6147 C CA . THR B 1 278 ? 6.656 -46.478 10.582 1.00 19.12 299 THR B CA 1
ATOM 6148 C C . THR B 1 278 ? 7.080 -45.027 10.596 1.00 18.95 299 THR B C 1
ATOM 6149 O O . THR B 1 278 ? 6.373 -44.170 11.115 1.00 18.58 299 THR B O 1
ATOM 6153 N N . VAL B 1 279 ? 8.229 -44.736 10.007 1.00 18.47 300 VAL B N 1
ATOM 6154 C CA . VAL B 1 279 ? 8.649 -43.322 9.910 1.00 18.73 300 VAL B CA 1
ATOM 6155 C C . VAL B 1 279 ? 7.537 -42.549 9.184 1.00 19.06 300 VAL B C 1
ATOM 6156 O O . VAL B 1 279 ? 7.009 -41.554 9.696 1.00 19.82 300 VAL B O 1
ATOM 6160 N N . LEU B 1 280 ? 7.152 -43.036 8.020 1.00 19.38 301 LEU B N 1
ATOM 6161 C CA . LEU B 1 280 ? 6.170 -42.323 7.195 1.00 20.10 301 LEU B CA 1
ATOM 6162 C C . LEU B 1 280 ? 4.841 -42.191 7.932 1.00 20.87 301 LEU B C 1
ATOM 6163 O O . LEU B 1 280 ? 4.319 -41.101 7.994 1.00 22.60 301 LEU B O 1
ATOM 6168 N N . ARG B 1 281 ? 4.311 -43.284 8.482 1.00 21.13 302 ARG B N 1
ATOM 6169 C CA . ARG B 1 281 ? 3.057 -43.276 9.271 1.00 22.88 302 ARG B CA 1
ATOM 6170 C C . ARG B 1 281 ? 3.108 -42.268 10.435 1.00 22.76 302 ARG B C 1
ATOM 6171 O O . ARG B 1 281 ? 2.122 -41.559 10.723 1.00 22.67 302 ARG B O 1
ATOM 6179 N N . SER B 1 282 ? 4.247 -42.238 11.131 1.00 21.34 303 SER B N 1
ATOM 6180 C CA . SER B 1 282 ? 4.364 -41.418 12.336 1.00 21.16 303 SER B CA 1
ATOM 6181 C C . SER B 1 282 ? 4.488 -39.946 11.986 1.00 21.22 303 SER B C 1
ATOM 6182 O O . SER B 1 282 ? 4.226 -39.101 12.816 1.00 21.19 303 SER B O 1
ATOM 6185 N N . ALA B 1 283 ? 4.921 -39.651 10.762 1.00 21.38 304 ALA B N 1
ATOM 6186 C CA . ALA B 1 283 ? 5.136 -38.270 10.283 1.00 21.65 304 ALA B CA 1
ATOM 6187 C C . ALA B 1 283 ? 6.278 -37.461 10.964 1.00 21.95 304 ALA B C 1
ATOM 6188 O O . ALA B 1 283 ? 6.311 -36.206 10.877 1.00 23.58 304 ALA B O 1
ATOM 6190 N N . TYR B 1 284 ? 7.199 -38.143 11.644 1.00 20.79 305 TYR B N 1
ATOM 6191 C CA . TYR B 1 284 ? 8.449 -37.496 12.111 1.00 19.34 305 TYR B CA 1
ATOM 6192 C C . TYR B 1 284 ? 9.577 -38.495 11.929 1.00 19.25 305 TYR B C 1
ATOM 6193 O O . TYR B 1 284 ? 9.371 -39.712 11.911 1.00 18.85 305 TYR B O 1
ATOM 6202 N N . GLY B 1 285 ? 10.783 -37.973 11.849 1.00 19.59 306 GLY B N 1
ATOM 6203 C CA . GLY B 1 285 ? 11.955 -38.807 11.710 1.00 19.42 306 GLY B CA 1
ATOM 6204 C C . GLY B 1 285 ? 13.231 -38.066 12.006 1.00 19.59 306 GLY B C 1
ATOM 6205 O O . GLY B 1 285 ? 13.296 -36.816 11.900 1.00 19.51 306 GLY B O 1
ATOM 6206 N N . THR B 1 286 ? 14.256 -38.845 12.337 1.00 18.34 307 THR B N 1
ATOM 6207 C CA . THR B 1 286 ? 15.607 -38.301 12.414 1.00 17.51 307 THR B CA 1
ATOM 6208 C C . THR B 1 286 ? 16.079 -37.931 10.990 1.00 18.12 307 THR B C 1
ATOM 6209 O O . THR B 1 286 ? 15.514 -38.401 10.005 1.00 18.22 307 THR B O 1
ATOM 6213 N N . PRO B 1 287 ? 17.133 -37.118 10.868 1.00 18.02 308 PRO B N 1
ATOM 6214 C CA . PRO B 1 287 ? 17.710 -36.877 9.556 1.00 17.64 308 PRO B CA 1
ATOM 6215 C C . PRO B 1 287 ? 18.035 -38.152 8.810 1.00 17.11 308 PRO B C 1
ATOM 6216 O O . PRO B 1 287 ? 17.779 -38.247 7.626 1.00 16.56 308 PRO B O 1
ATOM 6220 N N . LEU B 1 288 ? 18.540 -39.162 9.499 1.00 17.99 309 LEU B N 1
ATOM 6221 C CA . LEU B 1 288 ? 18.868 -40.441 8.821 1.00 17.27 309 LEU B CA 1
ATOM 6222 C C . LEU B 1 288 ? 17.601 -41.133 8.292 1.00 17.08 309 LEU B C 1
ATOM 6223 O O . LEU B 1 288 ? 17.556 -41.587 7.153 1.00 17.42 309 LEU B O 1
ATOM 6228 N N . GLU B 1 289 ? 16.574 -41.209 9.130 1.00 17.17 310 GLU B N 1
ATOM 6229 C CA . GLU B 1 289 ? 15.288 -41.771 8.757 1.00 17.71 310 GLU B CA 1
ATOM 6230 C C . GLU B 1 289 ? 14.667 -41.044 7.563 1.00 17.63 310 GLU B C 1
ATOM 6231 O O . GLU B 1 289 ? 14.139 -41.680 6.621 1.00 17.21 310 GLU B O 1
ATOM 6237 N N . ILE B 1 290 ? 14.714 -39.718 7.587 1.00 16.48 311 ILE B N 1
ATOM 6238 C CA . ILE B 1 290 ? 14.105 -38.947 6.504 1.00 16.23 311 ILE B CA 1
ATOM 6239 C C . ILE B 1 290 ? 14.899 -39.122 5.215 1.00 16.38 311 ILE B C 1
ATOM 6240 O O . ILE B 1 290 ? 14.324 -39.247 4.151 1.00 14.69 311 ILE B O 1
ATOM 6245 N N . ALA B 1 291 ? 16.229 -39.120 5.314 1.00 16.37 312 ALA B N 1
ATOM 6246 C CA . ALA B 1 291 ? 17.074 -39.366 4.146 1.00 16.86 312 ALA B CA 1
ATOM 6247 C C . ALA B 1 291 ? 16.736 -40.711 3.491 1.00 16.43 312 ALA B C 1
ATOM 6248 O O . ALA B 1 291 ? 16.591 -40.777 2.285 1.00 17.10 312 ALA B O 1
ATOM 6250 N N . GLN B 1 292 ? 16.625 -41.775 4.279 1.00 17.38 313 GLN B N 1
ATOM 6251 C CA . GLN B 1 292 ? 16.293 -43.111 3.732 1.00 17.15 313 GLN B CA 1
ATOM 6252 C C . GLN B 1 292 ? 14.864 -43.173 3.218 1.00 17.86 313 GLN B C 1
ATOM 6253 O O . GLN B 1 292 ? 14.618 -43.763 2.157 1.00 18.69 313 GLN B O 1
ATOM 6259 N N . LEU B 1 293 ? 13.928 -42.539 3.929 1.00 17.39 314 LEU B N 1
ATOM 6260 C CA . LEU B 1 293 ? 12.542 -42.474 3.441 1.00 16.81 314 LEU B CA 1
ATOM 6261 C C . LEU B 1 293 ? 12.504 -41.808 2.085 1.00 17.09 314 LEU B C 1
ATOM 6262 O O . LEU B 1 293 ? 11.869 -42.299 1.160 1.00 16.91 314 LEU B O 1
ATOM 6267 N N . LEU B 1 294 ? 13.212 -40.679 1.954 1.00 17.50 315 LEU B N 1
ATOM 6268 C CA . LEU B 1 294 ? 13.230 -39.952 0.687 1.00 17.80 315 LEU B CA 1
ATOM 6269 C C . LEU B 1 294 ? 13.842 -40.836 -0.397 1.00 17.52 315 LEU B C 1
ATOM 6270 O O . LEU B 1 294 ? 13.310 -40.956 -1.520 1.00 15.24 315 LEU B O 1
ATOM 6275 N N . ASN B 1 295 ? 14.954 -41.488 -0.048 1.00 17.52 316 ASN B N 1
ATOM 6276 C CA . ASN B 1 295 ? 15.618 -42.373 -0.985 1.00 17.45 316 ASN B CA 1
ATOM 6277 C C . ASN B 1 295 ? 14.696 -43.525 -1.492 1.00 17.57 316 ASN B C 1
ATOM 6278 O O . ASN B 1 295 ? 14.652 -43.808 -2.689 1.00 18.13 316 ASN B O 1
ATOM 6283 N N . VAL B 1 296 ? 13.965 -44.169 -0.590 1.00 17.60 317 VAL B N 1
ATOM 6284 C CA . VAL B 1 296 ? 13.084 -45.298 -0.924 1.00 18.00 317 VAL B CA 1
ATOM 6285 C C . VAL B 1 296 ? 11.974 -44.811 -1.842 1.00 17.90 317 VAL B C 1
ATOM 6286 O O . VAL B 1 296 ? 11.687 -45.395 -2.875 1.00 17.14 317 VAL B O 1
ATOM 6298 N N . LEU B 1 298 ? 11.895 -42.004 -3.749 1.00 18.35 319 LEU B N 1
ATOM 6299 C CA . LEU B 1 298 ? 12.435 -41.603 -5.057 1.00 18.29 319 LEU B CA 1
ATOM 6300 C C . LEU B 1 298 ? 12.697 -42.817 -5.954 1.00 18.45 319 LEU B C 1
ATOM 6301 O O . LEU B 1 298 ? 12.223 -42.863 -7.088 1.00 19.09 319 LEU B O 1
ATOM 6306 N N . ASN B 1 299 ? 13.406 -43.811 -5.440 1.00 18.89 320 ASN B N 1
ATOM 6307 C CA . ASN B 1 299 ? 13.690 -45.021 -6.216 1.00 19.42 320 ASN B CA 1
ATOM 6308 C C . ASN B 1 299 ? 12.424 -45.722 -6.657 1.00 19.92 320 ASN B C 1
ATOM 6309 O O . ASN B 1 299 ? 12.331 -46.167 -7.791 1.00 19.54 320 ASN B O 1
ATOM 6314 N N . ALA B 1 300 ? 11.427 -45.765 -5.787 1.00 20.35 321 ALA B N 1
ATOM 6315 C CA . ALA B 1 300 ? 10.140 -46.410 -6.123 1.00 20.99 321 ALA B CA 1
ATOM 6316 C C . ALA B 1 300 ? 9.381 -45.660 -7.219 1.00 21.14 321 ALA B C 1
ATOM 6317 O O . ALA B 1 300 ? 8.632 -46.259 -7.978 1.00 22.33 321 ALA B O 1
ATOM 6319 N N . ALA B 1 301 ? 9.559 -44.352 -7.276 1.00 21.35 322 ALA B N 1
ATOM 6320 C CA . ALA B 1 301 ? 8.987 -43.506 -8.315 1.00 21.31 322 ALA B CA 1
ATOM 6321 C C . ALA B 1 301 ? 9.787 -43.559 -9.633 1.00 21.82 322 ALA B C 1
ATOM 6322 O O . ALA B 1 301 ? 9.440 -42.880 -10.577 1.00 22.38 322 ALA B O 1
ATOM 6324 N N . GLY B 1 302 ? 10.841 -44.363 -9.701 1.00 22.61 323 GLY B N 1
ATOM 6325 C CA . GLY B 1 302 ? 11.616 -44.510 -10.941 1.00 22.81 323 GLY B CA 1
ATOM 6326 C C . GLY B 1 302 ? 12.756 -43.533 -11.046 1.00 23.22 323 GLY B C 1
ATOM 6327 O O . GLY B 1 302 ? 13.340 -43.377 -12.117 1.00 23.81 323 GLY B O 1
ATOM 6328 N N . ILE B 1 303 ? 13.067 -42.829 -9.953 1.00 22.97 324 ILE B N 1
ATOM 6329 C CA . ILE B 1 303 ? 14.198 -41.879 -9.935 1.00 22.88 324 ILE B CA 1
ATOM 6330 C C . ILE B 1 303 ? 15.373 -42.535 -9.207 1.00 23.17 324 ILE B C 1
ATOM 6331 O O . ILE B 1 303 ? 15.320 -42.709 -7.977 1.00 22.26 324 ILE B O 1
ATOM 6336 N N . PRO B 1 304 ? 16.447 -42.906 -9.950 1.00 22.76 325 PRO B N 1
ATOM 6337 C CA . PRO B 1 304 ? 17.565 -43.578 -9.305 1.00 22.32 325 PRO B CA 1
ATOM 6338 C C . PRO B 1 304 ? 18.193 -42.646 -8.277 1.00 22.03 325 PRO B C 1
ATOM 6339 O O . PRO B 1 304 ? 18.522 -41.517 -8.630 1.00 21.39 325 PRO B O 1
ATOM 6343 N N . SER B 1 305 ? 18.302 -43.102 -7.025 1.00 21.17 326 SER B N 1
ATOM 6344 C CA . SER B 1 305 ? 18.721 -42.256 -5.911 1.00 21.35 326 SER B CA 1
ATOM 6345 C C . SER B 1 305 ? 19.573 -43.029 -4.899 1.00 20.64 326 SER B C 1
ATOM 6346 O O . SER B 1 305 ? 19.464 -44.251 -4.767 1.00 18.92 326 SER B O 1
ATOM 6349 N N . GLU B 1 306 ? 20.374 -42.281 -4.146 1.00 20.12 327 GLU B N 1
ATOM 6350 C CA . GLU B 1 306 ? 21.211 -42.830 -3.079 1.00 19.45 327 GLU B CA 1
ATOM 6351 C C . GLU B 1 306 ? 21.418 -41.836 -1.936 1.00 18.11 327 GLU B C 1
ATOM 6352 O O . GLU B 1 306 ? 21.479 -40.640 -2.139 1.00 18.30 327 GLU B O 1
ATOM 6358 N N . VAL B 1 307 ? 21.562 -42.342 -0.730 1.00 18.08 328 VAL B N 1
ATOM 6359 C CA . VAL B 1 307 ? 21.927 -41.517 0.430 1.00 17.11 328 VAL B CA 1
ATOM 6360 C C . VAL B 1 307 ? 23.425 -41.171 0.361 1.00 16.87 328 VAL B C 1
ATOM 6361 O O . VAL B 1 307 ? 24.242 -42.022 0.000 1.00 17.17 328 VAL B O 1
ATOM 6365 N N . LEU B 1 308 ? 23.750 -39.933 0.728 1.00 15.92 329 LEU B N 1
ATOM 6366 C CA . LEU B 1 308 ? 25.106 -39.427 0.847 1.00 16.08 329 LEU B CA 1
ATOM 6367 C C . LEU B 1 308 ? 25.413 -39.012 2.252 1.00 16.57 329 LEU B C 1
ATOM 6368 O O . LEU B 1 308 ? 24.559 -38.445 2.936 1.00 16.30 329 LEU B O 1
ATOM 6373 N N . ALA B 1 309 ? 26.676 -39.214 2.649 1.00 15.90 330 ALA B N 1
ATOM 6374 C CA . ALA B 1 309 ? 27.174 -38.771 3.887 1.00 16.07 330 ALA B CA 1
ATOM 6375 C C . ALA B 1 309 ? 28.100 -37.606 3.571 1.00 16.72 330 ALA B C 1
ATOM 6376 O O . ALA B 1 309 ? 28.890 -37.684 2.615 1.00 16.58 330 ALA B O 1
ATOM 6378 N N . VAL B 1 310 ? 28.066 -36.572 4.406 1.00 15.95 331 VAL B N 1
ATOM 6379 C CA . VAL B 1 310 ? 28.934 -35.403 4.246 1.00 15.94 331 VAL B CA 1
ATOM 6380 C C . VAL B 1 310 ? 29.852 -35.351 5.437 1.00 16.59 331 VAL B C 1
ATOM 6381 O O . VAL B 1 310 ? 29.368 -35.299 6.571 1.00 16.76 331 VAL B O 1
ATOM 6385 N N . TYR B 1 311 ? 31.151 -35.335 5.169 1.00 16.01 332 TYR B N 1
ATOM 6386 C CA . TYR B 1 311 ? 32.202 -35.207 6.146 1.00 17.13 332 TYR B CA 1
ATOM 6387 C C . TYR B 1 311 ? 32.946 -33.869 6.011 1.00 17.99 332 TYR B C 1
ATOM 6388 O O . TYR B 1 311 ? 32.976 -33.280 4.946 1.00 17.86 332 TYR B O 1
ATOM 6397 N N . PRO B 1 312 ? 33.593 -33.424 7.087 1.00 19.32 333 PRO B N 1
ATOM 6398 C CA . PRO B 1 312 ? 34.556 -32.310 7.016 1.00 20.65 333 PRO B CA 1
ATOM 6399 C C . PRO B 1 312 ? 35.606 -32.603 5.963 1.00 21.62 333 PRO B C 1
ATOM 6400 O O . PRO B 1 312 ? 35.981 -33.753 5.795 1.00 21.25 333 PRO B O 1
ATOM 6404 N N . GLY B 1 313 ? 36.059 -31.581 5.252 1.00 22.42 334 GLY B N 1
ATOM 6405 C CA . GLY B 1 313 ? 36.934 -31.794 4.126 1.00 23.77 334 GLY B CA 1
ATOM 6406 C C . GLY B 1 313 ? 38.340 -32.175 4.498 1.00 25.33 334 GLY B C 1
ATOM 6407 O O . GLY B 1 313 ? 39.053 -32.732 3.690 1.00 28.46 334 GLY B O 1
ATOM 6408 N N . HIS B 1 314 ? 38.764 -31.900 5.706 1.00 26.98 335 HIS B N 1
ATOM 6409 C CA . HIS B 1 314 ? 40.125 -32.228 6.073 1.00 29.21 335 HIS B CA 1
ATOM 6410 C C . HIS B 1 314 ? 40.293 -33.687 6.579 1.00 27.89 335 HIS B C 1
ATOM 6411 O O . HIS B 1 314 ? 41.383 -34.081 6.895 1.00 28.27 335 HIS B O 1
ATOM 6418 N N . LEU B 1 315 ? 39.229 -34.471 6.685 1.00 26.47 336 LEU B N 1
ATOM 6419 C CA . LEU B 1 315 ? 39.345 -35.794 7.277 1.00 24.56 336 LEU B CA 1
ATOM 6420 C C . LEU B 1 315 ? 39.799 -36.877 6.284 1.00 22.24 336 LEU B C 1
ATOM 6421 O O . LEU B 1 315 ? 39.445 -36.877 5.128 1.00 20.09 336 LEU B O 1
ATOM 6426 N N . ASP B 1 316 ? 40.575 -37.832 6.775 1.00 20.94 337 ASP B N 1
ATOM 6427 C CA . ASP B 1 316 ? 40.824 -39.036 6.001 1.00 19.47 337 ASP B CA 1
ATOM 6428 C C . ASP B 1 316 ? 39.616 -39.937 6.173 1.00 18.58 337 ASP B C 1
ATOM 6429 O O . ASP B 1 316 ? 39.477 -40.590 7.180 1.00 18.58 337 ASP B O 1
ATOM 6434 N N . THR B 1 317 ? 38.725 -39.951 5.196 1.00 17.59 338 THR B N 1
ATOM 6435 C CA . THR B 1 317 ? 37.505 -40.689 5.350 1.00 18.42 338 THR B CA 1
ATOM 6436 C C . THR B 1 317 ? 37.688 -42.220 5.216 1.00 19.17 338 THR B C 1
ATOM 6437 O O . THR B 1 317 ? 36.743 -42.973 5.488 1.00 18.94 338 THR B O 1
ATOM 6441 N N . ASP B 1 318 ? 38.866 -42.684 4.803 1.00 18.56 339 ASP B N 1
ATOM 6442 C CA . ASP B 1 318 ? 39.144 -44.128 4.868 1.00 19.54 339 ASP B CA 1
ATOM 6443 C C . ASP B 1 318 ? 39.276 -44.595 6.334 1.00 20.38 339 ASP B C 1
ATOM 6444 O O . ASP B 1 318 ? 39.091 -45.781 6.634 1.00 20.51 339 ASP B O 1
ATOM 6449 N N . ALA B 1 319 ? 39.638 -43.659 7.223 1.00 21.01 340 ALA B N 1
ATOM 6450 C CA . ALA B 1 319 ? 39.968 -43.910 8.626 1.00 21.16 340 ALA B CA 1
ATOM 6451 C C . ALA B 1 319 ? 38.942 -43.411 9.638 1.00 21.85 340 ALA B C 1
ATOM 6452 O O . ALA B 1 319 ? 39.253 -43.324 10.839 1.00 24.98 340 ALA B O 1
ATOM 6454 N N . CYS B 1 320 ? 37.775 -42.997 9.174 1.00 21.31 341 CYS B N 1
ATOM 6455 C CA A CYS B 1 320 ? 36.783 -42.616 10.137 0.50 19.98 341 CYS B CA 1
ATOM 6456 C CA B CYS B 1 320 ? 36.665 -42.454 9.948 0.50 21.21 341 CYS B CA 1
ATOM 6457 C C . CYS B 1 320 ? 35.538 -43.476 9.971 1.00 20.59 341 CYS B C 1
ATOM 6458 O O . CYS B 1 320 ? 35.410 -44.248 9.026 1.00 21.34 341 CYS B O 1
ATOM 6463 N N . GLY B 1 321 ? 34.672 -43.393 10.972 1.00 18.79 342 GLY B N 1
ATOM 6464 C CA . GLY B 1 321 ? 33.456 -44.155 10.991 1.00 17.94 342 GLY B CA 1
ATOM 6465 C C . GLY B 1 321 ? 32.334 -43.166 10.725 1.00 17.78 342 GLY B C 1
ATOM 6466 O O . GLY B 1 321 ? 32.535 -42.136 10.063 1.00 18.83 342 GLY B O 1
ATOM 6467 N N . LEU B 1 322 ? 31.171 -43.457 11.280 1.00 16.90 343 LEU B N 1
ATOM 6468 C CA . LEU B 1 322 ? 29.963 -42.672 11.071 1.00 16.52 343 LEU B CA 1
ATOM 6469 C C . LEU B 1 322 ? 29.877 -41.460 11.971 1.00 16.80 343 LEU B C 1
ATOM 6470 O O . LEU B 1 322 ? 29.124 -40.519 11.678 1.00 17.86 343 LEU B O 1
ATOM 6475 N N . ALA B 1 323 ? 30.650 -41.456 13.046 1.00 16.30 344 ALA B N 1
ATOM 6476 C CA . ALA B 1 323 ? 30.611 -40.380 14.026 1.00 16.35 344 ALA B CA 1
ATOM 6477 C C . ALA B 1 323 ? 31.092 -39.077 13.445 1.00 17.20 344 ALA B C 1
ATOM 6478 O O . ALA B 1 323 ? 30.692 -38.028 13.919 1.00 17.04 344 ALA B O 1
ATOM 6480 N N . ALA B 1 324 ? 31.959 -39.141 12.436 1.00 18.11 345 ALA B N 1
ATOM 6481 C CA . ALA B 1 324 ? 32.472 -37.954 11.788 1.00 18.32 345 ALA B CA 1
ATOM 6482 C C . ALA B 1 324 ? 31.494 -37.383 10.723 1.00 18.80 345 ALA B C 1
ATOM 6483 O O . ALA B 1 324 ? 31.750 -36.302 10.164 1.00 19.15 345 ALA B O 1
ATOM 6485 N N . ILE B 1 325 ? 30.397 -38.083 10.407 1.00 18.10 346 ILE B N 1
ATOM 6486 C CA . ILE B 1 325 ? 29.454 -37.567 9.406 1.00 18.62 346 ILE B CA 1
ATOM 6487 C C . ILE B 1 325 ? 28.791 -36.314 9.961 1.00 21.32 346 ILE B C 1
ATOM 6488 O O . ILE B 1 325 ? 28.290 -36.354 11.089 1.00 21.91 346 ILE B O 1
ATOM 6493 N N . GLN B 1 326 ? 28.790 -35.219 9.195 1.00 21.48 347 GLN B N 1
ATOM 6494 C CA . GLN B 1 326 ? 28.199 -33.958 9.647 1.00 23.87 347 GLN B CA 1
ATOM 6495 C C . GLN B 1 326 ? 26.782 -33.714 9.112 1.00 23.45 347 GLN B C 1
ATOM 6496 O O . GLN B 1 326 ? 25.967 -33.061 9.756 1.00 24.74 347 GLN B O 1
ATOM 6502 N N . THR B 1 327 ? 26.468 -34.199 7.923 1.00 22.31 348 THR B N 1
ATOM 6503 C CA A THR B 1 327 ? 25.161 -33.988 7.302 0.50 22.39 348 THR B CA 1
ATOM 6504 C CA B THR B 1 327 ? 25.090 -34.117 7.457 0.50 22.51 348 THR B CA 1
ATOM 6505 C C . THR B 1 327 ? 24.866 -35.186 6.418 1.00 21.99 348 THR B C 1
ATOM 6506 O O . THR B 1 327 ? 25.812 -35.877 6.005 1.00 19.98 348 THR B O 1
ATOM 6513 N N . LEU B 1 328 ? 23.593 -35.372 6.098 1.00 20.35 349 LEU B N 1
ATOM 6514 C CA . LEU B 1 328 ? 23.169 -36.353 5.149 1.00 20.48 349 LEU B CA 1
ATOM 6515 C C . LEU B 1 328 ? 22.456 -35.643 4.007 1.00 20.33 349 LEU B C 1
ATOM 6516 O O . LEU B 1 328 ? 21.892 -34.562 4.180 1.00 21.68 349 LEU B O 1
ATOM 6521 N N . ALA B 1 329 ? 22.452 -36.268 2.841 1.00 19.03 350 ALA B N 1
ATOM 6522 C CA . ALA B 1 329 ? 21.733 -35.747 1.692 1.00 17.90 350 ALA B CA 1
ATOM 6523 C C . ALA B 1 329 ? 21.267 -36.918 0.842 1.00 16.60 350 ALA B C 1
ATOM 6524 O O . ALA B 1 329 ? 21.648 -38.046 1.086 1.00 16.51 350 ALA B O 1
ATOM 6526 N N . VAL B 1 330 ? 20.497 -36.629 -0.196 1.00 16.68 351 VAL B N 1
ATOM 6527 C CA . VAL B 1 330 ? 20.072 -37.643 -1.123 1.00 16.33 351 VAL B CA 1
ATOM 6528 C C . VAL B 1 330 ? 20.414 -37.149 -2.515 1.00 17.36 351 VAL B C 1
ATOM 6529 O O . VAL B 1 330 ? 20.112 -36.021 -2.857 1.00 17.13 351 VAL B O 1
ATOM 6533 N N . LYS B 1 331 ? 21.074 -38.007 -3.287 1.00 17.35 352 LYS B N 1
ATOM 6534 C CA . LYS B 1 331 ? 21.343 -37.815 -4.697 1.00 18.33 352 LYS B CA 1
ATOM 6535 C C . LYS B 1 331 ? 20.213 -38.403 -5.523 1.00 17.97 352 LYS B C 1
ATOM 6536 O O . LYS B 1 331 ? 19.852 -39.548 -5.329 1.00 18.40 352 LYS B O 1
ATOM 6542 N N . ALA B 1 332 ? 19.661 -37.604 -6.437 1.00 18.64 353 ALA B N 1
ATOM 6543 C CA . ALA B 1 332 ? 18.552 -38.007 -7.285 1.00 18.25 353 ALA B CA 1
ATOM 6544 C C . ALA B 1 332 ? 19.012 -37.787 -8.731 1.00 18.18 353 ALA B C 1
ATOM 6545 O O . ALA B 1 332 ? 19.395 -36.677 -9.084 1.00 18.32 353 ALA B O 1
ATOM 6547 N N . THR B 1 333 ? 18.977 -38.836 -9.549 1.00 18.20 354 THR B N 1
ATOM 6548 C CA . THR B 1 333 ? 19.356 -38.719 -10.976 1.00 19.57 354 THR B CA 1
ATOM 6549 C C . THR B 1 333 ? 18.113 -38.501 -11.828 1.00 19.51 354 THR B C 1
ATOM 6550 O O . THR B 1 333 ? 17.325 -39.400 -12.002 1.00 20.00 354 THR B O 1
ATOM 6554 N N . VAL B 1 334 ? 17.943 -37.278 -12.298 1.00 19.83 355 VAL B N 1
ATOM 6555 C CA . VAL B 1 334 ? 16.736 -36.855 -12.989 1.00 21.05 355 VAL B CA 1
ATOM 6556 C C . VAL B 1 334 ? 17.105 -36.682 -14.462 1.00 21.89 355 VAL B C 1
ATOM 6557 O O . VAL B 1 334 ? 17.890 -35.822 -14.793 1.00 22.29 355 VAL B O 1
ATOM 6561 N N . ASP B 1 335 ? 16.612 -37.571 -15.312 1.00 23.55 356 ASP B N 1
ATOM 6562 C CA . ASP B 1 335 ? 16.950 -37.588 -16.752 1.00 24.32 356 ASP B CA 1
ATOM 6563 C C . ASP B 1 335 ? 18.460 -37.562 -16.967 1.00 24.64 356 ASP B C 1
ATOM 6564 O O . ASP B 1 335 ? 18.986 -36.707 -17.670 1.00 24.73 356 ASP B O 1
ATOM 6569 N N . GLY B 1 336 ? 19.151 -38.454 -16.260 1.00 24.93 357 GLY B N 1
ATOM 6570 C CA . GLY B 1 336 ? 20.611 -38.591 -16.338 1.00 24.33 357 GLY B CA 1
ATOM 6571 C C . GLY B 1 336 ? 21.463 -37.480 -15.741 1.00 24.24 357 GLY B C 1
ATOM 6572 O O . GLY B 1 336 ? 22.676 -37.489 -15.950 1.00 24.15 357 GLY B O 1
ATOM 6573 N N . LYS B 1 337 ? 20.853 -36.522 -15.027 1.00 23.35 358 LYS B N 1
ATOM 6574 C CA . LYS B 1 337 ? 21.602 -35.458 -14.331 1.00 22.67 358 LYS B CA 1
ATOM 6575 C C . LYS B 1 337 ? 21.290 -35.452 -12.834 1.00 20.91 358 LYS B C 1
ATOM 6576 O O . LYS B 1 337 ? 20.110 -35.446 -12.437 1.00 19.41 358 LYS B O 1
ATOM 6582 N N . ASP B 1 338 ? 22.331 -35.437 -12.009 1.00 18.76 359 ASP B N 1
ATOM 6583 C CA . ASP B 1 338 ? 22.141 -35.542 -10.585 1.00 18.55 359 ASP B CA 1
ATOM 6584 C C . ASP B 1 338 ? 21.770 -34.215 -9.952 1.00 18.14 359 ASP B C 1
ATOM 6585 O O . ASP B 1 338 ? 22.257 -33.181 -10.341 1.00 16.35 359 ASP B O 1
ATOM 6590 N N . GLN B 1 339 ? 20.914 -34.279 -8.937 1.00 17.98 360 GLN B N 1
ATOM 6591 C CA . GLN B 1 339 ? 20.637 -33.135 -8.092 1.00 17.86 360 GLN B CA 1
ATOM 6592 C C . GLN B 1 339 ? 20.654 -33.675 -6.680 1.00 17.93 360 GLN B C 1
ATOM 6593 O O . GLN B 1 339 ? 20.404 -34.881 -6.449 1.00 18.28 360 GLN B O 1
ATOM 6599 N N . TYR B 1 340 ? 20.970 -32.794 -5.741 1.00 17.28 361 TYR B N 1
ATOM 6600 C CA . TYR B 1 340 ? 21.123 -33.183 -4.366 1.00 17.42 361 TYR B CA 1
ATOM 6601 C C . TYR B 1 340 ? 20.001 -32.581 -3.495 1.00 18.30 361 TYR B C 1
ATOM 6602 O O . TYR B 1 340 ? 19.678 -31.390 -3.604 1.00 16.59 361 TYR B O 1
ATOM 6611 N N . LEU B 1 341 ? 19.397 -33.419 -2.667 1.00 18.19 362 LEU B N 1
ATOM 6612 C CA A LEU B 1 341 ? 18.352 -32.980 -1.760 0.50 18.74 362 LEU B CA 1
ATOM 6613 C CA B LEU B 1 341 ? 18.359 -32.970 -1.758 0.50 18.63 362 LEU B CA 1
ATOM 6614 C C . LEU B 1 341 ? 18.890 -33.001 -0.329 1.00 18.75 362 LEU B C 1
ATOM 6615 O O . LEU B 1 341 ? 19.373 -34.037 0.146 1.00 17.11 362 LEU B O 1
ATOM 6624 N N . SER B 1 342 ? 18.808 -31.853 0.340 1.00 18.57 363 SER B N 1
ATOM 6625 C CA . SER B 1 342 ? 19.220 -31.677 1.714 1.00 20.16 363 SER B CA 1
ATOM 6626 C C . SER B 1 342 ? 18.675 -30.337 2.227 1.00 20.59 363 SER B C 1
ATOM 6627 O O . SER B 1 342 ? 18.161 -29.521 1.467 1.00 18.98 363 SER B O 1
ATOM 6630 N N . ALA B 1 343 ? 18.849 -30.109 3.516 1.00 22.35 364 ALA B N 1
ATOM 6631 C CA . ALA B 1 343 ? 18.293 -28.923 4.180 1.00 23.99 364 ALA B CA 1
ATOM 6632 C C . ALA B 1 343 ? 18.947 -27.684 3.610 1.00 24.52 364 ALA B C 1
ATOM 6633 O O . ALA B 1 343 ? 18.273 -26.729 3.287 1.00 26.16 364 ALA B O 1
ATOM 6635 N N . SER B 1 344 ? 20.250 -27.732 3.405 1.00 24.75 365 SER B N 1
ATOM 6636 C CA . SER B 1 344 ? 20.962 -26.644 2.749 1.00 25.17 365 SER B CA 1
ATOM 6637 C C . SER B 1 344 ? 21.658 -27.207 1.511 1.00 23.93 365 SER B C 1
ATOM 6638 O O . SER B 1 344 ? 22.178 -28.335 1.546 1.00 23.42 365 SER B O 1
ATOM 6641 N N . PRO B 1 345 ? 21.689 -26.433 0.421 1.00 22.38 366 PRO B N 1
ATOM 6642 C CA . PRO B 1 345 ? 22.301 -26.959 -0.806 1.00 21.64 366 PRO B CA 1
ATOM 6643 C C . PRO B 1 345 ? 23.750 -27.396 -0.613 1.00 20.55 366 PRO B C 1
ATOM 6644 O O . PRO B 1 345 ? 24.576 -26.631 -0.122 1.00 20.31 366 PRO B O 1
ATOM 6648 N N . LEU B 1 346 ? 24.073 -28.616 -1.035 1.00 20.18 367 LEU B N 1
ATOM 6649 C CA . LEU B 1 346 ? 25.445 -29.097 -0.959 1.00 19.56 367 LEU B CA 1
ATOM 6650 C C . LEU B 1 346 ? 26.393 -28.224 -1.748 1.00 19.22 367 LEU B C 1
ATOM 6651 O O . LEU B 1 346 ? 27.597 -28.153 -1.429 1.00 19.17 367 LEU B O 1
ATOM 6656 N N . THR B 1 347 ? 25.878 -27.579 -2.797 1.00 18.62 368 THR B N 1
ATOM 6657 C CA . THR B 1 347 ? 26.728 -26.723 -3.638 1.00 18.44 368 THR B CA 1
ATOM 6658 C C . THR B 1 347 ? 27.079 -25.383 -2.959 1.00 18.51 368 THR B C 1
ATOM 6659 O O . THR B 1 347 ? 27.925 -24.620 -3.475 1.00 19.57 368 THR B O 1
ATOM 6663 N N . ASN B 1 348 ? 26.457 -25.085 -1.815 1.00 18.24 369 ASN B N 1
ATOM 6664 C CA . ASN B 1 348 ? 26.839 -23.868 -1.035 1.00 18.34 369 ASN B CA 1
ATOM 6665 C C . ASN B 1 348 ? 28.266 -24.007 -0.521 1.00 19.92 369 ASN B C 1
ATOM 6666 O O . ASN B 1 348 ? 29.098 -23.115 -0.672 1.00 19.72 369 ASN B O 1
ATOM 6671 N N . ARG B 1 349 ? 28.575 -25.160 0.054 1.00 21.29 370 ARG B N 1
ATOM 6672 C CA . ARG B 1 349 ? 29.935 -25.410 0.564 1.00 21.95 370 ARG B CA 1
ATOM 6673 C C . ARG B 1 349 ? 30.807 -26.130 -0.446 1.00 22.43 370 ARG B C 1
ATOM 6674 O O . ARG B 1 349 ? 32.042 -26.022 -0.420 1.00 24.30 370 ARG B O 1
ATOM 6682 N N . GLY B 1 350 ? 30.184 -26.874 -1.345 1.00 23.21 371 GLY B N 1
ATOM 6683 C CA . GLY B 1 350 ? 30.915 -27.548 -2.431 1.00 22.76 371 GLY B CA 1
ATOM 6684 C C . GLY B 1 350 ? 32.055 -28.376 -1.885 1.00 22.41 371 GLY B C 1
ATOM 6685 O O . GLY B 1 350 ? 31.864 -29.160 -0.959 1.00 23.47 371 GLY B O 1
ATOM 6686 N N . GLY B 1 351 ? 33.244 -28.113 -2.406 1.00 21.98 372 GLY B N 1
ATOM 6687 C CA . GLY B 1 351 ? 34.473 -28.805 -2.039 1.00 21.94 372 GLY B CA 1
ATOM 6688 C C . GLY B 1 351 ? 35.080 -28.476 -0.675 1.00 22.13 372 GLY B C 1
ATOM 6689 O O . GLY B 1 351 ? 36.139 -28.998 -0.337 1.00 22.82 372 GLY B O 1
ATOM 6690 N N . LEU B 1 352 ? 34.433 -27.654 0.150 1.00 20.76 373 LEU B N 1
ATOM 6691 C CA . LEU B 1 352 ? 34.931 -27.501 1.531 1.00 20.08 373 LEU B CA 1
ATOM 6692 C C . LEU B 1 352 ? 34.747 -28.817 2.321 1.00 19.64 373 LEU B C 1
ATOM 6693 O O . LEU B 1 352 ? 35.498 -29.101 3.231 1.00 19.77 373 LEU B O 1
ATOM 6698 N N . ASP B 1 353 ? 33.729 -29.586 1.938 1.00 19.26 374 ASP B N 1
ATOM 6699 C CA . ASP B 1 353 ? 33.360 -30.847 2.555 1.00 19.30 374 ASP B CA 1
ATOM 6700 C C . ASP B 1 353 ? 33.650 -32.025 1.637 1.00 19.36 374 ASP B C 1
ATOM 6701 O O . ASP B 1 353 ? 33.733 -31.850 0.431 1.00 19.42 374 ASP B O 1
ATOM 6706 N N . LYS B 1 354 ? 33.813 -33.210 2.221 1.00 19.07 375 LYS B N 1
ATOM 6707 C CA A LYS B 1 354 ? 33.892 -34.434 1.429 0.50 18.91 375 LYS B CA 1
ATOM 6708 C CA B LYS B 1 354 ? 33.918 -34.459 1.464 0.50 18.80 375 LYS B CA 1
ATOM 6709 C C . LYS B 1 354 ? 32.568 -35.160 1.477 1.00 18.76 375 LYS B C 1
ATOM 6710 O O . LYS B 1 354 ? 31.993 -35.392 2.559 1.00 19.87 375 LYS B O 1
ATOM 6721 N N . VAL B 1 355 ? 32.076 -35.525 0.301 1.00 17.54 376 VAL B N 1
ATOM 6722 C CA . VAL B 1 355 ? 30.786 -36.146 0.167 1.00 16.31 376 VAL B CA 1
ATOM 6723 C C . VAL B 1 355 ? 30.973 -37.538 -0.389 1.00 16.04 376 VAL B C 1
ATOM 6724 O O . VAL B 1 355 ? 31.647 -37.747 -1.413 1.00 16.41 376 VAL B O 1
ATOM 6728 N N . VAL B 1 356 ? 30.363 -38.516 0.263 1.00 16.02 377 VAL B N 1
ATOM 6729 C CA . VAL B 1 356 ? 30.551 -39.916 -0.143 1.00 16.13 377 VAL B CA 1
ATOM 6730 C C . VAL B 1 356 ? 29.206 -40.612 -0.102 1.00 16.22 377 VAL B C 1
ATOM 6731 O O . VAL B 1 356 ? 28.482 -40.531 0.909 1.00 16.53 377 VAL B O 1
ATOM 6735 N N . SER B 1 357 ? 28.858 -41.308 -1.173 1.00 15.71 378 SER B N 1
ATOM 6736 C CA . SER B 1 357 ? 27.643 -42.108 -1.184 1.00 16.37 378 SER B CA 1
ATOM 6737 C C . SER B 1 357 ? 27.769 -43.269 -0.187 1.00 16.74 378 SER B C 1
ATOM 6738 O O . SER B 1 357 ? 28.898 -43.721 0.131 1.00 15.40 378 SER B O 1
ATOM 6741 N N . LEU B 1 358 ? 26.640 -43.810 0.265 1.00 16.09 379 LEU B N 1
ATOM 6742 C CA . LEU B 1 358 ? 26.713 -44.991 1.152 1.00 17.93 379 LEU B CA 1
ATOM 6743 C C . LEU B 1 358 ? 27.322 -46.234 0.503 1.00 19.12 379 LEU B C 1
ATOM 6744 O O . LEU B 1 358 ? 27.782 -47.130 1.209 1.00 19.42 379 LEU B O 1
ATOM 6749 N N . SER B 1 359 ? 27.347 -46.291 -0.821 1.00 19.74 380 SER B N 1
ATOM 6750 C CA . SER B 1 359 ? 28.006 -47.387 -1.472 1.00 20.55 380 SER B CA 1
ATOM 6751 C C . SER B 1 359 ? 29.475 -47.038 -1.660 1.00 21.06 380 SER B C 1
ATOM 6752 O O . SER B 1 359 ? 30.184 -47.797 -2.269 1.00 21.71 380 SER B O 1
ATOM 6755 N N . GLY B 1 360 ? 29.953 -45.901 -1.145 1.00 20.77 381 GLY B N 1
ATOM 6756 C CA . GLY B 1 360 ? 31.413 -45.687 -1.028 1.00 19.66 381 GLY B CA 1
ATOM 6757 C C . GLY B 1 360 ? 32.093 -44.790 -2.054 1.00 19.39 381 GLY B C 1
ATOM 6758 O O . GLY B 1 360 ? 33.322 -44.694 -2.079 1.00 20.01 381 GLY B O 1
ATOM 6759 N N . THR B 1 361 ? 31.316 -44.118 -2.897 1.00 18.78 382 THR B N 1
ATOM 6760 C CA . THR B 1 361 ? 31.876 -43.314 -3.974 1.00 18.39 382 THR B CA 1
ATOM 6761 C C . THR B 1 361 ? 31.973 -41.862 -3.521 1.00 17.39 382 THR B C 1
ATOM 6762 O O . THR B 1 361 ? 30.977 -41.267 -3.135 1.00 16.99 382 THR B O 1
ATOM 6766 N N . SER B 1 362 ? 33.174 -41.318 -3.541 1.00 16.92 383 SER B N 1
ATOM 6767 C CA . SER B 1 362 ? 33.385 -39.889 -3.291 1.00 18.92 383 SER B CA 1
ATOM 6768 C C . SER B 1 362 ? 32.805 -39.093 -4.432 1.00 19.80 383 SER B C 1
ATOM 6769 O O . SER B 1 362 ? 32.934 -39.505 -5.594 1.00 20.73 383 SER B O 1
ATOM 6772 N N . ILE B 1 363 ? 32.201 -37.953 -4.123 1.00 20.03 384 ILE B N 1
ATOM 6773 C CA . ILE B 1 363 ? 31.540 -37.125 -5.127 1.00 20.44 384 ILE B CA 1
ATOM 6774 C C . ILE B 1 363 ? 32.143 -35.729 -5.066 1.00 21.11 384 ILE B C 1
ATOM 6775 O O . ILE B 1 363 ? 32.145 -35.062 -4.010 1.00 21.20 384 ILE B O 1
ATOM 6780 N N . GLU B 1 364 ? 32.693 -35.296 -6.190 1.00 22.37 385 GLU B N 1
ATOM 6781 C CA . GLU B 1 364 ? 33.306 -33.988 -6.266 1.00 23.50 385 GLU B CA 1
ATOM 6782 C C . GLU B 1 364 ? 32.207 -32.909 -6.482 1.00 21.69 385 GLU B C 1
ATOM 6783 O O . GLU B 1 364 ? 31.872 -32.582 -7.614 1.00 22.61 385 GLU B O 1
ATOM 6789 N N . ILE B 1 365 ? 31.645 -32.392 -5.398 1.00 19.49 386 ILE B N 1
ATOM 6790 C CA . ILE B 1 365 ? 30.520 -31.450 -5.485 1.00 20.06 386 ILE B CA 1
ATOM 6791 C C . ILE B 1 365 ? 31.024 -30.103 -5.943 1.00 19.99 386 ILE B C 1
ATOM 6792 O O . ILE B 1 365 ? 32.047 -29.621 -5.444 1.00 19.04 386 ILE B O 1
ATOM 6797 N N . GLU B 1 366 ? 30.352 -29.513 -6.925 1.00 20.53 387 GLU B N 1
ATOM 6798 C CA . GLU B 1 366 ? 30.729 -28.144 -7.362 1.00 22.45 387 GLU B CA 1
ATOM 6799 C C . GLU B 1 366 ? 30.283 -27.078 -6.337 1.00 21.97 387 GLU B C 1
ATOM 6800 O O . GLU B 1 366 ? 29.354 -27.293 -5.546 1.00 23.05 387 GLU B O 1
ATOM 6806 N N . THR B 1 367 ? 30.998 -25.957 -6.335 1.00 22.93 388 THR B N 1
ATOM 6807 C CA . THR B 1 367 ? 30.668 -24.795 -5.509 1.00 21.98 388 THR B CA 1
ATOM 6808 C C . THR B 1 367 ? 29.920 -23.832 -6.413 1.00 22.72 388 THR B C 1
ATOM 6809 O O . THR B 1 367 ? 30.492 -23.345 -7.383 1.00 23.01 388 THR B O 1
ATOM 6813 N N . THR B 1 368 ? 28.634 -23.608 -6.128 1.00 21.44 389 THR B N 1
ATOM 6814 C CA . THR B 1 368 ? 27.753 -22.812 -6.975 1.00 21.44 389 THR B CA 1
ATOM 6815 C C . THR B 1 368 ? 27.272 -21.611 -6.175 1.00 21.21 389 THR B C 1
ATOM 6816 O O . THR B 1 368 ? 26.733 -21.786 -5.083 1.00 20.08 389 THR B O 1
ATOM 6820 N N . PRO B 1 369 ? 27.467 -20.389 -6.710 1.00 21.25 390 PRO B N 1
ATOM 6821 C CA . PRO B 1 369 ? 26.933 -19.231 -6.022 1.00 21.05 390 PRO B CA 1
ATOM 6822 C C . PRO B 1 369 ? 25.432 -19.252 -5.943 1.00 19.87 390 PRO B C 1
ATOM 6823 O O . PRO B 1 369 ? 24.773 -19.634 -6.900 1.00 19.84 390 PRO B O 1
ATOM 6827 N N . ILE B 1 370 ? 24.907 -18.813 -4.813 1.00 20.14 391 ILE B N 1
ATOM 6828 C CA . ILE B 1 370 ? 23.489 -18.499 -4.696 1.00 20.50 391 ILE B CA 1
ATOM 6829 C C . ILE B 1 370 ? 23.240 -17.228 -5.498 1.00 21.93 391 ILE B C 1
ATOM 6830 O O . ILE B 1 370 ? 24.057 -16.285 -5.465 1.00 21.17 391 ILE B O 1
ATOM 6835 N N . GLN B 1 371 ? 22.140 -17.215 -6.252 1.00 23.03 392 GLN B N 1
ATOM 6836 C CA . GLN B 1 371 ? 21.765 -16.074 -7.086 1.00 24.47 392 GLN B CA 1
ATOM 6837 C C . GLN B 1 371 ? 20.528 -15.396 -6.535 1.00 24.57 392 GLN B C 1
ATOM 6838 O O . GLN B 1 371 ? 19.479 -16.039 -6.421 1.00 24.45 392 GLN B O 1
ATOM 6844 N N . ILE B 1 372 ? 20.617 -14.103 -6.226 1.00 24.39 393 ILE B N 1
ATOM 6845 C CA . ILE B 1 372 ? 19.450 -13.341 -5.765 1.00 24.95 393 ILE B CA 1
ATOM 6846 C C . ILE B 1 372 ? 19.177 -12.199 -6.736 1.00 25.34 393 ILE B C 1
ATOM 6847 O O . ILE B 1 372 ? 20.097 -11.510 -7.180 1.00 24.44 393 ILE B O 1
ATOM 6852 N N . LYS B 1 373 ? 17.919 -12.048 -7.121 1.00 26.08 394 LYS B N 1
ATOM 6853 C CA . LYS B 1 373 ? 17.545 -10.991 -8.051 1.00 26.95 394 LYS B CA 1
ATOM 6854 C C . LYS B 1 373 ? 16.187 -10.454 -7.632 1.00 27.49 394 LYS B C 1
ATOM 6855 O O . LYS B 1 373 ? 15.175 -11.145 -7.745 1.00 27.83 394 LYS B O 1
ATOM 6861 N N . GLU B 1 374 ? 16.172 -9.242 -7.085 1.00 27.60 395 GLU B N 1
ATOM 6862 C CA . GLU B 1 374 ? 14.952 -8.655 -6.558 1.00 28.08 395 GLU B CA 1
ATOM 6863 C C . GLU B 1 374 ? 14.747 -7.223 -7.058 1.00 28.53 395 GLU B C 1
ATOM 6864 O O . GLU B 1 374 ? 15.683 -6.567 -7.554 1.00 27.65 395 GLU B O 1
ATOM 6870 N N . SER B 1 375 ? 13.491 -6.787 -6.951 1.00 29.09 396 SER B N 1
ATOM 6871 C CA . SER B 1 375 ? 13.031 -5.475 -7.367 1.00 29.80 396 SER B CA 1
ATOM 6872 C C . SER B 1 375 ? 12.183 -4.895 -6.266 1.00 29.54 396 SER B C 1
ATOM 6873 O O . SER B 1 375 ? 11.490 -5.633 -5.560 1.00 28.45 396 SER B O 1
ATOM 6876 N N . ARG B 1 376 ? 12.258 -3.577 -6.114 1.00 29.50 397 ARG B N 1
ATOM 6877 C CA . ARG B 1 376 ? 11.447 -2.844 -5.148 1.00 29.95 397 ARG B CA 1
ATOM 6878 C C . ARG B 1 376 ? 11.003 -1.515 -5.760 1.00 30.07 397 ARG B C 1
ATOM 6879 O O . ARG B 1 376 ? 11.738 -0.900 -6.534 1.00 28.61 397 ARG B O 1
ATOM 6887 N N . SER B 1 377 ? 9.794 -1.095 -5.404 1.00 31.22 398 SER B N 1
ATOM 6888 C CA . SER B 1 377 ? 9.221 0.164 -5.872 1.00 32.33 398 SER B CA 1
ATOM 6889 C C . SER B 1 377 ? 9.182 1.132 -4.711 1.00 32.81 398 SER B C 1
ATOM 6890 O O . SER B 1 377 ? 8.689 0.784 -3.634 1.00 32.86 398 SER B O 1
ATOM 6893 N N . VAL B 1 378 ? 9.692 2.341 -4.930 1.00 33.10 399 VAL B N 1
ATOM 6894 C CA . VAL B 1 378 ? 9.704 3.352 -3.896 1.00 33.26 399 VAL B CA 1
ATOM 6895 C C . VAL B 1 378 ? 9.050 4.666 -4.379 1.00 34.10 399 VAL B C 1
ATOM 6896 O O . VAL B 1 378 ? 9.359 5.161 -5.462 1.00 33.34 399 VAL B O 1
ATOM 6900 N N . ALA B 1 379 ? 8.149 5.211 -3.557 1.00 35.30 400 ALA B N 1
ATOM 6901 C CA . ALA B 1 379 ? 7.485 6.498 -3.813 1.00 36.85 400 ALA B CA 1
ATOM 6902 C C . ALA B 1 379 ? 7.855 7.498 -2.720 1.00 38.07 400 ALA B C 1
ATOM 6903 O O . ALA B 1 379 ? 7.841 7.146 -1.543 1.00 38.20 400 ALA B O 1
ATOM 6905 N N . ILE B 1 380 ? 8.172 8.734 -3.097 1.00 39.73 401 ILE B N 1
ATOM 6906 C CA . ILE B 1 380 ? 8.494 9.776 -2.111 1.00 41.50 401 ILE B CA 1
ATOM 6907 C C . ILE B 1 380 ? 7.570 10.986 -2.283 1.00 43.01 401 ILE B C 1
ATOM 6908 O O . ILE B 1 380 ? 7.588 11.633 -3.343 1.00 43.16 401 ILE B O 1
ATOM 6913 N N . SER B 1 381 ? 6.789 11.298 -1.244 1.00 44.45 402 SER B N 1
ATOM 6914 C CA . SER B 1 381 ? 5.911 12.481 -1.249 1.00 45.51 402 SER B CA 1
ATOM 6915 C C . SER B 1 381 ? 6.667 13.762 -0.934 1.00 46.03 402 SER B C 1
ATOM 6916 O O . SER B 1 381 ? 7.655 13.744 -0.199 1.00 46.41 402 SER B O 1
ATOM 6919 N N . ALA B 1 382 ? 6.170 14.880 -1.467 1.00 46.59 403 ALA B N 1
ATOM 6920 C CA . ALA B 1 382 ? 6.635 16.219 -1.061 1.00 46.61 403 ALA B CA 1
ATOM 6921 C C . ALA B 1 382 ? 6.347 16.485 0.432 1.00 46.61 403 ALA B C 1
ATOM 6922 O O . ALA B 1 382 ? 6.999 17.338 1.039 1.00 47.14 403 ALA B O 1
ATOM 6924 N N . ASP B 1 383 ? 5.398 15.743 1.020 1.00 46.37 404 ASP B N 1
ATOM 6925 C CA . ASP B 1 383 ? 5.216 15.703 2.482 1.00 46.05 404 ASP B CA 1
ATOM 6926 C C . ASP B 1 383 ? 6.553 15.471 3.196 1.00 45.64 404 ASP B C 1
ATOM 6927 O O . ASP B 1 383 ? 6.947 16.246 4.083 1.00 45.76 404 ASP B O 1
ATOM 6929 N N A GLN B 1 384 ? 7.327 14.498 2.725 0.50 45.00 405 GLN B N 1
ATOM 6930 N N B GLN B 1 384 ? 7.162 14.338 2.833 0.50 45.52 405 GLN B N 1
ATOM 6931 C CA A GLN B 1 384 ? 8.650 14.220 3.301 0.50 44.28 405 GLN B CA 1
ATOM 6932 C CA B GLN B 1 384 ? 8.313 13.748 3.511 0.50 45.10 405 GLN B CA 1
ATOM 6933 C C A GLN B 1 384 ? 9.739 15.257 2.986 0.50 43.42 405 GLN B C 1
ATOM 6934 C C B GLN B 1 384 ? 9.550 14.618 3.413 0.50 44.52 405 GLN B C 1
ATOM 6935 O O A GLN B 1 384 ? 10.841 15.161 3.516 0.50 43.39 405 GLN B O 1
ATOM 6936 O O B GLN B 1 384 ? 10.507 14.436 4.168 0.50 44.49 405 GLN B O 1
ATOM 6947 N N A ALA B 1 385 ? 9.446 16.237 2.133 0.50 42.50 406 ALA B N 1
ATOM 6948 N N B ALA B 1 385 ? 9.540 15.541 2.459 0.50 43.77 406 ALA B N 1
ATOM 6949 C CA A ALA B 1 385 ? 10.445 17.252 1.766 0.50 41.66 406 ALA B CA 1
ATOM 6950 C CA B ALA B 1 385 ? 10.567 16.554 2.400 0.50 43.23 406 ALA B CA 1
ATOM 6951 C C A ALA B 1 385 ? 10.026 18.682 2.128 0.50 40.76 406 ALA B C 1
ATOM 6952 C C B ALA B 1 385 ? 10.516 17.311 3.718 0.50 42.51 406 ALA B C 1
ATOM 6953 O O A ALA B 1 385 ? 10.635 19.647 1.661 0.50 40.27 406 ALA B O 1
ATOM 6954 O O B ALA B 1 385 ? 10.121 18.470 3.764 0.50 42.83 406 ALA B O 1
ATOM 6957 N N A LYS B 1 386 ? 8.997 18.811 2.966 0.50 39.89 407 LYS B N 1
ATOM 6958 N N B LYS B 1 386 ? 10.879 16.630 4.795 0.50 41.56 407 LYS B N 1
ATOM 6959 C CA A LYS B 1 386 ? 8.505 20.123 3.392 0.50 39.30 407 LYS B CA 1
ATOM 6960 C CA B LYS B 1 386 ? 10.938 17.262 6.089 0.50 40.64 407 LYS B CA 1
ATOM 6961 C C A LYS B 1 386 ? 9.620 20.985 3.992 0.50 38.73 407 LYS B C 1
ATOM 6962 C C B LYS B 1 386 ? 11.740 18.539 5.929 0.50 39.93 407 LYS B C 1
ATOM 6963 O O A LYS B 1 386 ? 9.653 22.192 3.793 0.50 38.72 407 LYS B O 1
ATOM 6964 O O B LYS B 1 386 ? 12.930 18.584 6.229 0.50 39.63 407 LYS B O 1
ATOM 6967 N N A ASP B 1 387 ? 10.542 20.348 4.707 0.50 38.21 408 ASP B N 1
ATOM 6968 N N B ASP B 1 387 ? 11.078 19.558 5.390 0.50 39.16 408 ASP B N 1
ATOM 6969 C CA A ASP B 1 387 ? 11.587 21.047 5.468 0.50 37.68 408 ASP B CA 1
ATOM 6970 C CA B ASP B 1 387 ? 11.578 20.931 5.420 0.50 38.33 408 ASP B CA 1
ATOM 6971 C C A ASP B 1 387 ? 12.897 21.290 4.701 0.50 37.07 408 ASP B C 1
ATOM 6972 C C B ASP B 1 387 ? 12.913 21.146 4.695 0.50 37.51 408 ASP B C 1
ATOM 6973 O O A ASP B 1 387 ? 13.948 21.491 5.313 0.50 37.06 408 ASP B O 1
ATOM 6974 O O B ASP B 1 387 ? 13.981 21.178 5.315 0.50 37.47 408 ASP B O 1
ATOM 6983 N N . GLY B 1 388 ? 12.829 21.281 3.371 1.00 36.48 409 GLY B N 1
ATOM 6984 C CA . GLY B 1 388 ? 14.002 21.475 2.514 1.00 34.95 409 GLY B CA 1
ATOM 6985 C C . GLY B 1 388 ? 14.457 20.193 1.846 1.00 33.30 409 GLY B C 1
ATOM 6986 O O . GLY B 1 388 ? 14.783 20.190 0.653 1.00 32.01 409 GLY B O 1
ATOM 6987 N N . PHE B 1 389 ? 14.482 19.100 2.604 1.00 32.12 410 PHE B N 1
ATOM 6988 C CA . PHE B 1 389 ? 15.046 17.838 2.104 1.00 31.40 410 PHE B CA 1
ATOM 6989 C C . PHE B 1 389 ? 14.190 16.615 2.397 1.00 31.60 410 PHE B C 1
ATOM 6990 O O . PHE B 1 389 ? 13.532 16.522 3.430 1.00 31.75 410 PHE B O 1
ATOM 6998 N N . ALA B 1 390 ? 14.247 15.648 1.496 1.00 31.64 411 ALA B N 1
ATOM 6999 C CA . ALA B 1 390 ? 13.649 14.351 1.746 1.00 31.44 411 ALA B CA 1
ATOM 7000 C C . ALA B 1 390 ? 14.776 13.326 1.669 1.00 31.21 411 ALA B C 1
ATOM 7001 O O . ALA B 1 390 ? 15.444 13.231 0.650 1.00 31.08 411 ALA B O 1
ATOM 7003 N N . ILE B 1 391 ? 15.004 12.620 2.777 1.00 31.42 412 ILE B N 1
ATOM 7004 C CA . ILE B 1 391 ? 15.974 11.522 2.864 1.00 32.22 412 ILE B CA 1
ATOM 7005 C C . ILE B 1 391 ? 15.264 10.213 2.563 1.00 32.39 412 ILE B C 1
ATOM 7006 O O . ILE B 1 391 ? 14.406 9.755 3.315 1.00 32.46 412 ILE B O 1
ATOM 7011 N N . CYS B 1 392 ? 15.604 9.620 1.435 1.00 32.07 413 CYS B N 1
ATOM 7012 C CA . CYS B 1 392 ? 14.917 8.449 0.995 1.00 31.72 413 CYS B CA 1
ATOM 7013 C C . CYS B 1 392 ? 15.805 7.227 1.222 1.00 31.15 413 CYS B C 1
ATOM 7014 O O . CYS B 1 392 ? 16.795 7.041 0.519 1.00 30.25 413 CYS B O 1
ATOM 7017 N N . VAL B 1 393 ? 15.448 6.398 2.204 1.00 30.42 414 VAL B N 1
ATOM 7018 C CA . VAL B 1 393 ? 16.181 5.168 2.446 1.00 29.85 414 VAL B CA 1
ATOM 7019 C C . VAL B 1 393 ? 15.571 4.057 1.580 1.00 29.26 414 VAL B C 1
ATOM 7020 O O . VAL B 1 393 ? 14.411 3.700 1.738 1.00 29.56 414 VAL B O 1
ATOM 7024 N N . LEU B 1 394 ? 16.334 3.575 0.606 1.00 27.69 415 LEU B N 1
ATOM 7025 C CA . LEU B 1 394 ? 15.920 2.428 -0.201 1.00 26.91 415 LEU B CA 1
ATOM 7026 C C . LEU B 1 394 ? 15.868 1.193 0.720 1.00 26.14 415 LEU B C 1
ATOM 7027 O O . LEU B 1 394 ? 16.817 0.920 1.430 1.00 26.32 415 LEU B O 1
ATOM 7032 N N . PRO B 1 395 ? 14.744 0.455 0.735 1.00 25.92 416 PRO B N 1
ATOM 7033 C CA . PRO B 1 395 ? 14.678 -0.645 1.712 1.00 25.67 416 PRO B CA 1
ATOM 7034 C C . PRO B 1 395 ? 15.674 -1.784 1.447 1.00 25.10 416 PRO B C 1
ATOM 7035 O O . PRO B 1 395 ? 15.894 -2.148 0.304 1.00 24.69 416 PRO B O 1
ATOM 7039 N N . ALA B 1 396 ? 16.278 -2.314 2.503 1.00 25.12 417 ALA B N 1
ATOM 7040 C CA . ALA B 1 396 ? 17.125 -3.485 2.387 1.00 25.70 417 ALA B CA 1
ATOM 7041 C C . ALA B 1 396 ? 16.250 -4.673 2.065 1.00 25.93 417 ALA B C 1
ATOM 7042 O O . ALA B 1 396 ? 15.109 -4.705 2.480 1.00 25.79 417 ALA B O 1
ATOM 7044 N N . ILE B 1 397 ? 16.782 -5.638 1.321 1.00 26.67 418 ILE B N 1
ATOM 7045 C CA . ILE B 1 397 ? 16.117 -6.920 1.154 1.00 26.95 418 ILE B CA 1
ATOM 7046 C C . ILE B 1 397 ? 16.496 -7.836 2.312 1.00 27.92 418 ILE B C 1
ATOM 7047 O O . ILE B 1 397 ? 17.425 -7.539 3.069 1.00 27.90 418 ILE B O 1
ATOM 7052 N N . SER B 1 398 ? 15.757 -8.934 2.461 1.00 29.07 419 SER B N 1
ATOM 7053 C CA . SER B 1 398 ? 15.973 -9.873 3.560 1.00 30.00 419 SER B CA 1
ATOM 7054 C C . SER B 1 398 ? 16.823 -11.085 3.149 1.00 29.39 419 SER B C 1
ATOM 7055 O O . SER B 1 398 ? 17.713 -11.479 3.890 1.00 30.25 419 SER B O 1
ATOM 7058 N N . ALA B 1 399 ? 16.561 -11.647 1.971 1.00 28.53 420 ALA B N 1
ATOM 7059 C CA . ALA B 1 399 ? 17.305 -12.800 1.463 1.00 27.59 420 ALA B CA 1
ATOM 7060 C C . ALA B 1 399 ? 18.779 -12.476 1.165 1.00 27.45 420 ALA B C 1
ATOM 7061 O O . ALA B 1 399 ? 19.120 -11.339 0.835 1.00 28.20 420 ALA B O 1
ATOM 7063 N N . GLY B 1 400 ? 19.644 -13.484 1.278 1.00 25.90 421 GLY B N 1
ATOM 7064 C CA . GLY B 1 400 ? 21.046 -13.348 0.912 1.00 25.07 421 GLY B CA 1
ATOM 7065 C C . GLY B 1 400 ? 21.924 -12.782 2.007 1.00 24.27 421 GLY B C 1
ATOM 7066 O O . GLY B 1 400 ? 21.703 -13.029 3.186 1.00 23.88 421 GLY B O 1
ATOM 7067 N N . ILE B 1 401 ? 22.914 -11.993 1.601 1.00 23.50 422 ILE B N 1
ATOM 7068 C CA . ILE B 1 401 ? 23.938 -11.476 2.502 1.00 23.58 422 ILE B CA 1
ATOM 7069 C C . ILE B 1 401 ? 23.286 -10.703 3.637 1.00 22.86 422 ILE B C 1
ATOM 7070 O O . ILE B 1 401 ? 23.757 -10.746 4.767 1.00 22.34 422 ILE B O 1
ATOM 7075 N N . ASP B 1 402 ? 22.185 -10.023 3.349 1.00 22.85 423 ASP B N 1
ATOM 7076 C CA . ASP B 1 402 ? 21.504 -9.229 4.377 1.00 23.87 423 ASP B CA 1
ATOM 7077 C C . ASP B 1 402 ? 20.952 -10.089 5.538 1.00 24.24 423 ASP B C 1
ATOM 7078 O O . ASP B 1 402 ? 20.678 -9.572 6.611 1.00 24.29 423 ASP B O 1
ATOM 7083 N N . SER B 1 403 ? 20.822 -11.397 5.344 1.00 24.51 424 SER B N 1
ATOM 7084 C CA . SER B 1 403 ? 20.431 -12.258 6.444 1.00 25.30 424 SER B CA 1
ATOM 7085 C C . SER B 1 403 ? 21.640 -12.921 7.127 1.00 25.38 424 SER B C 1
ATOM 7086 O O . SER B 1 403 ? 21.474 -13.653 8.081 1.00 25.82 424 SER B O 1
ATOM 7089 N N . TRP B 1 404 ? 22.854 -12.684 6.644 1.00 24.30 425 TRP B N 1
ATOM 7090 C CA . TRP B 1 404 ? 24.013 -13.388 7.175 1.00 23.95 425 TRP B CA 1
ATOM 7091 C C . TRP B 1 404 ? 24.483 -12.873 8.520 1.00 24.08 425 TRP B C 1
ATOM 7092 O O . TRP B 1 404 ? 25.402 -13.445 9.111 1.00 25.37 425 TRP B O 1
ATOM 7103 N N . GLY B 1 405 ? 23.888 -11.796 9.018 1.00 23.69 426 GLY B N 1
ATOM 7104 C CA . GLY B 1 405 ? 24.265 -11.278 10.341 1.00 23.25 426 GLY B CA 1
ATOM 7105 C C . GLY B 1 405 ? 25.607 -10.563 10.347 1.00 23.05 426 GLY B C 1
ATOM 7106 O O . GLY B 1 405 ? 26.282 -10.515 11.375 1.00 21.73 426 GLY B O 1
ATOM 7115 N N . SER B 1 407 ? 26.368 -7.196 9.453 1.00 24.90 428 SER B N 1
ATOM 7116 C CA . SER B 1 407 ? 26.318 -5.761 9.239 1.00 25.84 428 SER B CA 1
ATOM 7117 C C . SER B 1 407 ? 27.232 -4.984 10.172 1.00 25.73 428 SER B C 1
ATOM 7118 O O . SER B 1 407 ? 27.402 -3.800 9.967 1.00 25.51 428 SER B O 1
ATOM 7121 N N . ALA B 1 408 ? 27.850 -5.654 11.144 1.00 25.76 429 ALA B N 1
ATOM 7122 C CA . ALA B 1 408 ? 28.838 -5.038 12.023 1.00 26.61 429 ALA B CA 1
ATOM 7123 C C . ALA B 1 408 ? 30.100 -5.878 12.161 1.00 27.59 429 ALA B C 1
ATOM 7124 O O . ALA B 1 408 ? 30.382 -6.354 13.254 1.00 29.01 429 ALA B O 1
ATOM 7126 N N . LEU B 1 409 ? 30.879 -6.057 11.095 1.00 28.02 430 LEU B N 1
ATOM 7127 C CA . LEU B 1 409 ? 32.084 -6.871 11.183 1.00 28.85 430 LEU B CA 1
ATOM 7128 C C . LEU B 1 409 ? 33.239 -6.110 11.806 1.00 30.37 430 LEU B C 1
ATOM 7129 O O . LEU B 1 409 ? 33.575 -5.025 11.367 1.00 31.54 430 LEU B O 1
ATOM 7134 N N . ASN B 1 410 ? 33.886 -6.689 12.806 1.00 31.77 431 ASN B N 1
ATOM 7135 C CA . ASN B 1 410 ? 35.069 -6.065 13.398 1.00 32.65 431 ASN B CA 1
ATOM 7136 C C . ASN B 1 410 ? 36.107 -5.771 12.349 1.00 32.78 431 ASN B C 1
ATOM 7137 O O . ASN B 1 410 ? 36.154 -6.439 11.318 1.00 32.73 431 ASN B O 1
ATOM 7142 N N . SER B 1 411 ? 36.963 -4.791 12.631 1.00 31.97 432 SER B N 1
ATOM 7143 C CA . SER B 1 411 ? 38.008 -4.429 11.697 1.00 31.89 432 SER B CA 1
ATOM 7144 C C . SER B 1 411 ? 39.140 -5.418 11.788 1.00 31.13 432 SER B C 1
ATOM 7145 O O . SER B 1 411 ? 39.851 -5.615 10.826 1.00 31.68 432 SER B O 1
ATOM 7148 N N . LYS B 1 412 ? 39.297 -6.037 12.951 1.00 30.96 433 LYS B N 1
ATOM 7149 C CA . LYS B 1 412 ? 40.412 -6.933 13.233 1.00 30.37 433 LYS B CA 1
ATOM 7150 C C . LYS B 1 412 ? 39.961 -8.401 13.232 1.00 29.21 433 LYS B C 1
ATOM 7151 O O . LYS B 1 412 ? 38.840 -8.705 13.596 1.00 29.05 433 LYS B O 1
ATOM 7153 N N . ARG B 1 413 ? 40.858 -9.304 12.863 1.00 28.26 434 ARG B N 1
ATOM 7154 C CA . ARG B 1 413 ? 40.532 -10.713 12.766 1.00 27.82 434 ARG B CA 1
ATOM 7155 C C . ARG B 1 413 ? 41.750 -11.586 13.009 1.00 27.41 434 ARG B C 1
ATOM 7156 O O . ARG B 1 413 ? 42.799 -11.315 12.436 1.00 27.04 434 ARG B O 1
ATOM 7164 N N . SER B 1 414 ? 41.618 -12.629 13.842 1.00 27.38 435 SER B N 1
ATOM 7165 C CA . SER B 1 414 ? 42.685 -13.619 14.065 1.00 27.27 435 SER B CA 1
ATOM 7166 C C . SER B 1 414 ? 42.447 -14.942 13.356 1.00 26.52 435 SER B C 1
ATOM 7167 O O . SER B 1 414 ? 43.404 -15.634 13.018 1.00 27.36 435 SER B O 1
ATOM 7170 N N . ASN B 1 415 ? 41.188 -15.335 13.168 1.00 24.53 436 ASN B N 1
ATOM 7171 C CA . ASN B 1 415 ? 40.906 -16.645 12.593 1.00 23.41 436 ASN B CA 1
ATOM 7172 C C . ASN B 1 415 ? 40.388 -16.564 11.194 1.00 22.95 436 ASN B C 1
ATOM 7173 O O . ASN B 1 415 ? 39.958 -15.498 10.758 1.00 21.37 436 ASN B O 1
ATOM 7178 N N . LEU B 1 416 ? 40.433 -17.693 10.479 1.00 22.37 437 LEU B N 1
ATOM 7179 C CA . LEU B 1 416 ? 39.822 -17.757 9.169 1.00 22.15 437 LEU B CA 1
ATOM 7180 C C . LEU B 1 416 ? 38.410 -17.231 9.247 1.00 20.42 437 LEU B C 1
ATOM 7181 O O . LEU B 1 416 ? 37.721 -17.397 10.262 1.00 20.46 437 LEU B O 1
ATOM 7186 N N . PHE B 1 417 ? 37.997 -16.576 8.170 1.00 20.23 438 PHE B N 1
ATOM 7187 C CA . PHE B 1 417 ? 36.671 -16.007 8.007 1.00 19.28 438 PHE B CA 1
ATOM 7188 C C . PHE B 1 417 ? 35.996 -16.783 6.875 1.00 19.19 438 PHE B C 1
ATOM 7189 O O . PHE B 1 417 ? 36.583 -16.924 5.793 1.00 19.32 438 PHE B O 1
ATOM 7197 N N . GLU B 1 418 ? 34.777 -17.266 7.116 1.00 18.77 439 GLU B N 1
ATOM 7198 C CA . GLU B 1 418 ? 34.076 -18.134 6.170 1.00 18.50 439 GLU B CA 1
ATOM 7199 C C . GLU B 1 418 ? 32.667 -17.660 5.881 1.00 18.16 439 GLU B C 1
ATOM 7200 O O . GLU B 1 418 ? 31.921 -17.330 6.784 1.00 18.48 439 GLU B O 1
ATOM 7206 N N . LEU B 1 419 ? 32.297 -17.655 4.604 1.00 17.52 440 LEU B N 1
ATOM 7207 C CA . LEU B 1 419 ? 30.968 -17.254 4.201 1.00 17.90 440 LEU B CA 1
ATOM 7208 C C . LEU B 1 419 ? 30.093 -18.486 4.079 1.00 18.22 440 LEU B C 1
ATOM 7209 O O . LEU B 1 419 ? 30.589 -19.553 3.764 1.00 17.61 440 LEU B O 1
ATOM 7214 N N . PRO B 1 420 ? 28.788 -18.347 4.312 1.00 19.12 441 PRO B N 1
ATOM 7215 C CA . PRO B 1 420 ? 27.867 -19.469 4.095 1.00 19.78 441 PRO B CA 1
ATOM 7216 C C . PRO B 1 420 ? 27.873 -20.026 2.660 1.00 19.77 441 PRO B C 1
ATOM 7217 O O . PRO B 1 420 ? 27.641 -21.230 2.450 1.00 19.17 441 PRO B O 1
ATOM 7221 N N . SER B 1 421 ? 28.110 -19.153 1.685 1.00 19.53 442 SER B N 1
ATOM 7222 C CA . SER B 1 421 ? 28.116 -19.556 0.279 1.00 19.94 442 SER B CA 1
ATOM 7223 C C . SER B 1 421 ? 28.754 -18.458 -0.537 1.00 19.90 442 SER B C 1
ATOM 7224 O O . SER B 1 421 ? 28.890 -17.330 -0.065 1.00 20.42 442 SER B O 1
ATOM 7227 N N . LEU B 1 422 ? 29.128 -18.779 -1.759 1.00 19.31 443 LEU B N 1
ATOM 7228 C CA . LEU B 1 422 ? 29.371 -17.747 -2.762 1.00 19.44 443 LEU B CA 1
ATOM 7229 C C . LEU B 1 422 ? 28.009 -17.139 -3.077 1.00 20.26 443 LEU B C 1
ATOM 7230 O O . LEU B 1 422 ? 26.951 -17.772 -2.849 1.00 19.76 443 LEU B O 1
ATOM 7235 N N . ILE B 1 423 ? 28.011 -15.906 -3.586 1.00 20.32 444 ILE B N 1
ATOM 7236 C CA . ILE B 1 423 ? 26.749 -15.230 -3.797 1.00 21.16 444 ILE B CA 1
ATOM 7237 C C . ILE B 1 423 ? 26.879 -14.168 -4.884 1.00 20.95 444 ILE B C 1
ATOM 7238 O O . ILE B 1 423 ? 27.939 -13.613 -5.124 1.00 20.85 444 ILE B O 1
ATOM 7243 N N . ARG B 1 424 ? 25.791 -13.967 -5.602 1.00 21.01 445 ARG B N 1
ATOM 7244 C CA . ARG B 1 424 ? 25.699 -12.917 -6.583 1.00 21.01 445 ARG B CA 1
ATOM 7245 C C . ARG B 1 424 ? 24.312 -12.373 -6.381 1.00 21.42 445 ARG B C 1
ATOM 7246 O O . ARG B 1 424 ? 23.351 -13.145 -6.430 1.00 20.87 445 ARG B O 1
ATOM 7248 N N . GLU B 1 425 ? 24.190 -11.067 -6.113 1.00 21.63 446 GLU B N 1
ATOM 7249 C CA . GLU B 1 425 ? 22.886 -10.448 -5.916 1.00 22.51 446 GLU B CA 1
ATOM 7250 C C . GLU B 1 425 ? 22.733 -9.197 -6.764 1.00 23.51 446 GLU B C 1
ATOM 7251 O O . GLU B 1 425 ? 23.718 -8.474 -7.006 1.00 23.30 446 GLU B O 1
ATOM 7257 N N . GLU B 1 426 ? 21.497 -8.963 -7.206 1.00 23.66 447 GLU B N 1
ATOM 7258 C CA . GLU B 1 426 ? 21.115 -7.741 -7.887 1.00 24.80 447 GLU B CA 1
ATOM 7259 C C . GLU B 1 426 ? 19.779 -7.249 -7.356 1.00 24.57 447 GLU B C 1
ATOM 7260 O O . GLU B 1 426 ? 18.809 -7.992 -7.361 1.00 25.11 447 GLU B O 1
ATOM 7266 N N . VAL B 1 427 ? 19.728 -6.002 -6.896 1.00 23.28 448 VAL B N 1
ATOM 7267 C CA . VAL B 1 427 ? 18.492 -5.415 -6.435 1.00 23.22 448 VAL B CA 1
ATOM 7268 C C . VAL B 1 427 ? 18.225 -4.143 -7.261 1.00 23.43 448 VAL B C 1
ATOM 7269 O O . VAL B 1 427 ? 19.081 -3.259 -7.337 1.00 22.96 448 VAL B O 1
ATOM 7273 N N . THR B 1 428 ? 17.061 -4.081 -7.904 1.00 23.29 449 THR B N 1
ATOM 7274 C CA . THR B 1 428 ? 16.672 -2.932 -8.711 1.00 23.62 449 THR B CA 1
ATOM 7275 C C . THR B 1 428 ? 15.560 -2.172 -8.009 1.00 24.29 449 THR B C 1
ATOM 7276 O O . THR B 1 428 ? 14.490 -2.725 -7.747 1.00 25.08 449 THR B O 1
ATOM 7280 N N . TYR B 1 429 ? 15.808 -0.889 -7.714 1.00 24.54 450 TYR B N 1
ATOM 7281 C CA . TYR B 1 429 ? 14.813 -0.022 -7.094 1.00 24.55 450 TYR B CA 1
ATOM 7282 C C . TYR B 1 429 ? 14.264 0.922 -8.160 1.00 25.10 450 TYR B C 1
ATOM 7283 O O . TYR B 1 429 ? 15.035 1.503 -8.919 1.00 25.50 450 TYR B O 1
ATOM 7292 N N . THR B 1 430 ? 12.945 1.064 -8.227 1.00 25.42 451 THR B N 1
ATOM 7293 C CA . THR B 1 430 ? 12.334 2.067 -9.099 1.00 25.61 451 THR B CA 1
ATOM 7294 C C . THR B 1 430 ? 11.685 3.104 -8.192 1.00 25.65 451 THR B C 1
ATOM 7295 O O . THR B 1 430 ? 10.724 2.808 -7.472 1.00 25.61 451 THR B O 1
ATOM 7299 N N . VAL B 1 431 ? 12.256 4.301 -8.211 1.00 25.12 452 VAL B N 1
ATOM 7300 C CA . VAL B 1 431 ? 11.897 5.344 -7.287 1.00 25.67 452 VAL B CA 1
ATOM 7301 C C . VAL B 1 431 ? 11.117 6.414 -8.026 1.00 25.92 452 VAL B C 1
ATOM 7302 O O . VAL B 1 431 ? 11.598 6.953 -9.005 1.00 26.37 452 VAL B O 1
ATOM 7306 N N . THR B 1 432 ? 9.915 6.704 -7.547 1.00 26.42 453 THR B N 1
ATOM 7307 C CA . THR B 1 432 ? 9.079 7.779 -8.086 1.00 27.24 453 THR B CA 1
ATOM 7308 C C . THR B 1 432 ? 9.052 8.937 -7.098 1.00 27.53 453 THR B C 1
ATOM 7309 O O . THR B 1 432 ? 8.374 8.874 -6.076 1.00 27.09 453 THR B O 1
ATOM 7313 N N . PRO B 1 433 ? 9.856 9.972 -7.363 1.00 28.70 454 PRO B N 1
ATOM 7314 C CA . PRO B 1 433 ? 9.796 11.169 -6.510 1.00 29.94 454 PRO B CA 1
ATOM 7315 C C . PRO B 1 433 ? 8.560 12.027 -6.786 1.00 30.77 454 PRO B C 1
ATOM 7316 O O . PRO B 1 433 ? 8.049 12.029 -7.906 1.00 30.33 454 PRO B O 1
ATOM 7320 N N . ALA B 1 434 ? 8.101 12.754 -5.771 1.00 32.19 455 ALA B N 1
ATOM 7321 C CA . ALA B 1 434 ? 7.078 13.807 -5.955 1.00 32.93 455 ALA B CA 1
ATOM 7322 C C . ALA B 1 434 ? 7.522 14.853 -6.990 1.00 33.54 455 ALA B C 1
ATOM 7323 O O . ALA B 1 434 ? 8.702 15.205 -7.063 1.00 33.94 455 ALA B O 1
ATOM 7325 N N . GLU B 1 435 ? 6.574 15.345 -7.792 1.00 33.94 456 GLU B N 1
ATOM 7326 C CA . GLU B 1 435 ? 6.849 16.420 -8.763 1.00 34.13 456 GLU B CA 1
ATOM 7327 C C . GLU B 1 435 ? 7.572 17.564 -8.038 1.00 34.15 456 GLU B C 1
ATOM 7328 O O . GLU B 1 435 ? 7.223 17.892 -6.896 1.00 34.25 456 GLU B O 1
ATOM 7330 N N . GLY B 1 436 ? 8.600 18.132 -8.666 1.00 34.30 457 GLY B N 1
ATOM 7331 C CA . GLY B 1 436 ? 9.381 19.222 -8.041 1.00 34.71 457 GLY B CA 1
ATOM 7332 C C . GLY B 1 436 ? 10.609 18.808 -7.217 1.00 34.94 457 GLY B C 1
ATOM 7333 O O . GLY B 1 436 ? 11.509 19.626 -6.991 1.00 35.90 457 GLY B O 1
ATOM 7342 N N . LYS B 1 438 ? 14.173 17.574 -6.390 1.00 30.95 459 LYS B N 1
ATOM 7343 C CA . LYS B 1 438 ? 15.428 17.518 -7.126 1.00 29.48 459 LYS B CA 1
ATOM 7344 C C . LYS B 1 438 ? 16.374 16.530 -6.456 1.00 27.95 459 LYS B C 1
ATOM 7345 O O . LYS B 1 438 ? 16.589 16.579 -5.249 1.00 26.96 459 LYS B O 1
ATOM 7348 N N . LEU B 1 439 ? 16.948 15.642 -7.252 1.00 26.48 460 LEU B N 1
ATOM 7349 C CA . LEU B 1 439 ? 17.860 14.631 -6.741 1.00 25.64 460 LEU B CA 1
ATOM 7350 C C . LEU B 1 439 ? 19.191 15.308 -6.388 1.00 24.94 460 LEU B C 1
ATOM 7351 O O . LEU B 1 439 ? 19.861 15.845 -7.261 1.00 25.25 460 LEU B O 1
ATOM 7356 N N . GLN B 1 440 ? 19.577 15.266 -5.123 1.00 24.31 461 GLN B N 1
ATOM 7357 C CA . GLN B 1 440 ? 20.862 15.848 -4.703 1.00 24.00 461 GLN B CA 1
ATOM 7358 C C . GLN B 1 440 ? 22.003 14.806 -4.708 1.00 23.97 461 GLN B C 1
ATOM 7359 O O . GLN B 1 440 ? 23.163 15.150 -4.927 1.00 24.79 461 GLN B O 1
ATOM 7365 N N . THR B 1 441 ? 21.681 13.538 -4.493 1.00 23.10 462 THR B N 1
ATOM 7366 C CA . THR B 1 441 ? 22.674 12.460 -4.627 1.00 22.52 462 THR B CA 1
ATOM 7367 C C . THR B 1 441 ? 23.262 12.457 -6.016 1.00 22.33 462 THR B C 1
ATOM 7368 O O . THR B 1 441 ? 22.540 12.593 -6.979 1.00 22.05 462 THR B O 1
ATOM 7372 N N . SER B 1 442 ? 24.571 12.309 -6.116 1.00 22.43 463 SER B N 1
ATOM 7373 C CA . SER B 1 442 ? 25.244 12.107 -7.395 1.00 22.48 463 SER B CA 1
ATOM 7374 C C . SER B 1 442 ? 24.712 10.866 -8.164 1.00 22.82 463 SER B C 1
ATOM 7375 O O . SER B 1 442 ? 24.390 9.830 -7.563 1.00 22.93 463 SER B O 1
ATOM 7378 N N . THR B 1 443 ? 24.617 10.981 -9.488 1.00 22.25 464 THR B N 1
ATOM 7379 C CA . THR B 1 443 ? 24.268 9.850 -10.344 1.00 22.08 464 THR B CA 1
ATOM 7380 C C . THR B 1 443 ? 25.475 9.063 -10.844 1.00 22.03 464 THR B C 1
ATOM 7381 O O . THR B 1 443 ? 25.321 8.122 -11.617 1.00 22.57 464 THR B O 1
ATOM 7385 N N . GLN B 1 444 ? 26.674 9.429 -10.420 1.00 22.21 465 GLN B N 1
ATOM 7386 C CA . GLN B 1 444 ? 27.859 8.690 -10.800 1.00 22.73 465 GLN B CA 1
ATOM 7387 C C . GLN B 1 444 ? 27.834 7.278 -10.182 1.00 22.84 465 GLN B C 1
ATOM 7388 O O . GLN B 1 444 ? 27.376 7.059 -9.042 1.00 22.23 465 GLN B O 1
ATOM 7394 N N . GLU B 1 445 ? 28.317 6.315 -10.942 1.00 22.13 466 GLU B N 1
ATOM 7395 C CA . GLU B 1 445 ? 28.338 4.951 -10.465 1.00 21.93 466 GLU B CA 1
ATOM 7396 C C . GLU B 1 445 ? 29.359 4.842 -9.330 1.00 21.65 466 GLU B C 1
ATOM 7397 O O . GLU B 1 445 ? 30.448 5.460 -9.404 1.00 20.88 466 GLU B O 1
ATOM 7403 N N . GLN B 1 446 ? 29.014 4.053 -8.310 1.00 20.75 467 GLN B N 1
ATOM 7404 C CA . GLN B 1 446 ? 29.940 3.708 -7.228 1.00 20.60 467 GLN B CA 1
ATOM 7405 C C . GLN B 1 446 ? 30.314 2.237 -7.325 1.00 20.71 467 GLN B C 1
ATOM 7406 O O . GLN B 1 446 ? 29.445 1.390 -7.365 1.00 19.44 467 GLN B O 1
ATOM 7412 N N . VAL B 1 447 ? 31.612 1.958 -7.432 1.00 20.84 468 VAL B N 1
ATOM 7413 C CA . VAL B 1 447 ? 32.118 0.622 -7.563 1.00 21.74 468 VAL B CA 1
ATOM 7414 C C . VAL B 1 447 ? 33.246 0.416 -6.573 1.00 22.51 468 VAL B C 1
ATOM 7415 O O . VAL B 1 447 ? 34.100 1.280 -6.398 1.00 22.21 468 VAL B O 1
ATOM 7419 N N . ILE B 1 448 ? 33.256 -0.746 -5.950 1.00 23.25 469 ILE B N 1
ATOM 7420 C CA . ILE B 1 448 ? 34.416 -1.202 -5.201 1.00 23.73 469 ILE B CA 1
ATOM 7421 C C . ILE B 1 448 ? 34.701 -2.608 -5.705 1.00 23.78 469 ILE B C 1
ATOM 7422 O O . ILE B 1 448 ? 33.825 -3.468 -5.773 1.00 22.72 469 ILE B O 1
ATOM 7427 N N . SER B 1 449 ? 35.944 -2.806 -6.078 1.00 25.02 470 SER B N 1
ATOM 7428 C CA . SER B 1 449 ? 36.363 -3.985 -6.762 1.00 26.40 470 SER B CA 1
ATOM 7429 C C . SER B 1 449 ? 37.579 -4.558 -6.049 1.00 26.70 470 SER B C 1
ATOM 7430 O O . SER B 1 449 ? 38.530 -3.859 -5.808 1.00 27.66 470 SER B O 1
ATOM 7433 N N . LYS B 1 450 ? 37.520 -5.819 -5.670 1.00 27.37 471 LYS B N 1
ATOM 7434 C CA . LYS B 1 450 ? 38.583 -6.450 -4.903 1.00 28.71 471 LYS B CA 1
ATOM 7435 C C . LYS B 1 450 ? 38.879 -7.780 -5.548 1.00 28.73 471 LYS B C 1
ATOM 7436 O O . LYS B 1 450 ? 38.166 -8.174 -6.481 1.00 28.40 471 LYS B O 1
ATOM 7442 N N . PRO B 1 451 ? 39.929 -8.469 -5.069 1.00 29.61 472 PRO B N 1
ATOM 7443 C CA . PRO B 1 451 ? 40.343 -9.685 -5.732 1.00 30.04 472 PRO B CA 1
ATOM 7444 C C . PRO B 1 451 ? 39.271 -10.741 -5.754 1.00 29.88 472 PRO B C 1
ATOM 7445 O O . PRO B 1 451 ? 39.222 -11.504 -6.697 1.00 30.45 472 PRO B O 1
ATOM 7449 N N . PHE B 1 452 ? 38.403 -10.773 -4.748 1.00 29.46 473 PHE B N 1
ATOM 7450 C CA . PHE B 1 452 ? 37.408 -11.844 -4.663 1.00 29.05 473 PHE B CA 1
ATOM 7451 C C . PHE B 1 452 ? 35.948 -11.365 -4.705 1.00 28.04 473 PHE B C 1
ATOM 7452 O O . PHE B 1 452 ? 35.034 -12.106 -4.349 1.00 26.85 473 PHE B O 1
ATOM 7460 N N . GLY B 1 453 ? 35.725 -10.145 -5.186 1.00 25.83 474 GLY B N 1
ATOM 7461 C CA . GLY B 1 453 ? 34.356 -9.723 -5.455 1.00 24.74 474 GLY B CA 1
ATOM 7462 C C . GLY B 1 453 ? 34.238 -8.264 -5.775 1.00 23.22 474 GLY B C 1
ATOM 7463 O O . GLY B 1 453 ? 35.238 -7.578 -5.922 1.00 22.78 474 GLY B O 1
ATOM 7464 N N . LYS B 1 454 ? 33.005 -7.787 -5.814 1.00 23.01 475 LYS B N 1
ATOM 7465 C CA . LYS B 1 454 ? 32.710 -6.439 -6.295 1.00 22.87 475 LYS B CA 1
ATOM 7466 C C . LYS B 1 454 ? 31.310 -6.030 -5.889 1.00 22.06 475 LYS B C 1
ATOM 7467 O O . LYS B 1 454 ? 30.398 -6.867 -5.795 1.00 22.14 475 LYS B O 1
ATOM 7473 N N . VAL B 1 455 ? 31.159 -4.749 -5.583 1.00 20.70 476 VAL B N 1
ATOM 7474 C CA . VAL B 1 455 ? 29.876 -4.159 -5.265 1.00 20.31 476 VAL B CA 1
ATOM 7475 C C . VAL B 1 455 ? 29.758 -2.921 -6.169 1.00 20.49 476 VAL B C 1
ATOM 7476 O O . VAL B 1 455 ? 30.722 -2.166 -6.326 1.00 20.54 476 VAL B O 1
ATOM 7480 N N . THR B 1 456 ? 28.596 -2.747 -6.785 1.00 21.12 477 THR B N 1
ATOM 7481 C CA . THR B 1 456 ? 28.325 -1.582 -7.620 1.00 21.46 477 THR B CA 1
ATOM 7482 C C . THR B 1 456 ? 26.980 -0.996 -7.258 1.00 21.67 477 THR B C 1
ATOM 7483 O O . THR B 1 456 ? 26.086 -1.706 -6.775 1.00 22.57 477 THR B O 1
ATOM 7487 N N . ARG B 1 457 ? 26.846 0.305 -7.494 1.00 21.64 478 ARG B N 1
ATOM 7488 C CA . ARG B 1 457 ? 25.579 1.001 -7.420 1.00 21.74 478 ARG B CA 1
ATOM 7489 C C . ARG B 1 457 ? 25.492 1.945 -8.629 1.00 22.16 478 ARG B C 1
ATOM 7490 O O . ARG B 1 457 ? 26.389 2.773 -8.850 1.00 21.94 478 ARG B O 1
ATOM 7498 N N . THR B 1 458 ? 24.431 1.828 -9.404 1.00 22.20 479 THR B N 1
ATOM 7499 C CA . THR B 1 458 ? 24.213 2.773 -10.478 1.00 23.14 479 THR B CA 1
ATOM 7500 C C . THR B 1 458 ? 22.911 3.486 -10.185 1.00 24.13 479 THR B C 1
ATOM 7501 O O . THR B 1 458 ? 21.972 2.883 -9.640 1.00 24.27 479 THR B O 1
ATOM 7505 N N . ILE B 1 459 ? 22.849 4.779 -10.519 1.00 25.06 480 ILE B N 1
ATOM 7506 C CA . ILE B 1 459 ? 21.634 5.587 -10.299 1.00 26.15 480 ILE B CA 1
ATOM 7507 C C . ILE B 1 459 ? 21.341 6.264 -11.642 1.00 27.47 480 ILE B C 1
ATOM 7508 O O . ILE B 1 459 ? 22.177 7.042 -12.135 1.00 27.18 480 ILE B O 1
ATOM 7513 N N . THR B 1 460 ? 20.177 5.966 -12.216 1.00 28.55 481 THR B N 1
ATOM 7514 C CA A THR B 1 460 ? 19.852 6.393 -13.565 0.50 29.61 481 THR B CA 1
ATOM 7515 C CA B THR B 1 460 ? 19.844 6.381 -13.574 0.50 28.92 481 THR B CA 1
ATOM 7516 C C . THR B 1 460 ? 18.467 7.033 -13.605 1.00 30.16 481 THR B C 1
ATOM 7517 O O . THR B 1 460 ? 17.448 6.351 -13.421 1.00 30.34 481 THR B O 1
ATOM 7524 N N . PRO B 1 461 ? 18.425 8.360 -13.806 1.00 31.30 482 PRO B N 1
ATOM 7525 C CA . PRO B 1 461 ? 17.120 8.984 -13.973 1.00 32.74 482 PRO B CA 1
ATOM 7526 C C . PRO B 1 461 ? 16.504 8.519 -15.279 1.00 33.76 482 PRO B C 1
ATOM 7527 O O . PRO B 1 461 ? 17.201 8.408 -16.296 1.00 34.22 482 PRO B O 1
ATOM 7531 N N . ARG B 1 462 ? 15.223 8.186 -15.231 1.00 35.31 483 ARG B N 1
ATOM 7532 C CA . ARG B 1 462 ? 14.490 7.749 -16.423 1.00 36.84 483 ARG B CA 1
ATOM 7533 C C . ARG B 1 462 ? 13.101 8.362 -16.402 1.00 37.15 483 ARG B C 1
ATOM 7534 O O . ARG B 1 462 ? 12.200 7.841 -15.751 1.00 38.01 483 ARG B O 1
ATOM 7542 N N . GLY B 1 463 ? 12.925 9.481 -17.097 1.00 37.41 484 GLY B N 1
ATOM 7543 C CA . GLY B 1 463 ? 11.649 10.171 -17.085 1.00 36.77 484 GLY B CA 1
ATOM 7544 C C . GLY B 1 463 ? 11.402 10.729 -15.703 1.00 36.32 484 GLY B C 1
ATOM 7545 O O . GLY B 1 463 ? 12.199 11.530 -15.214 1.00 36.55 484 GLY B O 1
ATOM 7546 N N . ASN B 1 464 ? 10.310 10.298 -15.070 1.00 35.50 485 ASN B N 1
ATOM 7547 C CA . ASN B 1 464 ? 9.986 10.734 -13.713 1.00 35.27 485 ASN B CA 1
ATOM 7548 C C . ASN B 1 464 ? 10.161 9.635 -12.666 1.00 33.97 485 ASN B C 1
ATOM 7549 O O . ASN B 1 464 ? 9.536 9.664 -11.601 1.00 33.91 485 ASN B O 1
ATOM 7554 N N . THR B 1 465 ? 10.989 8.647 -12.984 1.00 32.62 486 THR B N 1
ATOM 7555 C CA . THR B 1 465 ? 11.498 7.735 -11.964 1.00 31.38 486 THR B CA 1
ATOM 7556 C C . THR B 1 465 ? 13.022 7.783 -11.977 1.00 30.62 486 THR B C 1
ATOM 7557 O O . THR B 1 465 ? 13.646 8.254 -12.944 1.00 29.99 486 THR B O 1
ATOM 7561 N N . ILE B 1 466 ? 13.611 7.272 -10.901 1.00 29.14 487 ILE B N 1
ATOM 7562 C CA . ILE B 1 466 ? 15.036 7.047 -10.845 1.00 28.04 487 ILE B CA 1
ATOM 7563 C C . ILE B 1 466 ? 15.196 5.554 -10.583 1.00 27.46 487 ILE B C 1
ATOM 7564 O O . ILE B 1 466 ? 14.592 5.028 -9.657 1.00 27.07 487 ILE B O 1
ATOM 7569 N N . GLU B 1 467 ? 15.972 4.885 -11.431 1.00 26.96 488 GLU B N 1
ATOM 7570 C CA . GLU B 1 467 ? 16.308 3.481 -11.253 1.00 26.96 488 GLU B CA 1
ATOM 7571 C C . GLU B 1 467 ? 17.631 3.344 -10.489 1.00 25.73 488 GLU B C 1
ATOM 7572 O O . GLU B 1 467 ? 18.668 3.844 -10.948 1.00 25.58 488 GLU B O 1
ATOM 7578 N N . VAL B 1 468 ? 17.625 2.642 -9.357 1.00 24.05 489 VAL B N 1
ATOM 7579 C CA . VAL B 1 468 ? 18.876 2.392 -8.654 1.00 22.78 489 VAL B CA 1
ATOM 7580 C C . VAL B 1 468 ? 19.181 0.905 -8.706 1.00 22.82 489 VAL B C 1
ATOM 7581 O O . VAL B 1 468 ? 18.362 0.107 -8.297 1.00 24.05 489 VAL B O 1
ATOM 7585 N N . VAL B 1 469 ? 20.332 0.530 -9.239 1.00 21.76 490 VAL B N 1
ATOM 7586 C CA . VAL B 1 469 ? 20.691 -0.891 -9.297 1.00 21.81 490 VAL B CA 1
ATOM 7587 C C . VAL B 1 469 ? 21.903 -1.134 -8.409 1.00 21.48 490 VAL B C 1
ATOM 7588 O O . VAL B 1 469 ? 22.962 -0.531 -8.626 1.00 22.02 490 VAL B O 1
ATOM 7592 N N . ARG B 1 470 ? 21.746 -2.022 -7.429 1.00 20.91 491 ARG B N 1
ATOM 7593 C CA . ARG B 1 470 ? 22.841 -2.461 -6.544 1.00 20.94 491 ARG B CA 1
ATOM 7594 C C . ARG B 1 470 ? 23.207 -3.914 -6.811 1.00 21.30 491 ARG B C 1
ATOM 7595 O O . ARG B 1 470 ? 22.334 -4.774 -6.808 1.00 22.31 491 ARG B O 1
ATOM 7603 N N . THR B 1 471 ? 24.479 -4.198 -7.040 1.00 21.51 492 THR B N 1
ATOM 7604 C CA . THR B 1 471 ? 24.925 -5.577 -7.196 1.00 21.85 492 THR B CA 1
ATOM 7605 C C . THR B 1 471 ? 26.077 -5.895 -6.234 1.00 22.38 492 THR B C 1
ATOM 7606 O O . THR B 1 471 ? 26.808 -4.998 -5.781 1.00 22.62 492 THR B O 1
ATOM 7610 N N . ILE B 1 472 ? 26.193 -7.178 -5.877 1.00 22.25 493 ILE B N 1
ATOM 7611 C CA . ILE B 1 472 ? 27.342 -7.699 -5.155 1.00 22.00 493 ILE B CA 1
ATOM 7612 C C . ILE B 1 472 ? 27.604 -9.104 -5.635 1.00 22.16 493 ILE B C 1
ATOM 7613 O O . ILE B 1 472 ? 26.653 -9.869 -5.893 1.00 21.72 493 ILE B O 1
ATOM 7618 N N . GLU B 1 473 ? 28.882 -9.411 -5.813 1.00 21.73 494 GLU B N 1
ATOM 7619 C CA . GLU B 1 473 ? 29.328 -10.762 -6.008 1.00 22.84 494 GLU B CA 1
ATOM 7620 C C . GLU B 1 473 ? 30.493 -11.057 -5.068 1.00 21.49 494 GLU B C 1
ATOM 7621 O O . GLU B 1 473 ? 31.376 -10.230 -4.885 1.00 20.82 494 GLU B O 1
ATOM 7627 N N . LEU B 1 474 ? 30.426 -12.223 -4.425 1.00 21.53 495 LEU B N 1
ATOM 7628 C CA . LEU B 1 474 ? 31.489 -12.736 -3.594 1.00 20.84 495 LEU B CA 1
ATOM 7629 C C . LEU B 1 474 ? 31.869 -14.105 -4.144 1.00 21.43 495 LEU B C 1
ATOM 7630 O O . LEU B 1 474 ? 31.038 -15.016 -4.226 1.00 20.74 495 LEU B O 1
ATOM 7635 N N . ASN B 1 475 ? 33.131 -14.234 -4.540 1.00 22.03 496 ASN B N 1
ATOM 7636 C CA . ASN B 1 475 ? 33.604 -15.353 -5.335 1.00 22.99 496 ASN B CA 1
ATOM 7637 C C . ASN B 1 475 ? 34.613 -16.252 -4.648 1.00 22.47 496 ASN B C 1
ATOM 7638 O O . ASN B 1 475 ? 35.239 -17.059 -5.308 1.00 21.97 496 ASN B O 1
ATOM 7643 N N . LYS B 1 476 ? 34.765 -16.109 -3.342 1.00 22.63 497 LYS B N 1
ATOM 7644 C CA . LYS B 1 476 ? 35.655 -16.963 -2.542 1.00 23.66 497 LYS B CA 1
ATOM 7645 C C . LYS B 1 476 ? 34.948 -17.177 -1.192 1.00 22.59 497 LYS B C 1
ATOM 7646 O O . LYS B 1 476 ? 34.247 -16.292 -0.743 1.00 21.29 497 LYS B O 1
ATOM 7652 N N . GLN B 1 477 ? 35.095 -18.357 -0.590 1.00 22.46 498 GLN B N 1
ATOM 7653 C CA . GLN B 1 477 ? 34.370 -18.715 0.653 1.00 22.71 498 GLN B CA 1
ATOM 7654 C C . GLN B 1 477 ? 35.152 -18.484 1.948 1.00 21.23 498 GLN B C 1
ATOM 7655 O O . GLN B 1 477 ? 34.575 -18.238 2.982 1.00 20.30 498 GLN B O 1
ATOM 7661 N N . GLN B 1 478 ? 36.455 -18.684 1.884 1.00 20.71 499 GLN B N 1
ATOM 7662 C CA . GLN B 1 478 ? 37.277 -18.616 3.046 1.00 21.80 499 GLN B CA 1
ATOM 7663 C C . GLN B 1 478 ? 38.370 -17.607 2.880 1.00 21.49 499 GLN B C 1
ATOM 7664 O O . GLN B 1 478 ? 39.011 -17.538 1.843 1.00 22.65 499 GLN B O 1
ATOM 7670 N N . PHE B 1 479 ? 38.594 -16.842 3.934 1.00 21.54 500 PHE B N 1
ATOM 7671 C CA . PHE B 1 479 ? 39.559 -15.762 3.912 1.00 21.24 500 PHE B CA 1
ATOM 7672 C C . PHE B 1 479 ? 40.501 -15.797 5.098 1.00 21.64 500 PHE B C 1
ATOM 7673 O O . PHE B 1 479 ? 40.077 -15.982 6.241 1.00 21.83 500 PHE B O 1
ATOM 7681 N N . THR B 1 480 ? 41.794 -15.631 4.824 1.00 21.76 501 THR B N 1
ATOM 7682 C CA . THR B 1 480 ? 42.747 -15.477 5.875 1.00 22.10 501 THR B CA 1
ATOM 7683 C C . THR B 1 480 ? 42.611 -14.075 6.471 1.00 22.23 501 THR B C 1
ATOM 7684 O O . THR B 1 480 ? 41.991 -13.182 5.867 1.00 22.22 501 THR B O 1
ATOM 7688 N N . PRO B 1 481 ? 43.195 -13.870 7.657 1.00 22.86 502 PRO B N 1
ATOM 7689 C CA . PRO B 1 481 ? 43.275 -12.530 8.241 1.00 23.23 502 PRO B CA 1
ATOM 7690 C C . PRO B 1 481 ? 43.878 -11.538 7.249 1.00 23.75 502 PRO B C 1
ATOM 7691 O O . PRO B 1 481 ? 43.361 -10.435 7.095 1.00 23.69 502 PRO B O 1
ATOM 7695 N N . ALA B 1 482 ? 44.898 -11.960 6.506 1.00 24.40 503 ALA B N 1
ATOM 7696 C CA . ALA B 1 482 ? 45.486 -11.091 5.484 1.00 24.69 503 ALA B CA 1
ATOM 7697 C C . ALA B 1 482 ? 44.437 -10.660 4.453 1.00 24.41 503 ALA B C 1
ATOM 7698 O O . ALA B 1 482 ? 44.417 -9.521 4.031 1.00 25.07 503 ALA B O 1
ATOM 7700 N N . GLU B 1 483 ? 43.528 -11.557 4.089 1.00 25.03 504 GLU B N 1
ATOM 7701 C CA . GLU B 1 483 ? 42.519 -11.267 3.053 1.00 24.37 504 GLU B CA 1
ATOM 7702 C C . GLU B 1 483 ? 41.275 -10.588 3.600 1.00 23.86 504 GLU B C 1
ATOM 7703 O O . GLU B 1 483 ? 40.383 -10.168 2.840 1.00 23.37 504 GLU B O 1
ATOM 7709 N N . TYR B 1 484 ? 41.184 -10.486 4.919 1.00 23.20 505 TYR B N 1
ATOM 7710 C CA . TYR B 1 484 ? 39.901 -10.182 5.531 1.00 22.72 505 TYR B CA 1
ATOM 7711 C C . TYR B 1 484 ? 39.439 -8.754 5.257 1.00 22.63 505 TYR B C 1
ATOM 7712 O O . TYR B 1 484 ? 38.257 -8.530 4.966 1.00 22.71 505 TYR B O 1
ATOM 7721 N N . SER B 1 485 ? 40.358 -7.803 5.297 1.00 22.36 506 SER B N 1
ATOM 7722 C CA A SER B 1 485 ? 40.010 -6.392 5.109 0.50 22.96 506 SER B CA 1
ATOM 7723 C CA B SER B 1 485 ? 39.984 -6.405 5.129 0.50 22.92 506 SER B CA 1
ATOM 7724 C C . SER B 1 485 ? 39.312 -6.189 3.785 1.00 23.15 506 SER B C 1
ATOM 7725 O O . SER B 1 485 ? 38.294 -5.486 3.707 1.00 23.03 506 SER B O 1
ATOM 7730 N N . ASP B 1 486 ? 39.865 -6.817 2.750 1.00 23.43 507 ASP B N 1
ATOM 7731 C CA . ASP B 1 486 ? 39.315 -6.730 1.411 1.00 23.81 507 ASP B CA 1
ATOM 7732 C C . ASP B 1 486 ? 37.883 -7.264 1.297 1.00 24.03 507 ASP B C 1
ATOM 7733 O O . ASP B 1 486 ? 37.036 -6.579 0.709 1.00 26.12 507 ASP B O 1
ATOM 7738 N N . VAL B 1 487 ? 37.577 -8.437 1.857 1.00 22.46 508 VAL B N 1
ATOM 7739 C CA . VAL B 1 487 ? 36.201 -8.930 1.790 1.00 21.06 508 VAL B CA 1
ATOM 7740 C C . VAL B 1 487 ? 35.260 -8.153 2.737 1.00 20.79 508 VAL B C 1
ATOM 7741 O O . VAL B 1 487 ? 34.075 -7.910 2.428 1.00 19.54 508 VAL B O 1
ATOM 7745 N N . ARG B 1 488 ? 35.787 -7.741 3.880 1.00 21.87 509 ARG B N 1
ATOM 7746 C CA . ARG B 1 488 ? 35.019 -6.931 4.810 1.00 23.12 509 ARG B CA 1
ATOM 7747 C C . ARG B 1 488 ? 34.588 -5.609 4.161 1.00 22.99 509 ARG B C 1
ATOM 7748 O O . ARG B 1 488 ? 33.457 -5.171 4.327 1.00 22.84 509 ARG B O 1
ATOM 7756 N N . SER B 1 489 ? 35.465 -5.008 3.387 1.00 22.85 510 SER B N 1
ATOM 7757 C CA . SER B 1 489 ? 35.109 -3.756 2.714 1.00 23.53 510 SER B CA 1
ATOM 7758 C C . SER B 1 489 ? 33.960 -3.942 1.689 1.00 22.89 510 SER B C 1
ATOM 7759 O O . SER B 1 489 ? 33.075 -3.078 1.591 1.00 22.76 510 SER B O 1
ATOM 7762 N N . LEU B 1 490 ? 33.906 -5.093 1.004 1.00 21.60 511 LEU B N 1
ATOM 7763 C CA . LEU B 1 490 ? 32.783 -5.395 0.106 1.00 20.75 511 LEU B CA 1
ATOM 7764 C C . LEU B 1 490 ? 31.471 -5.554 0.852 1.00 21.19 511 LEU B C 1
ATOM 7765 O O . LEU B 1 490 ? 30.429 -4.967 0.463 1.00 20.05 511 LEU B O 1
ATOM 7770 N N . ILE B 1 491 ? 31.502 -6.369 1.914 1.00 21.29 512 ILE B N 1
ATOM 7771 C CA . ILE B 1 491 ? 30.300 -6.668 2.677 1.00 21.23 512 ILE B CA 1
ATOM 7772 C C . ILE B 1 491 ? 29.745 -5.390 3.317 1.00 21.58 512 ILE B C 1
ATOM 7773 O O . ILE B 1 491 ? 28.537 -5.133 3.272 1.00 22.00 512 ILE B O 1
ATOM 7778 N N . HIS B 1 492 ? 30.640 -4.597 3.889 1.00 21.67 513 HIS B N 1
ATOM 7779 C CA . HIS B 1 492 ? 30.294 -3.322 4.481 1.00 22.64 513 HIS B CA 1
ATOM 7780 C C . HIS B 1 492 ? 29.724 -2.383 3.402 1.00 22.92 513 HIS B C 1
ATOM 7781 O O . HIS B 1 492 ? 28.690 -1.714 3.621 1.00 22.12 513 HIS B O 1
ATOM 7788 N N . GLU B 1 493 ? 30.328 -2.383 2.206 1.00 22.42 514 GLU B N 1
ATOM 7789 C CA . GLU B 1 493 ? 29.805 -1.521 1.136 1.00 22.94 514 GLU B CA 1
ATOM 7790 C C . GLU B 1 493 ? 28.370 -1.939 0.823 1.00 22.85 514 GLU B C 1
ATOM 7791 O O . GLU B 1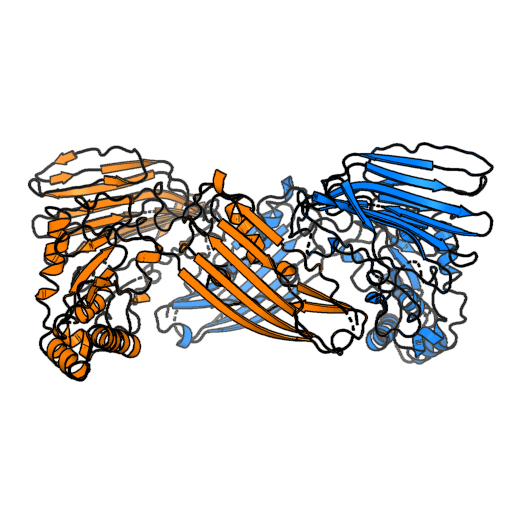 493 ? 27.522 -1.081 0.588 1.00 24.01 514 GLU B O 1
ATOM 7797 N N . TRP B 1 494 ? 28.066 -3.237 0.911 1.00 21.66 515 TRP B N 1
ATOM 7798 C CA . TRP B 1 494 ? 26.704 -3.695 0.699 1.00 20.77 515 TRP B CA 1
ATOM 7799 C C . TRP B 1 494 ? 25.730 -3.301 1.812 1.00 20.25 515 TRP B C 1
ATOM 7800 O O . TRP B 1 494 ? 24.610 -2.852 1.534 1.00 20.54 515 TRP B O 1
ATOM 7811 N N . THR B 1 495 ? 26.150 -3.486 3.063 1.00 20.78 516 THR B N 1
ATOM 7812 C CA . THR B 1 495 ? 25.246 -3.372 4.215 1.00 20.95 516 THR B CA 1
ATOM 7813 C C . THR B 1 495 ? 25.133 -1.957 4.809 1.00 21.75 516 THR B C 1
ATOM 7814 O O . THR B 1 495 ? 24.141 -1.656 5.447 1.00 22.66 516 THR B O 1
ATOM 7818 N N . ASN B 1 496 ? 26.151 -1.109 4.629 1.00 22.18 517 ASN B N 1
ATOM 7819 C CA . ASN B 1 496 ? 26.127 0.279 5.144 1.00 22.68 517 ASN B CA 1
ATOM 7820 C C . ASN B 1 496 ? 24.860 0.999 4.692 1.00 21.83 517 ASN B C 1
ATOM 7821 O O . ASN B 1 496 ? 24.654 1.211 3.489 1.00 21.14 517 ASN B O 1
ATOM 7826 N N . PRO B 1 497 ? 23.964 1.324 5.638 1.00 22.02 518 PRO B N 1
ATOM 7827 C CA . PRO B 1 497 ? 22.676 1.931 5.266 1.00 21.72 518 PRO B CA 1
ATOM 7828 C C . PRO B 1 497 ? 22.777 3.211 4.458 1.00 20.86 518 PRO B C 1
ATOM 7829 O O . PRO B 1 497 ? 21.941 3.429 3.583 1.00 21.26 518 PRO B O 1
ATOM 7833 N N . ASP B 1 498 ? 23.796 4.035 4.731 1.00 20.68 519 ASP B N 1
ATOM 7834 C CA . ASP B 1 498 ? 24.015 5.255 3.961 1.00 20.63 519 ASP B CA 1
ATOM 7835 C C . ASP B 1 498 ? 24.130 4.957 2.493 1.00 20.56 519 ASP B C 1
ATOM 7836 O O . ASP B 1 498 ? 23.785 5.787 1.658 1.00 21.23 519 ASP B O 1
ATOM 7841 N N . ASN B 1 499 ? 24.597 3.773 2.139 1.00 20.50 520 ASN B N 1
ATOM 7842 C CA . ASN B 1 499 ? 24.756 3.464 0.729 1.00 20.29 520 ASN B CA 1
ATOM 7843 C C . ASN B 1 499 ? 23.407 3.243 0.048 1.00 20.42 520 ASN B C 1
ATOM 7844 O O . ASN B 1 499 ? 23.337 3.145 -1.157 1.00 21.06 520 ASN B O 1
ATOM 7849 N N . ARG B 1 500 ? 22.325 3.242 0.817 1.00 20.67 521 ARG B N 1
ATOM 7850 C CA . ARG B 1 500 ? 20.982 3.091 0.264 1.00 21.54 521 ARG B CA 1
ATOM 7851 C C . ARG B 1 500 ? 20.167 4.387 0.335 1.00 21.79 521 ARG B C 1
ATOM 7852 O O . ARG B 1 500 ? 18.945 4.370 0.135 1.00 20.82 521 ARG B O 1
ATOM 7860 N N . VAL B 1 501 ? 20.834 5.497 0.644 1.00 22.05 522 VAL B N 1
ATOM 7861 C CA . VAL B 1 501 ? 20.146 6.766 0.770 1.00 22.54 522 VAL B CA 1
ATOM 7862 C C . VAL B 1 501 ? 20.169 7.548 -0.533 1.00 22.54 522 VAL B C 1
ATOM 7863 O O . VAL B 1 501 ? 21.215 7.690 -1.155 1.00 22.86 522 VAL B O 1
ATOM 7867 N N . LEU B 1 502 ? 18.997 8.014 -0.956 1.00 22.83 523 LEU B N 1
ATOM 7868 C CA . LEU B 1 502 ? 18.907 9.063 -1.967 1.00 23.30 523 LEU B CA 1
ATOM 7869 C C . LEU B 1 502 ? 18.421 10.334 -1.245 1.00 24.12 523 LEU B C 1
ATOM 7870 O O . LEU B 1 502 ? 17.502 10.281 -0.412 1.00 25.02 523 LEU B O 1
ATOM 7875 N N . LEU B 1 503 ? 19.049 11.455 -1.566 1.00 23.80 524 LEU B N 1
ATOM 7876 C CA . LEU B 1 503 ? 18.718 12.760 -1.006 1.00 24.20 524 LEU B CA 1
ATOM 7877 C C . LEU B 1 503 ? 18.069 13.632 -2.071 1.00 24.08 524 LEU B C 1
ATOM 7878 O O . LEU B 1 503 ? 18.586 13.765 -3.190 1.00 23.54 524 LEU B O 1
ATOM 7883 N N . PHE B 1 504 ? 16.922 14.208 -1.721 1.00 24.47 525 PHE B N 1
ATOM 7884 C CA . PHE B 1 504 ? 16.189 15.114 -2.604 1.00 24.50 525 PHE B CA 1
ATOM 7885 C C . PHE B 1 504 ? 15.980 16.436 -1.906 1.00 24.92 525 PHE B C 1
ATOM 7886 O O . PHE B 1 504 ? 15.790 16.468 -0.693 1.00 24.41 525 PHE B O 1
ATOM 7894 N N . SER B 1 505 ? 16.002 17.518 -2.671 1.00 25.65 526 SER B N 1
ATOM 7895 C CA . SER B 1 505 ? 15.575 18.825 -2.151 1.00 27.13 526 SER B CA 1
ATOM 7896 C C . SER B 1 505 ? 14.269 19.166 -2.839 1.00 29.14 526 SER B C 1
ATOM 7897 O O . SER B 1 505 ? 14.051 18.788 -3.982 1.00 29.15 526 SER B O 1
ATOM 7900 N N . LEU B 1 506 ? 13.410 19.872 -2.115 1.00 31.92 527 LEU B N 1
ATOM 7901 C CA . LEU B 1 506 ? 12.034 20.107 -2.531 1.00 33.99 527 LEU B CA 1
ATOM 7902 C C . LEU B 1 506 ? 11.957 21.519 -3.006 1.00 35.43 527 LEU B C 1
ATOM 7903 O O . LEU B 1 506 ? 12.523 21.864 -4.051 1.00 37.33 527 LEU B O 1
#

CATH classification: 2.60.40.3140 (+2 more: 3.10.620.30, 2.60.120.1130)

InterPro domains:
  IPR024544 Domain of unknown function DUF3858 [PF12970] (410-525)
  IPR024618 Domain of unknown function DUF3857 [PF12969] (40-207)

Sequence (994 aa):
AASEAEYGKVSKAWTLHADGSQEYRSSELTLFTHTANSTYGESFIVYNPDFQTTLKIHSSYTRQKDGTIVKTPDNAFVEVLPRFAADAPAYNQLKEVVVHTGLELGATIYLDYSIITKPGYYPALDINERLQETSPVKKECKVSISVPEGTPLACCGLYGSPVKAVEESHDGIKEEVHWTLRNIPASSREAFQPKNREASPHLVASTYPSGKAALATLDKRRLKESQGYESKTFAQFLTDDKSGNEQEKVNIIRDHILNNLSTCCPIIPATGYTTVRDIDTVLRSAYGTPLEIAQLLNVLNAAGIPSEVLAVYPGHHLDTDACGLAAIQTTLAVKATVDGKDQYLLSASPLTNRGGLDKKVVSLSGTSIEEIETTPIQIKESRSVAISADQAKDGFAICVLPAISAGIDSWGSALNSKRSNLFELPSLIRREEVTYTVTPAEGKLQTSTQEQVISKPFGKVTRTITTPRGNTIEVVRTIELNKQQFTPAEYSSDVRSLIHEWTNPDNRVLLFSLAASEAEYGKVSKAWTLHADGSQEYRSSELTLFTHTANSTYGESFIVYNPDFQTTLKIHSSYTRQKKDGTIVKTPDNAFVEVLPRFAADAPAYNQLKEVVVHTGLELGATIYLDYSIITKPGYYPALDINERRLQETSPVKKECKVSISVPEGTPLACCGLYGSPVKKAVEESHDGIKEVVHWTLRNIPASSREAFQPKNRREASPHLVASTYPSGKAALATLDKRRLKESQGYESKTFAQFLTDKSGNEQEKVNIIRDHILNNLSTCCPIPATGYTTVRDIDTVLRSAYGTPLEIAQLLNVLNAAGIPSEVLAVYPGHLDTDACCGLAAIQTTLAVKATVDGKDQYLLSASPLTNRGGLDKKVVSLSGTSIEIETTPIQIKESRSVAISADQQAAKKDDGFAICVLPAISAGIDSWGSALNSKRSNLFELPSLIREEVTYTVTPAEGKLQTSTQEQVISKPFGKVTRTITTPRGNTIEVVRTIELNKQQFTPAEYSSDVRSLIHEWTNPDNRVLLFSL

Nearest PDB structures (foldseek):
  3kd4-assembly1_A  TM=1.001E+00  e=0.000E+00  Parabacteroides distasonis ATCC 8503
  4jo5-assembly1_A  TM=5.119E-01  e=1.313E-02  Acetivibrio thermocellus YS
  6jau-assembly1_A  TM=6.434E-01  e=6.237E+00  Pseudomonas aeruginosa PAO1
  8epu-assembly1_A  TM=3.644E-01  e=1.645E+00  Canis lupus familiaris
  7dru-assembly3_C  TM=3.750E-01  e=1.645E+00  Canis lupus familiaris

Secondary structure (DSSP, 8-state):
-TTTEEES-EEEEEEE-TTS-EEEEE--EEE-SS----GGGEE---B-TTTEEEEEEEEEEE-TTS-EEEPPGGGB-----GGGTT-GGGTT-B--EE--S--TT-EEEEEEEEEE-TTS-SS-EEEEE---SS-EEEEEEEEEEETTS--EEEEET--PPPEEEEETTEEEEEEEEEEEPPPP--TT--SS-TTS-EEEEE-SS-HHHHHHHHHHHHTTS--HHHHHHHHHHHSS-SSHHHHHHHHHHHHHHH-EE------TT----HHHHHHHTEE-HHHHHHHHH--TTTT--EEEEEEEETTS-GGG--STT--EEEEEEEETTEEEEESSS-HHHHGGGEEEEETTS-EE------EEEEEEEEEEE-SGGGTTSEEEEEPPPPSSGGGG------S---S-EE-SS-EEEEEEEEEEEPP--B-S--S-EEEEETTEEEEEEEEEETTEEEEEEEEEE--SEE-HHHHHHHHHHHHHHH-GGGGEEEEE-/-TTTEEEEEEEEEEEE-TTS-EEEEE--EEE-SS----GGGEE---B-TTTEEEEEEEEEEE-TTS-EEEPPGGGB-----GGGTT-GGGTT-B--EE--S--TT-EEEEEEEEEE-TTS-SS-EEEEE---SS-EEEEEEEEEEETTS--EEEEET--PPPEE--BTTEEEEEEEEEEEPPPP--TT--SS-TTS-EEEEE-SS-HHHHHHHHHHHHHHS--HHHHHHHHHHHTT-SSHHHHHHHHHHHHHHH-EE------TT----HHHHHHHTEE-HHHHHHHHH--TTTT--EEEEEEEETTS-GGG--GGG--EEEEEEEETTEEEEESSS-HHHHGGGEEEEETTS-EE------EEEEEEEEEEE-GGGGTTSEEEEEPPPPSSGGGG------S---S-EE-SS-EEEEEEEEEEEPP--B-S--S-EEEEETTEEEEEEEEEETTEEEEEEEEEE--SEE-HHHHHHHHHHHHHHH-GGGGEEEEE-

Foldseek 3Di:
DAVQKEAAEWEWEWEAEPLRKIKIKIKKMWGADPVVCPCVQKDKDKDAVVFKDKFWPFKWKADPVGDIGGQDPVQDDKDAPPLCPPPVVRRRIIMIHGYPPDDRGMMIITMMMMIGHHDQAPKDAFKFFPAAQYKYAKYKYKYKYFPVQDKFKDKFLDPWDWDWDDDDRMTMIMTMDGTRGRDDPDPQFDPDDRNGIIMTMIRQPWLLSLLLVLVVQLVPAPCVVLLVVLCVQCVVDDFLVVSLVSLVCVLVVQAAERADDSSSSHFPRLVVNVVVRYGHQSSSQSSSCNSVSNVWHKFKKFKAAQVDDSGGHHNVRTDHMWMWTQGVNRIAIGDPDGCLFCFNRIWMATSNGDTDRGHNDADEAEEEEEEEAEVVQAVPWKHKDQADDDCPDLNVQDQDDDQFDAHKHFDSGWYKYKYKYKYQYYPDWWPDDQDKDWDDDPFKIWIWGWADDDRIIIIMIIITGHDTIDHRVRVNSVVVRSNCVRVRVNRIIMTTD/DAVFKEAAEWEWEWEAEPQQKIKIKIKKMWGADPVVCPCVQKDKDKDAVVFKDKFWPFKWKADPVGDIGGQDPVQDDKDQDPLCPPPVVRRRIIMIGRYPPDDHGMMIITMMMMIGHHDLAPWDAFKFFDAAQYKYAKYKYKYKYFPVQDKFKDKFLDPWDWDWDDDDRMTMIMTMDGTRHRDDPDPQFDPDDRNGIIMTMIRQPWLLSLLLVLVVQLVPAACPVLLVVLCVQDVPDPFLVVSLVSLLVCLVVFAAERADDSSSSHFHRLVCRVVVRYGHQSSSQSSSCNSVSNVWHKFKKFKAALVDPSRGHHNNRGDHMWMWTQTVNRTAIGDPDGCLQCQNRIWMATSNGRTDRGHNDADEAEEEEEAEAEPVCCPDFKHKDFDDDDCPDLNVQPQDDDQADQHKGFDSGWYKYKYKYKYAYHPDFWPDDQDKDKDDDPFKIWIWGWADDPRIIIIMIMITGHDTIDHRVCPNSVVVRSNCRRVRVNRIIMDTD